Protein AF-0000000067527284 (afdb_homodimer)

Secondary structure (DSSP, 8-state):
------EEEEEEEEEEEEEE-TTGGGSHHHHHSS---EEEEEEEEEEEEEEETT-EEEEE--TTSSHHHHHHHHTT-S--SEEEEEETTEE--HHHHHHHEEEE-SS----TTS-HHHHHHHHHHHHS-TTS-HHHHHHHHHHHHHHTT-GGGTTS-GGGS-HHHHHHHHHHHHHTT--SEEEEESTTTT--HHHHHHHHHHHHHHHHTT-EEEEE-S---HHHHHH-SEEEEEETTEEEEEEEHHHHHHHHHHTT--PPTT--HHHHHHHHHS-SSHHHHHHHHHHHHHHHHHSGGG--------S--------PPPPHHHHHHHHHHHHHHHHHHTGGGGHHHHHHHHHHHHHHHHHTTT--TTSHHHHHHHHHHHHHHHHHHHHHHHHHSTTHHHHTHHHHHHTTTTS-HHHHHHHHHHHHHHHHHHHHHHHHHHHHHHH-SS--HHHHHHHHHHHHHHHHHHHHHHHHHHHH---HHHHHHHHHHHHHHHHHTTSSSS-GGG--HHHHGGGGG-HHHHHHHHHHHHHHTT-------SS--S----SHHHHHHHHT--GGGHHHHHHHHHHHHHHHHHHHHHHHHHHHHHHTT-/------EEEEEEEEEEEEEE-TTGGGSGGGTTSS---EEEEEEEEEEEEEEETT-EEEEE--TTSSHHHHHHHHTT-S--SEEEEEETTEE--HHHHHHHEEEE-SS----TTS-HHHHHHHHHHHHS-TTS-HHHHHHHHHHHHHHTT-GGGTTS-GGGS-HHHHHHHHHHHHHTT--SEEEEESTTTT--HHHHHHHHHHHHHHHHTT-EEEEE-S---HHHHTT-SEEEEEETTEEEEEEEHHHHHHHHHHTT--PPTT--HHHHHHHHHS-SSHHHHHHHHHHHHHHHHHSGGG--------SS-------PPPPHHHHHHHHHHHHHHHHHHTGGGGHHHHHHHHHHHHHHHHHTTT--TTSHHHHHHHHHHHHHHHHHHHHHHHHHSTTHHHHTHHHHHHTTTTS-HHHHHHHHHHHHHHHHHHHHHHHHHHHHHHH-SS--HHHHHHHHHHHHHHHHHHHHHHHHHHHH---HHHHHHHHHHHHHHHHHTTSSSS-GGG--HHHHGGGGG-HHHHHHHHHHHHHHTT-------SS--S----SHHHHHHHHT--GGGHHHHHHHHHHHHHHHHHHHHHHHHHHHHHHTT-

Organism: Camponotus floridanus (NCBI:txid104421)

Foldseek 3Di:
DQDAFFKKWKWFFKDKDFDQPCVVVVDPVVVVPPPRVGDIHIQAGIETDMDGWLAEEEEEADPSLCQVVVLCVQLVLDDTPDIAMDTLRHGDDNLRSVQQEFEAAPDDDDDQLDFLLLVQLLLLLFAAFPPQDSVRSSVLSQVLCVLLPNNVRRHPGNNPDDPLSRLSSSVSSRCSSVHQEYRYEASCPPHDLVSSLSSLVSVSVSSVVTHYYYYYHYDNFQSSVVSGQWYFYGASNYTLDTGGPVVVQVLCVVVVDDDDPPDGPSVSSNVLQDPPPVVVSVVVSVVSSVSHCPDPRVDHPDSPSDPDDSDDDRRDGDDLVSNLVSLLVVLLSSCVSCVVVCVVLVVVLLVVLVVLLVVLAPLAPQAQVSLLSLLVSLLCLLLSLLVSLLLVCLCVCLVCVVVCLSCPVRDDLVSNLVSSLVSSLVVSLVSLLSSLVSSCVRHDVDDDPVLSVLSSVLSSLSNSLSNLNNLLLSLQDNDSVVSCVVVVVVSVVLSCLLQPVHQLVPDDPVCVVVNLLHLNNLSSLLNLLSRFVPWQAHDDDDPDPDDDDGGSCVSCVRSVHDSPCNVVSSVSSVVSSVVSSVSSSVSNNVSNVPPSVD/DQDAFFKKWKWFFKDKDFDQPCVVVVPPVVVVPPPRVGDIHIQAGIETDMDGWLAEEEEEADPSLCQVVVLCVQLVLDDTPDIAMDTLRHGDDNLRSPQQEFEAAPDDDDDQLDFLLLRQLLLLLFQAFPPQDSVRSSVLSQVLCVLLPNNVRRHPGNNPDDPLSRLSSSVSSRCSSVHQEYEYEASCPPHDLVSSLSSLVSVSVSSVVTHYYYYYHYDNFQSSVVSGQWYFYGASNYTLDTGGPVVVQVLCVVVVDDDDPPDGPSVSSNVLQDPPPVVVSVVSSVVSSVSRCPDPRVDHPDSPSDPDDSDDDRRDGDDLVSNLVSLLVVLLSSCVSCVVVCVVLVVVLLVVLVVLLVVLAPQAPQAQVSLLSLLVSLLVLLLSLLVSLLLVCLCVCLVCVVVCLSCPVRDDLVSNLVSSLVSSLVVSLVSLLSSLVSSVVRHDVDDDVVLSVLSSVLSSLSNSLSNLNNLLQSLQDNDSVVSCVVVVVVSVVLSCLLQPVHQLVPDDPVCVVVSLLHLNNLSSLLNLLSRFVPWQAHDDDDPDPDDDDGGSCSSCVRSVHDSPCNVVSSVSSVVSSVVSSVSSSVSNNVSNVPPSVD

pLDDT: mean 84.13, std 12.85, range [29.27, 98.31]

Solvent-accessible surface area (backbone atoms only — not comparable to full-atom values): 62733 Å² total; per-residue (Å²): 128,80,54,72,81,53,38,42,36,34,43,40,37,21,35,64,45,73,41,74,46,64,81,52,64,73,43,74,62,48,73,72,40,82,73,65,61,54,47,73,46,70,48,30,65,44,34,64,55,72,46,43,58,39,36,30,33,39,38,34,38,35,90,81,13,35,64,67,56,48,53,35,42,73,56,44,69,42,84,67,72,40,60,51,48,23,46,49,64,35,78,58,51,56,66,57,40,53,65,40,32,35,78,43,66,65,76,83,67,72,69,44,76,36,24,52,52,57,47,37,49,52,48,39,60,26,57,34,46,78,82,57,49,72,66,55,41,51,51,49,40,51,48,44,34,47,65,51,70,36,65,89,50,32,84,37,45,44,66,77,49,52,74,44,54,48,47,38,48,55,48,40,64,52,47,67,73,62,38,49,30,39,42,32,36,38,79,48,67,96,44,54,70,66,43,31,46,52,48,50,52,39,48,47,55,48,16,73,72,44,17,24,35,41,32,37,41,83,77,64,56,51,75,51,53,65,67,38,54,25,35,34,36,30,40,81,13,27,58,39,42,63,45,40,56,68,55,49,56,51,52,38,44,74,72,72,46,74,79,57,87,35,33,30,59,69,56,48,54,30,56,70,57,33,69,86,48,68,66,64,36,50,53,49,48,51,51,46,28,53,52,35,68,71,36,81,74,52,65,70,79,79,67,66,69,51,88,67,70,73,62,74,77,75,76,53,64,40,53,68,66,60,44,23,50,52,48,32,51,50,47,50,53,38,49,67,73,48,48,73,78,48,46,64,41,53,48,36,47,52,48,35,46,48,51,56,45,60,70,43,58,80,43,38,77,42,37,67,74,15,46,52,33,50,53,24,50,54,45,49,50,52,51,47,36,27,50,53,36,15,60,62,39,37,54,56,51,46,71,42,39,63,45,53,56,72,39,51,88,53,52,60,62,63,36,49,50,56,24,51,54,59,57,48,42,62,63,33,38,49,54,25,45,56,47,45,54,54,52,48,60,49,67,35,88,70,90,50,71,69,61,52,50,52,52,43,52,51,40,35,52,42,20,52,33,14,43,22,54,17,38,29,53,22,32,68,38,67,49,63,69,56,44,51,38,40,43,49,40,50,48,54,57,32,49,44,43,40,33,85,37,30,62,52,74,74,51,53,72,87,53,56,65,56,32,77,72,18,67,46,22,31,49,44,47,34,52,48,36,68,61,27,68,74,38,70,66,24,55,57,71,83,83,55,74,47,51,59,61,47,30,22,63,51,48,36,50,71,52,53,42,63,79,84,40,46,67,58,22,53,51,49,46,51,51,49,30,52,53,31,42,52,53,16,46,52,25,49,48,48,52,55,66,63,52,67,74,110,128,79,55,72,81,52,39,42,35,34,42,40,35,20,32,62,44,72,42,74,48,64,80,50,64,72,44,75,62,49,73,72,42,84,72,66,61,53,48,73,45,70,48,32,65,45,34,63,55,70,47,41,56,39,37,29,32,39,38,34,38,35,91,81,14,34,67,68,57,49,54,34,42,74,54,44,69,42,85,66,69,41,59,50,46,26,46,50,66,35,78,59,50,55,67,56,40,54,66,39,32,34,78,43,65,66,76,82,68,72,70,44,76,35,24,52,51,57,49,37,51,51,48,37,60,26,57,34,46,77,82,56,50,71,66,54,41,53,50,50,40,51,46,42,33,47,66,50,70,37,64,88,50,32,84,36,43,44,65,75,46,51,75,46,54,48,48,37,49,54,50,41,65,51,47,67,72,60,39,50,31,39,40,33,37,37,78,49,67,95,44,52,70,65,44,30,47,51,49,50,51,38,49,47,56,48,16,72,73,45,18,24,35,42,32,37,43,82,76,64,56,52,74,51,52,67,67,37,54,25,36,34,36,29,38,81,12,28,57,40,40,63,44,41,57,67,55,49,57,52,51,38,44,73,72,72,46,72,78,56,87,37,34,30,60,71,58,49,53,30,54,70,58,32,67,85,48,67,68,64,35,49,54,50,49,52,50,46,27,53,52,35,69,68,35,82,74,52,66,68,80,78,68,66,68,51,87,66,70,75,64,75,78,74,76,52,63,39,54,66,66,58,44,22,50,53,48,32,49,49,47,50,53,38,48,66,74,47,47,73,78,47,47,63,42,53,48,36,47,51,49,36,45,50,51,56,44,61,71,45,61,80,46,39,75,42,36,67,73,16,47,52,33,50,52,23,51,52,45,47,52,53,52,47,37,28,48,53,34,16,57,62,39,38,54,56,50,47,72,41,40,64,45,54,55,72,39,51,86,53,50,59,61,64,37,49,52,55,22,51,54,60,58,47,44,61,63,33,38,50,53,24,46,55,46,46,54,53,51,47,60,50,67,36,90,69,88,51,71,68,59,51,50,51,52,44,51,51,40,34,54,42,19,52,32,13,43,22,53,16,38,29,54,22,33,69,38,68,50,64,68,57,43,50,39,40,46,47,41,50,48,53,56,32,47,45,44,42,34,85,36,28,59,53,75,75,50,55,73,87,54,54,66,56,32,76,74,18,68,46,22,32,49,44,49,32,51,48,37,68,62,27,66,75,39,70,67,26,53,57,72,83,84,54,75,47,52,59,62,48,30,21,63,53,49,35,50,72,52,53,43,64,80,84,40,44,66,57,22,54,49,50,44,51,49,50,31,51,52,30,41,50,54,17,46,52,26,49,47,50,53,57,65,63,51,66,74,110

Sequence (1196 aa):
MTSQLSQLFWENLTVSVSVKDDACSGKVWCKFSSKKCVSTFTILKGVSGYAETSNMFAILGPSGAGKTTFLAALARRLKLTSGTVKINGHDISKETMAEISSYMPQFDALPSALTPREYMSFVCALKMESNCSALGRKSLAEQLLRDLALNECIDTLISKLSGGEKKRLSLATELVTQPKIFFLDEPTTGLDTFAATCVVQSLKLIASRGTIIFCTIHQPGMTIYNAFSHVLLMADGRSIYFGTLENATDFFKSQDYHCPINYDESEYYVNILSRRNRSETTDRNIELYRAFWQSSLSKIPTVENTKTIFRIVPRKKSGWFVQFYWLLWRIFLQDIRTVSDNWIAWFSFSLSAIFVGIFYIGANSSTQEGIQSVRGALYLMISEIIFTVAYSVIYEIPGGLVLYLRESTVYAPGPYYVATILGLIPKAIFKALLFTIVIYFLLHLEFRLIDLCFYCFCTMTTAICGIAYGMMTSSWITNVDIVTAIMVPLDLLLLLMAGVFYNLRTLPIYLTYFKYMSMFYYSTEALSIIHWSKIKNIDCPINRDLPCLSNGTEVLTEYGYNEGNFWWDMVGLLLLIILMNVVGYFGTKRRRESRSIIMTSQLSQLFWENLTVSVSVKDDACSGKVWCKFSSKKCVSTFTILKGVSGYAETSNMFAILGPSGAGKTTFLAALARRLKLTSGTVKINGHDISKETMAEISSYMPQFDALPSALTPREYMSFVCALKMESNCSALGRKSLAEQLLRDLALNECIDTLISKLSGGEKKRLSLATELVTQPKIFFLDEPTTGLDTFAATCVVQSLKLIASRGTIIFCTIHQPGMTIYNAFSHVLLMADGRSIYFGTLENATDFFKSQDYHCPINYDESEYYVNILSRRNRSETTDRNIELYRAFWQSSLSKIPTVENTKTIFRIVPRKKSGWFVQFYWLLWRIFLQDIRTVSDNWIAWFSFSLSAIFVGIFYIGANSSTQEGIQSVRGALYLMISEIIFTVAYSVIYEIPGGLVLYLRESTVYAPGPYYVATILGLIPKAIFKALLFTIVIYFLLHLEFRLIDLCFYCFCTMTTAICGIAYGMMTSSWITNVDIVTAIMVPLDLLLLLMAGVFYNLRTLPIYLTYFKYMSMFYYSTEALSIIHWSKIKNIDCPINRDLPCLSNGTEVLTEYGYNEGNFWWDMVGLLLLIILMNVVGYFGTKRRRESRSII

Radius of gyration: 35.3 Å; Cα contacts (8 Å, |Δi|>4): 1990; chains: 2; bounding box: 88×112×76 Å

Nearest PDB structures (foldseek):
  8wto-assembly1_B  TM=8.302E-01  e=1.671E-32  Arabidopsis thaliana
  7oz1-assembly1_B  TM=8.748E-01  e=5.807E-30  Homo sapiens
  7r8c-assembly1_A  TM=8.520E-01  e=5.238E-29  Homo sapiens
  8wtm-assembly1_A  TM=8.073E-01  e=3.089E-29  Arabidopsis thaliana
  7fdv-assembly1_D  TM=8.460E-01  e=1.027E-26  Homo sapiens

Structure (mmCIF, N/CA/C/O backbone):
data_AF-0000000067527284-model_v1
#
loop_
_entity.id
_entity.type
_entity.pdbx_description
1 polymer 'Protein scarlet'
#
loop_
_atom_site.group_PDB
_atom_site.id
_atom_site.type_symbol
_atom_site.label_atom_id
_atom_site.label_alt_id
_atom_site.label_comp_id
_atom_site.label_asym_id
_atom_site.label_entity_id
_atom_site.label_seq_id
_atom_site.pdbx_PDB_ins_code
_atom_site.Cartn_x
_atom_site.Cartn_y
_atom_site.Cartn_z
_atom_site.occupancy
_atom_site.B_iso_or_equiv
_atom_site.auth_seq_id
_atom_site.auth_comp_id
_atom_site.auth_asym_id
_atom_site.auth_atom_id
_atom_site.pdbx_PDB_model_num
ATOM 1 N N . MET A 1 1 ? -46.188 17.766 5.34 1 29.27 1 MET A N 1
ATOM 2 C CA . MET A 1 1 ? -45.531 18.984 5.793 1 29.27 1 MET A CA 1
ATOM 3 C C . MET A 1 1 ? -44.094 18.672 6.234 1 29.27 1 MET A C 1
ATOM 5 O O . MET A 1 1 ? -43.875 17.875 7.148 1 29.27 1 MET A O 1
ATOM 9 N N . THR A 1 2 ? -43.125 18.641 5.418 1 42.44 2 THR A N 1
ATOM 10 C CA . THR A 1 2 ? -41.688 18.391 5.555 1 42.44 2 THR A CA 1
ATOM 11 C C . THR A 1 2 ? -41.094 19.188 6.719 1 42.44 2 THR A C 1
ATOM 13 O O . THR A 1 2 ? -41.125 20.422 6.707 1 42.44 2 THR A O 1
ATOM 16 N N . SER A 1 3 ? -41.375 18.828 7.84 1 50.34 3 SER A N 1
ATOM 17 C CA . SER A 1 3 ? -41.062 19.562 9.062 1 50.34 3 SER A CA 1
ATOM 18 C C . SER A 1 3 ? -39.562 19.969 9.094 1 50.34 3 SER A C 1
ATOM 20 O O . SER A 1 3 ? -38.719 19.172 8.742 1 50.34 3 SER A O 1
ATOM 22 N N . GLN A 1 4 ? -39.375 21.219 8.945 1 61.72 4 GLN A N 1
ATOM 23 C CA . GLN A 1 4 ? -38.125 22 8.883 1 61.72 4 GLN A CA 1
ATOM 24 C C . GLN A 1 4 ? -37.281 21.766 10.125 1 61.72 4 GLN A C 1
ATOM 26 O O . GLN A 1 4 ? -37.781 21.812 11.25 1 61.72 4 GLN A O 1
ATOM 31 N N . LEU A 1 5 ? -36.219 21.031 10.047 1 63.97 5 LEU A N 1
ATOM 32 C CA . LEU A 1 5 ? -35.25 20.938 11.109 1 63.97 5 LEU A CA 1
ATOM 33 C C . LEU A 1 5 ? -34.875 22.328 11.641 1 63.97 5 LEU A C 1
ATOM 35 O O . LEU A 1 5 ? -34.469 23.203 10.883 1 63.97 5 LEU A O 1
ATOM 39 N N . SER A 1 6 ? -35.312 22.516 12.914 1 68.19 6 SER A N 1
ATOM 40 C CA . SER A 1 6 ? -35 23.859 13.438 1 68.19 6 SER A CA 1
ATOM 41 C C . SER A 1 6 ? -33.875 23.812 14.453 1 68.19 6 SER A C 1
ATOM 43 O O . SER A 1 6 ? -33 24.672 14.438 1 68.19 6 SER A O 1
ATOM 45 N N . GLN A 1 7 ? -33.938 22.719 15.305 1 83.94 7 GLN A N 1
ATOM 46 C CA . GLN A 1 7 ? -32.938 22.734 16.375 1 83.94 7 GLN A CA 1
ATOM 47 C C . GLN A 1 7 ? -32.469 21.312 16.688 1 83.94 7 GLN A C 1
ATOM 49 O O . GLN A 1 7 ? -33.25 20.359 16.688 1 83.94 7 GLN A O 1
ATOM 54 N N . LEU A 1 8 ? -31.156 21.156 16.812 1 90.19 8 LEU A N 1
ATOM 55 C CA . LEU A 1 8 ? -30.5 19.922 17.234 1 90.19 8 LEU A CA 1
ATOM 56 C C . LEU A 1 8 ? -29.984 20.031 18.656 1 90.19 8 LEU A C 1
ATOM 58 O O . LEU A 1 8 ? -29.312 21.016 19 1 90.19 8 LEU A O 1
ATOM 62 N N . PHE A 1 9 ? -30.438 19.094 19.547 1 90.5 9 PHE A N 1
ATOM 63 C CA . PHE A 1 9 ? -30 19.094 20.938 1 90.5 9 PHE A CA 1
ATOM 64 C C . PHE A 1 9 ? -29.297 17.781 21.281 1 90.5 9 PHE A C 1
ATOM 66 O O . PHE A 1 9 ? -29.703 16.719 20.828 1 90.5 9 PHE A O 1
ATOM 73 N N . TRP A 1 10 ? -28.219 17.891 21.953 1 91.56 10 TRP A N 1
ATOM 74 C CA . TRP A 1 10 ? -27.562 16.703 22.5 1 91.56 10 TRP A CA 1
ATOM 75 C C . TRP A 1 10 ? -27.312 16.875 24 1 91.56 10 TRP A C 1
ATOM 77 O O . TRP A 1 10 ? -26.828 17.922 24.438 1 91.56 10 TRP A O 1
ATOM 87 N N . GLU A 1 11 ? -27.734 15.875 24.734 1 89.81 11 GLU A N 1
ATOM 88 C CA . GLU A 1 11 ? -27.672 15.953 26.188 1 89.81 11 GLU A CA 1
ATOM 89 C C . GLU A 1 11 ? -26.844 14.812 26.766 1 89.81 11 GLU A C 1
ATOM 91 O O . GLU A 1 11 ? -27.172 13.633 26.578 1 89.81 11 GLU A O 1
ATOM 96 N N . ASN A 1 12 ? -25.844 15.25 27.484 1 90 12 ASN A N 1
ATOM 97 C CA . ASN A 1 12 ? -25.016 14.352 28.281 1 90 12 ASN A CA 1
ATOM 98 C C . ASN A 1 12 ? -24.547 13.148 27.453 1 90 12 ASN A C 1
ATOM 100 O O . ASN A 1 12 ? -24.734 12 27.859 1 90 12 ASN A O 1
ATOM 104 N N . LEU A 1 13 ? -23.969 13.469 26.391 1 92 13 LEU A N 1
ATOM 105 C CA . LEU A 1 13 ? -23.438 12.406 25.547 1 92 13 LEU A CA 1
ATOM 106 C C . LEU A 1 13 ? -22.219 11.758 26.203 1 92 13 LEU A C 1
ATOM 108 O O . LEU A 1 13 ? -21.219 12.43 26.484 1 92 13 LEU A O 1
ATOM 112 N N . THR A 1 14 ? -22.297 10.508 26.531 1 92.5 14 THR A N 1
ATOM 113 C CA . THR A 1 14 ? -21.219 9.75 27.172 1 92.5 14 THR A CA 1
ATOM 114 C C . THR A 1 14 ? -20.906 8.492 26.359 1 92.5 14 THR A C 1
ATOM 116 O O . THR A 1 14 ? -21.812 7.785 25.922 1 92.5 14 THR A O 1
ATOM 119 N N . VAL A 1 15 ? -19.703 8.32 26 1 91.31 15 VAL A N 1
ATOM 120 C CA . VAL A 1 15 ? -19.266 7.145 25.25 1 91.31 15 VAL A CA 1
ATOM 121 C C . VAL A 1 15 ? -18.125 6.457 26.016 1 91.31 15 VAL A C 1
ATOM 123 O O . VAL A 1 15 ? -17.109 7.074 26.312 1 91.31 15 VAL A O 1
ATOM 126 N N . SER A 1 16 ? -18.297 5.215 26.359 1 87.62 16 SER A N 1
ATOM 127 C CA . SER A 1 16 ? -17.281 4.41 27.031 1 87.62 16 SER A CA 1
ATOM 128 C C . SER A 1 16 ? -16.891 3.199 26.203 1 87.62 16 SER A C 1
ATOM 130 O O . SER A 1 16 ? -17.734 2.578 25.562 1 87.62 16 SER A O 1
ATOM 132 N N . VAL A 1 17 ? -15.578 3.037 25.953 1 78.62 17 VAL A N 1
ATOM 133 C CA . VAL A 1 17 ? -15.086 1.901 25.172 1 78.62 17 VAL A CA 1
ATOM 134 C C . VAL A 1 17 ? -14.406 0.903 26.109 1 78.62 17 VAL A C 1
ATOM 136 O O . VAL A 1 17 ? -13.75 1.295 27.078 1 78.62 17 VAL A O 1
ATOM 139 N N . SER A 1 18 ? -14.609 -0.365 25.812 1 73.44 18 SER A N 1
ATOM 140 C CA . SER A 1 18 ? -13.945 -1.418 26.578 1 73.44 18 SER A CA 1
ATOM 141 C C . SER A 1 18 ? -12.547 -1.698 26.031 1 73.44 18 SER A C 1
ATOM 143 O O . SER A 1 18 ? -12.383 -1.969 24.844 1 73.44 18 SER A O 1
ATOM 145 N N . VAL A 1 19 ? -11.594 -1.206 26.594 1 62.25 19 VAL A N 1
ATOM 146 C CA . VAL A 1 19 ? -10.227 -1.492 26.172 1 62.25 19 VAL A CA 1
ATOM 147 C C . VAL A 1 19 ? -9.734 -2.766 26.859 1 62.25 19 VAL A C 1
ATOM 149 O O . VAL A 1 19 ? -9.977 -2.973 28.047 1 62.25 19 VAL A O 1
ATOM 152 N N . LYS A 1 20 ? -9.375 -3.773 26.047 1 55.5 20 LYS A N 1
ATOM 153 C CA . LYS A 1 20 ? -8.758 -4.98 26.578 1 55.5 20 LYS A CA 1
ATOM 154 C C . LYS A 1 20 ? -7.484 -4.648 27.359 1 55.5 20 LYS A C 1
ATOM 156 O O . LYS A 1 20 ? -6.645 -3.883 26.875 1 55.5 20 LYS A O 1
ATOM 161 N N . ASP A 1 21 ? -7.414 -4.723 28.641 1 50.06 21 ASP A N 1
ATOM 162 C CA . ASP A 1 21 ? -6.23 -4.52 29.469 1 50.06 21 ASP A CA 1
ATOM 163 C C . ASP A 1 21 ? -5.074 -5.402 29.016 1 50.06 21 ASP A C 1
ATOM 165 O O . ASP A 1 21 ? -5.199 -6.629 28.969 1 50.06 21 ASP A O 1
ATOM 169 N N . ASP A 1 22 ? -4.188 -4.84 28.266 1 48.5 22 ASP A N 1
ATOM 170 C CA . ASP A 1 22 ? -2.988 -5.52 27.797 1 48.5 22 ASP A CA 1
ATOM 171 C C . ASP A 1 22 ? -2.271 -6.238 28.938 1 48.5 22 ASP A C 1
ATOM 173 O O . ASP A 1 22 ? -1.297 -6.961 28.703 1 48.5 22 ASP A O 1
ATOM 177 N N . ALA A 1 23 ? -2.297 -5.797 30.188 1 44.22 23 ALA A N 1
ATOM 178 C CA . ALA A 1 23 ? -1.551 -6.484 31.234 1 44.22 23 ALA A CA 1
ATOM 179 C C . ALA A 1 23 ? -1.863 -7.98 31.234 1 44.22 23 ALA A C 1
ATOM 181 O O . ALA A 1 23 ? -1.016 -8.797 31.609 1 44.22 23 ALA A O 1
ATOM 182 N N . CYS A 1 24 ? -3.064 -8.211 31.031 1 41.94 24 CYS A N 1
ATOM 183 C CA . CYS A 1 24 ? -3.393 -9.633 31.141 1 41.94 24 CYS A CA 1
ATOM 184 C C . CYS A 1 24 ? -2.994 -10.383 29.875 1 41.94 24 CYS A C 1
ATOM 186 O O . CYS A 1 24 ? -3.141 -11.602 29.797 1 41.94 24 CYS A O 1
ATOM 188 N N . SER A 1 25 ? -2.77 -9.641 28.844 1 43.75 25 SER A N 1
ATOM 189 C CA . SER A 1 25 ? -2.539 -10.273 27.562 1 43.75 25 SER A CA 1
ATOM 190 C C . SER A 1 25 ? -1.257 -11.102 27.562 1 43.75 25 SER A C 1
ATOM 192 O O . SER A 1 25 ? -0.924 -11.758 26.578 1 43.75 25 SER A O 1
ATOM 194 N N . GLY A 1 26 ? -0.332 -10.766 28.359 1 42.72 26 GLY A N 1
ATOM 195 C CA . GLY A 1 26 ? 0.836 -11.633 28.344 1 42.72 26 GLY A CA 1
ATOM 196 C C . GLY A 1 26 ? 0.515 -13.07 28.703 1 42.72 26 GLY A C 1
ATOM 197 O O . GLY A 1 26 ? 1.391 -13.938 28.641 1 42.72 26 GLY A O 1
ATOM 198 N N . LYS A 1 27 ? -0.358 -13.312 29.75 1 39.88 27 LYS A N 1
ATOM 199 C CA . LYS A 1 27 ? -0.442 -14.672 30.266 1 39.88 27 LYS A CA 1
ATOM 200 C C . LYS A 1 27 ? -1.331 -15.547 29.391 1 39.88 27 LYS A C 1
ATOM 202 O O . LYS A 1 27 ? -2.449 -15.164 29.047 1 39.88 27 LYS A O 1
ATOM 207 N N . VAL A 1 28 ? -0.796 -16.453 28.766 1 43.75 28 VAL A N 1
ATOM 208 C CA . VAL A 1 28 ? -1.391 -17.469 27.922 1 43.75 28 VAL A CA 1
ATOM 209 C C . VAL A 1 28 ? -2.773 -17.844 28.438 1 43.75 28 VAL A C 1
ATOM 211 O O . VAL A 1 28 ? -3.721 -18 27.672 1 43.75 28 VAL A O 1
ATOM 214 N N . TRP A 1 29 ? -2.873 -18.062 29.781 1 41.03 29 TRP A N 1
ATOM 215 C CA . TRP A 1 29 ? -4.078 -18.594 30.422 1 41.03 29 TRP A CA 1
ATOM 216 C C . TRP A 1 29 ? -5.176 -17.531 30.453 1 41.03 29 TRP A C 1
ATOM 218 O O . TRP A 1 29 ? -6.352 -17.859 30.656 1 41.03 29 TRP A O 1
ATOM 228 N N . CYS A 1 30 ? -4.777 -16.422 30.609 1 42.69 30 CYS A N 1
ATOM 229 C CA . CYS A 1 30 ? -5.824 -15.414 30.703 1 42.69 30 CYS A CA 1
ATOM 230 C C . CYS A 1 30 ? -6.59 -15.289 29.406 1 42.69 30 CYS A C 1
ATOM 232 O O . CYS A 1 30 ? -7.676 -14.703 29.359 1 42.69 30 CYS A O 1
ATOM 234 N N . LYS A 1 31 ? -5.953 -15.641 28.25 1 43.56 31 LYS A N 1
ATOM 235 C CA . LYS A 1 31 ? -6.684 -15.695 27 1 43.56 31 LYS A CA 1
ATOM 236 C C . LYS A 1 31 ? -7.805 -16.734 27.047 1 43.56 31 LYS A C 1
ATOM 238 O O . LYS A 1 31 ? -8.82 -16.594 26.359 1 43.56 31 LYS A O 1
ATOM 243 N N . PHE A 1 32 ? -7.574 -17.797 27.719 1 41.59 32 PHE A N 1
ATOM 244 C CA . PHE A 1 32 ? -8.625 -18.797 27.891 1 41.59 32 PHE A CA 1
ATOM 245 C C . PHE A 1 32 ? -9.594 -18.375 29 1 41.59 32 PHE A C 1
ATOM 247 O O . PHE A 1 32 ? -10.633 -19.016 29.188 1 41.59 32 PHE A O 1
ATOM 254 N N . SER A 1 33 ? -9.188 -17.766 30.016 1 41.75 33 SER A N 1
ATOM 255 C CA . SER A 1 33 ? -10.156 -17.453 31.047 1 41.75 33 SER A CA 1
ATOM 256 C C . SER A 1 33 ? -11.023 -16.266 30.656 1 41.75 33 SER A C 1
ATOM 258 O O . SER A 1 33 ? -10.547 -15.352 29.984 1 41.75 33 SER A O 1
ATOM 260 N N . SER A 1 34 ? -12.312 -16.438 30.641 1 42.56 34 SER A N 1
ATOM 261 C CA . SER A 1 34 ? -13.445 -15.562 30.344 1 42.56 34 SER A CA 1
ATOM 262 C C . SER A 1 34 ? -13.219 -14.164 30.906 1 42.56 34 SER A C 1
ATOM 264 O O . SER A 1 34 ? -14.039 -13.266 30.688 1 42.56 34 SER A O 1
ATOM 266 N N . LYS A 1 35 ? -12.5 -14.094 32.031 1 44.31 35 LYS A N 1
ATOM 267 C CA . LYS A 1 35 ? -12.711 -12.781 32.656 1 44.31 35 LYS A CA 1
ATOM 268 C C . LYS A 1 35 ? -11.867 -11.719 31.953 1 44.31 35 LYS A C 1
ATOM 270 O O . LYS A 1 35 ? -10.656 -11.633 32.188 1 44.31 35 LYS A O 1
ATOM 275 N N . LYS A 1 36 ? -12.023 -11.461 30.75 1 47.66 36 LYS A N 1
ATOM 276 C CA . LYS A 1 36 ? -11.461 -10.312 30.062 1 47.66 36 LYS A CA 1
ATOM 277 C C . LYS A 1 36 ? -11.43 -9.086 30.969 1 47.66 36 LYS A C 1
ATOM 279 O O . LYS A 1 36 ? -12.477 -8.602 31.406 1 47.66 36 LYS A O 1
ATOM 284 N N . CYS A 1 37 ? -10.57 -8.969 31.891 1 48.78 37 CYS A N 1
ATOM 285 C CA . CYS A 1 37 ? -10.516 -7.699 32.594 1 48.78 37 CYS A CA 1
ATOM 286 C C . CYS A 1 37 ? -10.648 -6.527 31.641 1 48.78 37 CYS A C 1
ATOM 288 O O . CYS A 1 37 ? -9.719 -6.234 30.891 1 48.78 37 CYS A O 1
ATOM 290 N N . VAL A 1 38 ? -11.703 -6.395 31.125 1 56.56 38 VAL A N 1
ATOM 291 C CA . VAL A 1 38 ? -12.039 -5.27 30.25 1 56.56 38 VAL A CA 1
ATOM 292 C C . VAL A 1 38 ? -12.117 -3.984 31.078 1 56.56 38 VAL A C 1
ATOM 294 O O . VAL A 1 38 ? -12.82 -3.926 32.094 1 56.56 38 VAL A O 1
ATOM 297 N N . SER A 1 39 ? -11.039 -3.205 31.25 1 65.94 39 SER A N 1
ATOM 298 C CA . SER A 1 39 ? -11.188 -1.87 31.828 1 65.94 39 SER A CA 1
ATOM 299 C C . SER A 1 39 ? -11.922 -0.937 30.875 1 65.94 39 SER A C 1
ATOM 301 O O . SER A 1 39 ? -11.727 -0.996 29.656 1 65.94 39 SER A O 1
ATOM 303 N N . THR A 1 40 ? -13.016 -0.381 31.422 1 73.81 40 THR A N 1
ATOM 304 C CA . THR A 1 40 ? -13.836 0.546 30.641 1 73.81 40 THR A CA 1
ATOM 305 C C . THR A 1 40 ? -13.219 1.941 30.641 1 73.81 40 THR A C 1
ATOM 307 O O . THR A 1 40 ? -12.859 2.467 31.703 1 73.81 40 THR A O 1
ATOM 310 N N . PHE A 1 41 ? -12.797 2.396 29.547 1 80.69 41 PHE A N 1
ATOM 311 C CA . PHE A 1 41 ? -12.266 3.744 29.391 1 80.69 41 PHE A CA 1
ATOM 312 C C . PHE A 1 41 ? -13.32 4.672 28.797 1 80.69 41 PHE A C 1
ATOM 314 O O . PHE A 1 41 ? -13.875 4.391 27.719 1 80.69 41 PHE A O 1
ATOM 321 N N . THR A 1 42 ? -13.68 5.762 29.641 1 85.06 42 THR A N 1
ATOM 322 C CA . THR A 1 42 ? -14.68 6.715 29.172 1 85.06 42 THR A CA 1
ATOM 323 C C . THR A 1 42 ? -14.023 7.824 28.344 1 85.06 42 THR A C 1
ATOM 325 O O . THR A 1 42 ? -13.195 8.578 28.859 1 85.06 42 THR A O 1
ATOM 328 N N . ILE A 1 43 ? -14.367 7.945 27.094 1 87.56 43 ILE A N 1
ATOM 329 C CA . ILE A 1 43 ? -13.781 8.938 26.188 1 87.56 43 ILE A CA 1
ATOM 330 C C . ILE A 1 43 ? -14.562 10.242 26.297 1 87.56 43 ILE A C 1
ATOM 332 O O . ILE A 1 43 ? -13.977 11.312 26.469 1 87.56 43 ILE A O 1
ATOM 336 N N . LEU A 1 44 ? -15.883 10.141 26.188 1 92.12 44 LEU A N 1
ATOM 337 C CA . LEU A 1 44 ? -16.734 11.32 26.344 1 92.12 44 LEU A CA 1
ATOM 338 C C . LEU A 1 44 ? -17.406 11.32 27.703 1 92.12 44 LEU A C 1
ATOM 340 O O . LEU A 1 44 ? -18.016 10.32 28.109 1 92.12 44 LEU A O 1
ATOM 344 N N . LYS A 1 45 ? -17.297 12.398 28.453 1 91.69 45 LYS A N 1
ATOM 345 C CA . LYS A 1 45 ? -17.781 12.492 29.828 1 91.69 45 LYS A CA 1
ATOM 346 C C . LYS A 1 45 ? -18.953 13.469 29.938 1 91.69 45 LYS A C 1
ATOM 348 O O . LYS A 1 45 ? -18.906 14.414 30.719 1 91.69 45 LYS A O 1
ATOM 353 N N . GLY A 1 46 ? -19.969 13.266 29.188 1 89.56 46 GLY A N 1
ATOM 354 C CA . GLY A 1 46 ? -21.203 14.031 29.312 1 89.56 46 GLY A CA 1
ATOM 355 C C . GLY A 1 46 ? -21.156 15.359 28.594 1 89.56 46 GLY A C 1
ATOM 356 O O . GLY A 1 46 ? -21.234 16.422 29.219 1 89.56 46 GLY A O 1
ATOM 357 N N . VAL A 1 47 ? -21.172 15.383 27.312 1 91.06 47 VAL A N 1
ATOM 358 C CA . VAL A 1 47 ? -21.109 16.578 26.5 1 91.06 47 VAL A CA 1
ATOM 359 C C . VAL A 1 47 ? -22.531 17 26.094 1 91.06 47 VAL A C 1
ATOM 361 O O . VAL A 1 47 ? -23.312 16.172 25.641 1 91.06 47 VAL A O 1
ATOM 364 N N . SER A 1 48 ? -22.891 18.234 26.406 1 90.75 48 SER A N 1
ATOM 365 C CA . SER A 1 48 ? -24.203 18.75 26.078 1 90.75 48 SER A CA 1
ATOM 366 C C . SER A 1 48 ? -24.109 20.016 25.25 1 90.75 48 SER A C 1
ATOM 368 O O . SER A 1 48 ? -23.078 20.703 25.266 1 90.75 48 SER A O 1
ATOM 370 N N . GLY A 1 49 ? -25.141 20.297 24.469 1 90.44 49 GLY A N 1
ATOM 371 C CA . GLY A 1 49 ? -25.188 21.5 23.641 1 90.44 49 GLY A CA 1
ATOM 372 C C . GLY A 1 49 ? -26.375 21.531 22.688 1 90.44 49 GLY A C 1
ATOM 373 O O . GLY A 1 49 ? -27.328 20.766 22.859 1 90.44 49 GLY A O 1
ATOM 374 N N . TYR A 1 50 ? -26.422 22.516 21.906 1 91.19 50 TYR A N 1
ATOM 375 C CA . TYR A 1 50 ? -27.5 22.641 20.938 1 91.19 50 TYR A CA 1
ATOM 376 C C . TYR A 1 50 ? -27.016 23.359 19.672 1 91.19 50 TYR A C 1
ATOM 378 O O . TYR A 1 50 ? -25.953 24 19.688 1 91.19 50 TYR A O 1
ATOM 386 N N . ALA A 1 51 ? -27.641 23.125 18.609 1 92.88 51 ALA A N 1
ATOM 387 C CA . ALA A 1 51 ? -27.344 23.75 17.328 1 92.88 51 ALA A CA 1
ATOM 388 C C . ALA A 1 51 ? -28.641 24.156 16.609 1 92.88 51 ALA A C 1
ATOM 390 O O . ALA A 1 51 ? -29.656 23.484 16.734 1 92.88 51 ALA A O 1
ATOM 391 N N . GLU A 1 52 ? -28.578 25.25 15.977 1 90.81 52 GLU A N 1
ATOM 392 C CA . GLU A 1 52 ? -29.688 25.734 15.148 1 90.81 52 GLU A CA 1
ATOM 393 C C . GLU A 1 52 ? -29.312 25.719 13.672 1 90.81 52 GLU A C 1
ATOM 395 O O . GLU A 1 52 ? -28.156 25.547 13.312 1 90.81 52 GLU A O 1
ATOM 400 N N . THR A 1 53 ? -30.312 25.891 12.898 1 90.75 53 THR A N 1
ATOM 401 C CA . THR A 1 53 ? -30.109 25.891 11.461 1 90.75 53 THR A CA 1
ATOM 402 C C . THR A 1 53 ? -29.109 26.984 11.062 1 90.75 53 THR A C 1
ATOM 404 O O . THR A 1 53 ? -29.141 28.094 11.617 1 90.75 53 THR A O 1
ATOM 407 N N . SER A 1 54 ? -28.156 26.688 10.141 1 91.38 54 SER A N 1
ATOM 408 C CA . SER A 1 54 ? -27.188 27.594 9.539 1 91.38 54 SER A CA 1
ATOM 409 C C . SER A 1 54 ? -25.984 27.812 10.453 1 91.38 54 SER A C 1
ATOM 411 O O . SER A 1 54 ? -25.094 28.609 10.141 1 91.38 54 SER A O 1
ATOM 413 N N . ASN A 1 55 ? -26.016 27.078 11.617 1 94.12 55 ASN A N 1
ATOM 414 C CA . ASN A 1 55 ? -24.844 27.172 12.492 1 94.12 55 ASN A CA 1
ATOM 415 C C . ASN A 1 55 ? -23.672 26.359 11.953 1 94.12 55 ASN A C 1
ATOM 417 O O . ASN A 1 55 ? -23.875 25.25 11.43 1 94.12 55 ASN A O 1
ATOM 421 N N . MET A 1 56 ? -22.578 26.922 12.008 1 95.5 56 MET A N 1
ATOM 422 C CA . MET A 1 56 ? -21.328 26.25 11.664 1 95.5 56 MET A CA 1
ATOM 423 C C . MET A 1 56 ? -20.406 26.156 12.875 1 95.5 56 MET A C 1
ATOM 425 O O . MET A 1 56 ? -19.906 27.156 13.359 1 95.5 56 MET A O 1
ATOM 429 N N . PHE A 1 57 ? -20.234 24.922 13.312 1 95.19 57 PHE A N 1
ATOM 430 C CA . PHE A 1 57 ? -19.469 24.688 14.539 1 95.19 57 PHE A CA 1
ATOM 431 C C . PHE A 1 57 ? -18.047 24.25 14.219 1 95.19 57 PHE A C 1
ATOM 433 O O . PHE A 1 57 ? -17.844 23.328 13.43 1 95.19 57 PHE A O 1
ATOM 440 N N . ALA A 1 58 ? -17.094 24.891 14.781 1 95 58 ALA A N 1
ATOM 441 C CA . ALA A 1 58 ? -15.719 24.422 14.812 1 95 58 ALA A CA 1
ATOM 442 C C . ALA A 1 58 ? -15.414 23.703 16.125 1 95 58 ALA A C 1
ATOM 444 O O . ALA A 1 58 ? -15.5 24.281 17.203 1 95 58 ALA A O 1
ATOM 445 N N . ILE A 1 59 ? -15.172 22.469 16.031 1 95.06 59 ILE A N 1
ATOM 446 C CA . ILE A 1 59 ? -14.797 21.688 17.203 1 95.06 59 ILE A CA 1
ATOM 447 C C . ILE A 1 59 ? -13.281 21.688 17.375 1 95.06 59 ILE A C 1
ATOM 449 O O . ILE A 1 59 ? -12.562 21.125 16.531 1 95.06 59 ILE A O 1
ATOM 453 N N . LEU A 1 60 ? -12.844 22.297 18.453 1 91.69 60 LEU A N 1
ATOM 454 C CA . LEU A 1 60 ? -11.414 22.453 18.688 1 91.69 60 LEU A CA 1
ATOM 455 C C . LEU A 1 60 ? -11 21.797 20 1 91.69 60 LEU A C 1
ATOM 457 O O . LEU A 1 60 ? -11.828 21.641 20.906 1 91.69 60 LEU A O 1
ATOM 461 N N . GLY A 1 61 ? -9.781 21.375 20.094 1 87.81 61 GLY A N 1
ATOM 462 C CA . GLY A 1 61 ? -9.211 20.75 21.266 1 87.81 61 GLY A CA 1
ATOM 463 C C . GLY A 1 61 ? -7.91 20.031 20.984 1 87.81 61 GLY A C 1
ATOM 464 O O . GLY A 1 61 ? -7.555 19.797 19.828 1 87.81 61 GLY A O 1
ATOM 465 N N . PRO A 1 62 ? -7.277 19.734 22.047 1 82.31 62 PRO A N 1
ATOM 466 C CA . PRO A 1 62 ? -6.027 19 21.859 1 82.31 62 PRO A CA 1
ATOM 467 C C . PRO A 1 62 ? -6.25 17.562 21.391 1 82.31 62 PRO A C 1
ATOM 469 O O . PRO A 1 62 ? -7.391 17.109 21.312 1 82.31 62 PRO A O 1
ATOM 472 N N . SER A 1 63 ? -5.172 16.938 20.984 1 76.81 63 SER A N 1
ATOM 473 C CA . SER A 1 63 ? -5.266 15.547 20.547 1 76.81 63 SER A CA 1
ATOM 474 C C . SER A 1 63 ? -5.762 14.648 21.672 1 76.81 63 SER A C 1
ATOM 476 O O . SER A 1 63 ? -5.316 14.773 22.812 1 76.81 63 SER A O 1
ATOM 478 N N . GLY A 1 64 ? -6.68 13.836 21.453 1 77.94 64 GLY A N 1
ATOM 479 C CA . GLY A 1 64 ? -7.23 12.922 22.453 1 77.94 64 GLY A CA 1
ATOM 480 C C . GLY A 1 64 ? -8.367 13.523 23.25 1 77.94 64 GLY A C 1
ATOM 481 O O . GLY A 1 64 ? -8.836 12.93 24.219 1 77.94 64 GLY A O 1
ATOM 482 N N . ALA A 1 65 ? -8.727 14.688 22.844 1 85.06 65 ALA A N 1
ATOM 483 C CA . ALA A 1 65 ? -9.789 15.367 23.578 1 85.06 65 ALA A CA 1
ATOM 484 C C . ALA A 1 65 ? -11.133 14.68 23.359 1 85.06 65 ALA A C 1
ATOM 486 O O . ALA A 1 65 ? -12.094 14.922 24.094 1 85.06 65 ALA A O 1
ATOM 487 N N . GLY A 1 66 ? -11.242 13.852 22.312 1 88.12 66 GLY A N 1
ATOM 488 C CA . GLY A 1 66 ? -12.492 13.164 22.016 1 88.12 66 GLY A CA 1
ATOM 489 C C . GLY A 1 66 ? -13.273 13.812 20.891 1 88.12 66 GLY A C 1
ATOM 490 O O . GLY A 1 66 ? -14.484 13.594 20.766 1 88.12 66 GLY A O 1
ATOM 491 N N . LYS A 1 67 ? -12.664 14.656 20.078 1 90.75 67 LYS A N 1
ATOM 492 C CA . LYS A 1 67 ? -13.336 15.398 19.031 1 90.75 67 LYS A CA 1
ATOM 493 C C . LYS A 1 67 ? -14.008 14.461 18.031 1 90.75 67 LYS A C 1
ATOM 495 O O . LYS A 1 67 ? -15.188 14.609 17.719 1 90.75 67 LYS A O 1
ATOM 500 N N . THR A 1 68 ? -13.266 13.469 17.547 1 87.88 68 THR A N 1
ATOM 501 C CA . THR A 1 68 ? -13.766 12.531 16.562 1 87.88 68 THR A CA 1
ATOM 502 C C . THR A 1 68 ? -14.852 11.641 17.141 1 87.88 68 THR A C 1
ATOM 504 O O . THR A 1 68 ? -15.836 11.312 16.469 1 87.88 68 THR A O 1
ATOM 507 N N . THR A 1 69 ? -14.688 11.258 18.406 1 88.88 69 THR A N 1
ATOM 508 C CA . THR A 1 69 ? -15.68 10.438 19.094 1 88.88 69 THR A CA 1
ATOM 509 C C . THR A 1 69 ? -16.984 11.211 19.281 1 88.88 69 THR A C 1
ATOM 511 O O . THR A 1 69 ? -18.078 10.648 19.141 1 88.88 69 THR A O 1
ATOM 514 N N . PHE A 1 70 ? -16.828 12.477 19.641 1 93.5 70 PHE A N 1
ATOM 515 C CA . PHE A 1 70 ? -18.016 13.312 19.797 1 93.5 70 PHE A CA 1
ATOM 516 C C . PHE A 1 70 ? -18.766 13.438 18.484 1 93.5 70 PHE A C 1
ATOM 518 O O . PHE A 1 70 ? -19.984 13.273 18.438 1 93.5 70 PHE A O 1
ATOM 525 N N . LEU A 1 71 ? -17.984 13.734 17.406 1 93 71 LEU A N 1
ATOM 526 C CA . LEU A 1 71 ? -18.578 13.883 16.078 1 93 71 LEU A CA 1
ATOM 527 C C . LEU A 1 71 ? -19.297 12.602 15.664 1 93 71 LEU A C 1
ATOM 529 O O . LEU A 1 71 ? -20.422 12.648 15.164 1 93 71 LEU A O 1
ATOM 533 N N . ALA A 1 72 ? -18.688 11.484 15.875 1 89.69 72 ALA A N 1
ATOM 534 C CA . ALA A 1 72 ? -19.281 10.195 15.531 1 89.69 72 ALA A CA 1
ATOM 535 C C . ALA A 1 72 ? -20.484 9.891 16.406 1 89.69 72 ALA A C 1
ATOM 537 O O . ALA A 1 72 ? -21.469 9.289 15.938 1 89.69 72 ALA A O 1
ATOM 538 N N . ALA A 1 73 ? -20.406 10.234 17.656 1 90.88 73 ALA A N 1
ATOM 539 C CA . ALA A 1 73 ? -21.516 10.023 18.578 1 90.88 73 ALA A CA 1
ATOM 540 C C . ALA A 1 73 ? -22.719 10.875 18.188 1 90.88 73 ALA A C 1
ATOM 542 O O . ALA A 1 73 ? -23.859 10.398 18.219 1 90.88 73 ALA A O 1
ATOM 543 N N . LEU A 1 74 ? -22.406 12.062 17.875 1 92.19 74 LEU A N 1
ATOM 544 C CA . LEU A 1 74 ? -23.469 12.977 17.469 1 92.19 74 LEU A CA 1
ATOM 545 C C . LEU A 1 74 ? -24.125 12.492 16.188 1 92.19 74 LEU A C 1
ATOM 547 O O . LEU A 1 74 ? -25.344 12.633 16.016 1 92.19 74 LEU A O 1
ATOM 551 N N . ALA A 1 75 ? -23.359 11.961 15.297 1 90.25 75 ALA A N 1
ATOM 552 C CA . ALA A 1 75 ? -23.859 11.422 14.039 1 90.25 75 ALA A CA 1
ATOM 553 C C . ALA A 1 75 ? -24.5 10.047 14.242 1 90.25 75 ALA A C 1
ATOM 555 O O . ALA A 1 75 ? -25 9.445 13.297 1 90.25 75 ALA A O 1
ATOM 556 N N . ARG A 1 76 ? -24.453 9.555 15.453 1 86.75 76 ARG A N 1
ATOM 557 C CA . ARG A 1 76 ? -25.031 8.273 15.828 1 86.75 76 ARG A CA 1
ATOM 558 C C . ARG A 1 76 ? -24.391 7.121 15.062 1 86.75 76 ARG A C 1
ATOM 560 O O . ARG A 1 76 ? -25.062 6.176 14.664 1 86.75 76 ARG A O 1
ATOM 567 N N . ARG A 1 77 ? -23.219 7.301 14.773 1 82 77 ARG A N 1
ATOM 568 C CA . ARG A 1 77 ? -22.453 6.23 14.148 1 82 77 ARG A CA 1
ATOM 569 C C . ARG A 1 77 ? -21.828 5.316 15.188 1 82 77 ARG A C 1
ATOM 571 O O . ARG A 1 77 ? -21.391 4.207 14.875 1 82 77 ARG A O 1
ATOM 578 N N . LEU A 1 78 ? -21.734 5.805 16.406 1 81.75 78 LEU A N 1
ATOM 579 C CA . LEU A 1 78 ? -21.25 5.043 17.547 1 81.75 78 LEU A CA 1
ATOM 580 C C . LEU A 1 78 ? -22.359 4.809 18.562 1 81.75 78 LEU A C 1
ATOM 582 O O . LEU A 1 78 ? -23.25 5.645 18.719 1 81.75 78 LEU A O 1
ATOM 586 N N . LYS A 1 79 ? -22.266 3.602 19.156 1 82.25 79 LYS A N 1
ATOM 587 C CA . LYS A 1 79 ? -23.25 3.332 20.219 1 82.25 79 LYS A CA 1
ATOM 588 C C . LYS A 1 79 ? -22.969 4.188 21.453 1 82.25 79 LYS A C 1
ATOM 590 O O . LYS A 1 79 ? -21.859 4.195 21.969 1 82.25 79 LYS A O 1
ATOM 595 N N . LEU A 1 80 ? -23.953 4.922 21.859 1 85.5 80 LEU A N 1
ATOM 596 C CA . LEU A 1 80 ? -23.859 5.785 23.031 1 85.5 80 LEU A CA 1
ATOM 597 C C . LEU A 1 80 ? -24.047 4.988 24.312 1 85.5 80 LEU A C 1
ATOM 599 O O . LEU A 1 80 ? -24.891 4.082 24.359 1 85.5 80 LEU A O 1
ATOM 603 N N . THR A 1 81 ? -23.234 5.191 25.266 1 86.44 81 THR A N 1
ATOM 604 C CA . THR A 1 81 ? -23.422 4.605 26.594 1 86.44 81 THR A CA 1
ATOM 605 C C . THR A 1 81 ? -24.547 5.309 27.344 1 86.44 81 THR A C 1
ATOM 607 O O . THR A 1 81 ? -25.391 4.66 27.969 1 86.44 81 THR A O 1
ATOM 610 N N . SER A 1 82 ? -24.5 6.566 27.359 1 89.06 82 SER A N 1
ATOM 611 C CA . SER A 1 82 ? -25.547 7.387 27.938 1 89.06 82 SER A CA 1
ATOM 612 C C . SER A 1 82 ? -25.719 8.703 27.188 1 89.06 82 SER A C 1
ATOM 614 O O . SER A 1 82 ? -24.812 9.117 26.453 1 89.06 82 SER A O 1
ATOM 616 N N . GLY A 1 83 ? -26.906 9.227 27.219 1 89.06 83 GLY A N 1
ATOM 617 C CA . GLY A 1 83 ? -27.188 10.484 26.547 1 89.06 83 GLY A CA 1
ATOM 618 C C . GLY A 1 83 ? -28.172 10.352 25.406 1 89.06 83 GLY A C 1
ATOM 619 O O . GLY A 1 83 ? -28.562 9.234 25.047 1 89.06 83 GLY A O 1
ATOM 620 N N . THR A 1 84 ? -28.656 11.477 24.984 1 88.69 84 THR A N 1
ATOM 621 C CA . THR A 1 84 ? -29.656 11.453 23.922 1 88.69 84 THR A CA 1
ATOM 622 C C . THR A 1 84 ? -29.438 12.609 22.953 1 88.69 84 THR A C 1
ATOM 624 O O . THR A 1 84 ? -28.859 13.633 23.312 1 88.69 84 THR A O 1
ATOM 627 N N . VAL A 1 85 ? -29.734 12.367 21.766 1 90.25 85 VAL A N 1
ATOM 628 C CA . VAL A 1 85 ? -29.75 13.375 20.719 1 90.25 85 VAL A CA 1
ATOM 629 C C . VAL A 1 85 ? -31.188 13.648 20.281 1 90.25 85 VAL A C 1
ATOM 631 O O . VAL A 1 85 ? -31.938 12.719 19.984 1 90.25 85 VAL A O 1
ATOM 634 N N . LYS A 1 86 ? -31.547 14.875 20.359 1 87.69 86 LYS A N 1
ATOM 635 C CA . LYS A 1 86 ? -32.906 15.25 20.062 1 87.69 86 LYS A CA 1
ATOM 636 C C . LYS A 1 86 ? -32.969 16.266 18.938 1 87.69 86 LYS A C 1
ATOM 638 O O . LYS A 1 86 ? -32.125 17.141 18.828 1 87.69 86 LYS A O 1
ATOM 643 N N . ILE A 1 87 ? -33.906 16.047 18.078 1 86.62 87 ILE A N 1
ATOM 644 C CA . ILE A 1 87 ? -34.25 17.047 17.062 1 86.62 87 ILE A CA 1
ATOM 645 C C . ILE A 1 87 ? -35.656 17.594 17.312 1 86.62 87 ILE A C 1
ATOM 647 O O . ILE A 1 87 ? -36.625 16.828 17.422 1 86.62 87 ILE A O 1
ATOM 651 N N . ASN A 1 88 ? -35.75 18.844 17.359 1 80.69 88 ASN A N 1
ATOM 652 C CA . ASN A 1 88 ? -37.031 19.5 17.672 1 80.69 88 ASN A CA 1
ATOM 653 C C . ASN A 1 88 ? -37.719 18.859 18.875 1 80.69 88 ASN A C 1
ATOM 655 O O . ASN A 1 88 ? -38.906 18.609 18.859 1 80.69 88 ASN A O 1
ATOM 659 N N . GLY A 1 89 ? -36.906 18.406 19.828 1 76.75 89 GLY A N 1
ATOM 660 C CA . GLY A 1 89 ? -37.438 17.906 21.094 1 76.75 89 GLY A CA 1
ATOM 661 C C . GLY A 1 89 ? -37.656 16.406 21.094 1 76.75 89 GLY A C 1
ATOM 662 O O . GLY A 1 89 ? -38 15.836 22.125 1 76.75 89 GLY A O 1
ATOM 663 N N . HIS A 1 90 ? -37.469 15.789 19.984 1 81.62 90 HIS A N 1
ATOM 664 C CA . HIS A 1 90 ? -37.75 14.352 19.891 1 81.62 90 HIS A CA 1
ATOM 665 C C . HIS A 1 90 ? -36.438 13.57 19.734 1 81.62 90 HIS A C 1
ATOM 667 O O . HIS A 1 90 ? -35.531 14.008 19.047 1 81.62 90 HIS A O 1
ATOM 673 N N . ASP A 1 91 ? -36.5 12.438 20.344 1 83.94 91 ASP A N 1
ATOM 674 C CA . ASP A 1 91 ? -35.344 11.555 20.219 1 83.94 91 ASP A CA 1
ATOM 675 C C . ASP A 1 91 ? -35.188 11.031 18.797 1 83.94 91 ASP A C 1
ATOM 677 O O . ASP A 1 91 ? -36.188 10.68 18.156 1 83.94 91 ASP A O 1
ATOM 681 N N . ILE A 1 92 ? -34.062 11.023 18.344 1 84.38 92 ILE A N 1
ATOM 682 C CA . ILE A 1 92 ? -33.844 10.602 16.969 1 84.38 92 ILE A CA 1
ATOM 683 C C . ILE A 1 92 ? -33.188 9.219 16.953 1 84.38 92 ILE A C 1
ATOM 685 O O . ILE A 1 92 ? -32.281 8.938 17.719 1 84.38 92 ILE A O 1
ATOM 689 N N . SER A 1 93 ? -33.719 8.438 16.109 1 82.31 93 SER A N 1
ATOM 690 C CA . SER A 1 93 ? -33.156 7.109 15.914 1 82.31 93 SER A CA 1
ATOM 691 C C . SER A 1 93 ? -31.922 7.164 15.031 1 82.31 93 SER A C 1
ATOM 693 O O . SER A 1 93 ? -31.688 8.164 14.344 1 82.31 93 SER A O 1
ATOM 695 N N . LYS A 1 94 ? -31.141 6.203 15.125 1 83.75 94 LYS A N 1
ATOM 696 C CA . LYS A 1 94 ? -29.938 6.082 14.305 1 83.75 94 LYS A CA 1
ATOM 697 C C . LYS A 1 94 ? -30.281 6.137 12.82 1 83.75 94 LYS A C 1
ATOM 699 O O . LYS A 1 94 ? -29.562 6.746 12.031 1 83.75 94 LYS A O 1
ATOM 704 N N . GLU A 1 95 ? -31.344 5.539 12.438 1 78.56 95 GLU A N 1
ATOM 705 C CA . GLU A 1 95 ? -31.75 5.48 11.039 1 78.56 95 GLU A CA 1
ATOM 706 C C . GLU A 1 95 ? -32.156 6.855 10.523 1 78.56 95 GLU A C 1
ATOM 708 O O . GLU A 1 95 ? -31.812 7.242 9.406 1 78.56 95 GLU A O 1
ATOM 713 N N . THR A 1 96 ? -32.844 7.516 11.352 1 81.25 96 THR A N 1
ATOM 714 C CA . THR A 1 96 ? -33.281 8.852 10.969 1 81.25 96 THR A CA 1
ATOM 715 C C . THR A 1 96 ? -32.094 9.805 10.828 1 81.25 96 THR A C 1
ATOM 717 O O . THR A 1 96 ? -32.062 10.617 9.906 1 81.25 96 THR A O 1
ATOM 720 N N . MET A 1 97 ? -31.188 9.664 11.695 1 86.19 97 MET A N 1
ATOM 721 C CA . MET A 1 97 ? -30 10.516 11.633 1 86.19 97 MET A CA 1
ATOM 722 C C . MET A 1 97 ? -29.203 10.227 10.375 1 86.19 97 MET A C 1
ATOM 724 O O . MET A 1 97 ? -28.688 11.156 9.734 1 86.19 97 MET A O 1
ATOM 728 N N . ALA A 1 98 ? -29.141 9.047 10.086 1 79.19 98 ALA A N 1
ATOM 729 C CA . ALA A 1 98 ? -28.391 8.656 8.898 1 79.19 98 ALA A CA 1
ATOM 730 C C . ALA A 1 98 ? -29.031 9.211 7.633 1 79.19 98 ALA A C 1
ATOM 732 O O . ALA A 1 98 ? -28.344 9.523 6.664 1 79.19 98 ALA A O 1
ATOM 733 N N . GLU A 1 99 ? -30.281 9.375 7.695 1 79.06 99 GLU A N 1
ATOM 734 C CA . GLU A 1 99 ? -31.016 9.852 6.527 1 79.06 99 GLU A CA 1
ATOM 735 C C . GLU A 1 99 ? -30.891 11.367 6.383 1 79.06 99 GLU A C 1
ATOM 737 O O . GLU A 1 99 ? -30.891 11.891 5.266 1 79.06 99 GLU A O 1
ATOM 742 N N . ILE A 1 100 ? -30.766 11.977 7.445 1 85.56 100 ILE A N 1
ATOM 743 C CA . ILE A 1 100 ? -30.828 13.438 7.375 1 85.56 100 ILE A CA 1
ATOM 744 C C . ILE A 1 100 ? -29.422 14.016 7.414 1 85.56 100 ILE A C 1
ATOM 746 O O . ILE A 1 100 ? -29.234 15.203 7.121 1 85.56 100 ILE A O 1
ATOM 750 N N . SER A 1 101 ? -28.516 13.211 7.738 1 89.31 101 SER A N 1
ATOM 751 C CA . SER A 1 101 ? -27.156 13.742 7.906 1 89.31 101 SER A CA 1
ATOM 752 C C . SER A 1 101 ? -26.172 13.047 6.973 1 89.31 101 SER A C 1
ATOM 754 O O . SER A 1 101 ? -26.5 12.023 6.367 1 89.31 101 SER A O 1
ATOM 756 N N . SER A 1 102 ? -25.125 13.711 6.711 1 88.81 102 SER A N 1
ATOM 757 C CA . SER A 1 102 ? -23.984 13.164 5.977 1 88.81 102 SER A CA 1
ATOM 758 C C . SER A 1 102 ? -22.703 13.258 6.789 1 88.81 102 SER A C 1
ATOM 760 O O . SER A 1 102 ? -22.531 14.18 7.59 1 88.81 102 SER A O 1
ATOM 762 N N . TYR A 1 103 ? -21.922 12.227 6.699 1 88.69 103 TYR A N 1
ATOM 763 C CA . TYR A 1 103 ? -20.672 12.141 7.449 1 88.69 103 TYR A CA 1
ATOM 764 C C . TYR A 1 103 ? -19.484 12.016 6.508 1 88.69 103 TYR A C 1
ATOM 766 O O . TYR A 1 103 ? -19.438 11.109 5.676 1 88.69 103 TYR A O 1
ATOM 774 N N . MET A 1 104 ? -18.594 12.945 6.602 1 87.38 104 MET A N 1
ATOM 775 C CA . MET A 1 104 ? -17.344 12.883 5.852 1 87.38 104 MET A CA 1
ATOM 776 C C . MET A 1 104 ? -16.172 12.523 6.762 1 87.38 104 MET A C 1
ATOM 778 O O . MET A 1 104 ? -15.766 13.328 7.602 1 87.38 104 MET A O 1
ATOM 782 N N . PRO A 1 105 ? -15.594 11.367 6.609 1 83.62 105 PRO A N 1
ATOM 783 C CA . PRO A 1 105 ? -14.469 10.961 7.449 1 83.62 105 PRO A CA 1
ATOM 784 C C . PRO A 1 105 ? -13.164 11.656 7.066 1 83.62 105 PRO A C 1
ATOM 786 O O . PRO A 1 105 ? -13.117 12.391 6.07 1 83.62 105 PRO A O 1
ATOM 789 N N . GLN A 1 106 ? -12.203 11.438 7.891 1 76.56 106 GLN A N 1
ATOM 790 C CA . GLN A 1 106 ? -10.906 12.086 7.73 1 76.56 106 GLN A CA 1
ATOM 791 C C . GLN A 1 106 ? -10.18 11.562 6.488 1 76.56 106 GLN A C 1
ATOM 793 O O . GLN A 1 106 ? -9.562 12.336 5.754 1 76.56 106 GLN A O 1
ATOM 798 N N . PHE A 1 107 ? -10.258 10.234 6.281 1 70 107 PHE A N 1
ATOM 799 C CA . PHE A 1 107 ? -9.555 9.664 5.145 1 70 107 PHE A CA 1
ATOM 800 C C . PHE A 1 107 ? -10.398 9.758 3.879 1 70 107 PHE A C 1
ATOM 802 O O . PHE A 1 107 ? -11.625 9.602 3.93 1 70 107 PHE A O 1
ATOM 809 N N . ASP A 1 108 ? -9.75 10.305 2.811 1 72.94 108 ASP A N 1
ATOM 810 C CA . ASP A 1 108 ? -10.469 10.453 1.548 1 72.94 108 ASP A CA 1
ATOM 811 C C . ASP A 1 108 ? -10.023 9.398 0.538 1 72.94 108 ASP A C 1
ATOM 813 O O . ASP A 1 108 ? -8.852 9 0.516 1 72.94 108 ASP A O 1
ATOM 817 N N . ALA A 1 109 ? -11.016 8.711 0.063 1 84.88 109 ALA A N 1
ATOM 818 C CA . ALA A 1 109 ? -10.75 7.789 -1.038 1 84.88 109 ALA A CA 1
ATOM 819 C C . ALA A 1 109 ? -11.641 8.102 -2.24 1 84.88 109 ALA A C 1
ATOM 821 O O . ALA A 1 109 ? -12.867 8.133 -2.123 1 84.88 109 ALA A O 1
ATOM 822 N N . LEU A 1 110 ? -11.078 8.523 -3.326 1 91.69 110 LEU A N 1
ATOM 823 C CA . LEU A 1 110 ? -11.781 8.828 -4.566 1 91.69 110 LEU A CA 1
ATOM 824 C C . LEU A 1 110 ? -11.289 7.938 -5.703 1 91.69 110 LEU A C 1
ATOM 826 O O . LEU A 1 110 ? -10.141 7.496 -5.695 1 91.69 110 LEU A O 1
ATOM 830 N N . PRO A 1 111 ? -12.242 7.609 -6.543 1 92.5 111 PRO A N 1
ATOM 831 C CA . PRO A 1 111 ? -11.797 6.84 -7.707 1 92.5 111 PRO A CA 1
ATOM 832 C C . PRO A 1 111 ? -10.875 7.641 -8.625 1 92.5 111 PRO A C 1
ATOM 834 O O . PRO A 1 111 ? -11.328 8.555 -9.312 1 92.5 111 PRO A O 1
ATOM 837 N N . SER A 1 112 ? -9.711 7.297 -8.758 1 90.5 112 SER A N 1
ATOM 838 C CA . SER A 1 112 ? -8.656 8.047 -9.422 1 90.5 112 SER A CA 1
ATOM 839 C C . SER A 1 112 ? -8.844 8.055 -10.938 1 90.5 112 SER A C 1
ATOM 841 O O . SER A 1 112 ? -8.414 8.984 -11.617 1 90.5 112 SER A O 1
ATOM 843 N N . ALA A 1 113 ? -9.562 7.082 -11.5 1 92.31 113 ALA A N 1
ATOM 844 C CA . ALA A 1 113 ? -9.633 6.918 -12.945 1 92.31 113 ALA A CA 1
ATOM 845 C C . ALA A 1 113 ? -10.82 7.684 -13.523 1 92.31 113 ALA A C 1
ATOM 847 O O . ALA A 1 113 ? -10.977 7.777 -14.742 1 92.31 113 ALA A O 1
ATOM 848 N N . LEU A 1 114 ? -11.625 8.234 -12.672 1 95.38 114 LEU A N 1
ATOM 849 C CA . LEU A 1 114 ? -12.797 8.969 -13.141 1 95.38 114 LEU A CA 1
ATOM 850 C C . LEU A 1 114 ? -12.531 10.469 -13.117 1 95.38 114 LEU A C 1
ATOM 852 O O . LEU A 1 114 ? -11.547 10.922 -12.539 1 95.38 114 LEU A O 1
ATOM 856 N N . THR A 1 115 ? -13.398 11.172 -13.82 1 95.88 115 THR A N 1
ATOM 857 C CA . THR A 1 115 ? -13.438 12.625 -13.734 1 95.88 115 THR A CA 1
ATOM 858 C C . THR A 1 115 ? -14.492 13.078 -12.727 1 95.88 115 THR A C 1
ATOM 860 O O . THR A 1 115 ? -15.398 12.312 -12.383 1 95.88 115 THR A O 1
ATOM 863 N N . PRO A 1 116 ? -14.312 14.289 -12.227 1 95.88 116 PRO A N 1
ATOM 864 C CA . PRO A 1 116 ? -15.328 14.789 -11.289 1 95.88 116 PRO A CA 1
ATOM 865 C C . PRO A 1 116 ? -16.734 14.727 -11.867 1 95.88 116 PRO A C 1
ATOM 867 O O . PRO A 1 116 ? -17.688 14.375 -11.156 1 95.88 116 PRO A O 1
ATOM 870 N N . ARG A 1 117 ? -16.891 14.984 -13.109 1 94.56 117 ARG A N 1
ATOM 871 C CA . ARG A 1 117 ? -18.188 14.938 -13.766 1 94.56 117 ARG A CA 1
ATOM 872 C C . ARG A 1 117 ? -18.75 13.516 -13.75 1 94.56 117 ARG A C 1
ATOM 874 O O . ARG A 1 117 ? -19.922 13.312 -13.398 1 94.56 117 ARG A O 1
ATOM 881 N N . GLU A 1 118 ? -17.953 12.602 -14.164 1 94.56 118 GLU A N 1
ATOM 882 C CA . GLU A 1 118 ? -18.359 11.203 -14.195 1 94.56 118 GLU A CA 1
ATOM 883 C C . GLU A 1 118 ? -18.688 10.688 -12.797 1 94.56 118 GLU A C 1
ATOM 885 O O . GLU A 1 118 ? -19.688 10 -12.594 1 94.56 118 GLU A O 1
ATOM 890 N N . TYR A 1 119 ? -17.828 11.047 -11.914 1 94.81 119 TYR A N 1
ATOM 891 C CA . TYR A 1 119 ? -18 10.57 -10.547 1 94.81 119 TYR A CA 1
ATOM 892 C C . TYR A 1 119 ? -19.281 11.125 -9.93 1 94.81 119 TYR A C 1
ATOM 894 O O . TYR A 1 119 ? -20.016 10.398 -9.258 1 94.81 119 TYR A O 1
ATOM 902 N N . MET A 1 120 ? -19.531 12.391 -10.148 1 93.94 120 MET A N 1
ATOM 903 C CA . MET A 1 120 ? -20.734 13.008 -9.617 1 93.94 120 MET A CA 1
ATOM 904 C C . MET A 1 120 ? -21.984 12.406 -10.258 1 93.94 120 MET A C 1
ATOM 906 O O . MET A 1 120 ? -23.016 12.242 -9.602 1 93.94 120 MET A O 1
ATOM 910 N N . SER A 1 121 ? -21.859 12.102 -11.523 1 91.81 121 SER A N 1
ATOM 911 C CA . SER A 1 121 ? -22.984 11.445 -12.188 1 91.81 121 SER A CA 1
ATOM 912 C C . SER A 1 121 ? -23.25 10.07 -11.594 1 91.81 121 SER A C 1
ATOM 914 O O . SER A 1 121 ? -24.406 9.68 -11.414 1 91.81 121 SER A O 1
ATOM 916 N N . PHE A 1 122 ? -22.266 9.383 -11.281 1 93.19 122 PHE A N 1
ATOM 917 C CA . PHE A 1 122 ? -22.344 8.07 -10.648 1 93.19 122 PHE A CA 1
ATOM 918 C C . PHE A 1 122 ? -23 8.18 -9.273 1 93.19 122 PHE A C 1
ATOM 920 O O . PHE A 1 122 ? -23.938 7.441 -8.961 1 93.19 122 PHE A O 1
ATOM 927 N N . VAL A 1 123 ? -22.516 9.156 -8.516 1 92.06 123 VAL A N 1
ATOM 928 C CA . VAL A 1 123 ? -23 9.305 -7.148 1 92.06 123 VAL A CA 1
ATOM 929 C C . VAL A 1 123 ? -24.453 9.789 -7.16 1 92.06 123 VAL A C 1
ATOM 931 O O . VAL A 1 123 ? -25.281 9.297 -6.391 1 92.06 123 VAL A O 1
ATOM 934 N N . CYS A 1 124 ? -24.75 10.734 -8.039 1 90.44 124 CYS A N 1
ATOM 935 C CA . CYS A 1 124 ? -26.109 11.25 -8.141 1 90.44 124 CYS A CA 1
ATOM 936 C C . CYS A 1 124 ? -27.078 10.148 -8.555 1 90.44 124 CYS A C 1
ATOM 938 O O . CYS A 1 124 ? -28.219 10.094 -8.078 1 90.44 124 CYS A O 1
ATOM 940 N N . ALA A 1 125 ? -26.609 9.266 -9.391 1 89.12 125 ALA A N 1
ATOM 941 C CA . ALA A 1 125 ? -27.453 8.18 -9.875 1 89.12 125 ALA A CA 1
ATOM 942 C C . ALA A 1 125 ? -27.75 7.18 -8.758 1 89.12 125 ALA A C 1
ATOM 944 O O . ALA A 1 125 ? -28.828 6.574 -8.727 1 89.12 125 ALA A O 1
ATOM 945 N N . LEU A 1 126 ? -26.859 7.078 -7.852 1 90.19 126 LEU A N 1
ATOM 946 C CA . LEU A 1 126 ? -27 6.039 -6.832 1 90.19 126 LEU A CA 1
ATOM 947 C C . LEU A 1 126 ? -27.641 6.605 -5.566 1 90.19 126 LEU A C 1
ATOM 949 O O . LEU A 1 126 ? -28.328 5.891 -4.848 1 90.19 126 LEU A O 1
ATOM 953 N N . LYS A 1 127 ? -27.344 7.828 -5.266 1 84.81 127 LYS A N 1
ATOM 954 C CA . LYS A 1 127 ? -27.812 8.398 -4.008 1 84.81 127 LYS A CA 1
ATOM 955 C C . LYS A 1 127 ? -29.188 9.047 -4.184 1 84.81 127 LYS A C 1
ATOM 957 O O . LYS A 1 127 ? -29.938 9.195 -3.219 1 84.81 127 LYS A O 1
ATOM 962 N N . MET A 1 128 ? -29.406 9.508 -5.383 1 79.56 128 MET A N 1
ATOM 963 C CA . MET A 1 128 ? -30.672 10.219 -5.582 1 79.56 128 MET A CA 1
ATOM 964 C C . MET A 1 128 ? -31.797 9.25 -5.879 1 79.56 128 MET A C 1
ATOM 966 O O . MET A 1 128 ? -31.562 8.156 -6.395 1 79.56 128 MET A O 1
ATOM 970 N N . GLU A 1 129 ? -32.906 9.711 -5.445 1 68.38 129 GLU A N 1
ATOM 971 C CA . GLU A 1 129 ? -34.094 8.906 -5.602 1 68.38 129 GLU A CA 1
ATOM 972 C C . GLU A 1 129 ? -34.344 8.578 -7.07 1 68.38 129 GLU A C 1
ATOM 974 O O . GLU A 1 129 ? -33.938 9.32 -7.961 1 68.38 129 GLU A O 1
ATOM 979 N N . SER A 1 130 ? -34.812 7.395 -7.246 1 63.59 130 SER A N 1
ATOM 980 C CA . SER A 1 130 ? -35.125 6.848 -8.57 1 63.59 130 SER A CA 1
ATOM 981 C C . SER A 1 130 ? -36.031 7.781 -9.352 1 63.59 130 SER A C 1
ATOM 983 O O . SER A 1 130 ? -36.031 7.777 -10.586 1 63.59 130 SER A O 1
ATOM 985 N N . ASN A 1 131 ? -36.656 8.695 -8.617 1 64.38 131 ASN A N 1
ATOM 986 C CA . ASN A 1 131 ? -37.656 9.5 -9.305 1 64.38 131 ASN A CA 1
ATOM 987 C C . ASN A 1 131 ? -37.062 10.75 -9.93 1 64.38 131 ASN A C 1
ATOM 989 O O . ASN A 1 131 ? -37.75 11.5 -10.617 1 64.38 131 ASN A O 1
ATOM 993 N N . CYS A 1 132 ? -35.844 10.906 -9.594 1 67.81 132 CYS A N 1
ATOM 994 C CA . CYS A 1 132 ? -35.219 12.086 -10.18 1 67.81 132 CYS A CA 1
ATOM 995 C C . CYS A 1 132 ? -34.812 11.828 -11.625 1 67.81 132 CYS A C 1
ATOM 997 O O . CYS A 1 132 ? -34.281 10.758 -11.945 1 67.81 132 CYS A O 1
ATOM 999 N N . SER A 1 133 ? -35.312 12.727 -12.547 1 78.88 133 SER A N 1
ATOM 1000 C CA . SER A 1 133 ? -34.969 12.633 -13.961 1 78.88 133 SER A CA 1
ATOM 1001 C C . SER A 1 133 ? -33.469 12.711 -14.18 1 78.88 133 SER A C 1
ATOM 1003 O O . SER A 1 133 ? -32.75 13.234 -13.336 1 78.88 133 SER A O 1
ATOM 1005 N N . ALA A 1 134 ? -33.062 12.086 -15.195 1 81.19 134 ALA A N 1
ATOM 1006 C CA . ALA A 1 134 ? -31.656 12.117 -15.586 1 81.19 134 ALA A CA 1
ATOM 1007 C C . ALA A 1 134 ? -31.156 13.555 -15.727 1 81.19 134 ALA A C 1
ATOM 1009 O O . ALA A 1 134 ? -30.031 13.859 -15.344 1 81.19 134 ALA A O 1
ATOM 1010 N N . LEU A 1 135 ? -32 14.406 -16.219 1 83.62 135 LEU A N 1
ATOM 1011 C CA . LEU A 1 135 ? -31.641 15.805 -16.391 1 83.62 135 LEU A CA 1
ATOM 1012 C C . LEU A 1 135 ? -31.5 16.516 -15.055 1 83.62 135 LEU A C 1
ATOM 1014 O O . LEU A 1 135 ? -30.609 17.359 -14.883 1 83.62 135 LEU A O 1
ATOM 1018 N N . GLY A 1 136 ? -32.312 16.109 -14.164 1 83.31 136 GLY A N 1
ATOM 1019 C CA . GLY A 1 136 ? -32.188 16.672 -12.828 1 83.31 136 GLY A CA 1
ATOM 1020 C C . GLY A 1 136 ? -30.922 16.281 -12.117 1 83.31 136 GLY A C 1
ATOM 1021 O O . GLY A 1 136 ? -30.281 17.125 -11.469 1 83.31 136 GLY A O 1
ATOM 1022 N N . ARG A 1 137 ? -30.594 15.125 -12.344 1 85.06 137 ARG A N 1
ATOM 1023 C CA . ARG A 1 137 ? -29.359 14.625 -11.734 1 85.06 137 ARG A CA 1
ATOM 1024 C C . ARG A 1 137 ? -28.141 15.336 -12.305 1 85.06 137 ARG A C 1
ATOM 1026 O O . ARG A 1 137 ? -27.234 15.711 -11.562 1 85.06 137 ARG A O 1
ATOM 1033 N N . LYS A 1 138 ? -28.219 15.477 -13.594 1 87.44 138 LYS A N 1
ATOM 1034 C CA . LYS A 1 138 ? -27.094 16.141 -14.258 1 87.44 138 LYS A CA 1
ATOM 1035 C C . LYS A 1 138 ? -27 17.594 -13.828 1 87.44 138 LYS A C 1
ATOM 1037 O O . LYS A 1 138 ? -25.891 18.109 -13.609 1 87.44 138 LYS A O 1
ATOM 1042 N N . SER A 1 139 ? -28.078 18.203 -13.703 1 88.56 139 SER A N 1
ATOM 1043 C CA . SER A 1 139 ? -28.094 19.609 -13.305 1 88.56 139 SER A CA 1
ATOM 1044 C C . SER A 1 139 ? -27.594 19.781 -11.875 1 88.56 139 SER A C 1
ATOM 1046 O O . SER A 1 139 ? -26.828 20.719 -11.586 1 88.56 139 SER A O 1
ATOM 1048 N N . LEU A 1 140 ? -27.984 18.922 -11.062 1 87.56 140 LEU A N 1
ATOM 1049 C CA . LEU A 1 140 ? -27.531 18.984 -9.672 1 87.56 140 LEU A CA 1
ATOM 1050 C C . LEU A 1 140 ? -26.031 18.766 -9.57 1 87.56 140 LEU A C 1
ATOM 1052 O O . LEU A 1 140 ? -25.344 19.453 -8.82 1 87.56 140 LEU A O 1
ATOM 1056 N N . ALA A 1 141 ? -25.625 17.797 -10.273 1 89.94 141 ALA A N 1
ATOM 1057 C CA . ALA A 1 141 ? -24.188 17.484 -10.266 1 89.94 141 ALA A CA 1
ATOM 1058 C C . ALA A 1 141 ? -23.375 18.688 -10.719 1 89.94 141 ALA A C 1
ATOM 1060 O O . ALA A 1 141 ? -22.375 19.047 -10.086 1 89.94 141 ALA A O 1
ATOM 1061 N N . GLU A 1 142 ? -23.812 19.312 -11.734 1 90 142 GLU A N 1
ATOM 1062 C CA . GLU A 1 142 ? -23.094 20.453 -12.273 1 90 142 GLU A CA 1
ATOM 1063 C C . GLU A 1 142 ? -23.172 21.656 -11.328 1 90 142 GLU A C 1
ATOM 1065 O O . GLU A 1 142 ? -22.203 22.406 -11.188 1 90 142 GLU A O 1
ATOM 1070 N N . GLN A 1 143 ? -24.234 21.781 -10.773 1 88.19 143 GLN A N 1
ATOM 1071 C CA . GLN A 1 143 ? -24.406 22.875 -9.82 1 88.19 143 GLN A CA 1
ATOM 1072 C C . GLN A 1 143 ? -23.469 22.719 -8.617 1 88.19 143 GLN A C 1
ATOM 1074 O O . GLN A 1 143 ? -22.844 23.672 -8.188 1 88.19 143 GLN A O 1
ATOM 1079 N N . LEU A 1 144 ? -23.453 21.547 -8.094 1 88.81 144 LEU A N 1
ATOM 1080 C CA . LEU A 1 144 ? -22.609 21.281 -6.934 1 88.81 144 LEU A CA 1
ATOM 1081 C C . LEU A 1 144 ? -21.125 21.5 -7.281 1 88.81 144 LEU A C 1
ATOM 1083 O O . LEU A 1 144 ? -20.375 22.047 -6.477 1 88.81 144 LEU A O 1
ATOM 1087 N N . LEU A 1 145 ? -20.781 21.094 -8.469 1 92.62 145 LEU A N 1
ATOM 1088 C CA . LEU A 1 145 ? -19.406 21.281 -8.906 1 92.62 145 LEU A CA 1
ATOM 1089 C C . LEU A 1 145 ? -19.078 22.766 -9.07 1 92.62 145 LEU A C 1
ATOM 1091 O O . LEU A 1 145 ? -17.969 23.203 -8.742 1 92.62 145 LEU A O 1
ATOM 1095 N N . ARG A 1 146 ? -19.984 23.469 -9.469 1 86.44 146 ARG A N 1
ATOM 1096 C CA . ARG A 1 146 ? -19.812 24.906 -9.609 1 86.44 146 ARG A CA 1
ATOM 1097 C C . ARG A 1 146 ? -19.734 25.578 -8.242 1 86.44 146 ARG A C 1
ATOM 1099 O O . ARG A 1 146 ? -18.875 26.422 -8.008 1 86.44 146 ARG A O 1
ATOM 1106 N N . ASP A 1 147 ? -20.578 25.156 -7.395 1 83 147 ASP A N 1
ATOM 1107 C CA . ASP A 1 147 ? -20.641 25.75 -6.062 1 83 147 ASP A CA 1
ATOM 1108 C C . ASP A 1 147 ? -19.344 25.5 -5.301 1 83 147 ASP A C 1
ATOM 1110 O O . ASP A 1 147 ? -18.938 26.328 -4.465 1 83 147 ASP A O 1
ATOM 1114 N N . LEU A 1 148 ? -18.734 24.422 -5.645 1 87.12 148 LEU A N 1
ATOM 1115 C CA . LEU A 1 148 ? -17.516 24.094 -4.93 1 87.12 148 LEU A CA 1
ATOM 1116 C C . LEU A 1 148 ? -16.281 24.453 -5.758 1 87.12 148 LEU A C 1
ATOM 1118 O O . LEU A 1 148 ? -15.188 23.938 -5.508 1 87.12 148 LEU A O 1
ATOM 1122 N N . ALA A 1 149 ? -16.406 25.219 -6.781 1 83 149 ALA A N 1
ATOM 1123 C CA . ALA A 1 149 ? -15.344 25.781 -7.602 1 83 149 ALA A CA 1
ATOM 1124 C C . ALA A 1 149 ? -14.523 24.688 -8.281 1 83 149 ALA A C 1
ATOM 1126 O O . ALA A 1 149 ? -13.297 24.719 -8.25 1 83 149 ALA A O 1
ATOM 1127 N N . LEU A 1 150 ? -15.211 23.703 -8.766 1 90.12 150 LEU A N 1
ATOM 1128 C CA . LEU A 1 150 ? -14.547 22.609 -9.469 1 90.12 150 LEU A CA 1
ATOM 1129 C C . LEU A 1 150 ? -14.852 22.656 -10.961 1 90.12 150 LEU A C 1
ATOM 1131 O O . LEU A 1 150 ? -14.594 21.688 -11.68 1 90.12 150 LEU A O 1
ATOM 1135 N N . ASN A 1 151 ? -15.289 23.75 -11.422 1 87.5 151 ASN A N 1
ATOM 1136 C CA . ASN A 1 151 ? -15.719 23.891 -12.805 1 87.5 151 ASN A CA 1
ATOM 1137 C C . ASN A 1 151 ? -14.531 23.797 -13.766 1 87.5 151 ASN A C 1
ATOM 1139 O O . ASN A 1 151 ? -14.672 23.297 -14.883 1 87.5 151 ASN A O 1
ATOM 1143 N N . GLU A 1 152 ? -13.383 24.172 -13.32 1 85.94 152 GLU A N 1
ATOM 1144 C CA . GLU A 1 152 ? -12.219 24.219 -14.195 1 85.94 152 GLU A CA 1
ATOM 1145 C C . GLU A 1 152 ? -11.609 22.828 -14.352 1 85.94 152 GLU A C 1
ATOM 1147 O O . GLU A 1 152 ? -10.914 22.547 -15.336 1 85.94 152 GLU A O 1
ATOM 1152 N N . CYS A 1 153 ? -11.891 21.938 -13.406 1 90.31 153 CYS A N 1
ATOM 1153 C CA . CYS A 1 153 ? -11.25 20.625 -13.445 1 90.31 153 CYS A CA 1
ATOM 1154 C C . CYS A 1 153 ? -12.281 19.516 -13.609 1 90.31 153 CYS A C 1
ATOM 1156 O O . CYS A 1 153 ? -12.055 18.375 -13.18 1 90.31 153 CYS A O 1
ATOM 1158 N N . ILE A 1 154 ? -13.391 19.828 -14.266 1 92.25 154 ILE A N 1
ATOM 1159 C CA . ILE A 1 154 ? -14.523 18.906 -14.352 1 92.25 154 ILE A CA 1
ATOM 1160 C C . ILE A 1 154 ? -14.156 17.703 -15.227 1 92.25 154 ILE A C 1
ATOM 1162 O O . ILE A 1 154 ? -14.648 16.594 -15.008 1 92.25 154 ILE A O 1
ATOM 1166 N N . ASP A 1 155 ? -13.273 17.875 -16.203 1 92.56 155 ASP A N 1
ATOM 1167 C CA . ASP A 1 155 ? -12.945 16.812 -17.141 1 92.56 155 ASP A CA 1
ATOM 1168 C C . ASP A 1 155 ? -11.523 16.297 -16.906 1 92.56 155 ASP A C 1
ATOM 1170 O O . ASP A 1 155 ? -10.992 15.523 -17.719 1 92.56 155 ASP A O 1
ATOM 1174 N N . THR A 1 156 ? -11 16.75 -15.859 1 93 156 THR A N 1
ATOM 1175 C CA . THR A 1 156 ? -9.672 16.266 -15.477 1 93 156 THR A CA 1
ATOM 1176 C C . THR A 1 156 ? -9.781 15 -14.641 1 93 156 THR A C 1
ATOM 1178 O O . THR A 1 156 ? -10.734 14.836 -13.875 1 93 156 THR A O 1
ATOM 1181 N N . LEU A 1 157 ? -8.891 14.125 -14.891 1 94 157 LEU A N 1
ATOM 1182 C CA . LEU A 1 157 ? -8.875 12.906 -14.086 1 94 157 LEU A CA 1
ATOM 1183 C C . LEU A 1 157 ? -8.664 13.227 -12.609 1 94 157 LEU A C 1
ATOM 1185 O O . LEU A 1 157 ? -7.855 14.094 -12.273 1 94 157 LEU A O 1
ATOM 1189 N N . ILE A 1 158 ? -9.312 12.547 -11.719 1 94.25 158 ILE A N 1
ATOM 1190 C CA . ILE A 1 158 ? -9.25 12.781 -10.281 1 94.25 158 ILE A CA 1
ATOM 1191 C C . ILE A 1 158 ? -7.832 12.539 -9.781 1 94.25 158 ILE A C 1
ATOM 1193 O O . ILE A 1 158 ? -7.375 13.203 -8.844 1 94.25 158 ILE A O 1
ATOM 1197 N N . SER A 1 159 ? -7.145 11.68 -10.453 1 90.25 159 SER A N 1
ATOM 1198 C CA . SER A 1 159 ? -5.762 11.398 -10.078 1 90.25 159 SER A CA 1
ATOM 1199 C C . SER A 1 159 ? -4.883 12.641 -10.242 1 90.25 159 SER A C 1
ATOM 1201 O O . SER A 1 159 ? -3.863 12.773 -9.562 1 90.25 159 SER A O 1
ATOM 1203 N N . LYS A 1 160 ? -5.242 13.578 -11.047 1 89 160 LYS A N 1
ATOM 1204 C CA . LYS A 1 160 ? -4.438 14.758 -11.359 1 89 160 LYS A CA 1
ATOM 1205 C C . LYS A 1 160 ? -4.914 15.977 -10.578 1 89 160 LYS A C 1
ATOM 1207 O O . LYS A 1 160 ? -4.344 17.062 -10.695 1 89 160 LYS A O 1
ATOM 1212 N N . LEU A 1 161 ? -5.891 15.727 -9.734 1 89.25 161 LEU A N 1
ATOM 1213 C CA . LEU A 1 161 ? -6.426 16.828 -8.953 1 89.25 161 LEU A CA 1
ATOM 1214 C C . LEU A 1 161 ? -5.52 17.156 -7.77 1 89.25 161 LEU A C 1
ATOM 1216 O O . LEU A 1 161 ? -4.797 16.281 -7.277 1 89.25 161 LEU A O 1
ATOM 1220 N N . SER A 1 162 ? -5.551 18.406 -7.449 1 78.81 162 SER A N 1
ATOM 1221 C CA . SER A 1 162 ? -4.832 18.828 -6.25 1 78.81 162 SER A CA 1
ATOM 1222 C C . SER A 1 162 ? -5.527 18.328 -4.988 1 78.81 162 SER A C 1
ATOM 1224 O O . SER A 1 162 ? -6.668 17.859 -5.043 1 78.81 162 SER A O 1
ATOM 1226 N N . GLY A 1 163 ? -4.879 18.344 -3.854 1 78.56 163 GLY A N 1
ATOM 1227 C CA . GLY A 1 163 ? -5.465 17.922 -2.588 1 78.56 163 GLY A CA 1
ATOM 1228 C C . GLY A 1 163 ? -6.719 18.688 -2.232 1 78.56 163 GLY A C 1
ATOM 1229 O O . GLY A 1 163 ? -7.703 18.109 -1.775 1 78.56 163 GLY A O 1
ATOM 1230 N N . GLY A 1 164 ? -6.648 19.938 -2.473 1 81.19 164 GLY A N 1
ATOM 1231 C CA . GLY A 1 164 ? -7.809 20.766 -2.193 1 81.19 164 GLY A CA 1
ATOM 1232 C C . GLY A 1 164 ? -8.992 20.469 -3.094 1 81.19 164 GLY A C 1
ATOM 1233 O O . GLY A 1 164 ? -10.141 20.469 -2.643 1 81.19 164 GLY A O 1
ATOM 1234 N N . GLU A 1 165 ? -8.672 20.234 -4.336 1 85.88 165 GLU A N 1
ATOM 1235 C CA . GLU A 1 165 ? -9.727 19.891 -5.277 1 85.88 165 GLU A CA 1
ATOM 1236 C C . GLU A 1 165 ? -10.367 18.547 -4.926 1 85.88 165 GLU A C 1
ATOM 1238 O O . GLU A 1 165 ? -11.586 18.375 -5.039 1 85.88 165 GLU A O 1
ATOM 1243 N N . LYS A 1 166 ? -9.57 17.656 -4.496 1 90.06 166 LYS A N 1
ATOM 1244 C CA . LYS A 1 166 ? -10.086 16.359 -4.102 1 90.06 166 LYS A CA 1
ATOM 1245 C C . LYS A 1 166 ? -11.008 16.469 -2.889 1 90.06 166 LYS A C 1
ATOM 1247 O O . LYS A 1 166 ? -12.047 15.812 -2.832 1 90.06 166 LYS A O 1
ATOM 1252 N N . LYS A 1 167 ? -10.602 17.281 -2 1 86.81 167 LYS A N 1
ATOM 1253 C CA . LYS A 1 167 ? -11.422 17.469 -0.81 1 86.81 167 LYS A CA 1
ATOM 1254 C C . LYS A 1 167 ? -12.758 18.109 -1.161 1 86.81 167 LYS A C 1
ATOM 1256 O O . LYS A 1 167 ? -13.805 17.719 -0.632 1 86.81 167 LYS A O 1
ATOM 1261 N N . ARG A 1 168 ? -12.703 19.094 -1.984 1 88.44 168 ARG A N 1
ATOM 1262 C CA . ARG A 1 168 ? -13.93 19.766 -2.404 1 88.44 168 ARG A CA 1
ATOM 1263 C C . ARG A 1 168 ? -14.828 18.812 -3.182 1 88.44 168 ARG A C 1
ATOM 1265 O O . ARG A 1 168 ? -16.062 18.875 -3.08 1 88.44 168 ARG A O 1
ATOM 1272 N N . LEU A 1 169 ? -14.188 17.953 -3.912 1 92.31 169 LEU A N 1
ATOM 1273 C CA . LEU A 1 169 ? -14.969 16.938 -4.617 1 92.31 169 LEU A CA 1
ATOM 1274 C C . LEU A 1 169 ? -15.625 15.977 -3.629 1 92.31 169 LEU A C 1
ATOM 1276 O O . LEU A 1 169 ? -16.781 15.594 -3.807 1 92.31 169 LEU A O 1
ATOM 1280 N N . SER A 1 170 ? -14.883 15.586 -2.658 1 90.19 170 SER A N 1
ATOM 1281 C CA . SER A 1 170 ? -15.445 14.719 -1.62 1 90.19 170 SER A CA 1
ATOM 1282 C C . SER A 1 170 ? -16.625 15.383 -0.93 1 90.19 170 SER A C 1
ATOM 1284 O O . SER A 1 170 ? -17.625 14.719 -0.604 1 90.19 170 SER A O 1
ATOM 1286 N N . LEU A 1 171 ? -16.547 16.641 -0.758 1 87.81 171 LEU A N 1
ATOM 1287 C CA . LEU A 1 171 ? -17.641 17.406 -0.17 1 87.81 171 LEU A CA 1
ATOM 1288 C C . LEU A 1 171 ? -18.859 17.406 -1.088 1 87.81 171 LEU A C 1
ATOM 1290 O O . LEU A 1 171 ? -19.984 17.266 -0.622 1 87.81 171 LEU A O 1
ATOM 1294 N N . ALA A 1 172 ? -18.547 17.562 -2.307 1 89.5 172 ALA A N 1
ATOM 1295 C CA . ALA A 1 172 ? -19.641 17.594 -3.285 1 89.5 172 ALA A CA 1
ATOM 1296 C C . ALA A 1 172 ? -20.438 16.297 -3.264 1 89.5 172 ALA A C 1
ATOM 1298 O O . ALA A 1 172 ? -21.656 16.312 -3.363 1 89.5 172 ALA A O 1
ATOM 1299 N N . THR A 1 173 ? -19.734 15.227 -3.119 1 89.94 173 THR A N 1
ATOM 1300 C CA . THR A 1 173 ? -20.391 13.93 -3.123 1 89.94 173 THR A CA 1
ATOM 1301 C C . THR A 1 173 ? -21.297 13.781 -1.904 1 89.94 173 THR A C 1
ATOM 1303 O O . THR A 1 173 ? -22.359 13.156 -1.986 1 89.94 173 THR A O 1
ATOM 1306 N N . GLU A 1 174 ? -20.906 14.375 -0.842 1 85.06 174 GLU A N 1
ATOM 1307 C CA . GLU A 1 174 ? -21.688 14.273 0.385 1 85.06 174 GLU A CA 1
ATOM 1308 C C . GLU A 1 174 ? -22.906 15.195 0.342 1 85.06 174 GLU A C 1
ATOM 1310 O O . GLU A 1 174 ? -23.891 14.953 1.033 1 85.06 174 GLU A O 1
ATOM 1315 N N . LEU A 1 175 ? -22.828 16.141 -0.505 1 87.06 175 LEU A N 1
ATOM 1316 C CA . LEU A 1 175 ? -23.891 17.141 -0.559 1 87.06 175 LEU A CA 1
ATOM 1317 C C . LEU A 1 175 ? -24.984 16.719 -1.525 1 87.06 175 LEU A C 1
ATOM 1319 O O . LEU A 1 175 ? -26.031 17.359 -1.597 1 87.06 175 LEU A O 1
ATOM 1323 N N . VAL A 1 176 ? -24.719 15.68 -2.186 1 86.69 176 VAL A N 1
ATOM 1324 C CA . VAL A 1 176 ? -25.688 15.203 -3.18 1 86.69 176 VAL A CA 1
ATOM 1325 C C . VAL A 1 176 ? -27.016 14.898 -2.506 1 86.69 176 VAL A C 1
ATOM 1327 O O . VAL A 1 176 ? -28.078 15.133 -3.086 1 86.69 176 VAL A O 1
ATOM 1330 N N . THR A 1 177 ? -26.969 14.414 -1.279 1 81.5 177 THR A N 1
ATOM 1331 C CA . THR A 1 177 ? -28.188 14.055 -0.567 1 81.5 177 THR A CA 1
ATOM 1332 C C . THR A 1 177 ? -28.828 15.281 0.078 1 81.5 177 THR A C 1
ATOM 1334 O O . THR A 1 177 ? -29.906 15.188 0.671 1 81.5 177 THR A O 1
ATOM 1337 N N . GLN A 1 178 ? -28.188 16.391 -0.026 1 82 178 GLN A N 1
ATOM 1338 C CA . GLN A 1 178 ? -28.672 17.625 0.579 1 82 178 GLN A CA 1
ATOM 1339 C C . GLN A 1 178 ? -29 17.422 2.057 1 82 178 GLN A C 1
ATOM 1341 O O . GLN A 1 178 ? -30.141 17.625 2.479 1 82 178 GLN A O 1
ATOM 1346 N N . PRO A 1 179 ? -28 17.094 2.764 1 87.56 179 PRO A N 1
ATOM 1347 C CA . PRO A 1 179 ? -28.203 16.812 4.188 1 87.56 179 PRO A CA 1
ATOM 1348 C C . PRO A 1 179 ? -28.547 18.078 4.98 1 87.56 179 PRO A C 1
ATOM 1350 O O . PRO A 1 179 ? -28.156 19.188 4.602 1 87.56 179 PRO A O 1
ATOM 1353 N N . LYS A 1 180 ? -29.297 17.859 6.055 1 90.44 180 LYS A N 1
ATOM 1354 C CA . LYS A 1 180 ? -29.625 18.969 6.953 1 90.44 180 LYS A CA 1
ATOM 1355 C C . LYS A 1 180 ? -28.531 19.172 7.992 1 90.44 180 LYS A C 1
ATOM 1357 O O . LYS A 1 180 ? -28.375 20.281 8.523 1 90.44 180 LYS A O 1
ATOM 1362 N N . ILE A 1 181 ? -27.875 18.125 8.219 1 93.31 181 ILE A N 1
ATOM 1363 C CA . ILE A 1 181 ? -26.734 18.172 9.133 1 93.31 181 ILE A CA 1
ATOM 1364 C C . ILE A 1 181 ? -25.5 17.578 8.461 1 93.31 181 ILE A C 1
ATOM 1366 O O . ILE A 1 181 ? -25.578 16.5 7.859 1 93.31 181 ILE A O 1
ATOM 1370 N N . PHE A 1 182 ? -24.484 18.281 8.516 1 93.69 182 PHE A N 1
ATOM 1371 C CA . PHE A 1 182 ? -23.25 17.844 7.871 1 93.69 182 PHE A CA 1
ATOM 1372 C C . PHE A 1 182 ? -22.125 17.703 8.891 1 93.69 182 PHE A C 1
ATOM 1374 O O . PHE A 1 182 ? -21.781 18.656 9.578 1 93.69 182 PHE A O 1
ATOM 1381 N N . PHE A 1 183 ? -21.641 16.453 9.102 1 94.38 183 PHE A N 1
ATOM 1382 C CA . PHE A 1 183 ? -20.531 16.172 10.008 1 94.38 183 PHE A CA 1
ATOM 1383 C C . PHE A 1 183 ? -19.234 15.992 9.227 1 94.38 183 PHE A C 1
ATOM 1385 O O . PHE A 1 183 ? -19.125 15.102 8.375 1 94.38 183 PHE A O 1
ATOM 1392 N N . LEU A 1 184 ? -18.234 16.797 9.477 1 93.75 184 LEU A N 1
ATOM 1393 C CA . LEU A 1 184 ? -16.953 16.734 8.766 1 93.75 184 LEU A CA 1
ATOM 1394 C C . LEU A 1 184 ? -15.805 16.5 9.742 1 93.75 184 LEU A C 1
ATOM 1396 O O . LEU A 1 184 ? -15.586 17.297 10.648 1 93.75 184 LEU A O 1
ATOM 1400 N N . ASP A 1 185 ? -15.102 15.445 9.516 1 90.25 185 ASP A N 1
ATOM 1401 C CA . ASP A 1 185 ? -13.945 15.141 10.352 1 90.25 185 ASP A CA 1
ATOM 1402 C C . ASP A 1 185 ? -12.656 15.625 9.695 1 90.25 185 ASP A C 1
ATOM 1404 O O . ASP A 1 185 ? -12.125 14.977 8.789 1 90.25 185 ASP A O 1
ATOM 1408 N N . GLU A 1 186 ? -12.133 16.688 10.094 1 87.38 186 GLU A N 1
ATOM 1409 C CA . GLU A 1 186 ? -10.875 17.312 9.68 1 87.38 186 GLU A CA 1
ATOM 1410 C C . GLU A 1 186 ? -10.836 17.516 8.172 1 87.38 186 GLU A C 1
ATOM 1412 O O . GLU A 1 186 ? -9.906 17.078 7.496 1 87.38 186 GLU A O 1
ATOM 1417 N N . PRO A 1 187 ? -11.695 18.312 7.664 1 87.31 187 PRO A N 1
ATOM 1418 C CA . PRO A 1 187 ? -11.781 18.516 6.215 1 87.31 187 PRO A CA 1
ATOM 1419 C C . PRO A 1 187 ? -10.625 19.359 5.672 1 87.31 187 PRO A C 1
ATOM 1421 O O . PRO A 1 187 ? -10.383 19.359 4.461 1 87.31 187 PRO A O 1
ATOM 1424 N N . THR A 1 188 ? -9.914 20.078 6.562 1 82.5 188 THR A N 1
ATOM 1425 C CA . THR A 1 188 ? -8.883 20.984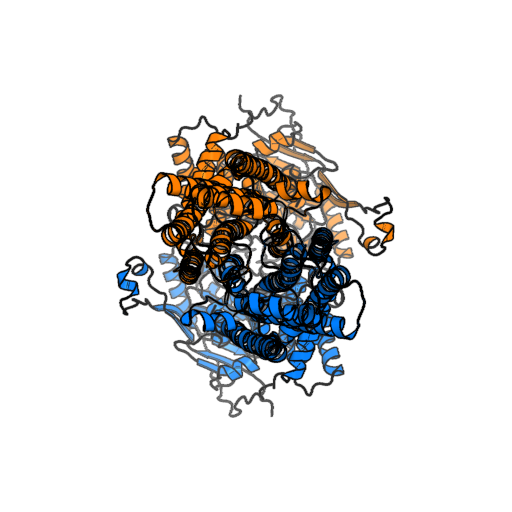 6.078 1 82.5 188 THR A CA 1
ATOM 1426 C C . THR A 1 188 ? -7.492 20.422 6.363 1 82.5 188 THR A C 1
ATOM 1428 O O . THR A 1 188 ? -6.484 21.078 6.07 1 82.5 188 THR A O 1
ATOM 1431 N N . THR A 1 189 ? -7.449 19.312 6.902 1 76.5 189 THR A N 1
ATOM 1432 C CA . THR A 1 189 ? -6.152 18.734 7.25 1 76.5 189 THR A CA 1
ATOM 1433 C C . THR A 1 189 ? -5.344 18.422 5.992 1 76.5 189 THR A C 1
ATOM 1435 O O . THR A 1 189 ? -5.887 17.938 5 1 76.5 189 THR A O 1
ATOM 1438 N N . GLY A 1 190 ? -4.102 18.812 5.992 1 69.56 190 GLY A N 1
ATOM 1439 C CA . GLY A 1 190 ? -3.217 18.516 4.875 1 69.56 190 GLY A CA 1
ATOM 1440 C C . GLY A 1 190 ? -3.338 19.516 3.74 1 69.56 190 GLY A C 1
ATOM 1441 O O . GLY A 1 190 ? -2.707 19.359 2.693 1 69.56 190 GLY A O 1
ATOM 1442 N N . LEU A 1 191 ? -4.203 20.5 3.938 1 74.12 191 LEU A N 1
ATOM 1443 C CA . LEU A 1 191 ? -4.398 21.516 2.916 1 74.12 191 LEU A CA 1
ATOM 1444 C C . LEU A 1 191 ? -3.639 22.797 3.268 1 74.12 191 LEU A C 1
ATOM 1446 O O . LEU A 1 191 ? -3.422 23.094 4.445 1 74.12 191 LEU A O 1
ATOM 1450 N N . ASP A 1 192 ? -3.256 23.484 2.209 1 71.69 192 ASP A N 1
ATOM 1451 C CA . ASP A 1 192 ? -2.693 24.812 2.461 1 71.69 192 ASP A CA 1
ATOM 1452 C C . ASP A 1 192 ? -3.789 25.812 2.82 1 71.69 192 ASP A C 1
ATOM 1454 O O . ASP A 1 192 ? -4.977 25.5 2.715 1 71.69 192 ASP A O 1
ATOM 1458 N N . THR A 1 193 ? -3.428 26.891 3.23 1 70.94 193 THR A N 1
ATOM 1459 C CA . THR A 1 193 ? -4.344 27.906 3.74 1 70.94 193 THR A CA 1
ATOM 1460 C C . THR A 1 193 ? -5.363 28.297 2.674 1 70.94 193 THR A C 1
ATOM 1462 O O . THR A 1 193 ? -6.543 28.484 2.973 1 70.94 193 THR A O 1
ATOM 1465 N N . PHE A 1 194 ? -4.848 28.391 1.494 1 71.38 194 PHE A N 1
ATOM 1466 C CA . PHE A 1 194 ? -5.754 28.812 0.432 1 71.38 194 PHE A CA 1
ATOM 1467 C C . PHE A 1 194 ? -6.801 27.734 0.161 1 71.38 194 PHE A C 1
ATOM 1469 O O . PHE A 1 194 ? -7.996 28.031 0.079 1 71.38 194 PHE A O 1
ATOM 1476 N N . ALA A 1 195 ? -6.297 26.562 -0.036 1 77.25 195 ALA A N 1
ATOM 1477 C CA . ALA A 1 195 ? -7.211 25.453 -0.281 1 77.25 195 ALA A CA 1
ATOM 1478 C C . ALA A 1 195 ? -8.172 25.266 0.889 1 77.25 195 ALA A C 1
ATOM 1480 O O . ALA A 1 195 ? -9.359 25 0.688 1 77.25 195 ALA A O 1
ATOM 1481 N N . ALA A 1 196 ? -7.684 25.438 2.049 1 82.25 196 ALA A N 1
ATOM 1482 C CA . ALA A 1 196 ? -8.516 25.312 3.242 1 82.25 196 ALA A CA 1
ATOM 1483 C C . ALA A 1 196 ? -9.594 26.391 3.279 1 82.25 196 ALA A C 1
ATOM 1485 O O . ALA A 1 196 ? -10.742 26.125 3.625 1 82.25 196 ALA A O 1
ATOM 1486 N N . THR A 1 197 ? -9.188 27.578 2.949 1 81.75 197 THR A N 1
ATOM 1487 C CA . THR A 1 197 ? -10.133 28.688 2.941 1 81.75 197 THR A CA 1
ATOM 1488 C C . THR A 1 197 ? -11.227 28.453 1.901 1 81.75 197 THR A C 1
ATOM 1490 O O . THR A 1 197 ? -12.391 28.781 2.139 1 81.75 197 THR A O 1
ATOM 1493 N N . CYS A 1 198 ? -10.805 27.875 0.806 1 81.25 198 CYS A N 1
ATOM 1494 C CA . CYS A 1 198 ? -11.781 27.578 -0.233 1 81.25 198 CYS A CA 1
ATOM 1495 C C . CYS A 1 198 ? -12.789 26.547 0.247 1 81.25 198 CYS A C 1
ATOM 1497 O O . CYS A 1 198 ? -13.984 26.656 -0.027 1 81.25 198 CYS A O 1
ATOM 1499 N N . VAL A 1 199 ? -12.344 25.625 0.895 1 86.69 199 VAL A N 1
ATOM 1500 C CA . VAL A 1 199 ? -13.211 24.578 1.431 1 86.69 199 VAL A CA 1
ATOM 1501 C C . VAL A 1 199 ? -14.172 25.172 2.449 1 86.69 199 VAL A C 1
ATOM 1503 O O . VAL A 1 199 ? -15.383 24.922 2.396 1 86.69 199 VAL A O 1
ATOM 1506 N N . VAL A 1 200 ? -13.711 26.016 3.289 1 89.69 200 VAL A N 1
ATOM 1507 C CA . VAL A 1 200 ? -14.516 26.594 4.363 1 89.69 200 VAL A CA 1
ATOM 1508 C C . VAL A 1 200 ? -15.523 27.578 3.779 1 89.69 200 VAL A C 1
ATOM 1510 O O . VAL A 1 200 ? -16.656 27.688 4.273 1 89.69 200 VAL A O 1
ATOM 1513 N N . GLN A 1 201 ? -15.094 28.25 2.797 1 87.38 201 GLN A N 1
ATOM 1514 C CA . GLN A 1 201 ? -16.016 29.172 2.137 1 87.38 201 GLN A CA 1
ATOM 1515 C C . GLN A 1 201 ? -17.172 28.406 1.493 1 87.38 201 GLN A C 1
ATOM 1517 O O . GLN A 1 201 ? -18.312 28.875 1.504 1 87.38 201 GLN A O 1
ATOM 1522 N N . SER A 1 202 ? -16.812 27.312 0.941 1 87.38 202 SER A N 1
ATOM 1523 C CA . SER A 1 202 ? -17.859 26.453 0.378 1 87.38 202 SER A CA 1
ATOM 1524 C C . SER A 1 202 ? -18.812 25.969 1.46 1 87.38 202 SER A C 1
ATOM 1526 O O . SER A 1 202 ? -20.016 25.906 1.247 1 87.38 202 SER A O 1
ATOM 1528 N N . LEU A 1 203 ? -18.297 25.641 2.568 1 90.25 203 LEU A N 1
ATOM 1529 C CA . LEU A 1 203 ? -19.109 25.188 3.689 1 90.25 203 LEU A CA 1
ATOM 1530 C C . LEU A 1 203 ? -20.016 26.297 4.195 1 90.25 203 LEU A C 1
ATOM 1532 O O . LEU A 1 203 ? -21.156 26.047 4.578 1 90.25 203 LEU A O 1
ATOM 1536 N N . LYS A 1 204 ? -19.469 27.484 4.195 1 91.56 204 LYS A N 1
ATOM 1537 C CA . LYS A 1 204 ? -20.25 28.641 4.625 1 91.56 204 LYS A CA 1
ATOM 1538 C C . LYS A 1 204 ? -21.469 28.859 3.719 1 91.56 204 LYS A C 1
ATOM 1540 O O . LYS A 1 204 ? -22.547 29.188 4.195 1 91.56 204 LYS A O 1
ATOM 1545 N N . LEU A 1 205 ? -21.203 28.641 2.49 1 86.62 205 LEU A N 1
ATOM 1546 C CA . LEU A 1 205 ? -22.297 28.75 1.53 1 86.62 205 LEU A CA 1
ATOM 1547 C C . LEU A 1 205 ? -23.375 27.688 1.803 1 86.62 205 LEU A C 1
ATOM 1549 O O . LEU A 1 205 ? -24.562 27.984 1.743 1 86.62 205 LEU A O 1
ATOM 1553 N N . ILE A 1 206 ? -23.016 26.547 2.1 1 86.81 206 ILE A N 1
ATOM 1554 C CA . ILE A 1 206 ? -23.922 25.453 2.389 1 86.81 206 ILE A CA 1
ATOM 1555 C C . ILE A 1 206 ? -24.688 25.734 3.68 1 86.81 206 ILE A C 1
ATOM 1557 O O . ILE A 1 206 ? -25.891 25.5 3.764 1 86.81 206 ILE A O 1
ATOM 1561 N N . ALA A 1 207 ? -24 26.203 4.645 1 91.44 207 ALA A N 1
ATOM 1562 C CA . ALA A 1 207 ? -24.625 26.547 5.918 1 91.44 207 ALA A CA 1
ATOM 1563 C C . ALA A 1 207 ? -25.672 27.641 5.738 1 91.44 207 ALA A C 1
ATOM 1565 O O . ALA A 1 207 ? -26.703 27.625 6.395 1 91.44 207 ALA A O 1
ATOM 1566 N N . SER A 1 208 ? -25.391 28.547 4.875 1 89.69 208 SER A N 1
ATOM 1567 C CA . SER A 1 208 ? -26.297 29.656 4.645 1 89.69 208 SER A CA 1
ATOM 1568 C C . SER A 1 208 ? -27.625 29.172 4.07 1 89.69 208 SER A C 1
ATOM 1570 O O . SER A 1 208 ? -28.641 29.859 4.184 1 89.69 208 SER A O 1
ATOM 1572 N N . ARG A 1 209 ? -27.547 27.984 3.541 1 85.25 209 ARG A N 1
ATOM 1573 C CA . ARG A 1 209 ? -28.766 27.406 2.963 1 85.25 209 ARG A CA 1
ATOM 1574 C C . ARG A 1 209 ? -29.547 26.625 4.008 1 85.25 209 ARG A C 1
ATOM 1576 O O . ARG A 1 209 ? -30.531 25.953 3.678 1 85.25 209 ARG A O 1
ATOM 1583 N N . GLY A 1 210 ? -29.109 26.641 5.188 1 88.38 210 GLY A N 1
ATOM 1584 C CA . GLY A 1 210 ? -29.891 26.062 6.27 1 88.38 210 GLY A CA 1
ATOM 1585 C C . GLY A 1 210 ? -29.297 24.781 6.82 1 88.38 210 GLY A C 1
ATOM 1586 O O . GLY A 1 210 ? -29.922 24.109 7.648 1 88.38 210 GLY A O 1
ATOM 1587 N N . THR A 1 211 ? -28.219 24.406 6.398 1 91.62 211 THR A N 1
ATOM 1588 C CA . THR A 1 211 ? -27.578 23.172 6.863 1 91.62 211 THR A CA 1
ATOM 1589 C C . THR A 1 211 ? -26.75 23.438 8.117 1 91.62 211 THR A C 1
ATOM 1591 O O . THR A 1 211 ? -26.062 24.453 8.211 1 91.62 211 THR A O 1
ATOM 1594 N N . ILE A 1 212 ? -26.844 22.547 9.148 1 94.75 212 ILE A N 1
ATOM 1595 C CA . ILE A 1 212 ? -25.984 22.609 10.32 1 94.75 212 ILE A CA 1
ATOM 1596 C C . ILE A 1 212 ? -24.656 21.891 10.031 1 94.75 212 ILE A C 1
ATOM 1598 O O . ILE A 1 212 ? -24.656 20.766 9.523 1 94.75 212 ILE A O 1
ATOM 1602 N N . ILE A 1 213 ? -23.594 22.547 10.289 1 95.44 213 ILE A N 1
ATOM 1603 C CA . ILE A 1 213 ? -22.297 21.953 9.945 1 95.44 213 ILE A CA 1
ATOM 1604 C C . ILE A 1 213 ? -21.453 21.812 11.211 1 95.44 213 ILE A C 1
ATOM 1606 O O . ILE A 1 213 ? -21.344 22.75 12.008 1 95.44 213 ILE A O 1
ATOM 1610 N N . PHE A 1 214 ? -20.953 20.656 11.469 1 95.69 214 PHE A N 1
ATOM 1611 C CA . PHE A 1 214 ? -19.969 20.375 12.516 1 95.69 214 PHE A CA 1
ATOM 1612 C C . PHE A 1 214 ? -18.625 19.984 11.898 1 95.69 214 PHE A C 1
ATOM 1614 O O . PHE A 1 214 ? -18.547 19.031 11.125 1 95.69 214 PHE A O 1
ATOM 1621 N N . CYS A 1 215 ? -17.609 20.703 12.227 1 94.25 215 CYS A N 1
ATOM 1622 C CA . CYS A 1 215 ? -16.281 20.438 11.664 1 94.25 215 CYS A CA 1
ATOM 1623 C C . CYS A 1 215 ? -15.234 20.328 12.758 1 94.25 215 CYS A C 1
ATOM 1625 O O . CYS A 1 215 ? -15.148 21.188 13.633 1 94.25 215 CYS A O 1
ATOM 1627 N N . THR A 1 216 ? -14.547 19.203 12.75 1 92.44 216 THR A N 1
ATOM 1628 C CA . THR A 1 216 ? -13.375 19.141 13.617 1 92.44 216 THR A CA 1
ATOM 1629 C C . THR A 1 216 ? -12.156 19.734 12.93 1 92.44 216 THR A C 1
ATOM 1631 O O . THR A 1 216 ? -11.891 19.453 11.758 1 92.44 216 THR A O 1
ATOM 1634 N N . ILE A 1 217 ? -11.508 20.641 13.586 1 85.62 217 ILE A N 1
ATOM 1635 C CA . ILE A 1 217 ? -10.344 21.297 13.016 1 85.62 217 ILE A CA 1
ATOM 1636 C C . ILE A 1 217 ? -9.188 21.266 14.016 1 85.62 217 ILE A C 1
ATOM 1638 O O . ILE A 1 217 ? -9.367 21.531 15.203 1 85.62 217 ILE A O 1
ATOM 1642 N N . HIS A 1 218 ? -8.102 20.922 13.617 1 73.56 218 HIS A N 1
ATOM 1643 C CA . HIS A 1 218 ? -6.941 20.891 14.508 1 73.56 218 HIS A CA 1
ATOM 1644 C C . HIS A 1 218 ? -6.312 22.266 14.648 1 73.56 218 HIS A C 1
ATOM 1646 O O . HIS A 1 218 ? -6.062 22.734 15.766 1 73.56 218 HIS A O 1
ATOM 1652 N N . GLN A 1 219 ? -5.883 22.828 13.57 1 71.25 219 GLN A N 1
ATOM 1653 C CA . GLN A 1 219 ? -5.266 24.141 13.602 1 71.25 219 GLN A CA 1
ATOM 1654 C C . GLN A 1 219 ? -5.824 25.031 12.5 1 71.25 219 GLN A C 1
ATOM 1656 O O . GLN A 1 219 ? -5.219 25.156 11.43 1 71.25 219 GLN A O 1
ATOM 1661 N N . PRO A 1 220 ? -6.867 25.703 12.75 1 66.81 220 PRO A N 1
ATOM 1662 C CA . PRO A 1 220 ? -7.531 26.422 11.656 1 66.81 220 PRO A CA 1
ATOM 1663 C C . PRO A 1 220 ? -6.82 27.703 11.273 1 66.81 220 PRO A C 1
ATOM 1665 O O . PRO A 1 220 ? -6.703 28.031 10.086 1 66.81 220 PRO A O 1
ATOM 1668 N N . GLY A 1 221 ? -6.152 28.359 12.062 1 74.38 221 GLY A N 1
ATOM 1669 C CA . GLY A 1 221 ? -5.777 29.734 11.805 1 74.38 221 GLY A CA 1
ATOM 1670 C C . GLY A 1 221 ? -6.922 30.719 11.992 1 74.38 221 GLY A C 1
ATOM 1671 O O . GLY A 1 221 ? -8.078 30.312 12.094 1 74.38 221 GLY A O 1
ATOM 1672 N N . MET A 1 222 ? -6.727 31.953 11.977 1 78.69 222 MET A N 1
ATOM 1673 C CA . MET A 1 222 ? -7.742 32.938 12.305 1 78.69 222 MET A CA 1
ATOM 1674 C C . MET A 1 222 ? -8.727 33.125 11.156 1 78.69 222 MET A C 1
ATOM 1676 O O . MET A 1 222 ? -9.914 33.344 11.375 1 78.69 222 MET A O 1
ATOM 1680 N N . THR A 1 223 ? -8.219 33.031 9.969 1 78.75 223 THR A N 1
ATOM 1681 C CA . THR A 1 223 ? -9.086 33.188 8.812 1 78.75 223 THR A CA 1
ATOM 1682 C C . THR A 1 223 ? -10.156 32.094 8.773 1 78.75 223 THR A C 1
ATOM 1684 O O . THR A 1 223 ? -11.328 32.375 8.531 1 78.75 223 THR A O 1
ATOM 1687 N N . ILE A 1 224 ? -9.758 30.969 9.023 1 85.31 224 ILE A N 1
ATOM 1688 C CA . ILE A 1 224 ? -10.672 29.828 9.023 1 85.31 224 ILE A CA 1
ATOM 1689 C C . ILE A 1 224 ? -11.562 29.875 10.258 1 85.31 224 ILE A C 1
ATOM 1691 O O . ILE A 1 224 ? -12.773 29.656 10.172 1 85.31 224 ILE A O 1
ATOM 1695 N N . TYR A 1 225 ? -10.984 30.25 11.367 1 88.5 225 TYR A N 1
ATOM 1696 C CA . TYR A 1 225 ? -11.719 30.328 12.633 1 88.5 225 TYR A CA 1
ATOM 1697 C C . TYR A 1 225 ? -12.859 31.344 12.531 1 88.5 225 TYR A C 1
ATOM 1699 O O . TYR A 1 225 ? -13.969 31.078 12.992 1 88.5 225 TYR A O 1
ATOM 1707 N N . ASN A 1 226 ? -12.594 32.375 11.867 1 87.69 226 ASN A N 1
ATOM 1708 C CA . ASN A 1 226 ? -13.57 33.469 11.781 1 87.69 226 ASN A CA 1
ATOM 1709 C C . ASN A 1 226 ? -14.719 33.125 10.844 1 87.69 226 ASN A C 1
ATOM 1711 O O . ASN A 1 226 ? -15.766 33.75 10.867 1 87.69 226 ASN A O 1
ATOM 1715 N N . ALA A 1 227 ? -14.508 32.156 10.086 1 89.88 227 ALA A N 1
ATOM 1716 C CA . ALA A 1 227 ? -15.562 31.734 9.156 1 89.88 227 ALA A CA 1
ATOM 1717 C C . ALA A 1 227 ? -16.656 30.969 9.883 1 89.88 227 ALA A C 1
ATOM 1719 O O . ALA A 1 227 ? -17.781 30.859 9.383 1 89.88 227 ALA A O 1
ATOM 1720 N N . PHE A 1 228 ? -16.391 30.516 11.031 1 94.31 228 PHE A N 1
ATOM 1721 C CA . PHE A 1 228 ? -17.359 29.75 11.797 1 94.31 228 PHE A CA 1
ATOM 1722 C C . PHE A 1 228 ? -18.234 30.672 12.656 1 94.31 228 PHE A C 1
ATOM 1724 O O . PHE A 1 228 ? -17.797 31.766 13.023 1 94.31 228 PHE A O 1
ATOM 1731 N N . SER A 1 229 ? -19.375 30.219 12.922 1 94.44 229 SER A N 1
ATOM 1732 C CA . SER A 1 229 ? -20.297 30.984 13.773 1 94.44 229 SER A CA 1
ATOM 1733 C C . SER A 1 229 ? -20.172 30.562 15.234 1 94.44 229 SER A C 1
ATOM 1735 O O . SER A 1 229 ? -20.344 31.391 16.141 1 94.44 229 SER A O 1
ATOM 1737 N N . HIS A 1 230 ? -19.922 29.312 15.422 1 94.94 230 HIS A N 1
ATOM 1738 C CA . HIS A 1 230 ? -19.859 28.734 16.766 1 94.94 230 HIS A CA 1
ATOM 1739 C C . HIS A 1 230 ? -18.594 27.922 16.953 1 94.94 230 HIS A C 1
ATOM 1741 O O . HIS A 1 230 ? -17.969 27.516 15.977 1 94.94 230 HIS A O 1
ATOM 1747 N N . VAL A 1 231 ? -18.234 27.781 18.203 1 95 231 VAL A N 1
ATOM 1748 C CA . VAL A 1 231 ? -17.047 26.984 18.516 1 95 231 VAL A CA 1
ATOM 1749 C C . VAL A 1 231 ? -17.344 26.094 19.719 1 95 231 VAL A C 1
ATOM 1751 O O . VAL A 1 231 ? -18.062 26.484 20.625 1 95 231 VAL A O 1
ATOM 1754 N N . LEU A 1 232 ? -16.953 24.891 19.578 1 95.06 232 LEU A N 1
ATOM 1755 C CA . LEU A 1 232 ? -16.984 23.922 20.672 1 95.06 232 LEU A CA 1
ATOM 1756 C C . LEU A 1 232 ? -15.57 23.547 21.094 1 95.06 232 LEU A C 1
ATOM 1758 O O . LEU A 1 232 ? -14.805 22.969 20.297 1 95.06 232 LEU A O 1
ATOM 1762 N N . LEU A 1 233 ? -15.211 23.922 22.281 1 94.75 233 LEU A N 1
ATOM 1763 C CA . LEU A 1 233 ? -13.891 23.594 22.812 1 94.75 233 LEU A CA 1
ATOM 1764 C C . LEU A 1 233 ? -13.953 22.375 23.719 1 94.75 233 LEU A C 1
ATOM 1766 O O . LEU A 1 233 ? -14.664 22.375 24.734 1 94.75 233 LEU A O 1
ATOM 1770 N N . MET A 1 234 ? -13.211 21.375 23.281 1 93.12 234 MET A N 1
ATOM 1771 C CA . MET A 1 234 ? -13.25 20.109 24.016 1 93.12 234 MET A CA 1
ATOM 1772 C C . MET A 1 234 ? -11.891 19.812 24.625 1 93.12 234 MET A C 1
ATOM 1774 O O . MET A 1 234 ? -10.852 20.078 24.031 1 93.12 234 MET A O 1
ATOM 1778 N N . ALA A 1 235 ? -11.938 19.281 25.828 1 90.81 235 ALA A N 1
ATOM 1779 C CA . ALA A 1 235 ? -10.742 18.797 26.516 1 90.81 235 ALA A CA 1
ATOM 1780 C C . ALA A 1 235 ? -11.078 17.625 27.438 1 90.81 235 ALA A C 1
ATOM 1782 O O . ALA A 1 235 ? -12.094 17.656 28.141 1 90.81 235 ALA A O 1
ATOM 1783 N N . ASP A 1 236 ? -10.352 16.625 27.438 1 88.44 236 ASP A N 1
ATOM 1784 C CA . ASP A 1 236 ? -10.477 15.453 28.312 1 88.44 236 ASP A CA 1
ATOM 1785 C C . ASP A 1 236 ? -11.883 14.859 28.219 1 88.44 236 ASP A C 1
ATOM 1787 O O . ASP A 1 236 ? -12.477 14.5 29.234 1 88.44 236 ASP A O 1
ATOM 1791 N N . GLY A 1 237 ? -12.43 14.938 27.062 1 91.06 237 GLY A N 1
ATOM 1792 C CA . GLY A 1 237 ? -13.734 14.328 26.844 1 91.06 237 GLY A CA 1
ATOM 1793 C C . GLY A 1 237 ? -14.891 15.203 27.297 1 91.06 237 GLY A C 1
ATOM 1794 O O . GLY A 1 237 ? -16.031 14.758 27.328 1 91.06 237 GLY A O 1
ATOM 1795 N N . ARG A 1 238 ? -14.609 16.422 27.672 1 92.06 238 ARG A N 1
ATOM 1796 C CA . ARG A 1 238 ? -15.625 17.344 28.156 1 92.06 238 ARG A CA 1
ATOM 1797 C C . ARG A 1 238 ? -15.695 18.594 27.281 1 92.06 238 ARG A C 1
ATOM 1799 O O . ARG A 1 238 ? -14.719 18.953 26.609 1 92.06 238 ARG A O 1
ATOM 1806 N N . SER A 1 239 ? -16.859 19.172 27.281 1 92.88 239 SER A N 1
ATOM 1807 C CA . SER A 1 239 ? -17.016 20.453 26.594 1 92.88 239 SER A CA 1
ATOM 1808 C C . SER A 1 239 ? -16.688 21.625 27.516 1 92.88 239 SER A C 1
ATOM 1810 O O . SER A 1 239 ? -17.5 21.984 28.375 1 92.88 239 SER A O 1
ATOM 1812 N N . ILE A 1 240 ? -15.656 22.219 27.297 1 93.38 240 ILE A N 1
ATOM 1813 C CA . ILE A 1 240 ? -15.188 23.312 28.141 1 93.38 240 ILE A CA 1
ATOM 1814 C C . ILE A 1 240 ? -15.961 24.578 27.812 1 93.38 240 ILE A C 1
ATOM 1816 O O . ILE A 1 240 ? -16.188 25.422 28.688 1 93.38 240 ILE A O 1
ATOM 1820 N N . TYR A 1 241 ? -16.234 24.688 26.547 1 93.5 241 TYR A N 1
ATOM 1821 C CA . TYR A 1 241 ? -17.031 25.828 26.094 1 93.5 241 TYR A CA 1
ATOM 1822 C C . TYR A 1 241 ? -17.859 25.453 24.875 1 93.5 241 TYR A C 1
ATOM 1824 O O . TYR A 1 241 ? -17.438 24.625 24.062 1 93.5 241 TYR A O 1
ATOM 1832 N N . PHE A 1 242 ? -18.984 26.016 24.875 1 92.56 242 PHE A N 1
ATOM 1833 C CA . PHE A 1 242 ? -19.875 25.859 23.734 1 92.56 242 PHE A CA 1
ATOM 1834 C C . PHE A 1 242 ? -20.656 27.156 23.469 1 92.56 242 PHE A C 1
ATOM 1836 O O . PHE A 1 242 ? -21.266 27.703 24.375 1 92.56 242 PHE A O 1
ATOM 1843 N N . GLY A 1 243 ? -20.516 27.672 22.25 1 92.75 243 GLY A N 1
ATOM 1844 C CA . GLY A 1 243 ? -21.266 28.891 21.922 1 92.75 243 GLY A CA 1
ATOM 1845 C C . GLY A 1 243 ? -20.672 29.672 20.781 1 92.75 243 GLY A C 1
ATOM 1846 O O . GLY A 1 243 ? -19.969 29.109 19.938 1 92.75 243 GLY A O 1
ATOM 1847 N N . THR A 1 244 ? -21.016 30.922 20.672 1 94.06 244 THR A N 1
ATOM 1848 C CA . THR A 1 244 ? -20.531 31.766 19.578 1 94.06 244 THR A CA 1
ATOM 1849 C C . THR A 1 244 ? -19.078 32.156 19.812 1 94.06 244 THR A C 1
ATOM 1851 O O . THR A 1 244 ? -18.562 32.031 20.922 1 94.06 244 THR A O 1
ATOM 1854 N N . LEU A 1 245 ? -18.422 32.562 18.766 1 93.12 245 LEU A N 1
ATOM 1855 C CA . LEU A 1 245 ? -17.016 32.938 18.844 1 93.12 245 LEU A CA 1
ATOM 1856 C C . LEU A 1 245 ? -16.844 34.156 19.766 1 93.12 245 LEU A C 1
ATOM 1858 O O . LEU A 1 245 ? -15.891 34.188 20.562 1 93.12 245 LEU A O 1
ATOM 1862 N N . GLU A 1 246 ? -17.766 35.062 19.672 1 91.75 246 GLU A N 1
ATOM 1863 C CA . GLU A 1 246 ? -17.703 36.281 20.484 1 91.75 246 GLU A CA 1
ATOM 1864 C C . GLU A 1 246 ? -17.844 35.969 21.969 1 91.75 246 GLU A C 1
ATOM 1866 O O . GLU A 1 246 ? -17.109 36.5 22.797 1 91.75 246 GLU A O 1
ATOM 1871 N N . ASN A 1 247 ? -18.766 35.094 22.25 1 93.19 247 ASN A N 1
ATOM 1872 C CA . ASN A 1 247 ? -19 34.719 23.641 1 93.19 247 ASN A CA 1
ATOM 1873 C C . ASN A 1 247 ? -17.812 33.938 24.203 1 93.19 247 ASN A C 1
ATOM 1875 O O . ASN A 1 247 ? -17.578 33.938 25.422 1 93.19 247 ASN A O 1
ATOM 1879 N N . ALA A 1 248 ? -17.156 33.25 23.344 1 93 248 ALA A N 1
ATOM 1880 C CA . ALA A 1 248 ? -15.969 32.531 23.797 1 93 248 ALA A CA 1
ATOM 1881 C C . ALA A 1 248 ? -14.898 33.5 24.297 1 93 248 ALA A C 1
ATOM 1883 O O . ALA A 1 248 ? -14.281 33.281 25.328 1 93 248 ALA A O 1
ATOM 1884 N N . THR A 1 249 ? -14.688 34.594 23.531 1 90.75 249 THR A N 1
ATOM 1885 C CA . THR A 1 249 ? -13.719 35.594 23.922 1 90.75 249 THR A CA 1
ATOM 1886 C C . THR A 1 249 ? -14.078 36.188 25.281 1 90.75 249 THR A C 1
ATOM 1888 O O . THR A 1 249 ? -13.219 36.344 26.156 1 90.75 249 THR A O 1
ATOM 1891 N N . ASP A 1 250 ? -15.359 36.406 25.469 1 91.44 250 ASP A N 1
ATOM 1892 C CA . ASP A 1 250 ? -15.844 37 26.703 1 91.44 250 ASP A CA 1
ATOM 1893 C C . ASP A 1 250 ? -15.695 36.031 27.875 1 91.44 250 ASP A C 1
ATOM 1895 O O . ASP A 1 250 ? -15.328 36.438 28.984 1 91.44 250 ASP A O 1
ATOM 1899 N N . PHE A 1 251 ? -16.031 34.844 27.656 1 93.06 251 PHE A N 1
ATOM 1900 C CA . PHE A 1 251 ? -15.945 33.844 28.688 1 93.06 251 PHE A CA 1
ATOM 1901 C C . PHE A 1 251 ? -14.508 33.688 29.188 1 93.06 251 PHE A C 1
ATOM 1903 O O . PHE A 1 251 ? -14.25 33.719 30.391 1 93.06 251 PHE A O 1
ATOM 1910 N N . PHE A 1 252 ? -13.57 33.562 28.328 1 92.38 252 PHE A N 1
ATOM 1911 C CA . PHE A 1 252 ? -12.188 33.344 28.719 1 92.38 252 PHE A CA 1
ATOM 1912 C C . PHE A 1 252 ? -11.602 34.594 29.344 1 92.38 252 PHE A C 1
ATOM 1914 O O . PHE A 1 252 ? -10.781 34.531 30.266 1 92.38 252 PHE A O 1
ATOM 1921 N N . LYS A 1 253 ? -12.023 35.719 28.844 1 90.88 253 LYS A N 1
ATOM 1922 C CA . LYS A 1 253 ? -11.617 36.969 29.484 1 90.88 253 LYS A CA 1
ATOM 1923 C C . LYS A 1 253 ? -12.109 37.031 30.922 1 90.88 253 LYS A C 1
ATOM 1925 O O . LYS A 1 253 ? -11.391 37.5 31.812 1 90.88 253 LYS A O 1
ATOM 1930 N N . SER A 1 254 ? -13.305 36.562 31.156 1 91.62 254 SER A N 1
ATOM 1931 C CA . SER A 1 254 ? -13.891 36.531 32.5 1 91.62 254 SER A CA 1
ATOM 1932 C C . SER A 1 254 ? -13.125 35.594 33.438 1 91.62 254 SER A C 1
ATOM 1934 O O . SER A 1 254 ? -13.141 35.781 34.656 1 91.62 254 SER A O 1
ATOM 1936 N N . GLN A 1 255 ? -12.539 34.625 32.875 1 91.69 255 GLN A N 1
ATOM 1937 C CA . GLN A 1 255 ? -11.766 33.688 33.656 1 91.69 255 GLN A CA 1
ATOM 1938 C C . GLN A 1 255 ? -10.297 34.094 33.75 1 91.69 255 GLN A C 1
ATOM 1940 O O . GLN A 1 255 ? -9.438 33.312 34.094 1 91.69 255 GLN A O 1
ATOM 1945 N N . ASP A 1 256 ? -9.914 35.281 33.25 1 90.5 256 ASP A N 1
ATOM 1946 C CA . ASP A 1 256 ? -8.602 35.906 33.375 1 90.5 256 ASP A CA 1
ATOM 1947 C C . ASP A 1 256 ? -7.625 35.344 32.344 1 90.5 256 ASP A C 1
ATOM 1949 O O . ASP A 1 256 ? -6.43 35.219 32.625 1 90.5 256 ASP A O 1
ATOM 1953 N N . TYR A 1 257 ? -8.203 34.812 31.328 1 90.19 257 TYR A N 1
ATOM 1954 C CA . TYR A 1 257 ? -7.359 34.406 30.203 1 90.19 257 TYR A CA 1
ATOM 1955 C C . TYR A 1 257 ? -7.441 35.438 29.078 1 90.19 257 TYR A C 1
ATOM 1957 O O . TYR A 1 257 ? -8.477 35.562 28.422 1 90.19 257 TYR A O 1
ATOM 1965 N N . HIS A 1 258 ? -6.34 36.125 28.875 1 87.81 258 HIS A N 1
ATOM 1966 C CA . HIS A 1 258 ? -6.289 37.156 27.828 1 87.81 258 HIS A CA 1
ATOM 1967 C C . HIS A 1 258 ? -5.359 36.75 26.703 1 87.81 258 HIS A C 1
ATOM 1969 O O . HIS A 1 258 ? -4.164 36.531 26.922 1 87.81 258 HIS A O 1
ATOM 1975 N N . CYS A 1 259 ? -5.961 36.594 25.578 1 83.75 259 CYS A N 1
ATOM 1976 C CA . CYS A 1 259 ? -5.168 36.25 24.406 1 83.75 259 CYS A CA 1
ATOM 1977 C C . CYS A 1 259 ? -4.184 37.375 24.062 1 83.75 259 CYS A C 1
ATOM 1979 O O . CYS A 1 259 ? -4.57 38.531 23.969 1 83.75 259 CYS A O 1
ATOM 1981 N N . PRO A 1 260 ? -2.918 37.031 23.984 1 78.06 260 PRO A N 1
ATOM 1982 C CA . PRO A 1 260 ? -1.937 38.062 23.625 1 78.06 260 PRO A CA 1
ATOM 1983 C C . PRO A 1 260 ? -2.209 38.688 22.266 1 78.06 260 PRO A C 1
ATOM 1985 O O . PRO A 1 260 ? -2.895 38.094 21.438 1 78.06 260 PRO A O 1
ATOM 1988 N N . ILE A 1 261 ? -1.626 39.844 22.078 1 73.44 261 ILE A N 1
ATOM 1989 C CA . ILE A 1 261 ? -1.793 40.562 20.828 1 73.44 261 ILE A CA 1
ATOM 1990 C C . ILE A 1 261 ? -1.079 39.812 19.703 1 73.44 261 ILE A C 1
ATOM 1992 O O . ILE A 1 261 ? 0.032 39.312 19.891 1 73.44 261 ILE A O 1
ATOM 1996 N N . ASN A 1 262 ? -1.726 39.562 18.531 1 70.25 262 ASN A N 1
ATOM 1997 C CA . ASN A 1 262 ? -1.162 38.938 17.344 1 70.25 262 ASN A CA 1
ATOM 1998 C C . ASN A 1 262 ? -1.185 37.406 17.422 1 70.25 262 ASN A C 1
ATOM 2000 O O . ASN A 1 262 ? -0.421 36.75 16.734 1 70.25 262 ASN A O 1
ATOM 2004 N N . TYR A 1 263 ? -1.934 37.031 18.5 1 74.62 263 TYR A N 1
ATOM 2005 C CA . TYR A 1 263 ? -2.064 35.594 18.641 1 74.62 263 TYR A CA 1
ATOM 2006 C C . TYR A 1 263 ? -3.406 35.125 18.094 1 74.62 263 TYR A C 1
ATOM 2008 O O . TYR A 1 263 ? -4.414 35.812 18.219 1 74.62 263 TYR A O 1
ATOM 2016 N N . ASP A 1 264 ? -3.354 34.062 17.484 1 79.62 264 ASP A N 1
ATOM 2017 C CA . ASP A 1 264 ? -4.574 33.375 17.031 1 79.62 264 ASP A CA 1
ATOM 2018 C C . ASP A 1 264 ? -5.395 32.875 18.203 1 79.62 264 ASP A C 1
ATOM 2020 O O . ASP A 1 264 ? -4.914 32.062 19 1 79.62 264 ASP A O 1
ATOM 2024 N N . GLU A 1 265 ? -6.586 33.375 18.344 1 81.94 265 GLU A N 1
ATOM 2025 C CA . GLU A 1 265 ? -7.445 33 19.453 1 81.94 265 GLU A CA 1
ATOM 2026 C C . GLU A 1 265 ? -7.684 31.5 19.5 1 81.94 265 GLU A C 1
ATOM 2028 O O . GLU A 1 265 ? -7.746 30.906 20.578 1 81.94 265 GLU A O 1
ATOM 2033 N N . SER A 1 266 ? -7.906 30.969 18.344 1 83.81 266 SER A N 1
ATOM 2034 C CA . SER A 1 266 ? -8.156 29.531 18.312 1 83.81 266 SER A CA 1
ATOM 2035 C C . SER A 1 266 ? -6.961 28.75 18.844 1 83.81 266 SER A C 1
ATOM 2037 O O . SER A 1 266 ? -7.133 27.766 19.578 1 83.81 266 SER A O 1
ATOM 2039 N N . GLU A 1 267 ? -5.812 29.156 18.469 1 79.56 267 GLU A N 1
ATOM 2040 C CA . GLU A 1 267 ? -4.605 28.516 18.953 1 79.56 267 GLU A CA 1
ATOM 2041 C C . GLU A 1 267 ? -4.43 28.75 20.453 1 79.56 267 GLU A C 1
ATOM 2043 O O . GLU A 1 267 ? -3.967 27.859 21.172 1 79.56 267 GLU A O 1
ATOM 2048 N N . TYR A 1 268 ? -4.738 29.922 20.812 1 82.38 268 TYR A N 1
ATOM 2049 C CA . TYR A 1 268 ? -4.625 30.281 22.219 1 82.38 268 TYR A CA 1
ATOM 2050 C C . TYR A 1 268 ? -5.492 29.359 23.094 1 82.38 268 TYR A C 1
ATOM 2052 O O . TYR A 1 268 ? -5.047 28.875 24.125 1 82.38 268 TYR A O 1
ATOM 2060 N N . TYR A 1 269 ? -6.719 29.125 22.672 1 87.31 269 TYR A N 1
ATOM 2061 C CA . TYR A 1 269 ? -7.641 28.281 23.422 1 87.31 269 TYR A CA 1
ATOM 2062 C C . TYR A 1 269 ? -7.125 26.844 23.5 1 87.31 269 TYR A C 1
ATOM 2064 O O . TYR A 1 269 ? -7.164 26.219 24.562 1 87.31 269 TYR A O 1
ATOM 2072 N N . VAL A 1 270 ? -6.68 26.375 22.406 1 83.62 270 VAL A N 1
ATOM 2073 C CA . VAL A 1 270 ? -6.207 24.984 22.359 1 83.62 270 VAL A CA 1
ATOM 2074 C C . VAL A 1 270 ? -4.973 24.828 23.25 1 83.62 270 VAL A C 1
ATOM 2076 O O . VAL A 1 270 ? -4.797 23.797 23.891 1 83.62 270 VAL A O 1
ATOM 2079 N N . ASN A 1 271 ? -4.141 25.844 23.25 1 80.31 271 ASN A N 1
ATOM 2080 C CA . ASN A 1 271 ? -2.943 25.797 24.078 1 80.31 271 ASN A CA 1
ATOM 2081 C C . ASN A 1 271 ? -3.293 25.781 25.562 1 80.31 271 ASN A C 1
ATOM 2083 O O . ASN A 1 271 ? -2.619 25.109 26.344 1 80.31 271 ASN A O 1
ATOM 2087 N N . ILE A 1 272 ? -4.266 26.5 25.859 1 83.5 272 ILE A N 1
ATOM 2088 C CA . ILE A 1 272 ? -4.715 26.531 27.25 1 83.5 272 ILE A CA 1
ATOM 2089 C C . ILE A 1 272 ? -5.223 25.156 27.672 1 83.5 272 ILE A C 1
ATOM 2091 O O . ILE A 1 272 ? -5.008 24.719 28.797 1 83.5 272 ILE A O 1
ATOM 2095 N N . LEU A 1 273 ? -5.824 24.484 26.719 1 85.88 273 LEU A N 1
ATOM 2096 C CA . LEU A 1 273 ? -6.477 23.219 27.016 1 85.88 273 LEU A CA 1
ATOM 2097 C C . LEU A 1 273 ? -5.488 22.062 26.922 1 85.88 273 LEU A C 1
ATOM 2099 O O . LEU A 1 273 ? -5.77 20.953 27.391 1 85.88 273 LEU A O 1
ATOM 2103 N N . SER A 1 274 ? -4.434 22.297 26.156 1 78.94 274 SER A N 1
ATOM 2104 C CA . SER A 1 274 ? -3.477 21.219 25.891 1 78.94 274 SER A CA 1
ATOM 2105 C C . SER A 1 274 ? -2.566 20.969 27.078 1 78.94 274 SER A C 1
ATOM 2107 O O . SER A 1 274 ? -2.305 21.891 27.875 1 78.94 274 SER A O 1
ATOM 2109 N N . ARG A 1 275 ? -2.219 19.578 27.281 1 62.28 275 ARG A N 1
ATOM 2110 C CA . ARG A 1 275 ? -1.568 18.938 28.422 1 62.28 275 ARG A CA 1
ATOM 2111 C C . ARG A 1 275 ? -0.085 19.297 28.484 1 62.28 275 ARG A C 1
ATOM 2113 O O . ARG A 1 275 ? 0.699 18.812 27.656 1 62.28 275 ARG A O 1
ATOM 2120 N N . ARG A 1 276 ? 0.438 20.422 29 1 57.16 276 ARG A N 1
ATOM 2121 C CA . ARG A 1 276 ? 1.87 20.5 29.266 1 57.16 276 ARG A CA 1
ATOM 2122 C C . ARG A 1 276 ? 2.279 19.516 30.344 1 57.16 276 ARG A C 1
ATOM 2124 O O . ARG A 1 276 ? 3.209 18.719 30.172 1 57.16 276 ARG A O 1
ATOM 2131 N N . ASN A 1 277 ? 1.635 19.734 31.484 1 56.41 277 ASN A N 1
ATOM 2132 C CA . ASN A 1 277 ? 1.72 18.891 32.688 1 56.41 277 ASN A CA 1
ATOM 2133 C C . ASN A 1 277 ? 0.375 18.25 33.031 1 56.41 277 ASN A C 1
ATOM 2135 O O . ASN A 1 277 ? -0.602 18.953 33.281 1 56.41 277 ASN A O 1
ATOM 2139 N N . ARG A 1 278 ? 0.2 16.797 32.781 1 62.22 278 ARG A N 1
ATOM 2140 C CA . ARG A 1 278 ? -1.041 16.016 32.844 1 62.22 278 ARG A CA 1
ATOM 2141 C C . ARG A 1 278 ? -1.894 16.422 34.031 1 62.22 278 ARG A C 1
ATOM 2143 O O . ARG A 1 278 ? -3.086 16.703 33.875 1 62.22 278 ARG A O 1
ATOM 2150 N N . SER A 1 279 ? -1.272 16.531 35.156 1 65.56 279 SER A N 1
ATOM 2151 C CA . SER A 1 279 ? -2.078 16.719 36.344 1 65.56 279 SER A CA 1
ATOM 2152 C C . SER A 1 279 ? -2.584 18.156 36.469 1 65.56 279 SER A C 1
ATOM 2154 O O . SER A 1 279 ? -3.77 18.391 36.719 1 65.56 279 SER A O 1
ATOM 2156 N N . GLU A 1 280 ? -1.733 19.094 36.219 1 69.31 280 GLU A N 1
ATOM 2157 C CA . GLU A 1 280 ? -2.104 20.5 36.344 1 69.31 280 GLU A CA 1
ATOM 2158 C C . GLU A 1 280 ? -3.088 20.922 35.25 1 69.31 280 GLU A C 1
ATOM 2160 O O . GLU A 1 280 ? -4.023 21.688 35.5 1 69.31 280 GLU A O 1
ATOM 2165 N N . THR A 1 281 ? -2.938 20.359 34.219 1 74.5 281 THR A N 1
ATOM 2166 C CA . THR A 1 281 ? -3.797 20.719 33.094 1 74.5 281 THR A CA 1
ATOM 2167 C C . THR A 1 281 ? -5.191 20.125 33.281 1 74.5 281 THR A C 1
ATOM 2169 O O . THR A 1 281 ? -6.191 20.766 32.906 1 74.5 281 THR A O 1
ATOM 2172 N N . THR A 1 282 ? -5.203 19.031 33.844 1 76.88 282 THR A N 1
ATOM 2173 C CA . THR A 1 282 ? -6.504 18.406 34.094 1 76.88 282 THR A CA 1
ATOM 2174 C C . THR A 1 282 ? -7.32 19.219 35.094 1 76.88 282 THR A C 1
ATOM 2176 O O . THR A 1 282 ? -8.523 19.422 34.906 1 76.88 282 THR A O 1
ATOM 2179 N N . ASP A 1 283 ? -6.609 19.656 36.062 1 79.38 283 ASP A N 1
ATOM 2180 C CA . ASP A 1 283 ? -7.297 20.453 37.062 1 79.38 283 ASP A CA 1
ATOM 2181 C C . ASP A 1 283 ? -7.801 21.781 36.469 1 79.38 283 ASP A C 1
ATOM 2183 O O . ASP A 1 283 ? -8.914 22.203 36.781 1 79.38 283 ASP A O 1
ATOM 2187 N N . ARG A 1 284 ? -7.062 22.344 35.656 1 86.44 284 ARG A N 1
ATOM 2188 C CA . ARG A 1 284 ? -7.445 23.594 35 1 86.44 284 ARG A CA 1
ATOM 2189 C C . ARG A 1 284 ? -8.641 23.391 34.094 1 86.44 284 ARG A C 1
ATOM 2191 O O . ARG A 1 284 ? -9.555 24.219 34.062 1 86.44 284 ARG A O 1
ATOM 2198 N N . ASN A 1 285 ? -8.633 22.406 33.406 1 89.38 285 ASN A N 1
ATOM 2199 C CA . ASN A 1 285 ? -9.727 22.125 32.5 1 89.38 285 ASN A CA 1
ATOM 2200 C C . ASN A 1 285 ? -11.039 21.875 33.25 1 89.38 285 ASN A C 1
ATOM 2202 O O . ASN A 1 285 ? -12.109 22.281 32.781 1 89.38 285 ASN A O 1
ATOM 2206 N N . ILE A 1 286 ? -10.898 21.203 34.375 1 88.94 286 ILE A N 1
ATOM 2207 C CA . ILE A 1 286 ? -12.086 20.938 35.188 1 88.94 286 ILE A CA 1
ATOM 2208 C C . ILE A 1 286 ? -12.633 22.25 35.75 1 88.94 286 ILE A C 1
ATOM 2210 O O . ILE A 1 286 ? -13.844 22.438 35.812 1 88.94 286 ILE A O 1
ATOM 2214 N N . GLU A 1 287 ? -11.742 23.078 36.094 1 90.56 287 GLU A N 1
ATOM 2215 C CA . GLU A 1 287 ? -12.148 24.391 36.625 1 90.56 287 GLU A CA 1
ATOM 2216 C C . GLU A 1 287 ? -12.852 25.203 35.531 1 90.56 287 GLU A C 1
ATOM 2218 O O . GLU A 1 287 ? -13.859 25.859 35.812 1 90.56 287 GLU A O 1
ATOM 2223 N N . LEU A 1 288 ? -12.32 25.234 34.406 1 91.69 288 LEU A N 1
ATOM 2224 C CA . LEU A 1 288 ? -12.922 25.969 33.281 1 91.69 288 LEU A CA 1
ATOM 2225 C C . LEU A 1 288 ? -14.273 25.359 32.906 1 91.69 288 LEU A C 1
ATOM 2227 O O . LEU A 1 288 ? -15.203 26.094 32.562 1 91.69 288 LEU A O 1
ATOM 2231 N N . TYR A 1 289 ? -14.297 24.094 33 1 91.25 289 TYR A N 1
ATOM 2232 C CA . TYR A 1 289 ? -15.539 23.391 32.719 1 91.25 289 TYR A CA 1
ATOM 2233 C C . TYR A 1 289 ? -16.641 23.797 33.719 1 91.25 289 TYR A C 1
ATOM 2235 O O . TYR A 1 289 ? -17.75 24.109 33.312 1 91.25 289 TYR A O 1
ATOM 2243 N N . ARG A 1 290 ? -16.328 23.812 34.938 1 91.06 290 ARG A N 1
ATOM 2244 C CA . ARG A 1 290 ? -17.297 24.188 35.969 1 91.06 290 ARG A CA 1
ATOM 2245 C C . ARG A 1 290 ? -17.703 25.656 35.844 1 91.06 290 ARG A C 1
ATOM 2247 O O . ARG A 1 290 ? -18.875 26 36 1 91.06 290 ARG A O 1
ATOM 2254 N N . ALA A 1 291 ? -16.734 26.406 35.531 1 91.81 291 ALA A N 1
ATOM 2255 C CA . ALA A 1 291 ? -17 27.844 35.375 1 91.81 291 ALA A CA 1
ATOM 2256 C C . ALA A 1 291 ? -17.984 28.094 34.219 1 91.81 291 ALA A C 1
ATOM 2258 O O . ALA A 1 291 ? -18.859 28.953 34.344 1 91.81 291 ALA A O 1
ATOM 2259 N N . PHE A 1 292 ? -17.859 27.422 33.219 1 91.44 292 PHE A N 1
ATOM 2260 C CA . PHE A 1 292 ? -18.719 27.609 32.062 1 91.44 292 PHE A CA 1
ATOM 2261 C C . PHE A 1 292 ? -20.141 27.156 32.344 1 91.44 292 PHE A C 1
ATOM 2263 O O . PHE A 1 292 ? -21.094 27.859 32.031 1 91.44 292 PHE A O 1
ATOM 2270 N N . TRP A 1 293 ? -20.234 26 32.906 1 88 293 TRP A N 1
ATOM 2271 C CA . TRP A 1 293 ? -21.562 25.422 33.094 1 88 293 TRP A CA 1
ATOM 2272 C C . TRP A 1 293 ? -22.297 26.125 34.25 1 88 293 TRP A C 1
ATOM 2274 O O . TRP A 1 293 ? -23.516 26.016 34.375 1 88 293 TRP A O 1
ATOM 2284 N N . GLN A 1 294 ? -21.594 26.969 34.969 1 87.88 294 GLN A N 1
ATOM 2285 C CA . GLN A 1 294 ? -22.219 27.797 36 1 87.88 294 GLN A CA 1
ATOM 2286 C C . GLN A 1 294 ? -22.531 29.188 35.438 1 87.88 294 GLN A C 1
ATOM 2288 O O . GLN A 1 294 ? -23.328 29.922 36.031 1 87.88 294 GLN A O 1
ATOM 2293 N N . SER A 1 295 ? -22.031 29.438 34.312 1 88.19 295 SER A N 1
ATOM 2294 C CA . SER A 1 295 ? -22.234 30.75 33.719 1 88.19 295 SER A CA 1
ATOM 2295 C C . SER A 1 295 ? -23.547 30.828 32.938 1 88.19 295 SER A C 1
ATOM 2297 O O . SER A 1 295 ? -24.156 29.797 32.656 1 88.19 295 SER A O 1
ATOM 2299 N N . SER A 1 296 ? -24.047 32 32.625 1 83.06 296 SER A N 1
ATOM 2300 C CA . SER A 1 296 ? -25.281 32.219 31.875 1 83.06 296 SER A CA 1
ATOM 2301 C C . SER A 1 296 ? -25.141 31.859 30.406 1 83.06 296 SER A C 1
ATOM 2303 O O . SER A 1 296 ? -26.125 31.641 29.719 1 83.06 296 SER A O 1
ATOM 2305 N N . LEU A 1 297 ? -23.938 31.688 29.984 1 82.88 297 LEU A N 1
ATOM 2306 C CA . LEU A 1 297 ? -23.672 31.406 28.578 1 82.88 297 LEU A CA 1
ATOM 2307 C C . LEU A 1 297 ? -24 29.953 28.25 1 82.88 297 LEU A C 1
ATOM 2309 O O . LEU A 1 297 ? -24.172 29.609 27.078 1 82.88 297 LEU A O 1
ATOM 2313 N N . SER A 1 298 ? -24.109 29.156 29.312 1 79.5 298 SER A N 1
ATOM 2314 C CA . SER A 1 298 ? -24.328 27.719 29.109 1 79.5 298 SER A CA 1
ATOM 2315 C C . SER A 1 298 ? -25.812 27.391 29.016 1 79.5 298 SER A C 1
ATOM 2317 O O . SER A 1 298 ? -26.188 26.25 28.734 1 79.5 298 SER A O 1
ATOM 2319 N N . LYS A 1 299 ? -26.656 28.297 29.141 1 77.44 299 LYS A N 1
ATOM 2320 C CA . LYS A 1 299 ? -28.094 28.016 29.172 1 77.44 299 LYS A CA 1
ATOM 2321 C C . LYS A 1 299 ? -28.594 27.547 27.797 1 77.44 299 LYS A C 1
ATOM 2323 O O . LYS A 1 299 ? -28.453 28.266 26.812 1 77.44 299 LYS A O 1
ATOM 2328 N N . ILE A 1 300 ? -28.953 26.375 27.703 1 75 300 ILE A N 1
ATOM 2329 C CA . ILE A 1 300 ? -29.547 25.766 26.516 1 75 300 ILE A CA 1
ATOM 2330 C C . ILE A 1 300 ? -31.031 26.156 26.438 1 75 300 ILE A C 1
ATOM 2332 O O . ILE A 1 300 ? -31.766 26.031 27.406 1 75 300 ILE A O 1
ATOM 2336 N N . PRO A 1 301 ? -31.312 26.828 25.328 1 73.62 301 PRO A N 1
ATOM 2337 C CA . PRO A 1 301 ? -32.719 27.219 25.188 1 73.62 301 PRO A CA 1
ATOM 2338 C C . PRO A 1 301 ? -33.688 26.031 25.359 1 73.62 301 PRO A C 1
ATOM 2340 O O . PRO A 1 301 ? -33.344 24.906 24.969 1 73.62 301 PRO A O 1
ATOM 2343 N N . THR A 1 302 ? -34.656 26.188 26.266 1 63.53 302 THR A N 1
ATOM 2344 C CA . THR A 1 302 ? -35.656 25.156 26.5 1 63.53 302 THR A CA 1
ATOM 2345 C C . THR A 1 302 ? -36.406 24.844 25.219 1 63.53 302 THR A C 1
ATOM 2347 O O . THR A 1 302 ? -36.781 25.75 24.469 1 63.53 302 THR A O 1
ATOM 2350 N N . VAL A 1 303 ? -36.281 23.641 24.703 1 61 303 VAL A N 1
ATOM 2351 C CA . VAL A 1 303 ? -36.938 23.125 23.5 1 61 303 VAL A CA 1
ATOM 2352 C C . VAL A 1 303 ? -38.438 23.266 23.641 1 61 303 VAL A C 1
ATOM 2354 O O . VAL A 1 303 ? -39.031 22.781 24.609 1 61 303 VAL A O 1
ATOM 2357 N N . GLU A 1 304 ? -39.031 24.234 23.062 1 54.72 304 GLU A N 1
ATOM 2358 C CA . GLU A 1 304 ? -40.5 24.109 23 1 54.72 304 GLU A CA 1
ATOM 2359 C C . GLU A 1 304 ? -40.906 22.859 22.219 1 54.72 304 GLU A C 1
ATOM 2361 O O . GLU A 1 304 ? -40.438 22.625 21.109 1 54.72 304 GLU A O 1
ATOM 2366 N N . ASN A 1 305 ? -41.156 21.766 22.938 1 55.34 305 ASN A N 1
ATOM 2367 C CA . ASN A 1 305 ? -41.719 20.594 22.281 1 55.34 305 ASN A CA 1
ATOM 2368 C C . ASN A 1 305 ? -42.594 20.969 21.094 1 55.34 305 ASN A C 1
ATOM 2370 O O . ASN A 1 305 ? -43.688 21.516 21.266 1 55.34 305 ASN A O 1
ATOM 2374 N N . THR A 1 306 ? -42.031 21.344 20.047 1 56.56 306 THR A N 1
ATOM 2375 C CA . THR A 1 306 ? -42.906 21.562 18.906 1 56.56 306 THR A CA 1
ATOM 2376 C C . THR A 1 306 ? -43.625 20.281 18.516 1 56.56 306 THR A C 1
ATOM 2378 O O . THR A 1 306 ? -43.031 19.188 18.578 1 56.56 306 THR A O 1
ATOM 2381 N N . LYS A 1 307 ? -44.969 20.156 18.469 1 53.59 307 LYS A N 1
ATOM 2382 C CA . LYS A 1 307 ? -45.906 19.078 18.125 1 53.59 307 LYS A CA 1
ATOM 2383 C C . LYS A 1 307 ? -45.469 18.391 16.828 1 53.59 307 LYS A C 1
ATOM 2385 O O . LYS A 1 307 ? -46.031 17.344 16.469 1 53.59 307 LYS A O 1
ATOM 2390 N N . THR A 1 308 ? -44.625 18.922 15.984 1 54.47 308 THR A N 1
ATOM 2391 C CA . THR A 1 308 ? -44.469 18.25 14.703 1 54.47 308 THR A CA 1
ATOM 2392 C C . THR A 1 308 ? -43.281 17.312 14.734 1 54.47 308 THR A C 1
ATOM 2394 O O . THR A 1 308 ? -42.156 17.734 15.016 1 54.47 308 THR A O 1
ATOM 2397 N N . ILE A 1 309 ? -43.531 16.078 14.914 1 54.5 309 ILE A N 1
ATOM 2398 C CA . ILE A 1 309 ? -42.562 14.984 14.82 1 54.5 309 ILE A CA 1
ATOM 2399 C C . ILE A 1 309 ? -41.812 15.078 13.492 1 54.5 309 ILE A C 1
ATOM 2401 O O . ILE A 1 309 ? -42.438 15.203 12.43 1 54.5 309 ILE A O 1
ATOM 2405 N N . PHE A 1 310 ? -40.594 15.383 13.602 1 59.16 310 PHE A N 1
ATOM 2406 C CA . PHE A 1 310 ? -39.719 15.391 12.414 1 59.16 310 PHE A CA 1
ATOM 2407 C C . PHE A 1 310 ? -39.844 14.07 11.664 1 59.16 310 PHE A C 1
ATOM 2409 O O . PHE A 1 310 ? -39.531 13.008 12.211 1 59.16 310 PHE A O 1
ATOM 2416 N N . ARG A 1 311 ? -40.906 13.938 10.727 1 56.09 311 ARG A N 1
ATOM 2417 C CA . ARG A 1 311 ? -41.031 12.734 9.922 1 56.09 311 ARG A CA 1
ATOM 2418 C C . ARG A 1 311 ? -40.219 12.867 8.633 1 56.09 311 ARG A C 1
ATOM 2420 O O . ARG A 1 311 ? -40.406 13.805 7.863 1 56.09 311 ARG A O 1
ATOM 2427 N N . ILE A 1 312 ? -39 12.312 8.57 1 58.12 312 ILE A N 1
ATOM 2428 C CA . ILE A 1 312 ? -38.25 12.312 7.32 1 58.12 312 ILE A CA 1
ATOM 2429 C C . ILE A 1 312 ? -38.625 11.094 6.488 1 58.12 312 ILE A C 1
ATOM 2431 O O . ILE A 1 312 ? -38.75 9.984 7.016 1 58.12 312 ILE A O 1
ATOM 2435 N N . VAL A 1 313 ? -39.25 11.391 5.316 1 55.28 313 VAL A N 1
ATOM 2436 C CA . VAL A 1 313 ? -39.406 10.297 4.363 1 55.28 313 VAL A CA 1
ATOM 2437 C C . VAL A 1 313 ? -38.062 9.68 4.023 1 55.28 313 VAL A C 1
ATOM 2439 O O . VAL A 1 313 ? -37.156 10.375 3.576 1 55.28 313 VAL A O 1
ATOM 2442 N N . PRO A 1 314 ? -37.906 8.531 4.461 1 58.56 314 PRO A N 1
ATOM 2443 C CA . PRO A 1 314 ? -36.625 7.891 4.117 1 58.56 314 PRO A CA 1
ATOM 2444 C C . PRO A 1 314 ? -36.312 7.945 2.621 1 58.56 314 PRO A C 1
ATOM 2446 O O . PRO A 1 314 ? -37.219 7.707 1.798 1 58.56 314 PRO A O 1
ATOM 2449 N N . ARG A 1 315 ? -35.312 8.594 2.268 1 59.41 315 ARG A N 1
ATOM 2450 C CA . ARG A 1 315 ? -34.906 8.586 0.871 1 59.41 315 ARG A CA 1
ATOM 2451 C C . ARG A 1 315 ? -34.531 7.18 0.412 1 59.41 315 ARG A C 1
ATOM 2453 O O . ARG A 1 315 ? -33.719 6.504 1.045 1 59.41 315 ARG A O 1
ATOM 2460 N N . LYS A 1 316 ? -35.344 6.762 -0.481 1 62.12 316 LYS A N 1
ATOM 2461 C CA . LYS A 1 316 ? -35.125 5.414 -0.995 1 62.12 316 LYS A CA 1
ATOM 2462 C C . LYS A 1 316 ? -33.844 5.359 -1.832 1 62.12 316 LYS A C 1
ATOM 2464 O O . LYS A 1 316 ? -33.656 6.184 -2.727 1 62.12 316 LYS A O 1
ATOM 2469 N N . LYS A 1 317 ? -32.875 4.531 -1.429 1 71.75 317 LYS A N 1
ATOM 2470 C CA . LYS A 1 317 ? -31.688 4.285 -2.229 1 71.75 317 LYS A CA 1
ATOM 2471 C C . LYS A 1 317 ? -32.062 3.688 -3.586 1 71.75 317 LYS A C 1
ATOM 2473 O O . LYS A 1 317 ? -33.156 3.205 -3.781 1 71.75 317 LYS A O 1
ATOM 2478 N N . SER A 1 318 ? -31.266 3.867 -4.594 1 81.62 318 SER A N 1
ATOM 2479 C CA . SER A 1 318 ? -31.469 3.332 -5.934 1 81.62 318 SER A CA 1
ATOM 2480 C C . SER A 1 318 ? -31.641 1.818 -5.906 1 81.62 318 SER A C 1
ATOM 2482 O O . SER A 1 318 ? -31.188 1.154 -4.969 1 81.62 318 SER A O 1
ATOM 2484 N N . GLY A 1 319 ? -32.344 1.257 -6.84 1 85.62 319 GLY A N 1
ATOM 2485 C CA . GLY A 1 319 ? -32.594 -0.17 -6.957 1 85.62 319 GLY A CA 1
ATOM 2486 C C . GLY A 1 319 ? -31.359 -0.98 -7.227 1 85.62 319 GLY A C 1
ATOM 2487 O O . GLY A 1 319 ? -30.312 -0.423 -7.574 1 85.62 319 GLY A O 1
ATOM 2488 N N . TRP A 1 320 ? -31.469 -2.227 -7.055 1 91.38 320 TRP A N 1
ATOM 2489 C CA . TRP A 1 320 ? -30.359 -3.158 -7.199 1 91.38 320 TRP A CA 1
ATOM 2490 C C . TRP A 1 320 ? -29.766 -3.092 -8.609 1 91.38 320 TRP A C 1
ATOM 2492 O O . TRP A 1 320 ? -28.547 -3.021 -8.773 1 91.38 320 TRP A O 1
ATOM 2502 N N . PHE A 1 321 ? -30.562 -3.037 -9.648 1 92.94 321 PHE A N 1
ATOM 2503 C CA . PHE A 1 321 ? -30.109 -3.096 -11.031 1 92.94 321 PHE A CA 1
ATOM 2504 C C . PHE A 1 321 ? -29.453 -1.785 -11.445 1 92.94 321 PHE A C 1
ATOM 2506 O O . PHE A 1 321 ? -28.531 -1.779 -12.25 1 92.94 321 PHE A O 1
ATOM 2513 N N . VAL A 1 322 ? -29.922 -0.675 -10.898 1 91.62 322 VAL A N 1
ATOM 2514 C CA . VAL A 1 322 ? -29.312 0.617 -11.195 1 91.62 322 VAL A CA 1
ATOM 2515 C C . VAL A 1 322 ? -27.906 0.682 -10.586 1 91.62 322 VAL A C 1
ATOM 2517 O O . VAL A 1 322 ? -26.969 1.126 -11.242 1 91.62 322 VAL A O 1
ATOM 2520 N N . GLN A 1 323 ? -27.891 0.174 -9.375 1 94.12 323 GLN A N 1
ATOM 2521 C CA . GLN A 1 323 ? -26.578 0.126 -8.727 1 94.12 323 GLN A CA 1
ATOM 2522 C C . GLN A 1 323 ? -25.609 -0.754 -9.516 1 94.12 323 GLN A C 1
ATOM 2524 O O . GLN A 1 323 ? -24.469 -0.369 -9.75 1 94.12 323 GLN A O 1
ATOM 2529 N N . PHE A 1 324 ? -26.172 -1.924 -9.914 1 95.19 324 PHE A N 1
ATOM 2530 C CA . PHE A 1 324 ? -25.375 -2.877 -10.672 1 95.19 324 PHE A CA 1
ATOM 2531 C C . PHE A 1 324 ? -24.891 -2.254 -11.977 1 95.19 324 PHE A C 1
ATOM 2533 O O . PHE A 1 324 ? -23.703 -2.373 -12.32 1 95.19 324 PHE A O 1
ATOM 2540 N N . TYR A 1 325 ? -25.688 -1.586 -12.625 1 94.88 325 TYR A N 1
ATOM 2541 C CA . TYR A 1 325 ? -25.359 -1.005 -13.922 1 94.88 325 TYR A CA 1
ATOM 2542 C C . TYR A 1 325 ? -24.281 0.059 -13.781 1 94.88 325 TYR A C 1
ATOM 2544 O O . TYR A 1 325 ? -23.297 0.062 -14.531 1 94.88 325 TYR A O 1
ATOM 2552 N N . TRP A 1 326 ? -24.359 0.977 -12.844 1 93.94 326 TRP A N 1
ATOM 2553 C CA . TRP A 1 326 ? -23.422 2.082 -12.695 1 93.94 326 TRP A CA 1
ATOM 2554 C C . TRP A 1 326 ? -22.078 1.589 -12.156 1 93.94 326 TRP A C 1
ATOM 2556 O O . TRP A 1 326 ? -21.031 2.131 -12.5 1 93.94 326 TRP A O 1
ATOM 2566 N N . LEU A 1 327 ? -22.219 0.614 -11.359 1 96.25 327 LEU A N 1
ATOM 2567 C CA . LEU A 1 327 ? -20.969 0.021 -10.875 1 96.25 327 LEU A CA 1
ATOM 2568 C C . LEU A 1 327 ? -20.234 -0.669 -12.008 1 96.25 327 LEU A C 1
ATOM 2570 O O . LEU A 1 327 ? -19 -0.551 -12.117 1 96.25 327 LEU A O 1
ATOM 2574 N N . LEU A 1 328 ? -20.953 -1.42 -12.828 1 96.69 328 LEU A N 1
ATOM 2575 C CA . LEU A 1 328 ? -20.359 -2.074 -13.984 1 96.69 328 LEU A CA 1
ATOM 2576 C C . LEU A 1 328 ? -19.766 -1.047 -14.945 1 96.69 328 LEU A C 1
ATOM 2578 O O . LEU A 1 328 ? -18.672 -1.239 -15.477 1 96.69 328 LEU A O 1
ATOM 2582 N N . TRP A 1 329 ? -20.531 -0.012 -15.086 1 95.75 329 TRP A N 1
ATOM 2583 C CA . TRP A 1 329 ? -20.078 1.075 -15.938 1 95.75 329 TRP A CA 1
ATOM 2584 C C . TRP A 1 329 ? -18.75 1.636 -15.43 1 95.75 329 TRP A C 1
ATOM 2586 O O . TRP A 1 329 ? -17.812 1.854 -16.219 1 95.75 329 TRP A O 1
ATOM 2596 N N . ARG A 1 330 ? -18.609 1.821 -14.18 1 94.94 330 ARG A N 1
ATOM 2597 C CA . ARG A 1 330 ? -17.406 2.367 -13.578 1 94.94 330 ARG A CA 1
ATOM 2598 C C . ARG A 1 330 ? -16.219 1.416 -13.758 1 94.94 330 ARG A C 1
ATOM 2600 O O . ARG A 1 330 ? -15.117 1.847 -14.086 1 94.94 330 ARG A O 1
ATOM 2607 N N . ILE A 1 331 ? -16.531 0.183 -13.57 1 94.31 331 ILE A N 1
ATOM 2608 C CA . ILE A 1 331 ? -15.469 -0.819 -13.664 1 94.31 331 ILE A CA 1
ATOM 2609 C C . ILE A 1 331 ? -14.953 -0.892 -15.094 1 94.31 331 ILE A C 1
ATOM 2611 O O . ILE A 1 331 ? -13.734 -0.914 -15.32 1 94.31 331 ILE A O 1
ATOM 2615 N N . PHE A 1 332 ? -15.844 -0.859 -16.031 1 94.44 332 PHE A N 1
ATOM 2616 C CA . PHE A 1 332 ? -15.438 -0.929 -17.438 1 94.44 332 PHE A CA 1
ATOM 2617 C C . PHE A 1 332 ? -14.68 0.326 -17.844 1 94.44 332 PHE A C 1
ATOM 2619 O O . PHE A 1 332 ? -13.688 0.247 -18.578 1 94.44 332 PHE A O 1
ATOM 2626 N N . LEU A 1 333 ? -15.086 1.481 -17.344 1 93.81 333 LEU A N 1
ATOM 2627 C CA . LEU A 1 333 ? -14.406 2.736 -17.656 1 93.81 333 LEU A CA 1
ATOM 2628 C C . LEU A 1 333 ? -13 2.76 -17.062 1 93.81 333 LEU A C 1
ATOM 2630 O O . LEU A 1 333 ? -12.055 3.176 -17.734 1 93.81 333 LEU A O 1
ATOM 2634 N N . GLN A 1 334 ? -12.906 2.352 -15.898 1 91.25 334 GLN A N 1
ATOM 2635 C CA . GLN A 1 334 ? -11.602 2.287 -15.234 1 91.25 334 GLN A CA 1
ATOM 2636 C C . GLN A 1 334 ? -10.672 1.319 -15.953 1 91.25 334 GLN A C 1
ATOM 2638 O O . GLN A 1 334 ? -9.484 1.607 -16.125 1 91.25 334 GLN A O 1
ATOM 2643 N N . ASP A 1 335 ? -11.219 0.199 -16.375 1 88.44 335 ASP A N 1
ATOM 2644 C CA . ASP A 1 335 ? -10.414 -0.819 -17.047 1 88.44 335 ASP A CA 1
ATOM 2645 C C . ASP A 1 335 ? -9.875 -0.302 -18.375 1 88.44 335 ASP A C 1
ATOM 2647 O O . ASP A 1 335 ? -8.727 -0.571 -18.734 1 88.44 335 ASP A O 1
ATOM 2651 N N . ILE A 1 336 ? -10.648 0.38 -19.078 1 89.38 336 ILE A N 1
ATOM 2652 C CA . ILE A 1 336 ? -10.266 0.886 -20.391 1 89.38 336 ILE A CA 1
ATOM 2653 C C . ILE A 1 336 ? -9.172 1.945 -20.234 1 89.38 336 ILE A C 1
ATOM 2655 O O . ILE A 1 336 ? -8.234 1.998 -21.031 1 89.38 336 ILE A O 1
ATOM 2659 N N . ARG A 1 337 ? -9.211 2.762 -19.156 1 87.81 337 ARG A N 1
ATOM 2660 C CA . ARG A 1 337 ? -8.273 3.857 -18.969 1 87.81 337 ARG A CA 1
ATOM 2661 C C . ARG A 1 337 ? -6.957 3.35 -18.375 1 87.81 337 ARG A C 1
ATOM 2663 O O . ARG A 1 337 ? -5.902 3.957 -18.594 1 87.81 337 ARG A O 1
ATOM 2670 N N . THR A 1 338 ? -7 2.209 -17.703 1 81.19 338 THR A N 1
ATOM 2671 C CA . THR A 1 338 ? -5.785 1.699 -17.062 1 81.19 338 THR A CA 1
ATOM 2672 C C . THR A 1 338 ? -5.234 0.509 -17.844 1 81.19 338 THR A C 1
ATOM 2674 O O . THR A 1 338 ? -4.395 -0.237 -17.344 1 81.19 338 THR A O 1
ATOM 2677 N N . VAL A 1 339 ? -5.656 0.341 -19.047 1 78 339 VAL A N 1
ATOM 2678 C CA . VAL A 1 339 ? -5.258 -0.806 -19.859 1 78 339 VAL A CA 1
ATOM 2679 C C . VAL A 1 339 ? -3.76 -0.746 -20.141 1 78 339 VAL A C 1
ATOM 2681 O O . VAL A 1 339 ? -3.086 -1.778 -20.172 1 78 339 VAL A O 1
ATOM 2684 N N . SER A 1 340 ? -3.229 0.398 -20.219 1 73.81 340 SER A N 1
ATOM 2685 C CA . SER A 1 340 ? -1.822 0.565 -20.562 1 73.81 340 SER A CA 1
ATOM 2686 C C . SER A 1 340 ? -0.917 0.231 -19.375 1 73.81 340 SER A C 1
ATOM 2688 O O . SER A 1 340 ? 0.229 -0.184 -19.562 1 73.81 340 SER A O 1
ATOM 2690 N N . ASP A 1 341 ? -1.508 0.289 -18.234 1 69.06 341 ASP A N 1
ATOM 2691 C CA . ASP A 1 341 ? -0.691 0.061 -17.047 1 69.06 341 ASP A CA 1
ATOM 2692 C C . ASP A 1 341 ? -0.377 -1.423 -16.875 1 69.06 341 ASP A C 1
ATOM 2694 O O . ASP A 1 341 ? 0.652 -1.78 -16.297 1 69.06 341 ASP A O 1
ATOM 2698 N N . ASN A 1 342 ? -1.188 -2.297 -17.578 1 73.25 342 ASN A N 1
ATOM 2699 C CA . ASN A 1 342 ? -1.016 -3.732 -17.375 1 73.25 342 ASN A CA 1
ATOM 2700 C C . ASN A 1 342 ? -0.44 -4.406 -18.609 1 73.25 342 ASN A C 1
ATOM 2702 O O . ASN A 1 342 ? -0.626 -5.609 -18.812 1 73.25 342 ASN A O 1
ATOM 2706 N N . TRP A 1 343 ? 0.294 -3.67 -19.359 1 77.25 343 TRP A N 1
ATOM 2707 C CA . TRP A 1 343 ? 0.782 -4.207 -20.625 1 77.25 343 TRP A CA 1
ATOM 2708 C C . TRP A 1 343 ? 1.839 -5.281 -20.391 1 77.25 343 TRP A C 1
ATOM 2710 O O . TRP A 1 343 ? 1.946 -6.238 -21.172 1 77.25 343 TRP A O 1
ATOM 2720 N N . ILE A 1 344 ? 2.492 -5.156 -19.344 1 75.19 344 ILE A N 1
ATOM 2721 C CA . ILE A 1 344 ? 3.545 -6.121 -19.031 1 75.19 344 ILE A CA 1
ATOM 2722 C C . ILE A 1 344 ? 2.928 -7.48 -18.719 1 75.19 344 ILE A C 1
ATOM 2724 O O . ILE A 1 344 ? 3.471 -8.523 -19.094 1 75.19 344 ILE A O 1
ATOM 2728 N N . ALA A 1 345 ? 1.807 -7.402 -18.125 1 76.12 345 ALA A N 1
ATOM 2729 C CA . ALA A 1 345 ? 1.113 -8.648 -17.812 1 76.12 345 ALA A CA 1
ATOM 2730 C C . ALA A 1 345 ? 0.636 -9.344 -19.078 1 76.12 345 ALA A C 1
ATOM 2732 O O . ALA A 1 345 ? 0.774 -10.562 -19.219 1 76.12 345 ALA A O 1
ATOM 2733 N N . TRP A 1 346 ? 0.234 -8.625 -20.047 1 80.44 346 TRP A N 1
ATOM 2734 C CA . TRP A 1 346 ? -0.225 -9.172 -21.328 1 80.44 346 TRP A CA 1
ATOM 2735 C C . TRP A 1 346 ? 0.945 -9.719 -22.141 1 80.44 346 TRP A C 1
ATOM 2737 O O . TRP A 1 346 ? 0.828 -10.766 -22.781 1 80.44 346 TRP A O 1
ATOM 2747 N N . PHE A 1 347 ? 1.947 -9.07 -21.953 1 82.88 347 PHE A N 1
ATOM 2748 C CA . PHE A 1 347 ? 3.141 -9.508 -22.672 1 82.88 347 PHE A CA 1
ATOM 2749 C C . PHE A 1 347 ? 3.654 -10.828 -22.109 1 82.88 347 PHE A C 1
ATOM 2751 O O . PHE A 1 347 ? 3.986 -11.742 -22.859 1 82.88 347 PHE A O 1
ATOM 2758 N N . SER A 1 348 ? 3.662 -10.82 -20.828 1 80.5 348 SER A N 1
ATOM 2759 C CA . SER A 1 348 ? 4.148 -12.031 -20.188 1 80.5 348 SER A CA 1
ATOM 2760 C C . SER A 1 348 ? 3.246 -13.227 -20.5 1 80.5 348 SER A C 1
ATOM 2762 O O . SER A 1 348 ? 3.732 -14.336 -20.734 1 80.5 348 SER A O 1
ATOM 2764 N N . PHE A 1 349 ? 2.033 -13.023 -20.625 1 82.38 349 PHE A N 1
ATOM 2765 C CA . PHE A 1 349 ? 1.077 -14.078 -20.938 1 82.38 349 PHE A CA 1
ATOM 2766 C C . PHE A 1 349 ? 1.244 -14.555 -22.375 1 82.38 349 PHE A C 1
ATOM 2768 O O . PHE A 1 349 ? 1.252 -15.766 -22.641 1 82.38 349 PHE A O 1
ATOM 2775 N N . SER A 1 350 ? 1.418 -13.617 -23.234 1 84.56 350 SER A N 1
ATOM 2776 C CA . SER A 1 350 ? 1.616 -13.945 -24.641 1 84.56 350 SER A CA 1
ATOM 2777 C C . SER A 1 350 ? 2.93 -14.695 -24.859 1 84.56 350 SER A C 1
ATOM 2779 O O . SER A 1 350 ? 2.99 -15.648 -25.625 1 84.56 350 SER A O 1
ATOM 2781 N N . LEU A 1 351 ? 3.793 -14.281 -24.094 1 82.88 351 LEU A N 1
ATOM 2782 C CA . LEU A 1 351 ? 5.094 -14.938 -24.188 1 82.88 351 LEU A CA 1
ATOM 2783 C C . LEU A 1 351 ? 5.016 -16.375 -23.688 1 82.88 351 LEU A C 1
ATOM 2785 O O . LEU A 1 351 ? 5.609 -17.281 -24.281 1 82.88 351 LEU A O 1
ATOM 2789 N N . SER A 1 352 ? 4.301 -16.531 -22.641 1 85.81 352 SER A N 1
ATOM 2790 C CA . SER A 1 352 ? 4.141 -17.891 -22.109 1 85.81 352 SER A CA 1
ATOM 2791 C C . SER A 1 352 ? 3.393 -18.781 -23.094 1 85.81 352 SER A C 1
ATOM 2793 O O . SER A 1 352 ? 3.754 -19.938 -23.281 1 85.81 352 SER A O 1
ATOM 2795 N N . ALA A 1 353 ? 2.441 -18.234 -23.766 1 84.69 353 ALA A N 1
ATOM 2796 C CA . ALA A 1 353 ? 1.672 -19 -24.734 1 84.69 353 ALA A CA 1
ATOM 2797 C C . ALA A 1 353 ? 2.543 -19.406 -25.922 1 84.69 353 ALA A C 1
ATOM 2799 O O . ALA A 1 353 ? 2.471 -20.547 -26.391 1 84.69 353 ALA A O 1
ATOM 2800 N N . ILE A 1 354 ? 3.412 -18.562 -26.25 1 83.62 354 ILE A N 1
ATOM 2801 C CA . ILE A 1 354 ? 4.297 -18.828 -27.391 1 83.62 354 ILE A CA 1
ATOM 2802 C C . ILE A 1 354 ? 5.332 -19.875 -27 1 83.62 354 ILE A C 1
ATOM 2804 O O . ILE A 1 354 ? 5.59 -20.828 -27.75 1 83.62 354 ILE A O 1
ATOM 2808 N N . PHE A 1 355 ? 5.785 -19.781 -25.875 1 82.38 355 PHE A N 1
ATOM 2809 C CA . PHE A 1 355 ? 6.824 -20.703 -25.438 1 82.38 355 PHE A CA 1
ATOM 2810 C C . PHE A 1 355 ? 6.258 -22.109 -25.25 1 82.38 355 PHE A C 1
ATOM 2812 O O . PHE A 1 355 ? 6.871 -23.094 -25.656 1 82.38 355 PHE A O 1
ATOM 2819 N N . VAL A 1 356 ? 5.141 -22.172 -24.625 1 82.12 356 VAL A N 1
ATOM 2820 C CA . VAL A 1 356 ? 4.496 -23.469 -24.484 1 82.12 356 VAL A CA 1
ATOM 2821 C C . VAL A 1 356 ? 4.188 -24.062 -25.844 1 82.12 356 VAL A C 1
ATOM 2823 O O . VAL A 1 356 ? 4.363 -25.266 -26.078 1 82.12 356 VAL A O 1
ATOM 2826 N N . GLY A 1 357 ? 3.85 -23.156 -26.797 1 81.69 357 GLY A N 1
ATOM 2827 C CA . GLY A 1 357 ? 3.596 -23.594 -28.156 1 81.69 357 GLY A CA 1
ATOM 2828 C C . GLY A 1 357 ? 4.824 -24.156 -28.844 1 81.69 357 GLY A C 1
ATOM 2829 O O . GLY A 1 357 ? 4.754 -25.188 -29.5 1 81.69 357 GLY A O 1
ATOM 2830 N N . ILE A 1 358 ? 5.883 -23.594 -28.547 1 82.69 358 ILE A N 1
ATOM 2831 C CA . ILE A 1 358 ? 7.133 -24.016 -29.172 1 82.69 358 ILE A CA 1
ATOM 2832 C C . ILE A 1 358 ? 7.547 -25.375 -28.625 1 82.69 358 ILE A C 1
ATOM 2834 O O . ILE A 1 358 ? 8.055 -26.219 -29.359 1 82.69 358 ILE A O 1
ATOM 2838 N N . PHE A 1 359 ? 7.277 -25.641 -27.453 1 82.06 359 PHE A N 1
ATOM 2839 C CA . PHE A 1 359 ? 7.668 -26.891 -26.797 1 82.06 359 PHE A CA 1
ATOM 2840 C C . PHE A 1 359 ? 6.852 -28.062 -27.344 1 82.06 359 PHE A C 1
ATOM 2842 O O . PHE A 1 359 ? 7.348 -29.188 -27.438 1 82.06 359 PHE A O 1
ATOM 2849 N N . TYR A 1 360 ? 5.719 -27.766 -27.75 1 84.69 360 TYR A N 1
ATOM 2850 C CA . TYR A 1 360 ? 4.852 -28.875 -28.109 1 84.69 360 TYR A CA 1
ATOM 2851 C C . TYR A 1 360 ? 4.668 -28.953 -29.625 1 84.69 360 TYR A C 1
ATOM 2853 O O . TYR A 1 360 ? 3.801 -29.688 -30.109 1 84.69 360 TYR A O 1
ATOM 2861 N N . ILE A 1 361 ? 5.555 -28.172 -30.25 1 82.56 361 ILE A N 1
ATOM 2862 C CA . ILE A 1 361 ? 5.539 -28.297 -31.703 1 82.56 361 ILE A CA 1
ATOM 2863 C C . ILE A 1 361 ? 5.949 -29.703 -32.125 1 82.56 361 ILE A C 1
ATOM 2865 O O . ILE A 1 361 ? 6.965 -30.219 -31.641 1 82.56 361 ILE A O 1
ATOM 2869 N N . GLY A 1 362 ? 5.109 -30.453 -32.844 1 75.62 362 GLY A N 1
ATOM 2870 C CA . GLY A 1 362 ? 5.449 -31.781 -33.344 1 75.62 362 GLY A CA 1
ATOM 2871 C C . GLY A 1 362 ? 4.836 -32.875 -32.5 1 75.62 362 GLY A C 1
ATOM 2872 O O . GLY A 1 362 ? 5.082 -34.062 -32.75 1 75.62 362 GLY A O 1
ATOM 2873 N N . ALA A 1 363 ? 4.184 -32.438 -31.406 1 77.06 363 ALA A N 1
ATOM 2874 C CA . ALA A 1 363 ? 3.475 -33.438 -30.625 1 77.06 363 ALA A CA 1
ATOM 2875 C C . ALA A 1 363 ? 2.422 -34.156 -31.453 1 77.06 363 ALA A C 1
ATOM 2877 O O . ALA A 1 363 ? 1.595 -33.531 -32.094 1 77.06 363 ALA A O 1
ATOM 2878 N N . ASN A 1 364 ? 2.68 -35.438 -31.641 1 77.81 364 ASN A N 1
ATOM 2879 C CA . ASN A 1 364 ? 1.767 -36.219 -32.469 1 77.81 364 ASN A CA 1
ATOM 2880 C C . ASN A 1 364 ? 0.939 -37.188 -31.594 1 77.81 364 ASN A C 1
ATOM 2882 O O . ASN A 1 364 ? 1.49 -38.031 -30.906 1 77.81 364 ASN A O 1
ATOM 2886 N N . SER A 1 365 ? -0.385 -37.094 -31.656 1 77.62 365 SER A N 1
ATOM 2887 C CA . SER A 1 365 ? -1.312 -37.906 -30.859 1 77.62 365 SER A CA 1
ATOM 2888 C C . SER A 1 365 ? -1.358 -39.344 -31.344 1 77.62 365 SER A C 1
ATOM 2890 O O . SER A 1 365 ? -1.883 -40.219 -30.641 1 77.62 365 SER A O 1
ATOM 2892 N N . SER A 1 366 ? -0.669 -39.625 -32.406 1 80.19 366 SER A N 1
ATOM 2893 C CA . SER A 1 366 ? -0.775 -40.969 -33 1 80.19 366 SER A CA 1
ATOM 2894 C C . SER A 1 366 ? 0.394 -41.844 -32.562 1 80.19 366 SER A C 1
ATOM 2896 O O . SER A 1 366 ? 0.444 -43.031 -32.906 1 80.19 366 SER A O 1
ATOM 2898 N N . THR A 1 367 ? 1.304 -41.219 -31.797 1 78.62 367 THR A N 1
ATOM 2899 C CA . THR A 1 367 ? 2.447 -42 -31.328 1 78.62 367 THR A CA 1
ATOM 2900 C C . THR A 1 367 ? 2.387 -42.188 -29.812 1 78.62 367 THR A C 1
ATOM 2902 O O . THR A 1 367 ? 1.695 -41.438 -29.125 1 78.62 367 THR A O 1
ATOM 2905 N N . GLN A 1 368 ? 3.066 -43.156 -29.328 1 77.94 368 GLN A N 1
ATOM 2906 C CA . GLN A 1 368 ? 3.07 -43.469 -27.891 1 77.94 368 GLN A CA 1
ATOM 2907 C C . GLN A 1 368 ? 3.756 -42.344 -27.109 1 77.94 368 GLN A C 1
ATOM 2909 O O . GLN A 1 368 ? 3.289 -41.969 -26.031 1 77.94 368 GLN A O 1
ATOM 2914 N N . GLU A 1 369 ? 4.844 -41.844 -27.641 1 74.5 369 GLU A N 1
ATOM 2915 C CA . GLU A 1 369 ? 5.551 -40.75 -26.969 1 74.5 369 GLU A CA 1
ATOM 2916 C C . GLU A 1 369 ? 4.727 -39.469 -27 1 74.5 369 GLU A C 1
ATOM 2918 O O . GLU A 1 369 ? 4.824 -38.656 -26.078 1 74.5 369 GLU A O 1
ATOM 2923 N N . GLY A 1 370 ? 3.924 -39.438 -27.953 1 80.44 370 GLY A N 1
ATOM 2924 C CA . GLY A 1 370 ? 3.096 -38.25 -28.094 1 80.44 370 GLY A CA 1
ATOM 2925 C C . GLY A 1 370 ? 1.965 -38.188 -27.094 1 80.44 370 GLY A C 1
ATOM 2926 O O . GLY A 1 370 ? 1.447 -37.094 -26.812 1 80.44 370 GLY A O 1
ATOM 2927 N N . ILE A 1 371 ? 1.615 -39.344 -26.5 1 83.81 371 ILE A N 1
ATOM 2928 C CA . ILE A 1 371 ? 0.528 -39.375 -25.531 1 83.81 371 ILE A CA 1
ATOM 2929 C C . ILE A 1 371 ? 0.899 -38.531 -24.312 1 83.81 371 ILE A C 1
ATOM 2931 O O . ILE A 1 371 ? 0.101 -37.719 -23.844 1 83.81 371 ILE A O 1
ATOM 2935 N N . GLN A 1 372 ? 2.092 -38.625 -23.859 1 80 372 GLN A N 1
ATOM 2936 C CA . GLN A 1 372 ? 2.531 -37.875 -22.703 1 80 372 GLN A CA 1
ATOM 2937 C C . GLN A 1 372 ? 2.607 -36.375 -23.031 1 80 372 GLN A C 1
ATOM 2939 O O . GLN A 1 372 ? 2.242 -35.531 -22.219 1 80 372 GLN A O 1
ATOM 2944 N N . SER A 1 373 ? 3.115 -36.062 -24.203 1 84.31 373 SER A N 1
ATOM 2945 C CA . SER A 1 373 ? 3.256 -34.656 -24.609 1 84.31 373 SER A CA 1
ATOM 2946 C C . SER A 1 373 ? 1.897 -34 -24.734 1 84.31 373 SER A C 1
ATOM 2948 O O . SER A 1 373 ? 1.73 -32.844 -24.297 1 84.31 373 SER A O 1
ATOM 2950 N N . VAL A 1 374 ? 0.928 -34.75 -25.281 1 88.94 374 VAL A N 1
ATOM 2951 C CA . VAL A 1 374 ? -0.399 -34.156 -25.453 1 88.94 374 VAL A CA 1
ATOM 2952 C C . VAL A 1 374 ? -1.066 -34 -24.078 1 88.94 374 VAL A C 1
ATOM 2954 O O . VAL A 1 374 ? -1.7 -32.969 -23.812 1 88.94 374 VAL A O 1
ATOM 2957 N N . ARG A 1 375 ? -0.903 -35 -23.219 1 88 375 ARG A N 1
ATOM 2958 C CA . ARG A 1 375 ? -1.429 -34.906 -21.875 1 88 375 ARG A CA 1
ATOM 2959 C C . ARG A 1 375 ? -0.833 -33.688 -21.141 1 88 375 ARG A C 1
ATOM 2961 O O . ARG A 1 375 ? -1.551 -32.938 -20.484 1 88 375 ARG A O 1
ATOM 2968 N N . GLY A 1 376 ? 0.468 -33.531 -21.312 1 86.75 376 GLY A N 1
ATOM 2969 C CA . GLY A 1 376 ? 1.148 -32.406 -20.703 1 86.75 376 GLY A CA 1
ATOM 2970 C C . GLY A 1 376 ? 0.697 -31.062 -21.25 1 86.75 376 GLY A C 1
ATOM 2971 O O . GLY A 1 376 ? 0.534 -30.109 -20.5 1 86.75 376 GLY A O 1
ATOM 2972 N N . ALA A 1 377 ? 0.47 -31 -22.5 1 88.94 377 ALA A N 1
ATOM 2973 C CA . ALA A 1 377 ? 0.042 -29.75 -23.125 1 88.94 377 ALA A CA 1
ATOM 2974 C C . ALA A 1 377 ? -1.342 -29.328 -22.641 1 88.94 377 ALA A C 1
ATOM 2976 O O . ALA A 1 377 ? -1.574 -28.156 -22.344 1 88.94 377 ALA A O 1
ATOM 2977 N N . LEU A 1 378 ? -2.258 -30.312 -22.562 1 91.44 378 LEU A N 1
ATOM 2978 C CA . LEU A 1 378 ? -3.611 -30.016 -22.109 1 91.44 378 LEU A CA 1
ATOM 2979 C C . LEU A 1 378 ? -3.609 -29.594 -20.641 1 91.44 378 LEU A C 1
ATOM 2981 O O . LEU A 1 378 ? -4.285 -28.625 -20.281 1 91.44 378 LEU A O 1
ATOM 2985 N N . TYR A 1 379 ? -2.809 -30.25 -19.938 1 90.62 379 TYR A N 1
ATOM 2986 C CA . TYR A 1 379 ? -2.709 -29.922 -18.516 1 90.62 379 TYR A CA 1
ATOM 2987 C C . TYR A 1 379 ? -2.104 -28.547 -18.312 1 90.62 379 TYR A C 1
ATOM 2989 O O . TYR A 1 379 ? -2.568 -27.766 -17.469 1 90.62 379 TYR A O 1
ATOM 2997 N N . LEU A 1 380 ? -1.095 -28.266 -19 1 90 380 LEU A N 1
ATOM 2998 C CA . LEU A 1 380 ? -0.418 -26.969 -18.875 1 90 380 LEU A CA 1
ATOM 2999 C C . LEU A 1 380 ? -1.33 -25.828 -19.312 1 90 380 LEU A C 1
ATOM 3001 O O . LEU A 1 380 ? -1.3 -24.75 -18.719 1 90 380 LEU A O 1
ATOM 3005 N N . MET A 1 381 ? -2.057 -26.078 -20.328 1 91.56 381 MET A N 1
ATOM 3006 C CA . MET A 1 381 ? -2.998 -25.062 -20.797 1 91.56 381 MET A CA 1
ATOM 3007 C C . MET A 1 381 ? -4.016 -24.734 -19.703 1 91.56 381 MET A C 1
ATOM 3009 O O . MET A 1 381 ? -4.234 -23.562 -19.391 1 91.56 381 MET A O 1
ATOM 3013 N N . ILE A 1 382 ? -4.57 -25.734 -19.078 1 94.44 382 ILE A N 1
ATOM 3014 C CA . ILE A 1 382 ? -5.578 -25.547 -18.047 1 94.44 382 ILE A CA 1
ATOM 3015 C C . ILE A 1 382 ? -4.941 -24.859 -16.828 1 94.44 382 ILE A C 1
ATOM 3017 O O . ILE A 1 382 ? -5.508 -23.922 -16.281 1 94.44 382 ILE A O 1
ATOM 3021 N N . SER A 1 383 ? -3.812 -25.344 -16.469 1 92.19 383 SER A N 1
ATOM 3022 C CA . SER A 1 383 ? -3.119 -24.781 -15.312 1 92.19 383 SER A CA 1
ATOM 3023 C C . SER A 1 383 ? -2.754 -23.328 -15.547 1 92.19 383 SER A C 1
ATOM 3025 O O . SER A 1 383 ? -2.92 -22.484 -14.656 1 92.19 383 SER A O 1
ATOM 3027 N N . GLU A 1 384 ? -2.303 -23.047 -16.734 1 91.62 384 GLU A N 1
ATOM 3028 C CA . GLU A 1 384 ? -1.935 -21.672 -17.062 1 91.62 384 GLU A CA 1
ATOM 3029 C C . GLU A 1 384 ? -3.145 -20.734 -17 1 91.62 384 GLU A C 1
ATOM 3031 O O . GLU A 1 384 ? -3.064 -19.641 -16.453 1 91.62 384 GLU A O 1
ATOM 3036 N N . ILE A 1 385 ? -4.18 -21.188 -17.578 1 93.69 385 ILE A N 1
ATOM 3037 C CA . ILE A 1 385 ? -5.383 -20.359 -17.625 1 93.69 385 ILE A CA 1
ATOM 3038 C C . ILE A 1 385 ? -5.898 -20.125 -16.203 1 93.69 385 ILE A C 1
ATOM 3040 O O . ILE A 1 385 ? -6.18 -18.984 -15.828 1 93.69 385 ILE A O 1
ATOM 3044 N N . ILE A 1 386 ? -5.953 -21.125 -15.391 1 95.31 386 ILE A N 1
ATOM 3045 C CA . ILE A 1 386 ? -6.496 -21 -14.039 1 95.31 386 ILE A CA 1
ATOM 3046 C C . ILE A 1 386 ? -5.578 -20.109 -13.203 1 95.31 386 ILE A C 1
ATOM 3048 O O . ILE A 1 386 ? -6.043 -19.172 -12.555 1 95.31 386 ILE A O 1
ATOM 3052 N N . PHE A 1 387 ? -4.305 -20.328 -13.289 1 93 387 PHE A N 1
ATOM 3053 C CA . PHE A 1 387 ? -3.375 -19.625 -12.414 1 93 387 PHE A CA 1
ATOM 3054 C C . PHE A 1 387 ? -3.24 -18.172 -12.836 1 93 387 PHE A C 1
ATOM 3056 O O . PHE A 1 387 ? -3.26 -17.266 -11.992 1 93 387 PHE A O 1
ATOM 3063 N N . THR A 1 388 ? -3.105 -17.938 -14.07 1 90.56 388 THR A N 1
ATOM 3064 C CA . THR A 1 388 ? -2.941 -16.562 -14.531 1 90.56 388 THR A CA 1
ATOM 3065 C C . THR A 1 388 ? -4.172 -15.727 -14.188 1 90.56 388 THR A C 1
ATOM 3067 O O . THR A 1 388 ? -4.043 -14.578 -13.758 1 90.56 388 THR A O 1
ATOM 3070 N N . VAL A 1 389 ? -5.316 -16.328 -14.344 1 92.62 389 VAL A N 1
ATOM 3071 C CA . VAL A 1 389 ? -6.551 -15.602 -14.07 1 92.62 389 VAL A CA 1
ATOM 3072 C C . VAL A 1 389 ? -6.746 -15.453 -12.562 1 92.62 389 VAL A C 1
ATOM 3074 O O . VAL A 1 389 ? -7.031 -14.359 -12.07 1 92.62 389 VAL A O 1
ATOM 3077 N N . ALA A 1 390 ? -6.547 -16.484 -11.852 1 94.25 390 ALA A N 1
ATOM 3078 C CA . ALA A 1 390 ? -6.766 -16.469 -10.406 1 94.25 390 ALA A CA 1
ATOM 3079 C C . ALA A 1 390 ? -5.844 -15.469 -9.727 1 94.25 390 ALA A C 1
ATOM 3081 O O . ALA A 1 390 ? -6.289 -14.68 -8.883 1 94.25 390 ALA A O 1
ATOM 3082 N N . TYR A 1 391 ? -4.594 -15.398 -10.094 1 91 391 TYR A N 1
ATOM 3083 C CA . TYR A 1 391 ? -3.619 -14.555 -9.414 1 91 391 TYR A CA 1
ATOM 3084 C C . TYR A 1 391 ? -3.707 -13.117 -9.914 1 91 391 TYR A C 1
ATOM 3086 O O . TYR A 1 391 ? -3.191 -12.195 -9.273 1 91 391 TYR A O 1
ATOM 3094 N N . SER A 1 392 ? -4.371 -12.898 -11.023 1 87.75 392 SER A N 1
ATOM 3095 C CA . SER A 1 392 ? -4.574 -11.539 -11.508 1 87.75 392 SER A CA 1
ATOM 3096 C C . SER A 1 392 ? -5.684 -10.836 -10.734 1 87.75 392 SER A C 1
ATOM 3098 O O . SER A 1 392 ? -5.746 -9.602 -10.711 1 87.75 392 SER A O 1
ATOM 3100 N N . VAL A 1 393 ? -6.52 -11.602 -10.078 1 91.75 393 VAL A N 1
ATOM 3101 C CA . VAL A 1 393 ? -7.691 -10.977 -9.484 1 91.75 393 VAL A CA 1
ATOM 3102 C C . VAL A 1 393 ? -7.516 -10.891 -7.965 1 91.75 393 VAL A C 1
ATOM 3104 O O . VAL A 1 393 ? -8.352 -10.305 -7.27 1 91.75 393 VAL A O 1
ATOM 3107 N N . ILE A 1 394 ? -6.398 -11.375 -7.426 1 90.38 394 ILE A N 1
ATOM 3108 C CA . ILE A 1 394 ? -6.219 -11.445 -5.98 1 90.38 394 ILE A CA 1
ATOM 3109 C C . ILE A 1 394 ? -6.137 -10.031 -5.398 1 90.38 394 ILE A C 1
ATOM 3111 O O . ILE A 1 394 ? -6.469 -9.812 -4.234 1 90.38 394 ILE A O 1
ATOM 3115 N N . TYR A 1 395 ? -5.746 -9.039 -6.203 1 87.88 395 TYR A N 1
ATOM 3116 C CA . TYR A 1 395 ? -5.57 -7.68 -5.695 1 87.88 395 TYR A CA 1
ATOM 3117 C C . TYR A 1 395 ? -6.824 -6.848 -5.922 1 87.88 395 TYR A C 1
ATOM 3119 O O . TYR A 1 395 ? -6.898 -5.695 -5.484 1 87.88 395 TYR A O 1
ATOM 3127 N N . GLU A 1 396 ? -7.832 -7.422 -6.484 1 89.56 396 GLU A N 1
ATOM 3128 C CA . GLU A 1 396 ? -9.008 -6.648 -6.879 1 89.56 396 GLU A CA 1
ATOM 3129 C C . GLU A 1 396 ? -9.75 -6.113 -5.66 1 89.56 396 GLU A C 1
ATOM 3131 O O . GLU A 1 396 ? -10.078 -4.926 -5.594 1 89.56 396 GLU A O 1
ATOM 3136 N N . ILE A 1 397 ? -9.992 -6.91 -4.684 1 91.06 397 ILE A N 1
ATOM 3137 C CA . ILE A 1 397 ? -10.773 -6.484 -3.529 1 91.06 397 ILE A CA 1
ATOM 3138 C C . ILE A 1 397 ? -9.883 -5.711 -2.559 1 91.06 397 ILE A C 1
ATOM 3140 O O . ILE A 1 397 ? -10.227 -4.598 -2.15 1 91.06 397 ILE A O 1
ATOM 3144 N N . PRO A 1 398 ? -8.688 -6.172 -2.271 1 87.88 398 PRO A N 1
ATOM 3145 C CA . PRO A 1 398 ? -7.82 -5.414 -1.365 1 87.88 398 PRO A CA 1
ATOM 3146 C C . PRO A 1 398 ? -7.426 -4.051 -1.929 1 87.88 398 PRO A C 1
ATOM 3148 O O . PRO A 1 398 ? -7.289 -3.084 -1.176 1 87.88 398 PRO A O 1
ATOM 3151 N N . GLY A 1 399 ? -7.277 -3.951 -3.135 1 85.94 399 GLY A N 1
ATOM 3152 C CA . GLY A 1 399 ? -6.902 -2.689 -3.754 1 85.94 399 GLY A CA 1
ATOM 3153 C C . GLY A 1 399 ? -8.008 -1.651 -3.715 1 85.94 399 GLY A C 1
ATOM 3154 O O . GLY A 1 399 ? -7.734 -0.45 -3.662 1 85.94 399 GLY A O 1
ATOM 3155 N N . GLY A 1 400 ? -9.219 -2.152 -3.746 1 88.25 400 GLY A N 1
ATOM 3156 C CA . GLY A 1 400 ? -10.359 -1.243 -3.729 1 88.25 400 GLY A CA 1
ATOM 3157 C C . GLY A 1 400 ? -11.078 -1.214 -2.395 1 88.25 400 GLY A C 1
ATOM 3158 O O . GLY A 1 400 ? -12.188 -0.686 -2.295 1 88.25 400 GLY A O 1
ATOM 3159 N N . LEU A 1 401 ? -10.477 -1.751 -1.43 1 87.62 401 LEU A N 1
ATOM 3160 C CA . LEU A 1 401 ? -11.164 -1.914 -0.153 1 87.62 401 LEU A CA 1
ATOM 3161 C C . LEU A 1 401 ? -11.477 -0.559 0.475 1 87.62 401 LEU A C 1
ATOM 3163 O O . LEU A 1 401 ? -12.57 -0.35 1.006 1 87.62 401 LEU A O 1
ATOM 3167 N N . VAL A 1 402 ? -10.578 0.361 0.385 1 86.38 402 VAL A N 1
ATOM 3168 C CA . VAL A 1 402 ? -10.75 1.673 0.999 1 86.38 402 VAL A CA 1
ATOM 3169 C C . VAL A 1 402 ? -11.93 2.395 0.346 1 86.38 402 VAL A C 1
ATOM 3171 O O . VAL A 1 402 ? -12.789 2.949 1.038 1 86.38 402 VAL A O 1
ATOM 3174 N N . LEU A 1 403 ? -11.945 2.352 -0.899 1 89.75 403 LEU A N 1
ATOM 3175 C CA . LEU A 1 403 ? -13.047 2.973 -1.627 1 89.75 403 LEU A CA 1
ATOM 3176 C C . LEU A 1 403 ? -14.359 2.254 -1.339 1 89.75 403 LEU A C 1
ATOM 3178 O O . LEU A 1 403 ? -15.406 2.895 -1.203 1 89.75 403 LEU A O 1
ATOM 3182 N N . TYR A 1 404 ? -14.359 0.924 -1.246 1 91.81 404 TYR A N 1
ATOM 3183 C CA . TYR A 1 404 ? -15.523 0.1 -0.946 1 91.81 404 TYR A CA 1
ATOM 3184 C C . TYR A 1 404 ? -16.109 0.454 0.418 1 91.81 404 TYR A C 1
ATOM 3186 O O . TYR A 1 404 ? -17.328 0.528 0.58 1 91.81 404 TYR A O 1
ATOM 3194 N N . LEU A 1 405 ? -15.266 0.792 1.335 1 85.81 405 LEU A N 1
ATOM 3195 C CA . LEU A 1 405 ? -15.711 1.132 2.682 1 85.81 405 LEU A CA 1
ATOM 3196 C C . LEU A 1 405 ? -16.219 2.57 2.74 1 85.81 405 LEU A C 1
ATOM 3198 O O . LEU A 1 405 ? -17.188 2.861 3.434 1 85.81 405 LEU A O 1
ATOM 3202 N N . ARG A 1 406 ? -15.547 3.381 1.98 1 84.25 406 ARG A N 1
ATOM 3203 C CA . ARG A 1 406 ? -15.953 4.781 1.943 1 84.25 406 ARG A CA 1
ATOM 3204 C C . ARG A 1 406 ? -17.328 4.938 1.305 1 84.25 406 ARG A C 1
ATOM 3206 O O . ARG A 1 406 ? -18.109 5.805 1.705 1 84.25 406 ARG A O 1
ATOM 3213 N N . GLU A 1 407 ? -17.609 4.016 0.393 1 87.44 407 GLU A N 1
ATOM 3214 C CA . GLU A 1 407 ? -18.875 4.105 -0.336 1 87.44 407 GLU A CA 1
ATOM 3215 C C . GLU A 1 407 ? -19.906 3.148 0.239 1 87.44 407 GLU A C 1
ATOM 3217 O O . GLU A 1 407 ? -20.812 2.699 -0.474 1 87.44 407 GLU A O 1
ATOM 3222 N N . SER A 1 408 ? -19.781 2.867 1.42 1 82.31 408 SER A N 1
ATOM 3223 C CA . SER A 1 408 ? -20.672 1.891 2.043 1 82.31 408 SER A CA 1
ATOM 3224 C C . SER A 1 408 ? -22.109 2.373 2.035 1 82.31 408 SER A C 1
ATOM 3226 O O . SER A 1 408 ? -23.047 1.565 1.981 1 82.31 408 SER A O 1
ATOM 3228 N N . THR A 1 409 ? -22.312 3.715 2.018 1 77.69 409 THR A N 1
ATOM 3229 C CA . THR A 1 409 ? -23.672 4.254 2.08 1 77.69 409 THR A CA 1
ATOM 3230 C C . THR A 1 409 ? -24.219 4.5 0.678 1 77.69 409 THR A C 1
ATOM 3232 O O . THR A 1 409 ? -25.391 4.84 0.517 1 77.69 409 THR A O 1
ATOM 3235 N N . VAL A 1 410 ? -23.438 4.258 -0.294 1 84.44 410 VAL A N 1
ATOM 3236 C CA . VAL A 1 410 ? -23.828 4.602 -1.658 1 84.44 410 VAL A CA 1
ATOM 3237 C C . VAL A 1 410 ? -24.469 3.393 -2.328 1 84.44 410 VAL A C 1
ATOM 3239 O O . VAL A 1 410 ? -25.5 3.525 -3.002 1 84.44 410 VAL A O 1
ATOM 3242 N N . TYR A 1 411 ? -23.859 2.225 -2.145 1 90.44 411 TYR A N 1
ATOM 3243 C CA . TYR A 1 411 ? -24.391 1.013 -2.76 1 90.44 411 TYR A CA 1
ATOM 3244 C C . TYR A 1 411 ? -24.281 -0.173 -1.809 1 90.44 411 TYR A C 1
ATOM 3246 O O . TYR A 1 411 ? -23.609 -0.093 -0.781 1 90.44 411 TYR A O 1
ATOM 3254 N N . ALA A 1 412 ? -25.016 -1.195 -2.199 1 91.44 412 ALA A N 1
ATOM 3255 C CA . ALA A 1 412 ? -25.016 -2.428 -1.416 1 91.44 412 ALA A CA 1
ATOM 3256 C C . ALA A 1 412 ? -23.891 -3.361 -1.867 1 91.44 412 ALA A C 1
ATOM 3258 O O . ALA A 1 412 ? -23.375 -3.227 -2.977 1 91.44 412 ALA A O 1
ATOM 3259 N N . PRO A 1 413 ? -23.469 -4.297 -1.024 1 93.94 413 PRO A N 1
ATOM 3260 C CA . PRO A 1 413 ? -22.375 -5.207 -1.379 1 93.94 413 PRO A CA 1
ATOM 3261 C C . PRO A 1 413 ? -22.75 -6.172 -2.5 1 93.94 413 PRO A C 1
ATOM 3263 O O . PRO A 1 413 ? -21.891 -6.621 -3.254 1 93.94 413 PRO A O 1
ATOM 3266 N N . GLY A 1 414 ? -23.984 -6.523 -2.66 1 94.81 414 GLY A N 1
ATOM 3267 C CA . GLY A 1 414 ? -24.438 -7.461 -3.68 1 94.81 414 GLY A CA 1
ATOM 3268 C C . GLY A 1 414 ? -24.141 -6.992 -5.09 1 94.81 414 GLY A C 1
ATOM 3269 O O . GLY A 1 414 ? -23.359 -7.625 -5.812 1 94.81 414 GLY A O 1
ATOM 3270 N N . PRO A 1 415 ? -24.688 -5.848 -5.426 1 95.5 415 PRO A N 1
ATOM 3271 C CA . PRO A 1 415 ? -24.422 -5.328 -6.77 1 95.5 415 PRO A CA 1
ATOM 3272 C C . PRO A 1 415 ? -22.938 -5.055 -7.008 1 95.5 415 PRO A C 1
ATOM 3274 O O . PRO A 1 415 ? -22.453 -5.211 -8.133 1 95.5 415 PRO A O 1
ATOM 3277 N N . TYR A 1 416 ? -22.328 -4.711 -5.984 1 95.75 416 TYR A N 1
ATOM 3278 C CA . TYR A 1 416 ? -20.891 -4.445 -6.125 1 95.75 416 TYR A CA 1
ATOM 3279 C C . TYR A 1 416 ? -20.141 -5.715 -6.496 1 95.75 416 TYR A C 1
ATOM 3281 O O . TYR A 1 416 ? -19.328 -5.711 -7.43 1 95.75 416 TYR A O 1
ATOM 3289 N N . TYR A 1 417 ? -20.391 -6.801 -5.793 1 96.75 417 TYR A N 1
ATOM 3290 C CA . TYR A 1 417 ? -19.672 -8.055 -6.02 1 96.75 417 TYR A CA 1
ATOM 3291 C C . TYR A 1 417 ? -19.969 -8.602 -7.41 1 96.75 417 TYR A C 1
ATOM 3293 O O . TYR A 1 417 ? -19.047 -9 -8.133 1 96.75 417 TYR A O 1
ATOM 3301 N N . VAL A 1 418 ? -21.203 -8.625 -7.805 1 96.88 418 VAL A N 1
ATOM 3302 C CA . VAL A 1 418 ? -21.594 -9.18 -9.094 1 96.88 418 VAL A CA 1
ATOM 3303 C C . VAL A 1 418 ? -21.031 -8.32 -10.219 1 96.88 418 VAL A C 1
ATOM 3305 O O . VAL A 1 418 ? -20.562 -8.852 -11.234 1 96.88 418 VAL A O 1
ATOM 3308 N N . ALA A 1 419 ? -21.031 -7.008 -10.016 1 96.81 419 ALA A N 1
ATOM 3309 C CA . ALA A 1 419 ? -20.469 -6.117 -11.016 1 96.81 419 ALA A CA 1
ATOM 3310 C C . ALA A 1 419 ? -18.969 -6.34 -11.164 1 96.81 419 ALA A C 1
ATOM 3312 O O . ALA A 1 419 ? -18.422 -6.316 -12.273 1 96.81 419 ALA A O 1
ATOM 3313 N N . THR A 1 420 ? -18.359 -6.566 -10.062 1 96.12 420 THR A N 1
ATOM 3314 C CA . THR A 1 420 ? -16.922 -6.793 -10.078 1 96.12 420 THR A CA 1
ATOM 3315 C C . THR A 1 420 ? -16.578 -8.086 -10.812 1 96.12 420 THR A C 1
ATOM 3317 O O . THR A 1 420 ? -15.672 -8.117 -11.641 1 96.12 420 THR A O 1
ATOM 3320 N N . ILE A 1 421 ? -17.312 -9.125 -10.57 1 96.62 421 ILE A N 1
ATOM 3321 C CA . ILE A 1 421 ? -17.078 -10.414 -11.219 1 96.62 421 ILE A CA 1
ATOM 3322 C C . ILE A 1 421 ? -17.312 -10.273 -12.727 1 96.62 421 ILE A C 1
ATOM 3324 O O . ILE A 1 421 ? -16.484 -10.711 -13.531 1 96.62 421 ILE A O 1
ATOM 3328 N N . LEU A 1 422 ? -18.359 -9.656 -13.078 1 96.25 422 LEU A N 1
ATOM 3329 C CA . LEU A 1 422 ? -18.688 -9.516 -14.484 1 96.25 422 LEU A CA 1
ATOM 3330 C C . LEU A 1 422 ? -17.688 -8.625 -15.203 1 96.25 422 LEU A C 1
ATOM 3332 O O . LEU A 1 422 ? -17.422 -8.812 -16.391 1 96.25 422 LEU A O 1
ATOM 3336 N N . GLY A 1 423 ? -17.172 -7.656 -14.461 1 95.06 423 GLY A N 1
ATOM 3337 C CA . GLY A 1 423 ? -16.156 -6.781 -15.039 1 95.06 423 GLY A CA 1
ATOM 3338 C C . GLY A 1 423 ? -14.852 -7.492 -15.336 1 95.06 423 GLY A C 1
ATOM 3339 O O . GLY A 1 423 ? -14.109 -7.094 -16.234 1 95.06 423 GLY A O 1
ATOM 3340 N N . LEU A 1 424 ? -14.633 -8.586 -14.648 1 94.5 424 LEU A N 1
ATOM 3341 C CA . LEU A 1 424 ? -13.375 -9.312 -14.789 1 94.5 424 LEU A CA 1
ATOM 3342 C C . LEU A 1 424 ? -13.477 -10.375 -15.875 1 94.5 424 LEU A C 1
ATOM 3344 O O . LEU A 1 424 ? -12.461 -10.844 -16.391 1 94.5 424 LEU A O 1
ATOM 3348 N N . ILE A 1 425 ? -14.664 -10.773 -16.297 1 96.44 425 ILE A N 1
ATOM 3349 C CA . ILE A 1 425 ? -14.922 -11.922 -17.156 1 96.44 425 ILE A CA 1
ATOM 3350 C C . ILE A 1 425 ? -14.359 -11.664 -18.547 1 96.44 425 ILE A C 1
ATOM 3352 O O . ILE A 1 425 ? -13.688 -12.516 -19.125 1 96.44 425 ILE A O 1
ATOM 3356 N N . PRO A 1 426 ? -14.484 -10.469 -19.094 1 93.75 426 PRO A N 1
ATOM 3357 C CA . PRO A 1 426 ? -13.992 -10.25 -20.469 1 93.75 426 PRO A CA 1
ATOM 3358 C C . PRO A 1 426 ? -12.477 -10.43 -20.578 1 93.75 426 PRO A C 1
ATOM 3360 O O . PRO A 1 426 ? -11.992 -11.055 -21.516 1 93.75 426 PRO A O 1
ATOM 3363 N N . LYS A 1 427 ? -11.742 -9.938 -19.656 1 90.44 427 LYS A N 1
ATOM 3364 C CA . LYS A 1 427 ? -10.297 -10.102 -19.688 1 90.44 427 LYS A CA 1
ATOM 3365 C C . LYS A 1 427 ? -9.898 -11.562 -19.516 1 90.44 427 LYS A C 1
ATOM 3367 O O . LYS A 1 427 ? -8.984 -12.047 -20.188 1 90.44 427 LYS A O 1
ATOM 3372 N N . ALA A 1 428 ? -10.586 -12.242 -18.688 1 93.44 428 ALA A N 1
ATOM 3373 C CA . ALA A 1 428 ? -10.297 -13.656 -18.438 1 93.44 428 ALA A CA 1
ATOM 3374 C C . ALA A 1 428 ? -10.617 -14.508 -19.656 1 93.44 428 ALA A C 1
ATOM 3376 O O . ALA A 1 428 ? -9.844 -15.391 -20.031 1 93.44 428 ALA A O 1
ATOM 3377 N N . ILE A 1 429 ? -11.742 -14.227 -20.281 1 95.5 429 ILE A N 1
ATOM 3378 C CA . ILE A 1 429 ? -12.156 -14.969 -21.469 1 95.5 429 ILE A CA 1
ATOM 3379 C C . ILE A 1 429 ? -11.18 -14.711 -22.609 1 95.5 429 ILE A C 1
ATOM 3381 O O . ILE A 1 429 ? -10.828 -15.625 -23.344 1 95.5 429 ILE A O 1
ATOM 3385 N N . PHE A 1 430 ? -10.75 -13.57 -22.672 1 92.31 430 PHE A N 1
ATOM 3386 C CA . PHE A 1 430 ? -9.797 -13.234 -23.734 1 92.31 430 PHE A CA 1
ATOM 3387 C C . PHE A 1 430 ? -8.492 -13.992 -23.531 1 92.31 430 PHE A C 1
ATOM 3389 O O . PHE A 1 430 ? -7.93 -14.531 -24.5 1 92.31 430 PHE A O 1
ATOM 3396 N N . LYS A 1 431 ? -8 -14.055 -22.359 1 90.06 431 LYS A N 1
ATOM 3397 C CA . LYS A 1 431 ? -6.785 -14.805 -22.062 1 90.06 431 LYS A CA 1
ATOM 3398 C C . LYS A 1 431 ? -6.965 -16.297 -22.359 1 90.06 431 LYS A C 1
ATOM 3400 O O . LYS A 1 431 ? -6.086 -16.922 -22.938 1 90.06 431 LYS A O 1
ATOM 3405 N N . ALA A 1 432 ? -8.102 -16.797 -21.938 1 94.62 432 ALA A N 1
ATOM 3406 C CA . ALA A 1 432 ? -8.406 -18.203 -22.156 1 94.62 432 ALA A CA 1
ATOM 3407 C C . ALA A 1 432 ? -8.477 -18.516 -23.641 1 94.62 432 ALA A C 1
ATOM 3409 O O . ALA A 1 432 ? -7.922 -19.516 -24.109 1 94.62 432 ALA A O 1
ATOM 3410 N N . LEU A 1 433 ? -9.094 -17.641 -24.406 1 94.38 433 LEU A N 1
ATOM 3411 C CA . LEU A 1 433 ? -9.242 -17.859 -25.844 1 94.38 433 LEU A CA 1
ATOM 3412 C C . LEU A 1 433 ? -7.891 -17.812 -26.547 1 94.38 433 LEU A C 1
ATOM 3414 O O . LEU A 1 433 ? -7.609 -18.641 -27.422 1 94.38 433 LEU A O 1
ATOM 3418 N N . LEU A 1 434 ? -7.121 -16.875 -26.188 1 91 434 LEU A N 1
ATOM 3419 C CA . LEU A 1 434 ? -5.805 -16.734 -26.797 1 91 434 LEU A CA 1
ATOM 3420 C C . LEU A 1 434 ? -4.969 -18 -26.594 1 91 434 LEU A C 1
ATOM 3422 O O . LEU A 1 434 ? -4.395 -18.531 -27.547 1 91 434 LEU A O 1
ATOM 3426 N N . PHE A 1 435 ? -4.941 -18.5 -25.422 1 92.31 435 PHE A N 1
ATOM 3427 C CA . PHE A 1 435 ? -4.152 -19.688 -25.125 1 92.31 435 PHE A CA 1
ATOM 3428 C C . PHE A 1 435 ? -4.742 -20.922 -25.797 1 92.31 435 PHE A C 1
ATOM 3430 O O . PHE A 1 435 ? -4.012 -21.766 -26.328 1 92.31 435 PHE A O 1
ATOM 3437 N N . THR A 1 436 ? -6.059 -21.016 -25.812 1 94 436 THR A N 1
ATOM 3438 C CA . THR A 1 436 ? -6.754 -22.172 -26.375 1 94 436 THR A CA 1
ATOM 3439 C C . THR A 1 436 ? -6.516 -22.25 -27.891 1 94 436 THR A C 1
ATOM 3441 O O . THR A 1 436 ? -6.281 -23.328 -28.422 1 94 436 THR A O 1
ATOM 3444 N N . ILE A 1 437 ? -6.52 -21.141 -28.5 1 92.31 437 ILE A N 1
ATOM 3445 C CA . ILE A 1 437 ? -6.34 -21.109 -29.953 1 92.31 437 ILE A CA 1
ATOM 3446 C C . ILE A 1 437 ? -4.926 -21.562 -30.312 1 92.31 437 ILE A C 1
ATOM 3448 O O . ILE A 1 437 ? -4.738 -22.359 -31.219 1 92.31 437 ILE A O 1
ATOM 3452 N N . VAL A 1 438 ? -3.988 -21.172 -29.562 1 90.44 438 VAL A N 1
ATOM 3453 C CA . VAL A 1 438 ? -2.6 -21.531 -29.828 1 90.44 438 VAL A CA 1
ATOM 3454 C C . VAL A 1 438 ? -2.412 -23.031 -29.656 1 90.44 438 VAL A C 1
ATOM 3456 O O . VAL A 1 438 ? -1.87 -23.703 -30.531 1 90.44 438 VAL A O 1
ATOM 3459 N N . ILE A 1 439 ? -2.936 -23.609 -28.578 1 90.31 439 ILE A N 1
ATOM 3460 C CA . ILE A 1 439 ? -2.723 -25.016 -28.266 1 90.31 439 ILE A CA 1
ATOM 3461 C C . ILE A 1 439 ? -3.551 -25.891 -29.203 1 90.31 439 ILE A C 1
ATOM 3463 O O . ILE A 1 439 ? -3.104 -26.953 -29.625 1 90.31 439 ILE A O 1
ATOM 3467 N N . TYR A 1 440 ? -4.754 -25.422 -29.562 1 91.69 440 TYR A N 1
ATOM 3468 C CA . TYR A 1 440 ? -5.613 -26.188 -30.469 1 91.69 440 TYR A CA 1
ATOM 3469 C C . TYR A 1 440 ? -4.941 -26.375 -31.812 1 91.69 440 TYR A C 1
ATOM 3471 O O . TYR A 1 440 ? -4.906 -27.5 -32.344 1 91.69 440 TYR A O 1
ATOM 3479 N N . PHE A 1 441 ? -4.352 -25.359 -32.375 1 90.12 441 PHE A N 1
ATOM 3480 C CA . PHE A 1 441 ? -3.75 -25.438 -33.688 1 90.12 441 PHE A CA 1
ATOM 3481 C C . PHE A 1 441 ? -2.439 -26.219 -33.656 1 90.12 441 PHE A C 1
ATOM 3483 O O . PHE A 1 441 ? -2.002 -26.766 -34.656 1 90.12 441 PHE A O 1
ATOM 3490 N N . LEU A 1 442 ? -1.956 -26.359 -32.531 1 87.62 442 LEU A N 1
ATOM 3491 C CA . LEU A 1 442 ? -0.73 -27.141 -32.375 1 87.62 442 LEU A CA 1
ATOM 3492 C C . LEU A 1 442 ? -1.039 -28.625 -32.281 1 87.62 442 LEU A C 1
ATOM 3494 O O . LEU A 1 442 ? -0.29 -29.453 -32.781 1 87.62 442 LEU A O 1
ATOM 3498 N N . LEU A 1 443 ? -2.08 -28.969 -31.609 1 87.25 443 LEU A N 1
ATOM 3499 C CA . LEU A 1 443 ? -2.396 -30.359 -31.328 1 87.25 443 LEU A CA 1
ATOM 3500 C C . LEU A 1 443 ? -3.205 -30.969 -32.469 1 87.25 443 LEU A C 1
ATOM 3502 O O . LEU A 1 443 ? -3.229 -32.188 -32.656 1 87.25 443 LEU A O 1
ATOM 3506 N N . HIS A 1 444 ? -3.934 -30.062 -33.156 1 85.69 444 HIS A N 1
ATOM 3507 C CA . HIS A 1 444 ? -4.805 -30.578 -34.219 1 85.69 444 HIS A CA 1
ATOM 3508 C C . HIS A 1 444 ? -4.328 -30.109 -35.594 1 85.69 444 HIS A C 1
ATOM 3510 O O . HIS A 1 444 ? -4.25 -28.906 -35.844 1 85.69 444 HIS A O 1
ATOM 3516 N N . LEU A 1 445 ? -4.008 -31.094 -36.406 1 77.19 445 LEU A N 1
ATOM 3517 C CA . LEU A 1 445 ? -3.609 -30.766 -37.781 1 77.19 445 LEU A CA 1
ATOM 3518 C C . LEU A 1 445 ? -4.828 -30.453 -38.656 1 77.19 445 LEU A C 1
ATOM 3520 O O . LEU A 1 445 ? -4.75 -29.641 -39.562 1 77.19 445 LEU A O 1
ATOM 3524 N N . GLU A 1 446 ? -5.902 -31.141 -38.344 1 83.69 446 GLU A N 1
ATOM 3525 C CA . GLU A 1 446 ? -7.141 -30.906 -39.062 1 83.69 446 GLU A CA 1
ATOM 3526 C C . GLU A 1 446 ? -8.078 -30 -38.281 1 83.69 446 GLU A C 1
ATOM 3528 O O . GLU A 1 446 ? -8.383 -30.266 -37.125 1 83.69 446 GLU A O 1
ATOM 3533 N N . PHE A 1 447 ? -8.414 -28.938 -38.938 1 87.06 447 PHE A N 1
ATOM 3534 C CA . PHE A 1 447 ? -9.266 -27.938 -38.312 1 87.06 447 PHE A CA 1
ATOM 3535 C C . PHE A 1 447 ? -10.727 -28.375 -38.312 1 87.06 447 PHE A C 1
ATOM 3537 O O . PHE A 1 447 ? -11.273 -28.688 -39.375 1 87.06 447 PHE A O 1
ATOM 3544 N N . ARG A 1 448 ? -11.32 -28.516 -37.188 1 90.44 448 ARG A N 1
ATOM 3545 C CA . ARG A 1 448 ? -12.75 -28.75 -37.031 1 90.44 448 ARG A CA 1
ATOM 3546 C C . ARG A 1 448 ? -13.367 -27.703 -36.094 1 90.44 448 ARG A C 1
ATOM 3548 O O . ARG A 1 448 ? -13.039 -27.641 -34.906 1 90.44 448 ARG A O 1
ATOM 3555 N N . LEU A 1 449 ? -14.281 -26.984 -36.562 1 91.88 449 LEU A N 1
ATOM 3556 C CA . LEU A 1 449 ? -14.867 -25.859 -35.844 1 91.88 449 LEU A CA 1
ATOM 3557 C C . LEU A 1 449 ? -15.57 -26.312 -34.562 1 91.88 449 LEU A C 1
ATOM 3559 O O . LEU A 1 449 ? -15.5 -25.641 -33.531 1 91.88 449 LEU A O 1
ATOM 3563 N N . ILE A 1 450 ? -16.25 -27.422 -34.594 1 92.44 450 ILE A N 1
ATOM 3564 C CA . ILE A 1 450 ? -17.031 -27.891 -33.438 1 92.44 450 ILE A CA 1
ATOM 3565 C C . ILE A 1 450 ? -16.078 -28.234 -32.312 1 92.44 450 ILE A C 1
ATOM 3567 O O . ILE A 1 450 ? -16.391 -27.953 -31.141 1 92.44 450 ILE A O 1
ATOM 3571 N N . ASP A 1 451 ? -14.984 -28.891 -32.625 1 92.44 451 ASP A N 1
ATOM 3572 C CA . ASP A 1 451 ? -14.008 -29.234 -31.609 1 92.44 451 ASP A CA 1
ATOM 3573 C C . ASP A 1 451 ? -13.414 -27.969 -30.969 1 92.44 451 ASP A C 1
ATOM 3575 O O . ASP A 1 451 ? -13.242 -27.906 -29.75 1 92.44 451 ASP A O 1
ATOM 3579 N N . LEU A 1 452 ? -13.18 -27.031 -31.844 1 95.06 452 LEU A N 1
ATOM 3580 C CA . LEU A 1 452 ? -12.633 -25.781 -31.344 1 95.06 452 LEU A CA 1
ATOM 3581 C C . LEU A 1 452 ? -13.617 -25.094 -30.406 1 95.06 452 LEU A C 1
ATOM 3583 O O . LEU A 1 452 ? -13.219 -24.547 -29.359 1 95.06 452 LEU A O 1
ATOM 3587 N N . CYS A 1 453 ? -14.844 -25.109 -30.688 1 95.75 453 CYS A N 1
ATOM 3588 C CA . CYS A 1 453 ? -15.867 -24.484 -29.844 1 95.75 453 CYS A CA 1
ATOM 3589 C C . CYS A 1 453 ? -15.961 -25.172 -28.5 1 95.75 453 CYS A C 1
ATOM 3591 O O . CYS A 1 453 ? -16.141 -24.516 -27.469 1 95.75 453 CYS A O 1
ATOM 3593 N N . PHE A 1 454 ? -15.797 -26.484 -28.5 1 95.31 454 PHE A N 1
ATOM 3594 C CA . PHE A 1 454 ? -15.852 -27.219 -27.25 1 95.31 454 PHE A CA 1
ATOM 3595 C C . PHE A 1 454 ? -14.617 -26.922 -26.391 1 95.31 454 PHE A C 1
ATOM 3597 O O . PHE A 1 454 ? -14.719 -26.797 -25.172 1 95.31 454 PHE A O 1
ATOM 3604 N N . TYR A 1 455 ? -13.445 -26.844 -27.094 1 96.31 455 TYR A N 1
ATOM 3605 C CA . TYR A 1 455 ? -12.242 -26.438 -26.375 1 96.31 455 TYR A CA 1
ATOM 3606 C C . TYR A 1 455 ? -12.422 -25.078 -25.719 1 96.31 455 TYR A C 1
ATOM 3608 O O . TYR A 1 455 ? -12.133 -24.922 -24.531 1 96.31 455 TYR A O 1
ATOM 3616 N N . CYS A 1 456 ? -12.938 -24.172 -26.469 1 96.88 456 CYS A N 1
ATOM 3617 C CA . CYS A 1 456 ? -13.117 -22.797 -25.984 1 96.88 456 CYS A CA 1
ATOM 3618 C C . CYS A 1 456 ? -14.148 -22.75 -24.859 1 96.88 456 CYS A C 1
ATOM 3620 O O . CYS A 1 456 ? -13.961 -22.047 -23.875 1 96.88 456 CYS A O 1
ATOM 3622 N N . PHE A 1 457 ? -15.195 -23.469 -25.031 1 97.12 457 PHE A N 1
ATOM 3623 C CA . PHE A 1 457 ? -16.234 -23.5 -24.016 1 97.12 457 PHE A CA 1
ATOM 3624 C C . PHE A 1 457 ? -15.688 -24 -22.688 1 97.12 457 PHE A C 1
ATOM 3626 O O . PHE A 1 457 ? -15.945 -23.406 -21.641 1 97.12 457 PHE A O 1
ATOM 3633 N N . CYS A 1 458 ? -14.898 -25.031 -22.75 1 97.12 458 CYS A N 1
ATOM 3634 C CA . CYS A 1 458 ? -14.312 -25.609 -21.547 1 97.12 458 CYS A CA 1
ATOM 3635 C C . CYS A 1 458 ? -13.32 -24.641 -20.906 1 97.12 458 CYS A C 1
ATOM 3637 O O . CYS A 1 458 ? -13.398 -24.375 -19.703 1 97.12 458 CYS A O 1
ATOM 3639 N N . THR A 1 459 ? -12.469 -24.078 -21.719 1 97.5 459 THR A N 1
ATOM 3640 C CA . THR A 1 459 ? -11.422 -23.219 -21.172 1 97.5 459 THR A CA 1
ATOM 3641 C C . THR A 1 459 ? -12.008 -21.906 -20.672 1 97.5 459 THR A C 1
ATOM 3643 O O . THR A 1 459 ? -11.523 -21.344 -19.703 1 97.5 459 THR A O 1
ATOM 3646 N N . MET A 1 460 ? -13.008 -21.406 -21.312 1 97.94 460 MET A N 1
ATOM 3647 C CA . MET A 1 460 ? -13.656 -20.188 -20.859 1 97.94 460 MET A CA 1
ATOM 3648 C C . MET A 1 460 ? -14.328 -20.406 -19.5 1 97.94 460 MET A C 1
ATOM 3650 O O . MET A 1 460 ? -14.227 -19.562 -18.609 1 97.94 460 MET A O 1
ATOM 3654 N N . THR A 1 461 ? -14.992 -21.531 -19.391 1 98 461 THR A N 1
ATOM 3655 C CA . THR A 1 461 ? -15.617 -21.844 -18.109 1 98 461 THR A CA 1
ATOM 3656 C C . THR A 1 461 ? -14.57 -22.016 -17.016 1 98 461 THR A C 1
ATOM 3658 O O . THR A 1 461 ? -14.773 -21.594 -15.875 1 98 461 THR A O 1
ATOM 3661 N N . THR A 1 462 ? -13.492 -22.594 -17.422 1 98 462 THR A N 1
ATOM 3662 C CA . THR A 1 462 ? -12.383 -22.781 -16.484 1 98 462 THR A CA 1
ATOM 3663 C C . THR A 1 462 ? -11.812 -21.422 -16.047 1 98 462 THR A C 1
ATOM 3665 O O . THR A 1 462 ? -11.484 -21.234 -14.875 1 98 462 THR A O 1
ATOM 3668 N N . ALA A 1 463 ? -11.719 -20.562 -16.953 1 97.88 463 ALA A N 1
ATOM 3669 C CA . ALA A 1 463 ? -11.219 -19.219 -16.641 1 97.88 463 ALA A CA 1
ATOM 3670 C C . ALA A 1 463 ? -12.148 -18.516 -15.664 1 97.88 463 ALA A C 1
ATOM 3672 O O . ALA A 1 463 ? -11.68 -17.859 -14.719 1 97.88 463 ALA A O 1
ATOM 3673 N N . ILE A 1 464 ? -13.398 -18.672 -15.875 1 98.25 464 ILE A N 1
ATOM 3674 C CA . ILE A 1 464 ? -14.383 -18.047 -14.992 1 98.25 464 ILE A CA 1
ATOM 3675 C C . ILE A 1 464 ? -14.281 -18.656 -13.602 1 98.25 464 ILE A C 1
ATOM 3677 O O . ILE A 1 464 ? -14.43 -17.969 -12.594 1 98.25 464 ILE A O 1
ATOM 3681 N N . CYS A 1 465 ? -14.023 -19.922 -13.602 1 98 465 CYS A N 1
ATOM 3682 C CA . CYS A 1 465 ? -13.82 -20.578 -12.312 1 98 465 CYS A CA 1
ATOM 3683 C C . CYS A 1 465 ? -12.57 -20.047 -11.617 1 98 465 CYS A C 1
ATOM 3685 O O . CYS A 1 465 ? -12.547 -19.922 -10.391 1 98 465 CYS A O 1
ATOM 3687 N N . GLY A 1 466 ? -11.594 -19.766 -12.414 1 97.06 466 GLY A N 1
ATOM 3688 C CA . GLY A 1 466 ? -10.398 -19.156 -11.859 1 97.06 466 GLY A CA 1
ATOM 3689 C C . GLY A 1 466 ? -10.664 -17.812 -11.211 1 97.06 466 GLY A C 1
ATOM 3690 O O . GLY A 1 466 ? -10.109 -17.5 -10.148 1 97.06 466 GLY A O 1
ATOM 3691 N N . ILE A 1 467 ? -11.508 -17.031 -11.773 1 97.44 467 ILE A N 1
ATOM 3692 C CA . ILE A 1 467 ? -11.898 -15.758 -11.195 1 97.44 467 ILE A CA 1
ATOM 3693 C C . ILE A 1 467 ? -12.547 -15.977 -9.836 1 97.44 467 ILE A C 1
ATOM 3695 O O . ILE A 1 467 ? -12.195 -15.32 -8.852 1 97.44 467 ILE A O 1
ATOM 3699 N N . ALA A 1 468 ? -13.453 -16.938 -9.844 1 98.06 468 ALA A N 1
ATOM 3700 C CA . ALA A 1 468 ? -14.18 -17.219 -8.609 1 98.06 468 ALA A CA 1
ATOM 3701 C C . ALA A 1 468 ? -13.227 -17.688 -7.512 1 98.06 468 ALA A C 1
ATOM 3703 O O . ALA A 1 468 ? -13.367 -17.297 -6.352 1 98.06 468 ALA A O 1
ATOM 3704 N N . TYR A 1 469 ? -12.281 -18.469 -7.91 1 96.88 469 TYR A N 1
ATOM 3705 C CA . TYR A 1 469 ? -11.297 -18.984 -6.969 1 96.88 469 TYR A CA 1
ATOM 3706 C C . TYR A 1 469 ? -10.453 -17.875 -6.375 1 96.88 469 TYR A C 1
ATOM 3708 O O . TYR A 1 469 ? -10.289 -17.797 -5.156 1 96.88 469 TYR A O 1
ATOM 3716 N N . GLY A 1 470 ? -9.984 -16.984 -7.184 1 94.94 470 GLY A N 1
ATOM 3717 C CA . GLY A 1 470 ? -9.203 -15.852 -6.719 1 94.94 470 GLY A CA 1
ATOM 3718 C C . GLY A 1 470 ? -10.008 -14.891 -5.867 1 94.94 470 GLY A C 1
ATOM 3719 O O . GLY A 1 470 ? -9.531 -14.43 -4.828 1 94.94 470 GLY A O 1
ATOM 3720 N N . MET A 1 471 ? -11.203 -14.648 -6.27 1 95.75 471 MET A N 1
ATOM 3721 C CA . MET A 1 471 ? -12.062 -13.703 -5.559 1 95.75 471 MET A CA 1
ATOM 3722 C C . MET A 1 471 ? -12.469 -14.258 -4.195 1 95.75 471 MET A C 1
ATOM 3724 O O . MET A 1 471 ? -12.594 -13.508 -3.227 1 95.75 471 MET A O 1
ATOM 3728 N N . MET A 1 472 ? -12.695 -15.492 -4.164 1 96.12 472 MET A N 1
ATOM 3729 C CA . MET A 1 472 ? -13.078 -16.125 -2.908 1 96.12 472 MET A CA 1
ATOM 3730 C C . MET A 1 472 ? -11.977 -15.969 -1.861 1 96.12 472 MET A C 1
ATOM 3732 O O . MET A 1 472 ? -12.25 -15.602 -0.718 1 96.12 472 MET A O 1
ATOM 3736 N N . THR A 1 473 ? -10.758 -16.141 -2.258 1 92.5 473 THR A N 1
ATOM 3737 C CA . THR A 1 473 ? -9.641 -16.078 -1.321 1 92.5 473 THR A CA 1
ATOM 3738 C C . THR A 1 473 ? -9.344 -14.625 -0.938 1 92.5 473 THR A C 1
ATOM 3740 O O . THR A 1 473 ? -9.125 -14.32 0.236 1 92.5 473 THR A O 1
ATOM 3743 N N . SER A 1 474 ? -9.398 -13.75 -1.855 1 91.44 474 SER A N 1
ATOM 3744 C CA . SER A 1 474 ? -9.039 -12.359 -1.623 1 91.44 474 SER A CA 1
ATOM 3745 C C . SER A 1 474 ? -10.117 -11.633 -0.823 1 91.44 474 SER A C 1
ATOM 3747 O O . SER A 1 474 ? -9.852 -10.609 -0.19 1 91.44 474 SER A O 1
ATOM 3749 N N . SER A 1 475 ? -11.367 -12.102 -0.863 1 93.75 475 SER A N 1
ATOM 3750 C CA . SER A 1 475 ? -12.453 -11.469 -0.126 1 93.75 475 SER A CA 1
ATOM 3751 C C . SER A 1 475 ? -12.336 -11.734 1.37 1 93.75 475 SER A C 1
ATOM 3753 O O . SER A 1 475 ? -12.773 -10.922 2.188 1 93.75 475 SER A O 1
ATOM 3755 N N . TRP A 1 476 ? -11.672 -12.766 1.724 1 90.44 476 TRP A N 1
ATOM 3756 C CA . TRP A 1 476 ? -11.609 -13.148 3.131 1 90.44 476 TRP A CA 1
ATOM 3757 C C . TRP A 1 476 ? -10.32 -12.641 3.773 1 90.44 476 TRP A C 1
ATOM 3759 O O . TRP A 1 476 ? -10.273 -12.406 4.984 1 90.44 476 TRP A O 1
ATOM 3769 N N . ILE A 1 477 ? -9.312 -12.469 2.994 1 85.94 477 ILE A N 1
ATOM 3770 C CA . ILE A 1 477 ? -8.023 -12.031 3.52 1 85.94 477 ILE A CA 1
ATOM 3771 C C . ILE A 1 477 ? -7.57 -10.766 2.789 1 85.94 477 ILE A C 1
ATOM 3773 O O . ILE A 1 477 ? -7.484 -10.75 1.56 1 85.94 477 ILE A O 1
ATOM 3777 N N . THR A 1 478 ? -7.238 -9.719 3.533 1 79.31 478 THR A N 1
ATOM 3778 C CA . THR A 1 478 ? -6.953 -8.43 2.916 1 79.31 478 THR A CA 1
ATOM 3779 C C . THR A 1 478 ? -5.457 -8.281 2.643 1 79.31 478 THR A C 1
ATOM 3781 O O . THR A 1 478 ? -5.055 -7.465 1.809 1 79.31 478 THR A O 1
ATOM 3784 N N . ASN A 1 479 ? -4.637 -9.047 3.305 1 82.06 479 ASN A N 1
ATOM 3785 C CA . ASN A 1 479 ? -3.199 -8.969 3.055 1 82.06 479 ASN A CA 1
ATOM 3786 C C . ASN A 1 479 ? -2.783 -9.883 1.904 1 82.06 479 ASN A C 1
ATOM 3788 O O . ASN A 1 479 ? -2.861 -11.109 2.018 1 82.06 479 ASN A O 1
ATOM 3792 N N . VAL A 1 480 ? -2.33 -9.305 0.873 1 82.94 480 VAL A N 1
ATOM 3793 C CA . VAL A 1 480 ? -2.027 -10.039 -0.348 1 82.94 480 VAL A CA 1
ATOM 3794 C C . VAL A 1 480 ? -0.886 -11.023 -0.088 1 82.94 480 VAL A C 1
ATOM 3796 O O . VAL A 1 480 ? -0.847 -12.109 -0.671 1 82.94 480 VAL A O 1
ATOM 3799 N N . ASP A 1 481 ? 0.039 -10.688 0.838 1 78.5 481 ASP A N 1
ATOM 3800 C CA . ASP A 1 481 ? 1.143 -11.586 1.169 1 78.5 481 ASP A CA 1
ATOM 3801 C C . ASP A 1 481 ? 0.63 -12.875 1.808 1 78.5 481 ASP A C 1
ATOM 3803 O O . ASP A 1 481 ? 1.131 -13.961 1.511 1 78.5 481 ASP A O 1
ATOM 3807 N N . ILE A 1 482 ? -0.355 -12.727 2.562 1 82.31 482 ILE A N 1
ATOM 3808 C CA . ILE A 1 482 ? -0.927 -13.883 3.232 1 82.31 482 ILE A CA 1
ATOM 3809 C C . ILE A 1 482 ? -1.763 -14.695 2.242 1 82.31 482 ILE A C 1
ATOM 3811 O O . ILE A 1 482 ? -1.776 -15.93 2.291 1 82.31 482 ILE A O 1
ATOM 3815 N N . VAL A 1 483 ? -2.424 -13.984 1.342 1 86.81 483 VAL A N 1
ATOM 3816 C CA . VAL A 1 483 ? -3.256 -14.656 0.352 1 86.81 483 VAL A CA 1
ATOM 3817 C C . VAL A 1 483 ? -2.395 -15.586 -0.501 1 86.81 483 VAL A C 1
ATOM 3819 O O . VAL A 1 483 ? -2.74 -16.75 -0.705 1 86.81 483 VAL A O 1
ATOM 3822 N N . THR A 1 484 ? -1.28 -15.117 -0.956 1 84.62 484 THR A N 1
ATOM 3823 C CA . THR A 1 484 ? -0.412 -15.922 -1.807 1 84.62 484 THR A CA 1
ATOM 3824 C C . THR A 1 484 ? 0.202 -17.078 -1.016 1 84.62 484 THR A C 1
ATOM 3826 O O . THR A 1 484 ? 0.379 -18.172 -1.545 1 84.62 484 THR A O 1
ATOM 3829 N N . ALA A 1 485 ? 0.454 -16.828 0.247 1 79.88 485 ALA A N 1
ATOM 3830 C CA . ALA A 1 485 ? 1.041 -17.875 1.093 1 79.88 485 ALA A CA 1
ATOM 3831 C C . ALA A 1 485 ? 0.065 -19.031 1.304 1 79.88 485 ALA A C 1
ATOM 3833 O O . ALA A 1 485 ? 0.48 -20.172 1.455 1 79.88 485 ALA A O 1
ATOM 3834 N N . ILE A 1 486 ? -1.153 -18.703 1.25 1 85.38 486 ILE A N 1
ATOM 3835 C CA . ILE A 1 486 ? -2.162 -19.734 1.467 1 85.38 486 ILE A CA 1
ATOM 3836 C C . ILE A 1 486 ? -2.525 -20.391 0.135 1 85.38 486 ILE A C 1
ATOM 3838 O O . ILE A 1 486 ? -2.723 -21.609 0.067 1 85.38 486 ILE A O 1
ATOM 3842 N N . MET A 1 487 ? -2.568 -19.625 -0.869 1 90.25 487 MET A N 1
ATOM 3843 C CA . MET A 1 487 ? -3.066 -20.109 -2.154 1 90.25 487 MET A CA 1
ATOM 3844 C C . MET A 1 487 ? -2.074 -21.062 -2.795 1 90.25 487 MET A C 1
ATOM 3846 O O . MET A 1 487 ? -2.477 -22.047 -3.43 1 90.25 487 MET A O 1
ATOM 3850 N N . VAL A 1 488 ? -0.854 -20.859 -2.574 1 88.5 488 VAL A N 1
ATOM 3851 C CA . VAL A 1 488 ? 0.159 -21.641 -3.268 1 88.5 488 VAL A CA 1
ATOM 3852 C C . VAL A 1 488 ? 0.087 -23.109 -2.809 1 88.5 488 VAL A C 1
ATOM 3854 O O . VAL A 1 488 ? -0.078 -24.016 -3.627 1 88.5 488 VAL A O 1
ATOM 3857 N N . PRO A 1 489 ? 0.108 -23.312 -1.494 1 86.62 489 PRO A N 1
ATOM 3858 C CA . PRO A 1 489 ? -0.043 -24.703 -1.081 1 86.62 489 PRO A CA 1
ATOM 3859 C C . PRO A 1 489 ? -1.388 -25.297 -1.494 1 86.62 489 PRO A C 1
ATOM 3861 O O . PRO A 1 489 ? -1.464 -26.484 -1.839 1 86.62 489 PRO A O 1
ATOM 3864 N N . LEU A 1 490 ? -2.377 -24.547 -1.51 1 88.38 490 LEU A N 1
ATOM 3865 C CA . LEU A 1 490 ? -3.695 -25.016 -1.911 1 88.38 490 LEU A CA 1
ATOM 3866 C C . LEU A 1 490 ? -3.725 -25.344 -3.4 1 88.38 490 LEU A C 1
ATOM 3868 O O . LEU A 1 490 ? -4.375 -26.312 -3.816 1 88.38 490 LEU A O 1
ATOM 3872 N N . ASP A 1 491 ? -3.066 -24.531 -4.148 1 91.12 491 ASP A N 1
ATOM 3873 C CA . ASP A 1 491 ? -2.979 -24.75 -5.586 1 91.12 491 ASP A CA 1
ATOM 3874 C C . ASP A 1 491 ? -2.381 -26.125 -5.891 1 91.12 491 ASP A C 1
ATOM 3876 O O . ASP A 1 491 ? -2.893 -26.859 -6.746 1 91.12 491 ASP A O 1
ATOM 3880 N N . LEU A 1 492 ? -1.366 -26.422 -5.223 1 86.38 492 LEU A N 1
ATOM 3881 C CA . LEU A 1 492 ? -0.677 -27.688 -5.48 1 86.38 492 LEU A CA 1
ATOM 3882 C C . LEU A 1 492 ? -1.544 -28.875 -5.074 1 86.38 492 LEU A C 1
ATOM 3884 O O . LEU A 1 492 ? -1.545 -29.906 -5.75 1 86.38 492 LEU A O 1
ATOM 3888 N N . LEU A 1 493 ? -2.279 -28.688 -4.035 1 85.5 493 LEU A N 1
ATOM 3889 C CA . LEU A 1 493 ? -3.201 -29.734 -3.611 1 85.5 493 LEU A CA 1
ATOM 3890 C C . LEU A 1 493 ? -4.289 -29.953 -4.656 1 85.5 493 LEU A C 1
ATOM 3892 O O . LEU A 1 493 ? -4.609 -31.094 -4.992 1 85.5 493 LEU A O 1
ATOM 3896 N N . LEU A 1 494 ? -4.727 -28.906 -5.188 1 90 494 LEU A N 1
ATOM 3897 C CA . LEU A 1 494 ? -5.777 -29.016 -6.195 1 90 494 LEU A CA 1
ATOM 3898 C C . LEU A 1 494 ? -5.219 -29.578 -7.5 1 90 494 LEU A C 1
ATOM 3900 O O . LEU A 1 494 ? -5.918 -30.281 -8.227 1 90 494 LEU A O 1
ATOM 3904 N N . LEU A 1 495 ? -4.012 -29.266 -7.738 1 88.19 495 LEU A N 1
ATOM 3905 C CA . LEU A 1 495 ? -3.352 -29.781 -8.938 1 88.19 495 LEU A CA 1
ATOM 3906 C C . LEU A 1 495 ? -3.166 -31.281 -8.859 1 88.19 495 LEU A C 1
ATOM 3908 O O . LEU A 1 495 ? -3.264 -31.984 -9.875 1 88.19 495 LEU A O 1
ATOM 3912 N N . LEU A 1 496 ? -2.916 -31.688 -7.652 1 84.94 496 LEU A N 1
ATOM 3913 C CA . LEU A 1 496 ? -2.695 -33.125 -7.434 1 84.94 496 LEU A CA 1
ATOM 3914 C C . LEU A 1 496 ? -3.939 -33.906 -7.793 1 84.94 496 LEU A C 1
ATOM 3916 O O . LEU A 1 496 ? -3.836 -35.031 -8.289 1 84.94 496 LEU A O 1
ATOM 3920 N N . MET A 1 497 ? -5.016 -33.312 -7.73 1 85.19 497 MET A N 1
ATOM 3921 C CA . MET A 1 497 ? -6.273 -34.031 -7.957 1 85.19 497 MET A CA 1
ATOM 3922 C C . MET A 1 497 ? -6.598 -34.125 -9.445 1 85.19 497 MET A C 1
ATOM 3924 O O . MET A 1 497 ? -7.539 -34.812 -9.844 1 85.19 497 MET A O 1
ATOM 3928 N N . ALA A 1 498 ? -5.73 -33.469 -10.266 1 86.62 498 ALA A N 1
ATOM 3929 C CA . ALA A 1 498 ? -5.98 -33.469 -11.703 1 86.62 498 ALA A CA 1
ATOM 3930 C C . ALA A 1 498 ? -5.535 -34.781 -12.344 1 86.62 498 ALA A C 1
ATOM 3932 O O . ALA A 1 498 ? -5.91 -35.062 -13.484 1 86.62 498 ALA A O 1
ATOM 3933 N N . GLY A 1 499 ? -4.762 -35.656 -11.703 1 78.31 499 GLY A N 1
ATOM 3934 C CA . GLY A 1 499 ? -4.441 -37 -12.18 1 78.31 499 GLY A CA 1
ATOM 3935 C C . GLY A 1 499 ? -3.096 -37.062 -12.875 1 78.31 499 GLY A C 1
ATOM 3936 O O . GLY A 1 499 ? -2.672 -38.156 -13.297 1 78.31 499 GLY A O 1
ATOM 3937 N N . VAL A 1 500 ? -2.447 -35.969 -13.062 1 78.5 500 VAL A N 1
ATOM 3938 C CA . VAL A 1 500 ? -1.157 -36 -13.742 1 78.5 500 VAL A CA 1
ATOM 3939 C C . VAL A 1 500 ? -0.071 -36.438 -12.773 1 78.5 500 VAL A C 1
ATOM 3941 O O . VAL A 1 500 ? 0.89 -37.094 -13.18 1 78.5 500 VAL A O 1
ATOM 3944 N N . PHE A 1 501 ? -0.335 -36.219 -11.5 1 77.5 501 PHE A N 1
ATOM 3945 C CA . PHE A 1 501 ? 0.696 -36.5 -10.516 1 77.5 501 PHE A CA 1
ATOM 3946 C C . PHE A 1 501 ? 0.345 -37.75 -9.711 1 77.5 501 PHE A C 1
ATOM 3948 O O . PHE A 1 501 ? 1.153 -38.219 -8.914 1 77.5 501 PHE A O 1
ATOM 3955 N N . TYR A 1 502 ? -0.844 -38.156 -9.922 1 74.75 502 TYR A N 1
ATOM 3956 C CA . TYR A 1 502 ? -1.336 -39.312 -9.203 1 74.75 502 TYR A CA 1
ATOM 3957 C C . TYR A 1 502 ? -2.27 -40.156 -10.078 1 74.75 502 TYR A C 1
ATOM 3959 O O . TYR A 1 502 ? -3.082 -39.594 -10.828 1 74.75 502 TYR A O 1
ATOM 3967 N N . ASN A 1 503 ? -1.998 -41.438 -10.016 1 75 503 ASN A N 1
ATOM 3968 C CA . ASN A 1 503 ? -2.924 -42.312 -10.734 1 75 503 ASN A CA 1
ATOM 3969 C C . ASN A 1 503 ? -4.281 -42.375 -10.039 1 75 503 ASN A C 1
ATOM 3971 O O . ASN A 1 503 ? -4.391 -42.906 -8.938 1 75 503 ASN A O 1
ATOM 3975 N N . LEU A 1 504 ? -5.281 -41.844 -10.68 1 77.81 504 LEU A N 1
ATOM 3976 C CA . LEU A 1 504 ? -6.609 -41.719 -10.094 1 77.81 504 LEU A CA 1
ATOM 3977 C C . LEU A 1 504 ? -7.27 -43.094 -9.914 1 77.81 504 LEU A C 1
ATOM 3979 O O . LEU A 1 504 ? -8.219 -43.219 -9.133 1 77.81 504 LEU A O 1
ATOM 3983 N N . ARG A 1 505 ? -6.719 -44.094 -10.594 1 76.12 505 ARG A N 1
ATOM 3984 C CA . ARG A 1 505 ? -7.293 -45.406 -10.484 1 76.12 505 ARG A CA 1
ATOM 3985 C C . ARG A 1 505 ? -6.984 -46.031 -9.133 1 76.12 505 ARG A C 1
ATOM 3987 O O . ARG A 1 505 ? -7.754 -46.844 -8.625 1 76.12 505 ARG A O 1
ATOM 3994 N N . THR A 1 506 ? -5.859 -45.625 -8.547 1 73.88 506 THR A N 1
ATOM 3995 C CA . THR A 1 506 ? -5.426 -46.219 -7.289 1 73.88 506 THR A CA 1
ATOM 3996 C C . THR A 1 506 ? -5.797 -45.312 -6.113 1 73.88 506 THR A C 1
ATOM 3998 O O . THR A 1 506 ? -5.312 -45.5 -5 1 73.88 506 THR A O 1
ATOM 4001 N N . LEU A 1 507 ? -6.598 -44.344 -6.395 1 75.69 507 LEU A N 1
ATOM 4002 C CA . LEU A 1 507 ? -6.992 -43.438 -5.336 1 75.69 507 LEU A CA 1
ATOM 4003 C C . LEU A 1 507 ? -7.918 -44.125 -4.336 1 75.69 507 LEU A C 1
ATOM 4005 O O . LEU A 1 507 ? -8.93 -44.719 -4.719 1 75.69 507 LEU A O 1
ATOM 4009 N N . PRO A 1 508 ? -7.352 -44.031 -3.125 1 76.62 508 PRO A N 1
ATOM 4010 C CA . PRO A 1 508 ? -8.25 -44.594 -2.107 1 76.62 508 PRO A CA 1
ATOM 4011 C C . PRO A 1 508 ? -9.609 -43.906 -2.074 1 76.62 508 PRO A C 1
ATOM 4013 O O . PRO A 1 508 ? -9.727 -42.75 -2.477 1 76.62 508 PRO A O 1
ATOM 4016 N N . ILE A 1 509 ? -10.609 -44.531 -1.577 1 76.88 509 ILE A N 1
ATOM 4017 C CA . ILE A 1 509 ? -12.008 -44.125 -1.619 1 76.88 509 ILE A CA 1
ATOM 4018 C C . ILE A 1 509 ? -12.172 -42.812 -0.853 1 76.88 509 ILE A C 1
ATOM 4020 O O . ILE A 1 509 ? -12.906 -41.906 -1.285 1 76.88 509 ILE A O 1
ATOM 4024 N N . TYR A 1 510 ? -11.523 -42.656 0.269 1 74.44 510 TYR A N 1
ATOM 4025 C CA . TYR A 1 510 ? -11.695 -41.469 1.088 1 74.44 510 TYR A CA 1
ATOM 4026 C C . TYR A 1 510 ? -11.172 -40.219 0.365 1 74.44 510 TYR A C 1
ATOM 4028 O O . TYR A 1 510 ? -11.586 -39.094 0.664 1 74.44 510 TYR A O 1
ATOM 4036 N N . LEU A 1 511 ? -10.32 -40.375 -0.609 1 78.75 511 LEU A N 1
ATOM 4037 C CA . LEU A 1 511 ? -9.734 -39.219 -1.306 1 78.75 511 LEU A CA 1
ATOM 4038 C C . LEU A 1 511 ? -10.461 -38.969 -2.617 1 78.75 511 LEU A C 1
ATOM 4040 O O . LEU A 1 511 ? -10.328 -37.875 -3.195 1 78.75 511 LEU A O 1
ATOM 4044 N N . THR A 1 512 ? -11.281 -39.938 -2.971 1 79.25 512 THR A N 1
ATOM 4045 C CA . THR A 1 512 ? -12.016 -39.812 -4.223 1 79.25 512 THR A CA 1
ATOM 4046 C C . THR A 1 512 ? -12.977 -38.625 -4.145 1 79.25 512 THR A C 1
ATOM 4048 O O . THR A 1 512 ? -13.164 -37.906 -5.125 1 79.25 512 THR A O 1
ATOM 4051 N N . TYR A 1 513 ? -13.422 -38.281 -2.977 1 82.56 513 TYR A N 1
ATOM 4052 C CA . TYR A 1 513 ? -14.375 -37.188 -2.84 1 82.56 513 TYR A CA 1
ATOM 4053 C C . TYR A 1 513 ? -13.664 -35.844 -2.875 1 82.56 513 TYR A C 1
ATOM 4055 O O . TYR A 1 513 ? -14.266 -34.844 -3.24 1 82.56 513 TYR A O 1
ATOM 4063 N N . PHE A 1 514 ? -12.445 -35.844 -2.703 1 84.62 514 PHE A N 1
ATOM 4064 C CA . PHE A 1 514 ? -11.695 -34.594 -2.664 1 84.62 514 PHE A CA 1
ATOM 4065 C C . PHE A 1 514 ? -11.391 -34.125 -4.074 1 84.62 514 PHE A C 1
ATOM 4067 O O . PHE A 1 514 ? -11.219 -32.906 -4.293 1 84.62 514 PHE A O 1
ATOM 4074 N N . LYS A 1 515 ? -11.383 -35.062 -4.965 1 87.31 515 LYS A N 1
ATOM 4075 C CA . LYS A 1 515 ? -11.047 -34.656 -6.324 1 87.31 515 LYS A CA 1
ATOM 4076 C C . LYS A 1 515 ? -12.148 -33.812 -6.934 1 87.31 515 LYS A C 1
ATOM 4078 O O . LYS A 1 515 ? -11.891 -33 -7.816 1 87.31 515 LYS A O 1
ATOM 4083 N N . TYR A 1 516 ? -13.414 -33.875 -6.332 1 88.81 516 TYR A N 1
ATOM 4084 C CA . TYR A 1 516 ? -14.547 -33.125 -6.879 1 88.81 516 TYR A CA 1
ATOM 4085 C C . TYR A 1 516 ? -14.516 -31.688 -6.426 1 88.81 516 TYR A C 1
ATOM 4087 O O . TYR A 1 516 ? -15.273 -30.844 -6.926 1 88.81 516 TYR A O 1
ATOM 4095 N N . MET A 1 517 ? -13.555 -31.391 -5.664 1 90.88 517 MET A N 1
ATOM 4096 C CA . MET A 1 517 ? -13.406 -30.016 -5.215 1 90.88 517 MET A CA 1
ATOM 4097 C C . MET A 1 517 ? -12.383 -29.266 -6.062 1 90.88 517 MET A C 1
ATOM 4099 O O . MET A 1 517 ? -12.203 -28.062 -5.914 1 90.88 517 MET A O 1
ATOM 4103 N N . SER A 1 518 ? -11.812 -29.984 -6.973 1 93.25 518 SER A N 1
ATOM 4104 C CA . SER A 1 518 ? -10.734 -29.375 -7.75 1 93.25 518 SER A CA 1
ATOM 4105 C C . SER A 1 518 ? -11.219 -28.953 -9.133 1 93.25 518 SER A C 1
ATOM 4107 O O . SER A 1 518 ? -11.734 -29.766 -9.898 1 93.25 518 SER A O 1
ATOM 4109 N N . MET A 1 519 ? -11.031 -27.703 -9.43 1 95.56 519 MET A N 1
ATOM 4110 C CA . MET A 1 519 ? -11.391 -27.203 -10.758 1 95.56 519 MET A CA 1
ATOM 4111 C C . MET A 1 519 ? -10.453 -27.781 -11.82 1 95.56 519 MET A C 1
ATOM 4113 O O . MET A 1 519 ? -10.836 -27.906 -12.984 1 95.56 519 MET A O 1
ATOM 4117 N N . PHE A 1 520 ? -9.273 -28.219 -11.406 1 95.19 520 PHE A N 1
ATOM 4118 C CA . PHE A 1 520 ? -8.312 -28.812 -12.328 1 95.19 520 PHE A CA 1
ATOM 4119 C C . PHE A 1 520 ? -8.781 -30.188 -12.789 1 95.19 520 PHE A C 1
ATOM 4121 O O . PHE A 1 520 ? -8.602 -30.562 -13.945 1 95.19 520 PHE A O 1
ATOM 4128 N N . TYR A 1 521 ? -9.391 -30.906 -11.875 1 94.31 521 TYR A N 1
ATOM 4129 C CA . TYR A 1 521 ? -9.898 -32.25 -12.211 1 94.31 521 TYR A CA 1
ATOM 4130 C C . TYR A 1 521 ? -10.961 -32.156 -13.297 1 94.31 521 TYR A C 1
ATOM 4132 O O . TYR A 1 521 ? -10.836 -32.812 -14.344 1 94.31 521 TYR A O 1
ATOM 4140 N N . TYR A 1 522 ? -11.953 -31.312 -13.109 1 95.88 522 TYR A N 1
ATOM 4141 C CA . TYR A 1 522 ? -13.07 -31.203 -14.047 1 95.88 522 TYR A CA 1
ATOM 4142 C C . TYR A 1 522 ? -12.594 -30.703 -15.406 1 95.88 522 TYR A C 1
ATOM 4144 O O . TYR A 1 522 ? -12.969 -31.266 -16.438 1 95.88 522 TYR A O 1
ATOM 4152 N N . SER A 1 523 ? -11.742 -29.719 -15.375 1 96.94 523 SER A N 1
ATOM 4153 C CA . SER A 1 5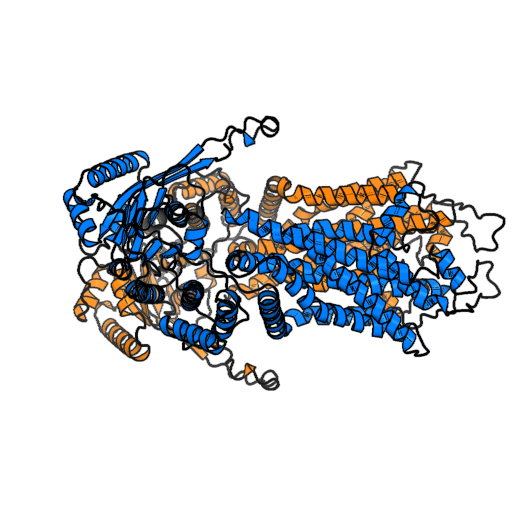23 ? -11.297 -29.094 -16.609 1 96.94 523 SER A CA 1
ATOM 4154 C C . SER A 1 523 ? -10.398 -30.047 -17.406 1 96.94 523 SER A C 1
ATOM 4156 O O . SER A 1 523 ? -10.531 -30.156 -18.625 1 96.94 523 SER A O 1
ATOM 4158 N N . THR A 1 524 ? -9.477 -30.734 -16.75 1 95.06 524 THR A N 1
ATOM 4159 C CA . THR A 1 524 ? -8.555 -31.625 -17.438 1 95.06 524 THR A CA 1
ATOM 4160 C C . THR A 1 524 ? -9.297 -32.844 -18 1 95.06 524 THR A C 1
ATOM 4162 O O . THR A 1 524 ? -9.023 -33.281 -19.125 1 95.06 524 THR A O 1
ATOM 4165 N N . GLU A 1 525 ? -10.195 -33.406 -17.25 1 95.25 525 GLU A N 1
ATOM 4166 C CA . GLU A 1 525 ? -10.977 -34.531 -17.75 1 95.25 525 GLU A CA 1
ATOM 4167 C C . GLU A 1 525 ? -11.812 -34.125 -18.953 1 95.25 525 GLU A C 1
ATOM 4169 O O . GLU A 1 525 ? -11.82 -34.844 -19.969 1 95.25 525 GLU A O 1
ATOM 4174 N N . ALA A 1 526 ? -12.469 -33 -18.875 1 96.5 526 ALA A N 1
ATOM 4175 C CA . ALA A 1 526 ? -13.305 -32.531 -19.969 1 96.5 526 ALA A CA 1
ATOM 4176 C C . ALA A 1 526 ? -12.484 -32.312 -21.234 1 96.5 526 ALA A C 1
ATOM 4178 O O . ALA A 1 526 ? -12.867 -32.781 -22.312 1 96.5 526 ALA A O 1
ATOM 4179 N N . LEU A 1 527 ? -11.383 -31.703 -21.125 1 95.44 527 LEU A N 1
ATOM 4180 C CA . LEU A 1 527 ? -10.539 -31.406 -22.281 1 95.44 527 LEU A CA 1
ATOM 4181 C C . LEU A 1 527 ? -9.945 -32.688 -22.859 1 95.44 527 LEU A C 1
ATOM 4183 O O . LEU A 1 527 ? -9.805 -32.844 -24.078 1 95.44 527 LEU A O 1
ATOM 4187 N N . SER A 1 528 ? -9.523 -33.594 -21.953 1 94.31 528 SER A N 1
ATOM 4188 C CA . SER A 1 528 ? -8.992 -34.875 -22.406 1 94.31 528 SER A CA 1
ATOM 4189 C C . SER A 1 528 ? -10.031 -35.688 -23.188 1 94.31 528 SER A C 1
ATOM 4191 O O . SER A 1 528 ? -9.703 -36.344 -24.172 1 94.31 528 SER A O 1
ATOM 4193 N N . ILE A 1 529 ? -11.266 -35.625 -22.75 1 95.31 529 ILE A N 1
ATOM 4194 C CA . ILE A 1 529 ? -12.344 -36.312 -23.438 1 95.31 529 ILE A CA 1
ATOM 4195 C C . ILE A 1 529 ? -12.523 -35.719 -24.844 1 95.31 529 ILE A C 1
ATOM 4197 O O . ILE A 1 529 ? -12.656 -36.469 -25.812 1 95.31 529 ILE A O 1
ATOM 4201 N N . ILE A 1 530 ? -12.484 -34.406 -24.953 1 94.12 530 ILE A N 1
ATOM 4202 C CA . ILE A 1 530 ? -12.664 -33.75 -26.234 1 94.12 530 ILE A CA 1
ATOM 4203 C C . ILE A 1 530 ? -11.539 -34.156 -27.188 1 94.12 530 ILE A C 1
ATOM 4205 O O . ILE A 1 530 ? -11.789 -34.438 -28.359 1 94.12 530 ILE A O 1
ATOM 4209 N N . HIS A 1 531 ? -10.344 -34.281 -26.703 1 92.62 531 HIS A N 1
ATOM 4210 C CA . HIS A 1 531 ? -9.18 -34.531 -27.547 1 92.62 531 HIS A CA 1
ATOM 4211 C C . HIS A 1 531 ? -9.102 -36 -27.922 1 92.62 531 HIS A C 1
ATOM 4213 O O . HIS A 1 531 ? -8.953 -36.344 -29.094 1 92.62 531 HIS A O 1
ATOM 4219 N N . TRP A 1 532 ? -9.242 -36.938 -26.953 1 92.19 532 TRP A N 1
ATOM 4220 C CA . TRP A 1 532 ? -8.891 -38.344 -27.156 1 92.19 532 TRP A CA 1
ATOM 4221 C C . TRP A 1 532 ? -10.086 -39.125 -27.656 1 92.19 532 TRP A C 1
ATOM 4223 O O . TRP A 1 532 ? -9.914 -40.219 -28.25 1 92.19 532 TRP A O 1
ATOM 4233 N N . SER A 1 533 ? -11.266 -38.656 -27.422 1 89.25 533 SER A N 1
ATOM 4234 C CA . SER A 1 533 ? -12.445 -39.438 -27.812 1 89.25 533 SER A CA 1
ATOM 4235 C C . SER A 1 533 ? -12.5 -39.656 -29.312 1 89.25 533 SER A C 1
ATOM 4237 O O . SER A 1 533 ? -13.055 -40.656 -29.797 1 89.25 533 SER A O 1
ATOM 4239 N N . LYS A 1 534 ? -11.805 -38.844 -30.047 1 84.69 534 LYS A N 1
ATOM 4240 C CA . LYS A 1 534 ? -11.922 -38.906 -31.5 1 84.69 534 LYS A CA 1
ATOM 4241 C C . LYS A 1 534 ? -10.742 -39.656 -32.125 1 84.69 534 LYS A C 1
ATOM 4243 O O . LYS A 1 534 ? -10.719 -39.906 -33.312 1 84.69 534 LYS A O 1
ATOM 4248 N N . ILE A 1 535 ? -9.812 -40.031 -31.297 1 87.75 535 ILE A N 1
ATOM 4249 C CA . ILE A 1 535 ? -8.633 -40.688 -31.797 1 87.75 535 ILE A CA 1
ATOM 4250 C C . ILE A 1 535 ? -8.844 -42.219 -31.75 1 87.75 535 ILE A C 1
ATOM 4252 O O . ILE A 1 535 ? -8.984 -42.781 -30.672 1 87.75 535 ILE A O 1
ATOM 4256 N N . LYS A 1 536 ? -8.852 -42.844 -32.875 1 85.25 536 LYS A N 1
ATOM 4257 C CA . LYS A 1 536 ? -9.203 -44.281 -32.969 1 85.25 536 LYS A CA 1
ATOM 4258 C C . LYS A 1 536 ? -7.961 -45.156 -33.094 1 85.25 536 LYS A C 1
ATOM 4260 O O . LYS A 1 536 ? -7.969 -46.312 -32.688 1 85.25 536 LYS A O 1
ATOM 4265 N N . ASN A 1 537 ? -6.898 -44.562 -33.656 1 84.62 537 ASN A N 1
ATOM 4266 C CA . ASN A 1 537 ? -5.73 -45.406 -33.875 1 84.62 537 ASN A CA 1
ATOM 4267 C C . ASN A 1 537 ? -4.445 -44.719 -33.406 1 84.62 537 ASN A C 1
ATOM 4269 O O . ASN A 1 537 ? -4.152 -43.625 -33.844 1 84.62 537 ASN A O 1
ATOM 4273 N N . ILE A 1 538 ? -3.799 -45.344 -32.531 1 85.38 538 ILE A N 1
ATOM 4274 C CA . ILE A 1 538 ? -2.475 -44.906 -32.094 1 85.38 538 ILE A CA 1
ATOM 4275 C C . ILE A 1 538 ? -1.438 -45.969 -32.469 1 85.38 538 ILE A C 1
ATOM 4277 O O . ILE A 1 538 ? -1.621 -47.156 -32.219 1 85.38 538 ILE A O 1
ATOM 4281 N N . ASP A 1 539 ? -0.371 -45.562 -33.156 1 81.56 539 ASP A N 1
ATOM 4282 C CA . ASP A 1 539 ? 0.648 -46.469 -33.688 1 81.56 539 ASP A CA 1
ATOM 4283 C C . ASP A 1 539 ? 1.432 -47.125 -32.562 1 81.56 539 ASP A C 1
ATOM 4285 O O . ASP A 1 539 ? 1.797 -46.5 -31.594 1 81.56 539 ASP A O 1
ATOM 4289 N N . CYS A 1 540 ? 1.452 -48.438 -32.562 1 74.94 540 CYS A N 1
ATOM 4290 C CA . CYS A 1 540 ? 2.279 -49.188 -31.641 1 74.94 540 CYS A CA 1
ATOM 4291 C C . CYS A 1 540 ? 3.531 -49.719 -32.312 1 74.94 540 CYS A C 1
ATOM 4293 O O . CYS A 1 540 ? 3.443 -50.406 -33.344 1 74.94 540 CYS A O 1
ATOM 4295 N N . PRO A 1 541 ? 4.727 -49.156 -32.156 1 60.66 541 PRO A N 1
ATOM 4296 C CA . PRO A 1 541 ? 5.922 -49.688 -32.812 1 60.66 541 PRO A CA 1
ATOM 4297 C C . PRO A 1 541 ? 6.098 -51.188 -32.625 1 60.66 541 PRO A C 1
ATOM 4299 O O . PRO A 1 541 ? 5.691 -51.75 -31.594 1 60.66 541 PRO A O 1
ATOM 4302 N N . ILE A 1 542 ? 6.363 -51.938 -33.75 1 53.75 542 ILE A N 1
ATOM 4303 C CA . ILE A 1 542 ? 6.52 -53.375 -33.875 1 53.75 542 ILE A CA 1
ATOM 4304 C C . ILE A 1 542 ? 7.414 -53.906 -32.75 1 53.75 542 ILE A C 1
ATOM 4306 O O . ILE A 1 542 ? 7.145 -54.969 -32.188 1 53.75 542 ILE A O 1
ATOM 4310 N N . ASN A 1 543 ? 8.625 -53.469 -32.75 1 46.16 543 ASN A N 1
ATOM 4311 C CA . ASN A 1 543 ? 9.641 -54.219 -32 1 46.16 543 ASN A CA 1
ATOM 4312 C C . ASN A 1 543 ? 9.344 -54.219 -30.516 1 46.16 543 ASN A C 1
ATOM 4314 O O . ASN A 1 543 ? 10.125 -54.719 -29.719 1 46.16 543 ASN A O 1
ATOM 4318 N N . ARG A 1 544 ? 8.797 -53.188 -30.016 1 49.06 544 ARG A N 1
ATOM 4319 C CA . ARG A 1 544 ? 9.031 -53.062 -28.578 1 49.06 544 ARG A CA 1
ATOM 4320 C C . ARG A 1 544 ? 7.969 -53.781 -27.766 1 49.06 544 ARG A C 1
ATOM 4322 O O . ARG A 1 544 ? 6.793 -53.812 -28.141 1 49.06 544 ARG A O 1
ATOM 4329 N N . ASP A 1 545 ? 8.312 -54.656 -27.062 1 45.53 545 ASP A N 1
ATOM 4330 C CA . ASP A 1 545 ? 7.777 -55.344 -25.891 1 45.53 545 ASP A CA 1
ATOM 4331 C C . ASP A 1 545 ? 6.965 -54.406 -25.016 1 45.53 545 ASP A C 1
ATOM 4333 O O . ASP A 1 545 ? 6.59 -54.781 -23.891 1 45.53 545 ASP A O 1
ATOM 4337 N N . LEU A 1 546 ? 6.836 -53.156 -25.328 1 49.84 546 LEU A N 1
ATOM 4338 C CA . LEU A 1 546 ? 6.25 -52.188 -24.406 1 49.84 546 LEU A CA 1
ATOM 4339 C C . LEU A 1 546 ? 4.762 -52.031 -24.688 1 49.84 546 LEU A C 1
ATOM 4341 O O . LEU A 1 546 ? 4.32 -52.125 -25.828 1 49.84 546 LEU A O 1
ATOM 4345 N N . PRO A 1 547 ? 3.84 -52.094 -23.578 1 54.81 547 PRO A N 1
ATOM 4346 C CA . PRO A 1 547 ? 2.393 -51.875 -23.672 1 54.81 547 PRO A CA 1
ATOM 4347 C C . PRO A 1 547 ? 2.02 -50.625 -24.453 1 54.81 547 PRO A C 1
ATOM 4349 O O . PRO A 1 547 ? 2.637 -49.562 -24.281 1 54.81 547 PRO A O 1
ATOM 4352 N N . CYS A 1 548 ? 1.449 -50.875 -25.672 1 70.81 548 CYS A N 1
ATOM 4353 C CA . CYS A 1 548 ? 1.073 -49.75 -26.531 1 70.81 548 CYS A CA 1
ATOM 4354 C C . CYS A 1 548 ? -0.417 -49.469 -26.422 1 70.81 548 CYS A C 1
ATOM 4356 O O . CYS A 1 548 ? -1.226 -50.375 -26.25 1 70.81 548 CYS A O 1
ATOM 4358 N N . LEU A 1 549 ? -0.856 -48.312 -26.031 1 79.88 549 LEU A N 1
ATOM 4359 C CA . LEU A 1 549 ? -2.234 -47.844 -26.109 1 79.88 549 LEU A CA 1
ATOM 4360 C C . LEU A 1 549 ? -2.664 -47.688 -27.562 1 79.88 549 LEU A C 1
ATOM 4362 O O . LEU A 1 549 ? -1.941 -47.094 -28.375 1 79.88 549 LEU A O 1
ATOM 4366 N N . SER A 1 550 ? -3.771 -48.375 -27.891 1 82.44 550 SER A N 1
ATOM 4367 C CA . SER A 1 550 ? -4.121 -48.469 -29.297 1 82.44 550 SER A CA 1
ATOM 4368 C C . SER A 1 550 ? -5.133 -47.406 -29.703 1 82.44 550 SER A C 1
ATOM 4370 O O . SER A 1 550 ? -5.246 -47.062 -30.875 1 82.44 550 SER A O 1
ATOM 4372 N N . ASN A 1 551 ? -5.934 -46.969 -28.688 1 86.75 551 ASN A N 1
ATOM 4373 C CA . ASN A 1 551 ? -6.941 -45.969 -29.031 1 86.75 551 ASN A CA 1
ATOM 4374 C C . ASN A 1 551 ? -7.105 -44.938 -27.922 1 86.75 551 ASN A C 1
ATOM 4376 O O . ASN A 1 551 ? -6.516 -45.062 -26.844 1 86.75 551 ASN A O 1
ATOM 4380 N N . GLY A 1 552 ? -7.801 -43.875 -28.266 1 89.25 552 GLY A N 1
ATOM 4381 C CA . GLY A 1 552 ? -8.016 -42.781 -27.344 1 89.25 552 GLY A CA 1
ATOM 4382 C C . GLY A 1 552 ? -8.812 -43.188 -26.109 1 89.25 552 GLY A C 1
ATOM 4383 O O . GLY A 1 552 ? -8.578 -42.656 -25.016 1 89.25 552 GLY A O 1
ATOM 4384 N N . THR A 1 553 ? -9.758 -44.094 -26.203 1 89.19 553 THR A N 1
ATOM 4385 C CA . THR A 1 553 ? -10.555 -44.562 -25.078 1 89.19 553 THR A CA 1
ATOM 4386 C C . THR A 1 553 ? -9.68 -45.281 -24.047 1 89.19 553 THR A C 1
ATOM 4388 O O . THR A 1 553 ? -9.898 -45.156 -22.844 1 89.19 553 THR A O 1
ATOM 4391 N N . GLU A 1 554 ? -8.711 -45.906 -24.562 1 86.94 554 GLU A N 1
ATOM 4392 C CA . GLU A 1 554 ? -7.785 -46.594 -23.656 1 86.94 554 GLU A CA 1
ATOM 4393 C C . GLU A 1 554 ? -6.91 -45.594 -22.906 1 86.94 554 GLU A C 1
ATOM 4395 O O . GLU A 1 554 ? -6.574 -45.812 -21.734 1 86.94 554 GLU A O 1
ATOM 4400 N N . VAL A 1 555 ? -6.613 -44.562 -23.625 1 86.88 555 VAL A N 1
ATOM 4401 C CA . VAL A 1 555 ? -5.828 -43.531 -22.984 1 86.88 555 VAL A CA 1
ATOM 4402 C C . VAL A 1 555 ? -6.625 -42.906 -21.844 1 86.88 555 VAL A C 1
ATOM 4404 O O . VAL A 1 555 ? -6.102 -42.719 -20.734 1 86.88 555 VAL A O 1
ATOM 4407 N N . LEU A 1 556 ? -7.887 -42.625 -22.062 1 90.19 556 LEU A N 1
ATOM 4408 C CA . LEU A 1 556 ? -8.75 -42 -21.047 1 90.19 556 LEU A CA 1
ATOM 4409 C C . LEU A 1 556 ? -8.922 -42.938 -19.844 1 90.19 556 LEU A C 1
ATOM 4411 O O . LEU A 1 556 ? -8.891 -42.5 -18.703 1 90.19 556 LEU A O 1
ATOM 4415 N N . THR A 1 557 ? -9.016 -44.25 -20.109 1 85.69 557 THR A N 1
ATOM 4416 C CA . THR A 1 557 ? -9.172 -45.219 -19.031 1 85.69 557 THR A CA 1
ATOM 4417 C C . THR A 1 557 ? -7.887 -45.344 -18.219 1 85.69 557 THR A C 1
ATOM 4419 O O . THR A 1 557 ? -7.926 -45.469 -17 1 85.69 557 THR A O 1
ATOM 4422 N N . GLU A 1 558 ? -6.82 -45.219 -18.969 1 80.75 558 GLU A N 1
ATOM 4423 C CA . GLU A 1 558 ? -5.531 -45.281 -18.297 1 80.75 558 GLU A CA 1
ATOM 4424 C C . GLU A 1 558 ? -5.344 -44.062 -17.359 1 80.75 558 GLU A C 1
ATOM 4426 O O . GLU A 1 558 ? -4.707 -44.188 -16.312 1 80.75 558 GLU A O 1
ATOM 4431 N N . TYR A 1 559 ? -5.949 -43 -17.766 1 83.94 559 TYR A N 1
ATOM 4432 C CA . TYR A 1 559 ? -5.832 -41.781 -16.969 1 83.94 559 TYR A CA 1
ATOM 4433 C C . TYR A 1 559 ? -6.855 -41.781 -15.844 1 83.94 559 TYR A C 1
ATOM 4435 O O . TYR A 1 559 ? -6.793 -40.938 -14.945 1 83.94 559 TYR A O 1
ATOM 4443 N N . GLY A 1 560 ? -7.746 -42.688 -15.789 1 82.19 560 GLY A N 1
ATOM 4444 C CA . GLY A 1 560 ? -8.789 -42.719 -14.781 1 82.19 560 GLY A CA 1
ATOM 4445 C C . GLY A 1 560 ? -9.977 -41.844 -15.109 1 82.19 560 GLY A C 1
ATOM 4446 O O . GLY A 1 560 ? -10.688 -41.375 -14.211 1 82.19 560 GLY A O 1
ATOM 4447 N N . TYR A 1 561 ? -10.07 -41.5 -16.453 1 88.5 561 TYR A N 1
ATOM 4448 C CA . TYR A 1 561 ? -11.172 -40.656 -16.891 1 88.5 561 TYR A CA 1
ATOM 4449 C C . TYR A 1 561 ? -12.258 -41.469 -17.578 1 88.5 561 TYR A C 1
ATOM 4451 O O . TYR A 1 561 ? -12 -42.594 -18.047 1 88.5 561 TYR A O 1
ATOM 4459 N N . ASN A 1 562 ? -13.469 -40.969 -17.453 1 89.62 562 ASN A N 1
ATOM 4460 C CA . ASN A 1 562 ? -14.602 -41.594 -18.125 1 89.62 562 ASN A CA 1
ATOM 4461 C C . ASN A 1 562 ? -15.062 -40.781 -19.328 1 89.62 562 ASN A C 1
ATOM 4463 O O . ASN A 1 562 ? -15.383 -39.594 -19.188 1 89.62 562 ASN A O 1
ATOM 4467 N N . GLU A 1 563 ? -15.109 -41.375 -20.438 1 89.81 563 GLU A N 1
ATOM 4468 C CA . GLU A 1 563 ? -15.438 -40.719 -21.703 1 89.81 563 GLU A CA 1
ATOM 4469 C C . GLU A 1 563 ? -16.812 -40.094 -21.641 1 89.81 563 GLU A C 1
ATOM 4471 O O . GLU A 1 563 ? -17.062 -39.062 -22.266 1 89.81 563 GLU A O 1
ATOM 4476 N N . GLY A 1 564 ? -17.781 -40.5 -20.844 1 88.94 564 GLY A N 1
ATOM 4477 C CA . GLY A 1 564 ? -19.141 -40 -20.781 1 88.94 564 GLY A CA 1
ATOM 4478 C C . GLY A 1 564 ? -19.312 -38.875 -19.781 1 88.94 564 GLY A C 1
ATOM 4479 O O . GLY A 1 564 ? -20.422 -38.375 -19.594 1 88.94 564 GLY A O 1
ATOM 4480 N N . ASN A 1 565 ? -18.297 -38.344 -19.234 1 93.31 565 ASN A N 1
ATOM 4481 C CA . ASN A 1 565 ? -18.406 -37.406 -18.125 1 93.31 565 ASN A CA 1
ATOM 4482 C C . ASN A 1 565 ? -18.203 -35.969 -18.562 1 93.31 565 ASN A C 1
ATOM 4484 O O . ASN A 1 565 ? -18.016 -35.062 -17.734 1 93.31 565 ASN A O 1
ATOM 4488 N N . PHE A 1 566 ? -18.281 -35.625 -19.844 1 94.94 566 PHE A N 1
ATOM 4489 C CA . PHE A 1 566 ? -18.016 -34.281 -20.297 1 94.94 566 PHE A CA 1
ATOM 4490 C C . PHE A 1 566 ? -19 -33.281 -19.672 1 94.94 566 PHE A C 1
ATOM 4492 O O . PHE A 1 566 ? -18.594 -32.312 -19.062 1 94.94 566 PHE A O 1
ATOM 4499 N N . TRP A 1 567 ? -20.297 -33.594 -19.75 1 95.38 567 TRP A N 1
ATOM 4500 C CA . TRP A 1 567 ? -21.312 -32.688 -19.25 1 95.38 567 TRP A CA 1
ATOM 4501 C C . TRP A 1 567 ? -21.344 -32.656 -17.734 1 95.38 567 TRP A C 1
ATOM 4503 O O . TRP A 1 567 ? -21.641 -31.641 -17.109 1 95.38 567 TRP A O 1
ATOM 4513 N N . TRP A 1 568 ? -21 -33.75 -17.156 1 95 568 TRP A N 1
ATOM 4514 C CA . TRP A 1 568 ? -20.891 -33.781 -15.695 1 95 568 TRP A CA 1
ATOM 4515 C C . TRP A 1 568 ? -19.75 -32.906 -15.211 1 95 568 TRP A C 1
ATOM 4517 O O . TRP A 1 568 ? -19.844 -32.281 -14.164 1 95 568 TRP A O 1
ATOM 4527 N N . ASP A 1 569 ? -18.688 -32.906 -15.992 1 96.88 569 ASP A N 1
ATOM 4528 C CA . ASP A 1 569 ? -17.547 -32.062 -15.641 1 96.88 569 ASP A CA 1
ATOM 4529 C C . ASP A 1 569 ? -17.891 -30.594 -15.781 1 96.88 569 ASP A C 1
ATOM 4531 O O . ASP A 1 569 ? -17.516 -29.781 -14.93 1 96.88 569 ASP A O 1
ATOM 4535 N N . MET A 1 570 ? -18.656 -30.25 -16.781 1 97.19 570 MET A N 1
ATOM 4536 C CA . MET A 1 570 ? -19.047 -28.859 -16.969 1 97.19 570 MET A CA 1
ATOM 4537 C C . MET A 1 570 ? -20 -28.391 -15.883 1 97.19 570 MET A C 1
ATOM 4539 O O . MET A 1 570 ? -19.891 -27.25 -15.398 1 97.19 570 MET A O 1
ATOM 4543 N N . VAL A 1 571 ? -20.844 -29.266 -15.461 1 97.06 571 VAL A N 1
ATOM 4544 C CA . VAL A 1 571 ? -21.781 -28.938 -14.383 1 97.06 571 VAL A CA 1
ATOM 4545 C C . VAL A 1 571 ? -21.016 -28.828 -13.07 1 97.06 571 VAL A C 1
ATOM 4547 O O . VAL A 1 571 ? -21.328 -27.969 -12.242 1 97.06 571 VAL A O 1
ATOM 4550 N N . GLY A 1 572 ? -20.062 -29.734 -12.93 1 96.69 572 GLY A N 1
ATOM 4551 C CA . GLY A 1 572 ? -19.219 -29.625 -11.75 1 96.69 572 GLY A CA 1
ATOM 4552 C C . GLY A 1 572 ? -18.5 -28.297 -11.664 1 96.69 572 GLY A C 1
ATOM 4553 O O . GLY A 1 572 ? -18.422 -27.688 -10.594 1 96.69 572 GLY A O 1
ATOM 4554 N N . LEU A 1 573 ? -17.969 -27.828 -12.789 1 97.62 573 LEU A N 1
ATOM 4555 C CA . LEU A 1 573 ? -17.297 -26.547 -12.836 1 97.62 573 LEU A CA 1
ATOM 4556 C C . LEU A 1 573 ? -18.266 -25.406 -12.508 1 97.62 573 LEU A C 1
ATOM 4558 O O . LEU A 1 573 ? -17.922 -24.5 -11.758 1 97.62 573 LEU A O 1
ATOM 4562 N N . LEU A 1 574 ? -19.469 -25.484 -13.039 1 97.62 574 LEU A N 1
ATOM 4563 C CA . LEU A 1 574 ? -20.469 -24.453 -12.797 1 97.62 574 LEU A CA 1
ATOM 4564 C C . LEU A 1 574 ? -20.859 -24.406 -11.328 1 97.62 574 LEU A C 1
ATOM 4566 O O . LEU A 1 574 ? -21.047 -23.328 -10.758 1 97.62 574 LEU A O 1
ATOM 4570 N N . LEU A 1 575 ? -20.984 -25.562 -10.742 1 97.88 575 LEU A N 1
ATOM 4571 C CA . LEU A 1 575 ? -21.328 -25.625 -9.328 1 97.88 575 LEU A CA 1
ATOM 4572 C C . LEU A 1 575 ? -20.219 -25.031 -8.477 1 97.88 575 LEU A C 1
ATOM 4574 O O . LEU A 1 575 ? -20.5 -24.328 -7.488 1 97.88 575 LEU A O 1
ATOM 4578 N N . LEU A 1 576 ? -19.016 -25.344 -8.852 1 97.81 576 LEU A N 1
ATOM 4579 C CA . LEU A 1 576 ? -17.891 -24.766 -8.125 1 97.81 576 LEU A CA 1
ATOM 4580 C C . LEU A 1 576 ? -17.875 -23.234 -8.273 1 97.81 576 LEU A C 1
ATOM 4582 O O . LEU A 1 576 ? -17.578 -22.531 -7.309 1 97.81 576 LEU A O 1
ATOM 4586 N N . ILE A 1 577 ? -18.203 -22.734 -9.445 1 98.25 577 ILE A N 1
ATOM 4587 C CA . ILE A 1 577 ? -18.234 -21.297 -9.703 1 98.25 577 ILE A CA 1
ATOM 4588 C C . ILE A 1 577 ? -19.266 -20.641 -8.789 1 98.25 577 ILE A C 1
ATOM 4590 O O . ILE A 1 577 ? -18.984 -19.625 -8.141 1 98.25 577 ILE A O 1
ATOM 4594 N N . ILE A 1 578 ? -20.391 -21.219 -8.672 1 98 578 ILE A N 1
ATOM 4595 C CA . ILE A 1 578 ? -21.484 -20.672 -7.875 1 98 578 ILE A CA 1
ATOM 4596 C C . ILE A 1 578 ? -21.109 -20.719 -6.395 1 98 578 ILE A C 1
ATOM 4598 O O . ILE A 1 578 ? -21.25 -19.734 -5.676 1 98 578 ILE A O 1
ATOM 4602 N N . LEU A 1 579 ? -20.594 -21.875 -6.004 1 97.81 579 LEU A N 1
ATOM 4603 C CA . LEU A 1 579 ? -20.234 -22.047 -4.598 1 97.81 579 LEU A CA 1
ATOM 4604 C C . LEU A 1 579 ? -19.141 -21.062 -4.195 1 97.81 579 LEU A C 1
ATOM 4606 O O . LEU A 1 579 ? -19.25 -20.406 -3.152 1 97.81 579 LEU A O 1
ATOM 4610 N N . MET A 1 580 ? -18.172 -20.953 -5.004 1 97.94 580 MET A N 1
ATOM 4611 C CA . MET A 1 580 ? -17.047 -20.062 -4.684 1 97.94 580 MET A CA 1
ATOM 4612 C C . MET A 1 580 ? -17.484 -18.609 -4.707 1 97.94 580 MET A C 1
ATOM 4614 O O . MET A 1 580 ? -17.016 -17.797 -3.906 1 97.94 580 MET A O 1
ATOM 4618 N N . ASN A 1 581 ? -18.375 -18.234 -5.578 1 97.88 581 ASN A N 1
ATOM 4619 C CA . ASN A 1 581 ? -18.859 -16.859 -5.629 1 97.88 581 ASN A CA 1
ATOM 4620 C C . ASN A 1 581 ? -19.75 -16.531 -4.43 1 97.88 581 ASN A C 1
ATOM 4622 O O . ASN A 1 581 ? -19.766 -15.406 -3.947 1 97.88 581 ASN A O 1
ATOM 4626 N N . VAL A 1 582 ? -20.422 -17.531 -3.932 1 97.94 582 VAL A N 1
ATOM 4627 C CA . VAL A 1 582 ? -21.25 -17.328 -2.74 1 97.94 582 VAL A CA 1
ATOM 4628 C C . VAL A 1 582 ? -20.344 -17.078 -1.532 1 97.94 582 VAL A C 1
ATOM 4630 O O . VAL A 1 582 ? -20.578 -16.156 -0.755 1 97.94 582 VAL A O 1
ATOM 4633 N N . VAL A 1 583 ? -19.328 -17.859 -1.466 1 97.25 583 VAL A N 1
ATOM 4634 C CA . VAL A 1 583 ? -18.375 -17.672 -0.372 1 97.25 583 VAL A CA 1
ATOM 4635 C C . VAL A 1 583 ? -17.703 -16.312 -0.506 1 97.25 583 VAL A C 1
ATOM 4637 O O . VAL A 1 583 ? -17.5 -15.617 0.489 1 97.25 583 VAL A O 1
ATOM 4640 N N . GLY A 1 584 ? -17.359 -16 -1.733 1 96.25 584 GLY A N 1
ATOM 4641 C CA . GLY A 1 584 ? -16.734 -14.711 -1.978 1 96.25 584 GLY A CA 1
ATOM 4642 C C . GLY A 1 584 ? -17.641 -13.547 -1.626 1 96.25 584 GLY A C 1
ATOM 4643 O O . GLY A 1 584 ? -17.188 -12.539 -1.076 1 96.25 584 GLY A O 1
ATOM 4644 N N . TYR A 1 585 ? -18.859 -13.703 -1.893 1 96.38 585 TYR A N 1
ATOM 4645 C CA . TYR A 1 585 ? -19.828 -12.672 -1.569 1 96.38 585 TYR A CA 1
ATOM 4646 C C . TYR A 1 585 ? -19.906 -12.445 -0.064 1 96.38 585 TYR A C 1
ATOM 4648 O O . TYR A 1 585 ? -19.906 -11.305 0.402 1 96.38 585 TYR A O 1
ATOM 4656 N N . PHE A 1 586 ? -19.922 -13.469 0.667 1 96.12 586 PHE A N 1
ATOM 4657 C CA . PHE A 1 586 ? -20.031 -13.344 2.117 1 96.12 586 PHE A CA 1
ATOM 4658 C C . PHE A 1 586 ? -18.75 -12.75 2.701 1 96.12 586 PHE A C 1
ATOM 4660 O O . PHE A 1 586 ? -18.797 -12.039 3.707 1 96.12 586 PHE A O 1
ATOM 4667 N N . GLY A 1 587 ? -17.688 -13.023 2.102 1 94.44 587 GLY A N 1
ATOM 4668 C CA . GLY A 1 587 ? -16.453 -12.398 2.529 1 94.44 587 GLY A CA 1
ATOM 4669 C C . GLY A 1 587 ? -16.438 -10.898 2.322 1 94.44 587 GLY A C 1
ATOM 4670 O O . GLY A 1 587 ? -15.992 -10.148 3.193 1 94.44 587 GLY A O 1
ATOM 4671 N N . THR A 1 588 ? -16.969 -10.516 1.242 1 93.88 588 THR A N 1
ATOM 4672 C CA . THR A 1 588 ? -17.016 -9.102 0.919 1 93.88 588 THR A CA 1
ATOM 4673 C C . THR A 1 588 ? -18.031 -8.375 1.817 1 93.88 588 THR A C 1
ATOM 4675 O O . THR A 1 588 ? -17.766 -7.266 2.277 1 93.88 588 THR A O 1
ATOM 4678 N N . LYS A 1 589 ? -19.109 -9.016 2.07 1 93.81 589 LYS A N 1
ATOM 4679 C CA . LYS A 1 589 ? -20.141 -8.438 2.932 1 93.81 589 LYS A CA 1
ATOM 4680 C C . LYS A 1 589 ? -19.641 -8.297 4.367 1 93.81 589 LYS A C 1
ATOM 4682 O O . LYS A 1 589 ? -19.922 -7.289 5.027 1 93.81 589 LYS A O 1
ATOM 4687 N N . ARG A 1 590 ? -18.891 -9.172 4.809 1 91.38 590 ARG A N 1
ATOM 4688 C CA . ARG A 1 590 ? -18.344 -9.164 6.164 1 91.38 590 ARG A CA 1
ATOM 4689 C C . ARG A 1 590 ? -17.406 -7.992 6.371 1 91.38 590 ARG A C 1
ATOM 4691 O O . ARG A 1 590 ? -17.312 -7.449 7.473 1 91.38 590 ARG A O 1
ATOM 4698 N N . ARG A 1 591 ? -16.766 -7.504 5.434 1 87.88 591 ARG A N 1
ATOM 4699 C CA . ARG A 1 591 ? -15.789 -6.426 5.527 1 87.88 591 ARG A CA 1
ATOM 4700 C C . ARG A 1 591 ? -16.469 -5.098 5.84 1 87.88 591 ARG A C 1
ATOM 4702 O O . ARG A 1 591 ? -15.883 -4.238 6.5 1 87.88 591 ARG A O 1
ATOM 4709 N N . ARG A 1 592 ? -17.484 -4.848 5.383 1 82.38 592 ARG A N 1
ATOM 4710 C CA . ARG A 1 592 ? -18.234 -3.627 5.664 1 82.38 592 ARG A CA 1
ATOM 4711 C C . ARG A 1 592 ? -18.781 -3.633 7.09 1 82.38 592 ARG A C 1
ATOM 4713 O O . ARG A 1 592 ? -18.875 -2.58 7.727 1 82.38 592 ARG A O 1
ATOM 4720 N N . GLU A 1 593 ? -19.062 -4.738 7.555 1 72.62 593 GLU A N 1
ATOM 4721 C CA . GLU A 1 593 ? -19.641 -4.824 8.898 1 72.62 593 GLU A CA 1
ATOM 4722 C C . GLU A 1 593 ? -18.562 -4.648 9.969 1 72.62 593 GLU A C 1
ATOM 4724 O O . GLU A 1 593 ? -18.828 -4.078 11.031 1 72.62 593 GLU A O 1
ATOM 4729 N N . SER A 1 594 ? -17.406 -5.098 9.797 1 58.25 594 SER A N 1
ATOM 4730 C CA . SER A 1 594 ? -16.328 -5.031 10.789 1 58.25 594 SER A CA 1
ATOM 4731 C C . SER A 1 594 ? -15.766 -3.621 10.891 1 58.25 594 SER A C 1
ATOM 4733 O O . SER A 1 594 ? -15.398 -3.172 11.977 1 58.25 594 SER A O 1
ATOM 4735 N N . ARG A 1 595 ? -15.461 -2.902 9.867 1 55.31 595 ARG A N 1
ATOM 4736 C CA . ARG A 1 595 ? -14.695 -1.661 9.945 1 55.31 595 ARG A CA 1
ATOM 4737 C C . ARG A 1 595 ? -15.617 -0.469 10.188 1 55.31 595 ARG A C 1
ATOM 4739 O O . ARG A 1 595 ? -15.148 0.664 10.32 1 55.31 595 ARG A O 1
ATOM 4746 N N . SER A 1 596 ? -16.938 -0.606 10.039 1 45.88 596 SER A N 1
ATOM 4747 C CA . SER A 1 596 ? -17.766 0.533 10.438 1 45.88 596 SER A CA 1
ATOM 4748 C C . SER A 1 596 ? -17.391 1.01 11.836 1 45.88 596 SER A C 1
ATOM 4750 O O . SER A 1 596 ? -17.781 2.104 12.25 1 45.88 596 SER A O 1
ATOM 4752 N N . ILE A 1 597 ? -16.688 0.21 12.656 1 37.84 597 ILE A N 1
ATOM 4753 C CA . ILE A 1 597 ? -16.484 0.668 14.023 1 37.84 597 ILE A CA 1
ATOM 4754 C C . ILE A 1 597 ? -15.242 1.546 14.094 1 37.84 597 ILE A C 1
ATOM 4756 O O . ILE A 1 597 ? -15.062 2.311 15.047 1 37.84 597 ILE A O 1
ATOM 4760 N N . ILE A 1 598 ? -14.219 1.365 13.195 1 35.5 598 ILE A N 1
ATOM 4761 C CA . ILE A 1 598 ? -13.125 2.283 13.492 1 35.5 598 ILE A CA 1
ATOM 4762 C C . ILE A 1 598 ? -13.352 3.609 12.773 1 35.5 598 ILE A C 1
ATOM 4764 O O . ILE A 1 598 ? -13.633 3.633 11.578 1 35.5 598 ILE A O 1
ATOM 4768 N N . MET B 1 1 ? 43.094 21.859 12.352 1 29.42 1 MET B N 1
ATOM 4769 C CA . MET B 1 1 ? 42.25 22.922 12.883 1 29.42 1 MET B CA 1
ATOM 4770 C C . MET B 1 1 ? 40.844 22.844 12.281 1 29.42 1 MET B C 1
ATOM 4772 O O . MET B 1 1 ? 40.688 22.922 11.062 1 29.42 1 MET B O 1
ATOM 4776 N N . THR B 1 2 ? 39.938 22.094 12.773 1 42.31 2 THR B N 1
ATOM 4777 C CA . THR B 1 2 ? 38.531 21.812 12.43 1 42.31 2 THR B CA 1
ATOM 4778 C C . THR B 1 2 ? 37.781 23.109 12.156 1 42.31 2 THR B C 1
ATOM 4780 O O . THR B 1 2 ? 37.656 23.953 13.047 1 42.31 2 THR B O 1
ATOM 4783 N N . SER B 1 3 ? 38.031 23.703 11.133 1 50.44 3 SER B N 1
ATOM 4784 C CA . SER B 1 3 ? 37.531 25.031 10.789 1 50.44 3 SER B CA 1
ATOM 4785 C C . SER B 1 3 ? 36.031 25.141 10.977 1 50.44 3 SER B C 1
ATOM 4787 O O . SER B 1 3 ? 35.281 24.219 10.602 1 50.44 3 SER B O 1
ATOM 4789 N N . GLN B 1 4 ? 35.656 25.859 11.961 1 61.34 4 GLN B N 1
ATOM 4790 C CA . GLN B 1 4 ? 34.344 26.188 12.5 1 61.34 4 GLN B CA 1
ATOM 4791 C C . GLN B 1 4 ? 33.469 26.812 11.43 1 61.34 4 GLN B C 1
ATOM 4793 O O . GLN B 1 4 ? 33.875 27.719 10.703 1 61.34 4 GLN B O 1
ATOM 4798 N N . LEU B 1 5 ? 32.531 26.125 10.891 1 63.56 5 LEU B N 1
ATOM 4799 C CA . LEU B 1 5 ? 31.484 26.688 10.031 1 63.56 5 LEU B CA 1
ATOM 4800 C C . LEU B 1 5 ? 30.922 27.969 10.641 1 63.56 5 LEU B C 1
ATOM 4802 O O . LEU B 1 5 ? 30.438 27.969 11.766 1 63.56 5 LEU B O 1
ATOM 4806 N N . SER B 1 6 ? 31.25 29.078 9.938 1 67.38 6 SER B N 1
ATOM 4807 C CA . SER B 1 6 ? 30.766 30.328 10.516 1 67.38 6 SER B CA 1
ATOM 4808 C C . SER B 1 6 ? 29.594 30.875 9.727 1 67.38 6 SER B C 1
ATOM 4810 O O . SER B 1 6 ? 28.594 31.344 10.305 1 67.38 6 SER B O 1
ATOM 4812 N N . GLN B 1 7 ? 29.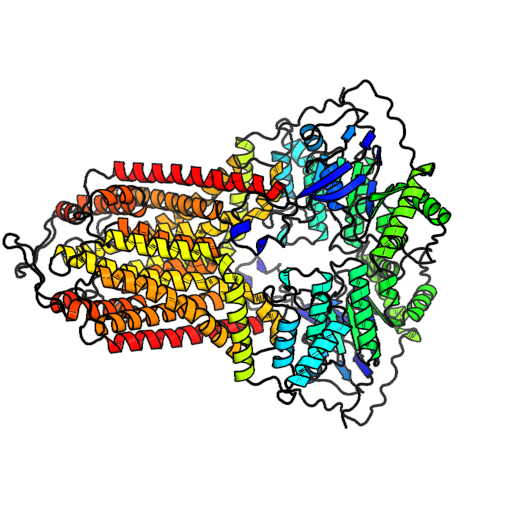734 30.75 8.344 1 83.62 7 GLN B N 1
ATOM 4813 C CA . GLN B 1 7 ? 28.688 31.391 7.551 1 83.62 7 GLN B CA 1
ATOM 4814 C C . GLN B 1 7 ? 28.375 30.594 6.297 1 83.62 7 GLN B C 1
ATOM 4816 O O . GLN B 1 7 ? 29.266 30.047 5.652 1 83.62 7 GLN B O 1
ATOM 4821 N N . LEU B 1 8 ? 27.094 30.391 6.027 1 90.06 8 LEU B N 1
ATOM 4822 C CA . LEU B 1 8 ? 26.578 29.766 4.809 1 90.06 8 LEU B CA 1
ATOM 4823 C C . LEU B 1 8 ? 25.984 30.812 3.877 1 90.06 8 LEU B C 1
ATOM 4825 O O . LEU B 1 8 ? 25.172 31.625 4.305 1 90.06 8 LEU B O 1
ATOM 4829 N N . PHE B 1 9 ? 26.5 30.875 2.611 1 90.38 9 PHE B N 1
ATOM 4830 C CA . PHE B 1 9 ? 25.984 31.812 1.616 1 90.38 9 PHE B CA 1
ATOM 4831 C C . PHE B 1 9 ? 25.438 31.078 0.403 1 90.38 9 PHE B C 1
ATOM 4833 O O . PHE B 1 9 ? 26.016 30.078 -0.029 1 90.38 9 PHE B O 1
ATOM 4840 N N . TRP B 1 10 ? 24.328 31.484 -0.046 1 91.38 10 TRP B N 1
ATOM 4841 C CA . TRP B 1 10 ? 23.797 31 -1.316 1 91.38 10 TRP B CA 1
ATOM 4842 C C . TRP B 1 10 ? 23.438 32.156 -2.244 1 91.38 10 TRP B C 1
ATOM 4844 O O . TRP B 1 10 ? 22.797 33.125 -1.824 1 91.38 10 TRP B O 1
ATOM 4854 N N . GLU B 1 11 ? 23.953 32.062 -3.457 1 89.69 11 GLU B N 1
ATOM 4855 C CA . GLU B 1 11 ? 23.797 33.156 -4.414 1 89.69 11 GLU B CA 1
ATOM 4856 C C . GLU B 1 11 ? 23.094 32.688 -5.684 1 89.69 11 GLU B C 1
ATOM 4858 O O . GLU B 1 11 ? 23.594 31.797 -6.379 1 89.69 11 GLU B O 1
ATOM 4863 N N . ASN B 1 12 ? 22 33.375 -5.914 1 89.88 12 ASN B N 1
ATOM 4864 C CA . ASN B 1 12 ? 21.25 33.219 -7.156 1 89.88 12 ASN B CA 1
ATOM 4865 C C . ASN B 1 12 ? 21 31.75 -7.477 1 89.88 12 ASN B C 1
ATOM 4867 O O . ASN B 1 12 ? 21.312 31.281 -8.57 1 89.88 12 ASN B O 1
ATOM 4871 N N . LEU B 1 13 ? 20.453 31.109 -6.547 1 91.81 13 LEU B N 1
ATOM 4872 C CA . LEU B 1 13 ? 20.094 29.719 -6.766 1 91.81 13 LEU B CA 1
ATOM 4873 C C . LEU B 1 13 ? 18.953 29.594 -7.758 1 91.81 13 LEU B C 1
ATOM 4875 O O . LEU B 1 13 ? 17.859 30.109 -7.516 1 91.81 13 LEU B O 1
ATOM 4879 N N . THR B 1 14 ? 19.172 28.984 -8.883 1 92.38 14 THR B N 1
ATOM 4880 C CA . THR B 1 14 ? 18.172 28.781 -9.93 1 92.38 14 THR B CA 1
ATOM 4881 C C . THR B 1 14 ? 18.078 27.312 -10.297 1 92.38 14 THR B C 1
ATOM 4883 O O . THR B 1 14 ? 19.094 26.625 -10.453 1 92.38 14 THR B O 1
ATOM 4886 N N . VAL B 1 15 ? 16.922 26.766 -10.234 1 91.06 15 VAL B N 1
ATOM 4887 C CA . VAL B 1 15 ? 16.672 25.375 -10.594 1 91.06 15 VAL B CA 1
ATOM 4888 C C . VAL B 1 15 ? 15.609 25.312 -11.688 1 91.06 15 VAL B C 1
ATOM 4890 O O . VAL B 1 15 ? 14.5 25.797 -11.5 1 91.06 15 VAL B O 1
ATOM 4893 N N . SER B 1 16 ? 15.93 24.734 -12.82 1 87.38 16 SER B N 1
ATOM 4894 C CA . SER B 1 16 ? 14.992 24.547 -13.922 1 87.38 16 SER B CA 1
ATOM 4895 C C . SER B 1 16 ? 14.812 23.062 -14.242 1 87.38 16 SER B C 1
ATOM 4897 O O . SER B 1 16 ? 15.773 22.297 -14.188 1 87.38 16 SER B O 1
ATOM 4899 N N . VAL B 1 17 ? 13.547 22.609 -14.25 1 78.31 17 VAL B N 1
ATOM 4900 C CA . VAL B 1 17 ? 13.258 21.203 -14.57 1 78.31 17 VAL B CA 1
ATOM 4901 C C . VAL B 1 17 ? 12.656 21.109 -15.969 1 78.31 17 VAL B C 1
ATOM 4903 O O . VAL B 1 17 ? 11.898 21.984 -16.391 1 78.31 17 VAL B O 1
ATOM 4906 N N . SER B 1 18 ? 13.039 20.062 -16.672 1 73.25 18 SER B N 1
ATOM 4907 C CA . SER B 1 18 ? 12.477 19.812 -18 1 73.25 18 SER B CA 1
ATOM 4908 C C . SER B 1 18 ? 11.164 19.031 -17.906 1 73.25 18 SER B C 1
ATOM 4910 O O . SER B 1 18 ? 11.117 17.969 -17.312 1 73.25 18 SER B O 1
ATOM 4912 N N . VAL B 1 19 ? 10.117 19.641 -17.984 1 62.25 19 VAL B N 1
ATOM 4913 C CA . VAL B 1 19 ? 8.828 18.969 -17.984 1 62.25 19 VAL B CA 1
ATOM 4914 C C . VAL B 1 19 ? 8.469 18.531 -19.406 1 62.25 19 VAL B C 1
ATOM 4916 O O . VAL B 1 19 ? 8.672 19.281 -20.359 1 62.25 19 VAL B O 1
ATOM 4919 N N . LYS B 1 20 ? 8.305 17.219 -19.578 1 55.34 20 LYS B N 1
ATOM 4920 C CA . LYS B 1 20 ? 7.82 16.703 -20.859 1 55.34 20 LYS B CA 1
ATOM 4921 C C . LYS B 1 20 ? 6.465 17.312 -21.219 1 55.34 20 LYS B C 1
ATOM 4923 O O . LYS B 1 20 ? 5.566 17.375 -20.375 1 55.34 20 LYS B O 1
ATOM 4928 N N . ASP B 1 21 ? 6.312 18.172 -22.156 1 50.09 21 ASP B N 1
ATOM 4929 C CA . ASP B 1 21 ? 5.062 18.75 -22.656 1 50.09 21 ASP B CA 1
ATOM 4930 C C . ASP B 1 21 ? 4.066 17.656 -23.031 1 50.09 21 ASP B C 1
ATOM 4932 O O . ASP B 1 21 ? 4.359 16.797 -23.875 1 50.09 21 ASP B O 1
ATOM 4936 N N . ASP B 1 22 ? 3.17 17.359 -22.156 1 48.38 22 ASP B N 1
ATOM 4937 C CA . ASP B 1 22 ? 2.107 16.375 -22.375 1 48.38 22 ASP B CA 1
ATOM 4938 C C . ASP B 1 22 ? 1.419 16.625 -23.719 1 48.38 22 ASP B C 1
ATOM 4940 O O . ASP B 1 22 ? 0.557 15.844 -24.125 1 48.38 22 ASP B O 1
ATOM 4944 N N . ALA B 1 23 ? 1.308 17.828 -24.266 1 44.03 23 ALA B N 1
ATOM 4945 C CA . ALA B 1 23 ? 0.6 18.016 -25.531 1 44.03 23 ALA B CA 1
ATOM 4946 C C . ALA B 1 23 ? 1.107 17.031 -26.594 1 44.03 23 ALA B C 1
ATOM 4948 O O . ALA B 1 23 ? 0.351 16.609 -27.469 1 44.03 23 ALA B O 1
ATOM 4949 N N . CYS B 1 24 ? 2.336 16.891 -26.547 1 42 24 CYS B N 1
ATOM 4950 C CA . CYS B 1 24 ? 2.846 16.047 -27.625 1 42 24 CYS B CA 1
ATOM 4951 C C . CYS B 1 24 ? 2.633 14.57 -27.312 1 42 24 CYS B C 1
ATOM 4953 O O . CYS B 1 24 ? 2.949 13.703 -28.125 1 42 24 CYS B O 1
ATOM 4955 N N . SER B 1 25 ? 2.373 14.32 -26.094 1 43.41 25 SER B N 1
ATOM 4956 C CA . SER B 1 25 ? 2.318 12.922 -25.672 1 43.41 25 SER B CA 1
ATOM 4957 C C . SER B 1 25 ? 1.161 12.188 -26.344 1 43.41 25 SER B C 1
ATOM 4959 O O . SER B 1 25 ? 0.994 10.984 -26.156 1 43.41 25 SER B O 1
ATOM 4961 N N . GLY B 1 26 ? 0.156 12.867 -26.688 1 42.69 26 GLY B N 1
ATOM 4962 C CA . GLY B 1 26 ? -0.875 12.094 -27.375 1 42.69 26 GLY B CA 1
ATOM 4963 C C . GLY B 1 26 ? -0.378 11.406 -28.625 1 42.69 26 GLY B C 1
ATOM 4964 O O . GLY B 1 26 ? -1.123 10.664 -29.266 1 42.69 26 GLY B O 1
ATOM 4965 N N . LYS B 1 27 ? 0.419 12.117 -29.484 1 39.66 27 LYS B N 1
ATOM 4966 C CA . LYS B 1 27 ? 0.64 11.586 -30.828 1 39.66 27 LYS B CA 1
ATOM 4967 C C . LYS B 1 27 ? 1.696 10.484 -30.812 1 39.66 27 LYS B C 1
ATOM 4969 O O . LYS B 1 27 ? 2.779 10.664 -30.25 1 39.66 27 LYS B O 1
ATOM 4974 N N . VAL B 1 28 ? 1.332 9.344 -31.047 1 43.75 28 VAL B N 1
ATOM 4975 C CA . VAL B 1 28 ? 2.109 8.117 -31.172 1 43.75 28 VAL B CA 1
ATOM 4976 C C . VAL B 1 28 ? 3.486 8.43 -31.75 1 43.75 28 VAL B C 1
ATOM 4978 O O . VAL B 1 28 ? 4.5 7.902 -31.281 1 43.75 28 VAL B O 1
ATOM 4981 N N . TRP B 1 29 ? 3.521 9.258 -32.812 1 40.34 29 TRP B N 1
ATOM 4982 C CA . TRP B 1 29 ? 4.734 9.516 -33.594 1 40.34 29 TRP B CA 1
ATOM 4983 C C . TRP B 1 29 ? 5.684 10.43 -32.812 1 40.34 29 TRP B C 1
ATOM 4985 O O . TRP B 1 29 ? 6.875 10.5 -33.125 1 40.34 29 TRP B O 1
ATOM 4995 N N . CYS B 1 30 ? 5.125 11.25 -32.156 1 42.06 30 CYS B N 1
ATOM 4996 C CA . CYS B 1 30 ? 6.027 12.164 -31.469 1 42.06 30 CYS B CA 1
ATOM 4997 C C . CYS B 1 30 ? 6.863 11.43 -30.438 1 42.06 30 CYS B C 1
ATOM 4999 O O . CYS B 1 30 ? 7.852 11.969 -29.922 1 42.06 30 CYS B O 1
ATOM 5001 N N . LYS B 1 31 ? 6.355 10.281 -29.922 1 43.22 31 LYS B N 1
ATOM 5002 C CA . LYS B 1 31 ? 7.172 9.453 -29.031 1 43.22 31 LYS B CA 1
ATOM 5003 C C . LYS B 1 31 ? 8.422 8.945 -29.766 1 43.22 31 LYS B C 1
ATOM 5005 O O . LYS B 1 31 ? 9.445 8.688 -29.125 1 43.22 31 LYS B O 1
ATOM 5010 N N . PHE B 1 32 ? 8.305 8.672 -31.016 1 41.31 32 PHE B N 1
ATOM 5011 C CA . PHE B 1 32 ? 9.469 8.258 -31.781 1 41.31 32 PHE B CA 1
ATOM 5012 C C . PHE B 1 32 ? 10.305 9.461 -32.188 1 41.31 32 PHE B C 1
ATOM 5014 O O . PHE B 1 32 ? 11.398 9.305 -32.75 1 41.31 32 PHE B O 1
ATOM 5021 N N . SER B 1 33 ? 9.75 10.547 -32.469 1 41.66 33 SER B N 1
ATOM 5022 C CA . SER B 1 33 ? 10.609 11.641 -32.906 1 41.66 33 SER B CA 1
ATOM 5023 C C . SER B 1 33 ? 11.32 12.297 -31.734 1 41.66 33 SER B C 1
ATOM 5025 O O . SER B 1 33 ? 10.766 12.359 -30.625 1 41.66 33 SER B O 1
ATOM 5027 N N . SER B 1 34 ? 12.633 12.359 -31.781 1 42.28 34 SER B N 1
ATOM 5028 C CA . SER B 1 34 ? 13.648 12.891 -30.875 1 42.28 34 SER B CA 1
ATOM 5029 C C . SER B 1 34 ? 13.203 14.211 -30.266 1 42.28 34 SER B C 1
ATOM 5031 O O . SER B 1 34 ? 13.906 14.781 -29.422 1 42.28 34 SER B O 1
ATOM 5033 N N . LYS B 1 35 ? 12.406 14.984 -31.031 1 44.22 35 LYS B N 1
ATOM 5034 C CA . LYS B 1 35 ? 12.398 16.344 -30.484 1 44.22 35 LYS B CA 1
ATOM 5035 C C . LYS B 1 35 ? 11.469 16.453 -29.281 1 44.22 35 LYS B C 1
ATOM 5037 O O . LYS B 1 35 ? 10.242 16.469 -29.438 1 44.22 35 LYS B O 1
ATOM 5042 N N . LYS B 1 36 ? 11.672 15.781 -28.25 1 47.47 36 LYS B N 1
ATOM 5043 C CA . LYS B 1 36 ? 11.016 15.984 -26.969 1 47.47 36 LYS B CA 1
ATOM 5044 C C . LYS B 1 36 ? 10.75 17.469 -26.719 1 47.47 36 LYS B C 1
ATOM 5046 O O . LYS B 1 36 ? 11.695 18.266 -26.625 1 47.47 36 LYS B O 1
ATOM 5051 N N . CYS B 1 37 ? 9.828 18.078 -27.297 1 48.56 37 CYS B N 1
ATOM 5052 C CA . CYS B 1 37 ? 9.547 19.453 -26.875 1 48.56 37 CYS B CA 1
ATOM 5053 C C . CYS B 1 37 ? 9.578 19.562 -25.359 1 48.56 37 CYS B C 1
ATOM 5055 O O . CYS B 1 37 ? 8.672 19.062 -24.672 1 48.56 37 CYS B O 1
ATOM 5057 N N . VAL B 1 38 ? 10.633 19.422 -24.844 1 56.34 38 VAL B N 1
ATOM 5058 C CA . VAL B 1 38 ? 10.867 19.594 -23.422 1 56.34 38 VAL B CA 1
ATOM 5059 C C . VAL B 1 38 ? 10.727 21.078 -23.047 1 56.34 38 VAL B C 1
ATOM 5061 O O . VAL B 1 38 ? 11.359 21.938 -23.672 1 56.34 38 VAL B O 1
ATOM 5064 N N . SER B 1 39 ? 9.547 21.594 -22.672 1 65.88 39 SER B N 1
ATOM 5065 C CA . SER B 1 39 ? 9.484 22.938 -22.109 1 65.88 39 SER B CA 1
ATOM 5066 C C . SER B 1 39 ? 10.148 22.984 -20.734 1 65.88 39 SER B C 1
ATOM 5068 O O . SER B 1 39 ? 10.023 22.031 -19.953 1 65.88 39 SER B O 1
ATOM 5070 N N . THR B 1 40 ? 11.141 23.891 -20.641 1 73.56 40 THR B N 1
ATOM 5071 C CA . THR B 1 40 ? 11.867 24.062 -19.391 1 73.56 40 THR B CA 1
ATOM 5072 C C . THR B 1 40 ? 11.07 24.938 -18.422 1 73.56 40 THR B C 1
ATOM 5074 O O . THR B 1 40 ? 10.594 26 -18.781 1 73.56 40 THR B O 1
ATOM 5077 N N . PHE B 1 41 ? 10.656 24.391 -17.359 1 80.62 41 PHE B N 1
ATOM 5078 C CA . PHE B 1 41 ? 9.969 25.109 -16.297 1 80.62 41 PHE B CA 1
ATOM 5079 C C . PHE B 1 41 ? 10.922 25.453 -15.164 1 80.62 41 PHE B C 1
ATOM 5081 O O . PHE B 1 41 ? 11.57 24.562 -14.602 1 80.62 41 PHE B O 1
ATOM 5088 N N . THR B 1 42 ? 11.094 26.859 -14.938 1 84.88 42 THR B N 1
ATOM 5089 C CA . THR B 1 42 ? 11.984 27.297 -13.875 1 84.88 42 THR B CA 1
ATOM 5090 C C . THR B 1 42 ? 11.242 27.375 -12.547 1 84.88 42 THR B C 1
ATOM 5092 O O . THR B 1 42 ? 10.297 28.141 -12.398 1 84.88 42 THR B O 1
ATOM 5095 N N . ILE B 1 43 ? 11.641 26.594 -11.562 1 87.44 43 ILE B N 1
ATOM 5096 C CA . ILE B 1 43 ? 10.984 26.547 -10.266 1 87.44 43 ILE B CA 1
ATOM 5097 C C . ILE B 1 43 ? 11.578 27.609 -9.344 1 87.44 43 ILE B C 1
ATOM 5099 O O . ILE B 1 43 ? 10.844 28.391 -8.734 1 87.44 43 ILE B O 1
ATOM 5103 N N . LEU B 1 44 ? 12.898 27.625 -9.266 1 92.06 44 LEU B N 1
ATOM 5104 C CA . LEU B 1 44 ? 13.578 28.656 -8.477 1 92.06 44 LEU B CA 1
ATOM 5105 C C . LEU B 1 44 ? 14.164 29.734 -9.383 1 92.06 44 LEU B C 1
ATOM 5107 O O . LEU B 1 44 ? 14.867 29.422 -10.352 1 92.06 44 LEU B O 1
ATOM 5111 N N . LYS B 1 45 ? 13.875 30.984 -9.125 1 91.62 45 LYS B N 1
ATOM 5112 C CA . LYS B 1 45 ? 14.258 32.094 -9.984 1 91.62 45 LYS B CA 1
ATOM 5113 C C . LYS B 1 45 ? 15.281 33 -9.289 1 91.62 45 LYS B C 1
ATOM 5115 O O . LYS B 1 45 ? 15.062 34.219 -9.156 1 91.62 45 LYS B O 1
ATOM 5120 N N . GLY B 1 46 ? 16.359 32.469 -8.859 1 89.5 46 GLY B N 1
ATOM 5121 C CA . GLY B 1 46 ? 17.469 33.25 -8.328 1 89.5 46 GLY B CA 1
ATOM 5122 C C . GLY B 1 46 ? 17.297 33.625 -6.867 1 89.5 46 GLY B C 1
ATOM 5123 O O . GLY B 1 46 ? 17.203 34.781 -6.535 1 89.5 46 GLY B O 1
ATOM 5124 N N . VAL B 1 47 ? 17.375 32.719 -5.969 1 91 47 VAL B N 1
ATOM 5125 C CA . VAL B 1 47 ? 17.203 32.938 -4.535 1 91 47 VAL B CA 1
ATOM 5126 C C . VAL B 1 47 ? 18.562 33.125 -3.877 1 91 47 VAL B C 1
ATOM 5128 O O . VAL B 1 47 ? 19.484 32.344 -4.113 1 91 47 VAL B O 1
ATOM 5131 N N . SER B 1 48 ? 18.75 34.219 -3.191 1 90.62 48 SER B N 1
ATOM 5132 C CA . SER B 1 48 ? 20 34.531 -2.516 1 90.62 48 SER B CA 1
ATOM 5133 C C . SER B 1 48 ? 19.781 34.781 -1.027 1 90.62 48 SER B C 1
ATOM 5135 O O . SER B 1 48 ? 18.672 35.094 -0.604 1 90.62 48 SER B O 1
ATOM 5137 N N . GLY B 1 49 ? 20.828 34.531 -0.22 1 90.25 49 GLY B N 1
ATOM 5138 C CA . GLY B 1 49 ? 20.75 34.75 1.216 1 90.25 49 GLY B CA 1
ATOM 5139 C C . GLY B 1 49 ? 21.984 34.25 1.953 1 90.25 49 GLY B C 1
ATOM 5140 O O . GLY B 1 49 ? 23.016 33.969 1.336 1 90.25 49 GLY B O 1
ATOM 5141 N N . TYR B 1 50 ? 21.938 34.375 3.209 1 91.06 50 TYR B N 1
ATOM 5142 C CA . TYR B 1 50 ? 23.047 33.875 4.035 1 91.06 50 TYR B CA 1
ATOM 5143 C C . TYR B 1 50 ? 22.547 33.406 5.391 1 91.06 50 TYR B C 1
ATOM 5145 O O . TYR B 1 50 ? 21.422 33.719 5.785 1 91.06 50 TYR B O 1
ATOM 5153 N N . ALA B 1 51 ? 23.266 32.562 5.992 1 92.81 51 ALA B N 1
ATOM 5154 C CA . ALA B 1 51 ? 22.969 32.031 7.32 1 92.81 51 ALA B CA 1
ATOM 5155 C C . ALA B 1 51 ? 24.219 31.953 8.18 1 92.81 51 ALA B C 1
ATOM 5157 O O . ALA B 1 51 ? 25.312 31.719 7.664 1 92.81 51 ALA B O 1
ATOM 5158 N N . GLU B 1 52 ? 24.062 32.219 9.406 1 90.69 52 GLU B N 1
ATOM 5159 C CA . GLU B 1 52 ? 25.141 32.125 10.391 1 90.69 52 GLU B CA 1
ATOM 5160 C C . GLU B 1 52 ? 24.859 30.984 11.383 1 90.69 52 GLU B C 1
ATOM 5162 O O . GLU B 1 52 ? 23.75 30.469 11.438 1 90.69 52 GLU B O 1
ATOM 5167 N N . THR B 1 53 ? 25.875 30.688 12.086 1 90.56 53 THR B N 1
ATOM 5168 C CA . THR B 1 53 ? 25.734 29.625 13.078 1 90.56 53 THR B CA 1
ATOM 5169 C C . THR B 1 53 ? 24.641 29.953 14.086 1 90.56 53 THR B C 1
ATOM 5171 O O . THR B 1 53 ? 24.5 31.109 14.492 1 90.56 53 THR B O 1
ATOM 5174 N N . SER B 1 54 ? 23.781 28.953 14.445 1 91.25 54 SER B N 1
ATOM 5175 C CA . SER B 1 54 ? 22.734 29.016 15.461 1 91.25 54 SER B CA 1
ATOM 5176 C C . SER B 1 54 ? 21.469 29.672 14.922 1 91.25 54 SER B C 1
ATOM 5178 O O . SER B 1 54 ? 20.516 29.859 15.664 1 91.25 54 SER B O 1
ATOM 5180 N N . ASN B 1 55 ? 21.531 30 13.586 1 94.06 55 ASN B N 1
ATOM 5181 C CA . ASN B 1 55 ? 20.312 30.547 12.984 1 94.06 55 ASN B CA 1
ATOM 5182 C C . ASN B 1 55 ? 19.297 29.438 12.711 1 94.06 55 ASN B C 1
ATOM 5184 O O . ASN B 1 55 ? 19.656 28.344 12.297 1 94.06 55 ASN B O 1
ATOM 5188 N N . MET B 1 56 ? 18.125 29.734 13.023 1 95.44 56 MET B N 1
ATOM 5189 C CA . MET B 1 56 ? 17 28.859 12.703 1 95.44 56 MET B CA 1
ATOM 5190 C C . MET B 1 56 ? 16.031 29.531 11.742 1 95.44 56 MET B C 1
ATOM 5192 O O . MET B 1 56 ? 15.359 30.5 12.109 1 95.44 56 MET B O 1
ATOM 5196 N N . PHE B 1 57 ? 15.992 28.984 10.547 1 95.06 57 PHE B N 1
ATOM 5197 C CA . PHE B 1 57 ? 15.203 29.609 9.484 1 95.06 57 PHE B CA 1
ATOM 5198 C C . PHE B 1 57 ? 13.875 28.891 9.312 1 95.06 57 PHE B C 1
ATOM 5200 O O . PHE B 1 57 ? 13.828 27.672 9.172 1 95.06 57 PHE B O 1
ATOM 5207 N N . ALA B 1 58 ? 12.805 29.625 9.336 1 95 58 ALA B N 1
ATOM 5208 C CA . ALA B 1 58 ? 11.5 29.125 8.898 1 95 58 ALA B CA 1
ATOM 5209 C C . ALA B 1 58 ? 11.219 29.547 7.453 1 95 58 ALA B C 1
ATOM 5211 O O . ALA B 1 58 ? 11.164 30.734 7.141 1 95 58 ALA B O 1
ATOM 5212 N N . ILE B 1 59 ? 11.148 28.594 6.605 1 95.06 59 ILE B N 1
ATOM 5213 C CA . ILE B 1 59 ? 10.812 28.875 5.211 1 95.06 59 ILE B CA 1
ATOM 5214 C C . ILE B 1 59 ? 9.305 28.781 5.016 1 95.06 59 ILE B C 1
ATOM 5216 O O . ILE B 1 59 ? 8.711 27.703 5.148 1 95.06 59 ILE B O 1
ATOM 5220 N N . LEU B 1 60 ? 8.719 29.922 4.688 1 91.75 60 LEU B N 1
ATOM 5221 C CA . LEU B 1 60 ? 7.266 30 4.555 1 91.75 60 LEU B CA 1
ATOM 5222 C C . LEU B 1 60 ? 6.875 30.453 3.148 1 91.75 60 LEU B C 1
ATOM 5224 O O . LEU B 1 60 ? 7.66 31.094 2.455 1 91.75 60 LEU B O 1
ATOM 5228 N N . GLY B 1 61 ? 5.727 30.062 2.717 1 87.75 61 GLY B N 1
ATOM 5229 C CA . GLY B 1 61 ? 5.172 30.406 1.418 1 87.75 61 GLY B CA 1
ATOM 5230 C C . GLY B 1 61 ? 3.994 29.531 1.02 1 87.75 61 GLY B C 1
ATOM 5231 O O . GLY B 1 61 ? 3.738 28.5 1.643 1 87.75 61 GLY B O 1
ATOM 5232 N N . PRO B 1 62 ? 3.348 30.016 0.048 1 82.31 62 PRO B N 1
ATOM 5233 C CA . PRO B 1 62 ? 2.217 29.219 -0.435 1 82.31 62 PRO B CA 1
ATOM 5234 C C . PRO B 1 62 ? 2.654 27.938 -1.128 1 82.31 62 PRO B C 1
ATOM 5236 O O . PRO B 1 62 ? 3.848 27.734 -1.354 1 82.31 62 PRO B O 1
ATOM 5239 N N . SER B 1 63 ? 1.695 27.078 -1.366 1 76.81 63 SER B N 1
ATOM 5240 C CA . SER B 1 63 ? 2 25.828 -2.061 1 76.81 63 SER B CA 1
ATOM 5241 C C . SER B 1 63 ? 2.543 26.094 -3.461 1 76.81 63 SER B C 1
ATOM 5243 O O . SER B 1 63 ? 2.02 26.938 -4.184 1 76.81 63 SER B O 1
ATOM 5245 N N . GLY B 1 64 ? 3.574 25.531 -3.854 1 77.94 64 GLY B N 1
ATOM 5246 C CA . GLY B 1 64 ? 4.18 25.688 -5.164 1 77.94 64 GLY B CA 1
ATOM 5247 C C . GLY B 1 64 ? 5.18 26.828 -5.219 1 77.94 64 GLY B C 1
ATOM 5248 O O . GLY B 1 64 ? 5.664 27.188 -6.293 1 77.94 64 GLY B O 1
ATOM 5249 N N . ALA B 1 65 ? 5.41 27.359 -4.066 1 85.19 65 ALA B N 1
ATOM 5250 C CA . ALA B 1 65 ? 6.332 28.5 -4.023 1 85.19 65 ALA B CA 1
ATOM 5251 C C . ALA B 1 65 ? 7.766 28.047 -4.293 1 85.19 65 ALA B C 1
ATOM 5253 O O . ALA B 1 65 ? 8.641 28.875 -4.578 1 85.19 65 ALA B O 1
ATOM 5254 N N . GLY B 1 66 ? 8.047 26.766 -4.172 1 88.19 66 GLY B N 1
ATOM 5255 C CA . GLY B 1 66 ? 9.391 26.234 -4.395 1 88.19 66 GLY B CA 1
ATOM 5256 C C . GLY B 1 66 ? 10.141 25.969 -3.107 1 88.19 66 GLY B C 1
ATOM 5257 O O . GLY B 1 66 ? 11.375 25.875 -3.111 1 88.19 66 GLY B O 1
ATOM 5258 N N . LYS B 1 67 ? 9.477 25.875 -1.971 1 90.81 67 LYS B N 1
ATOM 5259 C CA . LYS B 1 67 ? 10.109 25.703 -0.665 1 90.81 67 LYS B CA 1
ATOM 5260 C C . LYS B 1 67 ? 10.945 24.438 -0.617 1 90.81 67 LYS B C 1
ATOM 5262 O O . LYS B 1 67 ? 12.117 24.469 -0.229 1 90.81 67 LYS B O 1
ATOM 5267 N N . THR B 1 68 ? 10.367 23.328 -1.044 1 87.81 68 THR B N 1
ATOM 5268 C CA . THR B 1 68 ? 11.039 22.031 -1.004 1 87.81 68 THR B CA 1
ATOM 5269 C C . THR B 1 68 ? 12.203 22 -1.993 1 87.81 68 THR B C 1
ATOM 5271 O O . THR B 1 68 ? 13.25 21.422 -1.705 1 87.81 68 THR B O 1
ATOM 5274 N N . THR B 1 69 ? 12.016 22.625 -3.156 1 88.88 69 THR B N 1
ATOM 5275 C CA . THR B 1 69 ? 13.07 22.688 -4.16 1 88.88 69 THR B CA 1
ATOM 5276 C C . THR B 1 69 ? 14.25 23.516 -3.658 1 88.88 69 THR B C 1
ATOM 5278 O O . THR B 1 69 ? 15.406 23.188 -3.895 1 88.88 69 THR B O 1
ATOM 5281 N N . PHE B 1 70 ? 13.914 24.625 -3.004 1 93.38 70 PHE B N 1
ATOM 5282 C CA . PHE B 1 70 ? 14.961 25.453 -2.439 1 93.38 70 PHE B CA 1
ATOM 5283 C C . PHE B 1 70 ? 15.773 24.688 -1.398 1 93.38 70 PHE B C 1
ATOM 5285 O O . PHE B 1 70 ? 17 24.719 -1.419 1 93.38 70 PHE B O 1
ATOM 5292 N N . LEU B 1 71 ? 15 24.016 -0.484 1 92.94 71 LEU B N 1
ATOM 5293 C CA . LEU B 1 71 ? 15.656 23.25 0.568 1 92.94 71 LEU B CA 1
ATOM 5294 C C . LEU B 1 71 ? 16.562 22.172 -0.027 1 92.94 71 LEU B C 1
ATOM 5296 O O . LEU B 1 71 ? 17.688 22 0.418 1 92.94 71 LEU B O 1
ATOM 5300 N N . ALA B 1 72 ? 16.094 21.484 -1.002 1 89.62 72 ALA B N 1
ATOM 5301 C CA . ALA B 1 72 ? 16.875 20.438 -1.662 1 89.62 72 ALA B CA 1
ATOM 5302 C C . ALA B 1 72 ? 18.062 21.016 -2.416 1 89.62 72 ALA B C 1
ATOM 5304 O O . ALA B 1 72 ? 19.125 20.406 -2.475 1 89.62 72 ALA B O 1
ATOM 5305 N N . ALA B 1 73 ? 17.859 22.141 -3.043 1 90.75 73 ALA B N 1
ATOM 5306 C CA . ALA B 1 73 ? 18.938 22.812 -3.771 1 90.75 73 ALA B CA 1
ATOM 5307 C C . ALA B 1 73 ? 20.031 23.281 -2.824 1 90.75 73 ALA B C 1
ATOM 5309 O O . ALA B 1 73 ? 21.219 23.125 -3.127 1 90.75 73 ALA B O 1
ATOM 5310 N N . LEU B 1 74 ? 19.578 23.812 -1.763 1 92.06 74 LEU B N 1
ATOM 5311 C CA . LEU B 1 74 ? 20.531 24.281 -0.769 1 92.06 74 LEU B CA 1
ATOM 5312 C C . LEU B 1 74 ? 21.328 23.109 -0.19 1 92.06 74 LEU B C 1
ATOM 5314 O O . LEU B 1 74 ? 22.531 23.25 0.096 1 92.06 74 LEU B O 1
ATOM 5318 N N . ALA B 1 75 ? 20.688 22.016 -0.009 1 90.12 75 ALA B N 1
ATOM 5319 C CA . ALA B 1 75 ? 21.328 20.812 0.504 1 90.12 75 ALA B CA 1
ATOM 5320 C C . ALA B 1 75 ? 22.125 20.109 -0.588 1 90.12 75 ALA B C 1
ATOM 5322 O O . ALA B 1 75 ? 22.766 19.078 -0.341 1 90.12 75 ALA B O 1
ATOM 5323 N N . ARG B 1 76 ? 22.078 20.641 -1.786 1 86.62 76 ARG B N 1
ATOM 5324 C CA . ARG B 1 76 ? 22.812 20.109 -2.938 1 86.62 76 ARG B CA 1
ATOM 5325 C C . ARG B 1 76 ? 22.359 18.688 -3.271 1 86.62 76 ARG B C 1
ATOM 5327 O O . ARG B 1 76 ? 23.172 17.844 -3.633 1 86.62 76 ARG B O 1
ATOM 5334 N N . ARG B 1 77 ? 21.188 18.453 -3.01 1 81.88 77 ARG B N 1
ATOM 5335 C CA . ARG B 1 77 ? 20.594 17.172 -3.385 1 81.88 77 ARG B CA 1
ATOM 5336 C C . ARG B 1 77 ? 20.031 17.219 -4.801 1 81.88 77 ARG B C 1
ATOM 5338 O O . ARG B 1 77 ? 19.75 16.172 -5.395 1 81.88 77 ARG B O 1
ATOM 5345 N N . LEU B 1 78 ? 19.828 18.406 -5.293 1 81.56 78 LEU B N 1
ATOM 5346 C CA . LEU B 1 78 ? 19.375 18.641 -6.656 1 81.56 78 LEU B CA 1
ATOM 5347 C C . LEU B 1 78 ? 20.438 19.375 -7.469 1 81.56 78 LEU B C 1
ATOM 5349 O O . LEU B 1 78 ? 21.203 20.172 -6.922 1 81.56 78 LEU B O 1
ATOM 5353 N N . LYS B 1 79 ? 20.5 18.969 -8.758 1 82 79 LYS B N 1
ATOM 5354 C CA . LYS B 1 79 ? 21.438 19.672 -9.625 1 82 79 LYS B CA 1
ATOM 5355 C C . LYS B 1 79 ? 20.984 21.109 -9.875 1 82 79 LYS B C 1
ATOM 5357 O O . LYS B 1 79 ? 19.844 21.344 -10.297 1 82 79 LYS B O 1
ATOM 5362 N N . LEU B 1 80 ? 21.828 22.031 -9.57 1 85.31 80 LEU B N 1
ATOM 5363 C CA . LEU B 1 80 ? 21.547 23.438 -9.766 1 85.31 80 LEU B CA 1
ATOM 5364 C C . LEU B 1 80 ? 21.766 23.844 -11.211 1 85.31 80 LEU B C 1
ATOM 5366 O O . LEU B 1 80 ? 22.719 23.391 -11.859 1 85.31 80 LEU B O 1
ATOM 5370 N N . THR B 1 81 ? 20.875 24.578 -11.781 1 86.06 81 THR B N 1
ATOM 5371 C CA . THR B 1 81 ? 21.062 25.156 -13.109 1 86.06 81 THR B CA 1
ATOM 5372 C C . THR B 1 81 ? 22.047 26.328 -13.055 1 86.06 81 THR B C 1
ATOM 5374 O O . THR B 1 81 ? 22.938 26.438 -13.898 1 86.06 81 THR B O 1
ATOM 5377 N N . SER B 1 82 ? 21.828 27.188 -12.164 1 88.81 82 SER B N 1
ATOM 5378 C CA . SER B 1 82 ? 22.734 28.297 -11.914 1 88.81 82 SER B CA 1
ATOM 5379 C C . SER B 1 82 ? 22.766 28.688 -10.438 1 88.81 82 SER B C 1
ATOM 5381 O O . SER B 1 82 ? 21.859 28.312 -9.68 1 88.81 82 SER B O 1
ATOM 5383 N N . GLY B 1 83 ? 23.859 29.219 -10 1 88.88 83 GLY B N 1
ATOM 5384 C CA . GLY B 1 83 ? 24.016 29.641 -8.617 1 88.88 83 GLY B CA 1
ATOM 5385 C C . GLY B 1 83 ? 25.078 28.844 -7.867 1 88.88 83 GLY B C 1
ATOM 5386 O O . GLY B 1 83 ? 25.641 27.891 -8.398 1 88.88 83 GLY B O 1
ATOM 5387 N N . THR B 1 84 ? 25.438 29.391 -6.738 1 88.56 84 THR B N 1
ATOM 5388 C CA . THR B 1 84 ? 26.484 28.734 -5.965 1 88.56 84 THR B CA 1
ATOM 5389 C C . THR B 1 84 ? 26.172 28.781 -4.473 1 88.56 84 THR B C 1
ATOM 5391 O O . THR B 1 84 ? 25.438 29.672 -4.02 1 88.56 84 THR B O 1
ATOM 5394 N N . VAL B 1 85 ? 26.562 27.812 -3.82 1 90.19 85 VAL B N 1
ATOM 5395 C CA . VAL B 1 85 ? 26.516 27.734 -2.363 1 90.19 85 VAL B CA 1
ATOM 5396 C C . VAL B 1 85 ? 27.922 27.797 -1.785 1 90.19 85 VAL B C 1
ATOM 5398 O O . VAL B 1 85 ? 28.812 27.062 -2.211 1 90.19 85 VAL B O 1
ATOM 5401 N N . LYS B 1 86 ? 28.094 28.734 -0.938 1 87.5 86 LYS B N 1
ATOM 5402 C CA . LYS B 1 86 ? 29.438 28.953 -0.383 1 87.5 86 LYS B CA 1
ATOM 5403 C C . LYS B 1 86 ? 29.422 28.844 1.14 1 87.5 86 LYS B C 1
ATOM 5405 O O . LYS B 1 86 ? 28.453 29.25 1.786 1 87.5 86 LYS B O 1
ATOM 5410 N N . ILE B 1 87 ? 30.422 28.203 1.634 1 86.5 87 ILE B N 1
ATOM 5411 C CA . ILE B 1 87 ? 30.688 28.188 3.07 1 86.5 87 ILE B CA 1
ATOM 5412 C C . ILE B 1 87 ? 31.984 28.938 3.373 1 86.5 87 ILE B C 1
ATOM 5414 O O . ILE B 1 87 ? 33.031 28.609 2.801 1 86.5 87 ILE B O 1
ATOM 5418 N N . ASN B 1 88 ? 31.922 29.844 4.242 1 80.5 88 ASN B N 1
ATOM 5419 C CA . ASN B 1 88 ? 33.094 30.672 4.574 1 80.5 88 ASN B CA 1
ATOM 5420 C C . ASN B 1 88 ? 33.781 31.203 3.32 1 80.5 88 ASN B C 1
ATOM 5422 O O . ASN B 1 88 ? 35 31.172 3.221 1 80.5 88 ASN B O 1
ATOM 5426 N N . GLY B 1 89 ? 33 31.469 2.285 1 76.56 89 GLY B N 1
ATOM 5427 C CA . GLY B 1 89 ? 33.5 32.094 1.083 1 76.56 89 GLY B CA 1
ATOM 5428 C C . GLY B 1 89 ? 33.938 31.125 0.011 1 76.56 89 GLY B C 1
ATOM 5429 O O . GLY B 1 89 ? 34.281 31.516 -1.096 1 76.56 89 GLY B O 1
ATOM 5430 N N . HIS B 1 90 ? 33.875 29.859 0.329 1 81.31 90 HIS B N 1
ATOM 5431 C CA . HIS B 1 90 ? 34.344 28.859 -0.632 1 81.31 90 HIS B CA 1
ATOM 5432 C C . HIS B 1 90 ? 33.156 28.047 -1.16 1 81.31 90 HIS B C 1
ATOM 5434 O O . HIS B 1 90 ? 32.25 27.719 -0.411 1 81.31 90 HIS B O 1
ATOM 5440 N N . ASP B 1 91 ? 33.312 27.719 -2.387 1 83.81 91 ASP B N 1
ATOM 5441 C CA . ASP B 1 91 ? 32.312 26.875 -2.998 1 83.81 91 ASP B CA 1
ATOM 5442 C C . ASP B 1 91 ? 32.312 25.469 -2.4 1 83.81 91 ASP B C 1
ATOM 5444 O O . ASP B 1 91 ? 33.406 24.906 -2.156 1 83.81 91 ASP B O 1
ATOM 5448 N N . ILE B 1 92 ? 31.219 24.984 -2.162 1 84.12 92 ILE B N 1
ATOM 5449 C CA . ILE B 1 92 ? 31.141 23.688 -1.523 1 84.12 92 ILE B CA 1
ATOM 5450 C C . ILE B 1 92 ? 30.688 22.641 -2.543 1 84.12 92 ILE B C 1
ATOM 5452 O O . ILE B 1 92 ? 29.781 22.875 -3.332 1 84.12 92 ILE B O 1
ATOM 5456 N N . SER B 1 93 ? 31.375 21.594 -2.5 1 82.06 93 SER B N 1
ATOM 5457 C CA . SER B 1 93 ? 31.016 20.469 -3.354 1 82.06 93 SER B CA 1
ATOM 5458 C C . SER B 1 93 ? 29.828 19.688 -2.771 1 82.06 93 SER B C 1
ATOM 5460 O O . SER B 1 93 ? 29.516 19.844 -1.591 1 82.06 93 SER B O 1
ATOM 5462 N N . LYS B 1 94 ? 29.172 19.016 -3.576 1 83.69 94 LYS B N 1
ATOM 5463 C CA . LYS B 1 94 ? 28.047 18.172 -3.168 1 83.69 94 LYS B CA 1
ATOM 5464 C C . LYS B 1 94 ? 28.469 17.188 -2.08 1 83.69 94 LYS B C 1
ATOM 5466 O O . LYS B 1 94 ? 27.703 16.938 -1.138 1 83.69 94 LYS B O 1
ATOM 5471 N N . GLU B 1 95 ? 29.609 16.641 -2.18 1 78.38 95 GLU B N 1
ATOM 5472 C CA . GLU B 1 95 ? 30.109 15.648 -1.234 1 78.38 95 GLU B CA 1
ATOM 5473 C C . GLU B 1 95 ? 30.359 16.266 0.138 1 78.38 95 GLU B C 1
ATOM 5475 O O . GLU B 1 95 ? 30.016 15.68 1.163 1 78.38 95 GLU B O 1
ATOM 5480 N N . THR B 1 96 ? 30.891 17.406 0.072 1 81 96 THR B N 1
ATOM 5481 C CA . THR B 1 96 ? 31.188 18.094 1.328 1 81 96 THR B CA 1
ATOM 5482 C C . THR B 1 96 ? 29.891 18.484 2.037 1 81 96 THR B C 1
ATOM 5484 O O . THR B 1 96 ? 29.781 18.375 3.26 1 81 96 THR B O 1
ATOM 5487 N N . MET B 1 97 ? 28.953 18.891 1.285 1 86 97 MET B N 1
ATOM 5488 C CA . MET B 1 97 ? 27.672 19.266 1.872 1 86 97 MET B CA 1
ATOM 5489 C C . MET B 1 97 ? 26.969 18.062 2.488 1 86 97 MET B C 1
ATOM 5491 O O . MET B 1 97 ? 26.391 18.156 3.568 1 86 97 MET B O 1
ATOM 5495 N N . ALA B 1 98 ? 27.094 17.047 1.835 1 79.06 98 ALA B N 1
ATOM 5496 C CA . ALA B 1 98 ? 26.469 15.82 2.328 1 79.06 98 ALA B CA 1
ATOM 5497 C C . ALA B 1 98 ? 27.109 15.375 3.643 1 79.06 98 ALA B C 1
ATOM 5499 O O . ALA B 1 98 ? 26.422 14.797 4.496 1 79.06 98 ALA B O 1
ATOM 5500 N N . GLU B 1 99 ? 28.312 15.703 3.781 1 78.94 99 GLU B N 1
ATOM 5501 C CA . GLU B 1 99 ? 29.047 15.281 4.977 1 78.94 99 GLU B CA 1
ATOM 5502 C C . GLU B 1 99 ? 28.734 16.188 6.16 1 78.94 99 GLU B C 1
ATOM 5504 O O . GLU B 1 99 ? 28.719 15.742 7.309 1 78.94 99 GLU B O 1
ATOM 5509 N N . ILE B 1 100 ? 28.453 17.359 5.867 1 85.5 100 ILE B N 1
ATOM 5510 C CA . ILE B 1 100 ? 28.344 18.297 6.969 1 85.5 100 ILE B CA 1
ATOM 5511 C C . ILE B 1 100 ? 26.859 18.547 7.285 1 85.5 100 ILE B C 1
ATOM 5513 O O . ILE B 1 100 ? 26.531 19.109 8.328 1 85.5 100 ILE B O 1
ATOM 5517 N N . SER B 1 101 ? 26.047 18.109 6.422 1 89.19 101 SER B N 1
ATOM 5518 C CA . SER B 1 101 ? 24.625 18.406 6.609 1 89.19 101 SER B CA 1
ATOM 5519 C C . SER B 1 101 ? 23.797 17.125 6.703 1 89.19 101 SER B C 1
ATOM 5521 O O . SER B 1 101 ? 24.297 16.031 6.395 1 89.19 101 SER B O 1
ATOM 5523 N N . SER B 1 102 ? 22.672 17.266 7.309 1 88.69 102 SER B N 1
ATOM 5524 C CA . SER B 1 102 ? 21.672 16.203 7.359 1 88.69 102 SER B CA 1
ATOM 5525 C C . SER B 1 102 ? 20.344 16.688 6.785 1 88.69 102 SER B C 1
ATOM 5527 O O . SER B 1 102 ? 20 17.859 6.895 1 88.69 102 SER B O 1
ATOM 5529 N N . TYR B 1 103 ? 19.719 15.812 6.051 1 88.5 103 TYR B N 1
ATOM 5530 C CA . TYR B 1 103 ? 18.453 16.125 5.406 1 88.5 103 TYR B CA 1
ATOM 5531 C C . TYR B 1 103 ? 17.344 15.203 5.898 1 88.5 103 TYR B C 1
ATOM 5533 O O . TYR B 1 103 ? 17.453 13.977 5.812 1 88.5 103 TYR B O 1
ATOM 5541 N N . MET B 1 104 ? 16.328 15.789 6.449 1 87.25 104 MET B N 1
ATOM 5542 C CA . MET B 1 104 ? 15.148 15.039 6.855 1 87.25 104 MET B CA 1
ATOM 5543 C C . MET B 1 104 ? 13.984 15.305 5.898 1 87.25 104 MET B C 1
ATOM 5545 O O . MET B 1 104 ? 13.43 16.406 5.883 1 87.25 104 MET B O 1
ATOM 5549 N N . PRO B 1 105 ? 13.578 14.32 5.137 1 83.56 105 PRO B N 1
ATOM 5550 C CA . PRO B 1 105 ? 12.469 14.508 4.199 1 83.56 105 PRO B CA 1
ATOM 5551 C C . PRO B 1 105 ? 11.109 14.531 4.895 1 83.56 105 PRO B C 1
ATOM 5553 O O . PRO B 1 105 ? 11.023 14.312 6.105 1 83.56 105 PRO B O 1
ATOM 5556 N N . GLN B 1 106 ? 10.141 14.844 4.113 1 76.56 106 GLN B N 1
ATOM 5557 C CA . GLN B 1 106 ? 8.773 14.992 4.617 1 76.56 106 GLN B CA 1
ATOM 5558 C C . GLN B 1 106 ? 8.203 13.648 5.059 1 76.56 106 GLN B C 1
ATOM 5560 O O . GLN B 1 106 ? 7.531 13.562 6.09 1 76.56 106 GLN B O 1
ATOM 5565 N N . PHE B 1 107 ? 8.461 12.609 4.25 1 70.25 107 PHE B N 1
ATOM 5566 C CA . PHE B 1 107 ? 7.906 11.305 4.582 1 70.25 107 PHE B CA 1
ATOM 5567 C C . PHE B 1 107 ? 8.805 10.562 5.566 1 70.25 107 PHE B C 1
ATOM 5569 O O . PHE B 1 107 ? 10.031 10.641 5.473 1 70.25 107 PHE B O 1
ATOM 5576 N N . ASP B 1 108 ? 8.156 10.078 6.664 1 72.81 108 ASP B N 1
ATOM 5577 C CA . ASP B 1 108 ? 8.922 9.359 7.676 1 72.81 108 ASP B CA 1
ATOM 5578 C C . ASP B 1 108 ? 8.672 7.855 7.586 1 72.81 108 ASP B C 1
ATOM 5580 O O . ASP B 1 108 ? 7.562 7.422 7.273 1 72.81 108 ASP B O 1
ATOM 5584 N N . ALA B 1 109 ? 9.773 7.184 7.453 1 84.94 109 ALA B N 1
ATOM 5585 C CA . ALA B 1 109 ? 9.703 5.727 7.535 1 84.94 109 ALA B CA 1
ATOM 5586 C C . ALA B 1 109 ? 10.602 5.191 8.641 1 84.94 109 ALA B C 1
ATOM 5588 O O . ALA B 1 109 ? 11.805 5.453 8.656 1 84.94 109 ALA B O 1
ATOM 5589 N N . LEU B 1 110 ? 10.047 4.617 9.656 1 91.81 110 LEU B N 1
ATOM 5590 C CA . LEU B 1 110 ? 10.773 4.023 10.773 1 91.81 110 LEU B CA 1
ATOM 5591 C C . LEU B 1 110 ? 10.469 2.531 10.883 1 91.81 110 LEU B C 1
ATOM 5593 O O . LEU B 1 110 ? 9.391 2.08 10.492 1 91.81 110 LEU B O 1
ATOM 5597 N N . PRO B 1 111 ? 11.5 1.835 11.297 1 92.56 111 PRO B N 1
ATOM 5598 C CA . PRO B 1 111 ? 11.234 0.412 11.516 1 92.56 111 PRO B CA 1
ATOM 5599 C C . PRO B 1 111 ? 10.266 0.165 12.672 1 92.56 111 PRO B C 1
ATOM 5601 O O . PRO B 1 111 ? 10.633 0.343 13.836 1 92.56 111 PRO B O 1
ATOM 5604 N N . SER B 1 112 ? 9.18 -0.322 12.453 1 90.44 112 SER B N 1
ATOM 5605 C CA . SER B 1 112 ? 8.07 -0.433 13.398 1 90.44 112 SER B CA 1
ATOM 5606 C C . SER B 1 112 ? 8.344 -1.499 14.453 1 90.44 112 SER B C 1
ATOM 5608 O O . SER B 1 112 ? 7.836 -1.417 15.57 1 90.44 112 SER B O 1
ATOM 5610 N N . ALA B 1 113 ? 9.211 -2.469 14.18 1 92.38 113 ALA B N 1
ATOM 5611 C CA . ALA B 1 113 ? 9.398 -3.617 15.062 1 92.38 113 ALA B CA 1
ATOM 5612 C C . ALA B 1 113 ? 10.5 -3.352 16.094 1 92.38 113 ALA B C 1
ATOM 5614 O O . ALA B 1 113 ? 10.703 -4.145 17.016 1 92.38 113 ALA B O 1
ATOM 5615 N N . LEU B 1 114 ? 11.172 -2.256 15.93 1 95.38 114 LEU B N 1
ATOM 5616 C CA . LEU B 1 114 ? 12.258 -1.938 16.859 1 95.38 114 LEU B CA 1
ATOM 5617 C C . LEU B 1 114 ? 11.797 -0.938 17.906 1 95.38 114 LEU B C 1
ATOM 5619 O O . LEU B 1 114 ? 10.719 -0.344 17.781 1 95.38 114 LEU B O 1
ATOM 5623 N N . THR B 1 115 ? 12.586 -0.863 18.953 1 95.88 115 THR B N 1
ATOM 5624 C CA . THR B 1 115 ? 12.43 0.192 19.953 1 95.88 115 THR B CA 1
ATOM 5625 C C . THR B 1 115 ? 13.344 1.37 19.641 1 95.88 115 THR B C 1
ATOM 5627 O O . THR B 1 115 ? 14.32 1.226 18.906 1 95.88 115 THR B O 1
ATOM 5630 N N . PRO B 1 116 ? 12.984 2.529 20.172 1 95.88 116 PRO B N 1
ATOM 5631 C CA . PRO B 1 116 ? 13.867 3.676 19.938 1 95.88 116 PRO B CA 1
ATOM 5632 C C . PRO B 1 116 ? 15.305 3.406 20.375 1 95.88 116 PRO B C 1
ATOM 5634 O O . PRO B 1 116 ? 16.25 3.807 19.688 1 95.88 116 PRO B O 1
ATOM 5637 N N . ARG B 1 117 ? 15.492 2.711 21.422 1 94.62 117 ARG B N 1
ATOM 5638 C CA . ARG B 1 117 ? 16.828 2.377 21.922 1 94.62 117 ARG B CA 1
ATOM 5639 C C . ARG B 1 117 ? 17.578 1.502 20.922 1 94.62 117 ARG B C 1
ATOM 5641 O O . ARG B 1 117 ? 18.734 1.774 20.594 1 94.62 117 ARG B O 1
ATOM 5648 N N . GLU B 1 118 ? 16.922 0.474 20.484 1 94.5 118 GLU B N 1
ATOM 5649 C CA . GLU B 1 118 ? 17.531 -0.444 19.531 1 94.5 118 GLU B CA 1
ATOM 5650 C C . GLU B 1 118 ? 17.828 0.26 18.203 1 94.5 118 GLU B C 1
ATOM 5652 O O . GLU B 1 118 ? 18.891 0.074 17.625 1 94.5 118 GLU B O 1
ATOM 5657 N N . TYR B 1 119 ? 16.891 1.025 17.812 1 94.81 119 TYR B N 1
ATOM 5658 C CA . TYR B 1 119 ? 17.031 1.716 16.531 1 94.81 119 TYR B CA 1
ATOM 5659 C C . TYR B 1 119 ? 18.188 2.711 16.578 1 94.81 119 TYR B C 1
ATOM 5661 O O . TYR B 1 119 ? 18.984 2.801 15.641 1 94.81 119 TYR B O 1
ATOM 5669 N N . MET B 1 120 ? 18.281 3.457 17.672 1 93.88 120 MET B N 1
ATOM 5670 C CA . MET B 1 120 ? 19.375 4.422 17.812 1 93.88 120 MET B CA 1
ATOM 5671 C C . MET B 1 120 ? 20.719 3.713 17.906 1 93.88 120 MET B C 1
ATOM 5673 O O . MET B 1 120 ? 21.719 4.219 17.391 1 93.88 120 MET B O 1
ATOM 5677 N N . SER B 1 121 ? 20.719 2.57 18.547 1 91.81 121 SER B N 1
ATOM 5678 C CA . SER B 1 121 ? 21.953 1.798 18.594 1 91.81 121 SER B CA 1
ATOM 5679 C C . SER B 1 121 ? 22.375 1.332 17.203 1 91.81 121 SER B C 1
ATOM 5681 O O . SER B 1 121 ? 23.562 1.351 16.875 1 91.81 121 SER B O 1
ATOM 5683 N N . PHE B 1 122 ? 21.453 0.952 16.438 1 93.19 122 PHE B N 1
ATOM 5684 C CA . PHE B 1 122 ? 21.688 0.532 15.062 1 93.19 122 PHE B CA 1
ATOM 5685 C C . PHE B 1 122 ? 22.234 1.685 14.227 1 93.19 122 PHE B C 1
ATOM 5687 O O . PHE B 1 122 ? 23.234 1.534 13.539 1 93.19 122 PHE B O 1
ATOM 5694 N N . VAL B 1 123 ? 21.578 2.83 14.375 1 92 123 VAL B N 1
ATOM 5695 C CA . VAL B 1 123 ? 21.953 3.988 13.578 1 92 123 VAL B CA 1
ATOM 5696 C C . VAL B 1 123 ? 23.328 4.496 14.016 1 92 123 VAL B C 1
ATOM 5698 O O . VAL B 1 123 ? 24.172 4.832 13.18 1 92 123 VAL B O 1
ATOM 5701 N N . CYS B 1 124 ? 23.562 4.551 15.312 1 90.44 124 CYS B N 1
ATOM 5702 C CA . CYS B 1 124 ? 24.844 5.008 15.836 1 90.44 124 CYS B CA 1
ATOM 5703 C C . CYS B 1 124 ? 25.969 4.09 15.391 1 90.44 124 CYS B C 1
ATOM 5705 O O . CYS B 1 124 ? 27.062 4.551 15.086 1 90.44 124 CYS B O 1
ATOM 5707 N N . ALA B 1 125 ? 25.672 2.824 15.305 1 89.12 125 ALA B N 1
ATOM 5708 C CA . ALA B 1 125 ? 26.688 1.853 14.906 1 89.12 125 ALA B CA 1
ATOM 5709 C C . ALA B 1 125 ? 27.047 2.02 13.43 1 89.12 125 ALA B C 1
ATOM 5711 O O . ALA B 1 125 ? 28.188 1.774 13.039 1 89.12 125 ALA B O 1
ATOM 5712 N N . LEU B 1 126 ? 26.125 2.482 12.672 1 90.19 126 LEU B N 1
ATOM 5713 C CA . LEU B 1 126 ? 26.344 2.535 11.234 1 90.19 126 LEU B CA 1
ATOM 5714 C C . LEU B 1 126 ? 26.828 3.918 10.805 1 90.19 126 LEU B C 1
ATOM 5716 O O . LEU B 1 126 ? 27.578 4.047 9.836 1 90.19 126 LEU B O 1
ATOM 5720 N N . LYS B 1 127 ? 26.344 4.926 11.477 1 84.62 127 LYS B N 1
ATOM 5721 C CA . LYS B 1 127 ? 26.672 6.285 11.047 1 84.62 127 LYS B CA 1
ATOM 5722 C C . LYS B 1 127 ? 27.938 6.785 11.719 1 84.62 127 LYS B C 1
ATOM 5724 O O . LYS B 1 127 ? 28.609 7.684 11.211 1 84.62 127 LYS B O 1
ATOM 5729 N N . MET B 1 128 ? 28.172 6.254 12.891 1 79.31 128 MET B N 1
ATOM 5730 C CA . MET B 1 128 ? 29.328 6.766 13.617 1 79.31 128 MET B CA 1
ATOM 5731 C C . MET B 1 128 ? 30.594 6.051 13.18 1 79.31 128 MET B C 1
ATOM 5733 O O . MET B 1 128 ? 30.547 4.906 12.727 1 79.31 128 MET B O 1
ATOM 5737 N N . GLU B 1 129 ? 31.594 6.828 13.281 1 68.12 129 GLU B N 1
ATOM 5738 C CA . GLU B 1 129 ? 32.906 6.336 12.875 1 68.12 129 GLU B CA 1
ATOM 5739 C C . GLU B 1 129 ? 33.281 5.086 13.664 1 68.12 129 GLU B C 1
ATOM 5741 O O . GLU B 1 129 ? 32.844 4.891 14.797 1 68.12 129 GLU B O 1
ATOM 5746 N N . SER B 1 130 ? 33.906 4.207 12.961 1 63.47 130 SER B N 1
ATOM 5747 C CA . SER B 1 130 ? 34.344 2.93 13.492 1 63.47 130 SER B CA 1
ATOM 5748 C C . SER B 1 130 ? 35.188 3.121 14.758 1 63.47 130 SER B C 1
ATOM 5750 O O . SER B 1 130 ? 35.25 2.227 15.609 1 63.47 130 SER B O 1
ATOM 5752 N N . ASN B 1 131 ? 35.656 4.359 14.961 1 64.12 131 ASN B N 1
ATOM 5753 C CA . ASN B 1 131 ? 36.562 4.543 16.062 1 64.12 131 ASN B CA 1
ATOM 5754 C C . ASN B 1 131 ? 35.844 4.859 17.359 1 64.12 131 ASN B C 1
ATOM 5756 O O . ASN B 1 131 ? 36.469 4.957 18.422 1 64.12 131 ASN B O 1
ATOM 5760 N N . CYS B 1 132 ? 34.594 5.039 17.188 1 67.5 132 CYS B N 1
ATOM 5761 C CA . CYS B 1 132 ? 33.844 5.328 18.406 1 67.5 132 CYS B CA 1
ATOM 5762 C C . CYS B 1 132 ? 33.562 4.051 19.188 1 67.5 132 CYS B C 1
ATOM 5764 O O . CYS B 1 132 ? 33.219 3.027 18.609 1 67.5 132 CYS B O 1
ATOM 5766 N N . SER B 1 133 ? 34 4.062 20.5 1 78.75 133 SER B N 1
ATOM 5767 C CA . SER B 1 133 ? 33.781 2.93 21.391 1 78.75 133 SER B CA 1
ATOM 5768 C C . SER B 1 133 ? 32.281 2.619 21.5 1 78.75 133 SER B C 1
ATOM 5770 O O . SER B 1 133 ? 31.438 3.486 21.25 1 78.75 133 SER B O 1
ATOM 5772 N N . ALA B 1 134 ? 32 1.406 21.719 1 81.12 134 ALA B N 1
ATOM 5773 C CA . ALA B 1 134 ? 30.625 0.954 21.922 1 81.12 134 ALA B CA 1
ATOM 5774 C C . ALA B 1 134 ? 29.953 1.757 23.031 1 81.12 134 ALA B C 1
ATOM 5776 O O . ALA B 1 134 ? 28.766 2.092 22.922 1 81.12 134 ALA B O 1
ATOM 5777 N N . LEU B 1 135 ? 30.703 2.102 24.031 1 83.44 135 LEU B N 1
ATOM 5778 C CA . LEU B 1 135 ? 30.156 2.867 25.141 1 83.44 135 LEU B CA 1
ATOM 5779 C C . LEU B 1 135 ? 29.844 4.297 24.719 1 83.44 135 LEU B C 1
ATOM 5781 O O . LEU B 1 135 ? 28.828 4.867 25.156 1 83.44 135 LEU B O 1
ATOM 5785 N N . GLY B 1 136 ? 30.641 4.785 23.875 1 83 136 GLY B N 1
ATOM 5786 C CA . GLY B 1 136 ? 30.375 6.117 23.344 1 83 136 GLY B CA 1
ATOM 5787 C C . GLY B 1 136 ? 29.125 6.199 22.5 1 83 136 GLY B C 1
ATOM 5788 O O . GLY B 1 136 ? 28.344 7.145 22.625 1 83 136 GLY B O 1
ATOM 5789 N N . ARG B 1 137 ? 28.969 5.199 21.812 1 85 137 ARG B N 1
ATOM 5790 C CA . ARG B 1 137 ? 27.797 5.137 20.953 1 85 137 ARG B CA 1
ATOM 5791 C C . ARG B 1 137 ? 26.516 5.039 21.781 1 85 137 ARG B C 1
ATOM 5793 O O . ARG B 1 137 ? 25.531 5.711 21.5 1 85 137 ARG B O 1
ATOM 5800 N N . LYS B 1 138 ? 26.656 4.215 22.766 1 87.25 138 LYS B N 1
ATOM 5801 C CA . LYS B 1 138 ? 25.5 4.031 23.641 1 87.25 138 LYS B CA 1
ATOM 5802 C C . LYS B 1 138 ? 25.172 5.32 24.391 1 87.25 138 LYS B C 1
ATOM 5804 O O . LYS B 1 138 ? 24 5.676 24.547 1 87.25 138 LYS B O 1
ATOM 5809 N N . SER B 1 139 ? 26.141 5.973 24.812 1 88.5 139 SER B N 1
ATOM 5810 C CA . SER B 1 139 ? 25.953 7.215 25.547 1 88.5 139 SER B CA 1
ATOM 5811 C C . SER B 1 139 ? 25.344 8.297 24.656 1 88.5 139 SER B C 1
ATOM 5813 O O . SER B 1 139 ? 24.453 9.031 25.094 1 88.5 139 SER B O 1
ATOM 5815 N N . LEU B 1 140 ? 25.812 8.352 23.5 1 87.44 140 LEU B N 1
ATOM 5816 C CA . LEU B 1 140 ? 25.281 9.344 22.562 1 87.44 140 LEU B CA 1
ATOM 5817 C C . LEU B 1 140 ? 23.812 9.055 22.25 1 87.44 140 LEU B C 1
ATOM 5819 O O . LEU B 1 140 ? 23 9.977 22.188 1 87.44 140 LEU B O 1
ATOM 5823 N N . ALA B 1 141 ? 23.578 7.84 22 1 89.81 141 ALA B N 1
ATOM 5824 C CA . ALA B 1 141 ? 22.203 7.441 21.688 1 89.81 141 ALA B CA 1
ATOM 5825 C C . ALA B 1 141 ? 21.25 7.816 22.828 1 89.81 141 ALA B C 1
ATOM 5827 O O . ALA B 1 141 ? 20.188 8.391 22.578 1 89.81 141 ALA B O 1
ATOM 5828 N N . GLU B 1 142 ? 21.672 7.562 24 1 90 142 GLU B N 1
ATOM 5829 C CA . GLU B 1 142 ? 20.844 7.852 25.156 1 90 142 GLU B CA 1
ATOM 5830 C C . GLU B 1 142 ? 20.703 9.352 25.375 1 90 142 GLU B C 1
ATOM 5832 O O . GLU B 1 142 ? 19.625 9.836 25.766 1 90 142 GLU B O 1
ATOM 5837 N N . GLN B 1 143 ? 21.703 9.992 25.141 1 88.12 143 GLN B N 1
ATOM 5838 C CA . GLN B 1 143 ? 21.672 11.445 25.281 1 88.12 143 GLN B CA 1
ATOM 5839 C C . GLN B 1 143 ? 20.703 12.07 24.297 1 88.12 143 GLN B C 1
ATOM 5841 O O . GLN B 1 143 ? 19.922 12.953 24.656 1 88.12 143 GLN B O 1
ATOM 5846 N N . LEU B 1 144 ? 20.812 11.664 23.078 1 88.69 144 LEU B N 1
ATOM 5847 C CA . LEU B 1 144 ? 19.938 12.211 22.047 1 88.69 144 LEU B CA 1
ATOM 5848 C C . LEU B 1 144 ? 18.469 11.906 22.344 1 88.69 144 LEU B C 1
ATOM 5850 O O . LEU B 1 144 ? 17.594 12.758 22.141 1 88.69 144 LEU B O 1
ATOM 5854 N N . LEU B 1 145 ? 18.234 10.719 22.859 1 92.56 145 LEU B N 1
ATOM 5855 C CA . LEU B 1 145 ? 16.875 10.344 23.219 1 92.56 145 LEU B CA 1
ATOM 5856 C C . LEU B 1 145 ? 16.359 11.188 24.375 1 92.56 145 LEU B C 1
ATOM 5858 O O . LEU B 1 145 ? 15.195 11.578 24.406 1 92.56 145 LEU B O 1
ATOM 5862 N N . ARG B 1 146 ? 17.203 11.5 25.203 1 86.44 146 ARG B N 1
ATOM 5863 C CA . ARG B 1 146 ? 16.844 12.352 26.344 1 86.44 146 ARG B CA 1
ATOM 5864 C C . ARG B 1 146 ? 16.594 13.789 25.875 1 86.44 146 ARG B C 1
ATOM 5866 O O . ARG B 1 146 ? 15.609 14.406 26.281 1 86.44 146 ARG B O 1
ATOM 5873 N N . ASP B 1 147 ? 17.438 14.227 25.047 1 82.75 147 ASP B N 1
ATOM 5874 C CA . ASP B 1 147 ? 17.344 15.594 24.562 1 82.75 147 ASP B CA 1
ATOM 5875 C C . ASP B 1 147 ? 16.047 15.812 23.781 1 82.75 147 ASP B C 1
ATOM 5877 O O . ASP B 1 147 ? 15.492 16.922 23.781 1 82.75 147 ASP B O 1
ATOM 5881 N N . LEU B 1 148 ? 15.609 14.75 23.203 1 86.81 148 LEU B N 1
ATOM 5882 C CA . LEU B 1 148 ? 14.398 14.883 22.406 1 86.81 148 LEU B CA 1
ATOM 5883 C C . LEU B 1 148 ? 13.188 14.359 23.156 1 86.81 148 LEU B C 1
ATOM 5885 O O . LEU B 1 148 ? 12.156 14.055 22.547 1 86.81 148 LEU B O 1
ATOM 5889 N N . ALA B 1 149 ? 13.273 14.148 24.422 1 83 149 ALA B N 1
ATOM 5890 C CA . ALA B 1 149 ? 12.188 13.805 25.328 1 83 149 ALA B CA 1
ATOM 5891 C C . ALA B 1 149 ? 11.57 12.461 24.953 1 83 149 ALA B C 1
ATOM 5893 O O . ALA B 1 149 ? 10.344 12.336 24.891 1 83 149 ALA B O 1
ATOM 5894 N N . LEU B 1 150 ? 12.406 11.531 24.625 1 90.06 150 LEU B N 1
ATOM 5895 C CA . LEU B 1 150 ? 11.93 10.195 24.281 1 90.06 150 LEU B CA 1
ATOM 5896 C C . LEU B 1 150 ? 12.312 9.188 25.359 1 90.06 150 LEU B C 1
ATOM 5898 O O . LEU B 1 150 ? 12.242 7.973 25.141 1 90.06 150 LEU B O 1
ATOM 5902 N N . ASN B 1 151 ? 12.633 9.656 26.484 1 87.56 151 ASN B N 1
ATOM 5903 C CA . ASN B 1 151 ? 13.117 8.805 27.578 1 87.56 151 ASN B CA 1
ATOM 5904 C C . ASN B 1 151 ? 12.016 7.887 28.094 1 87.56 151 ASN B C 1
ATOM 5906 O O . ASN B 1 151 ? 12.281 6.758 28.516 1 87.56 151 ASN B O 1
ATOM 5910 N N . GLU B 1 152 ? 10.805 8.312 28 1 86 152 GLU B N 1
ATOM 5911 C CA . GLU B 1 152 ? 9.695 7.547 28.562 1 86 152 GLU B CA 1
ATOM 5912 C C . GLU B 1 152 ? 9.289 6.406 27.641 1 86 152 GLU B C 1
ATOM 5914 O O . GLU B 1 152 ? 8.703 5.418 28.078 1 86 152 GLU B O 1
ATOM 5919 N N . CYS B 1 153 ? 9.625 6.539 26.359 1 90.38 153 CYS B N 1
ATOM 5920 C CA . CYS B 1 153 ? 9.172 5.531 25.406 1 90.38 153 CYS B CA 1
ATOM 5921 C C . CYS B 1 153 ? 10.352 4.805 24.766 1 90.38 153 CYS B C 1
ATOM 5923 O O . CYS B 1 153 ? 10.258 4.305 23.656 1 90.38 153 CYS B O 1
ATOM 5925 N N . ILE B 1 154 ? 11.445 4.691 25.516 1 92.38 154 ILE B N 1
ATOM 5926 C CA . ILE B 1 154 ? 12.695 4.164 24.969 1 92.38 154 ILE B CA 1
ATOM 5927 C C . ILE B 1 154 ? 12.547 2.674 24.688 1 92.38 154 ILE B C 1
ATOM 5929 O O . ILE B 1 154 ? 13.164 2.146 23.766 1 92.38 154 ILE B O 1
ATOM 5933 N N . ASP B 1 155 ? 11.695 1.951 25.438 1 92.62 155 ASP B N 1
ATOM 5934 C CA . ASP B 1 155 ? 11.57 0.504 25.297 1 92.62 155 ASP B CA 1
ATOM 5935 C C . ASP B 1 155 ? 10.219 0.135 24.688 1 92.62 155 ASP B C 1
ATOM 5937 O O . ASP B 1 155 ? 9.852 -1.041 24.641 1 92.62 155 ASP B O 1
ATOM 5941 N N . THR B 1 156 ? 9.586 1.13 24.266 1 93.06 156 THR B N 1
ATOM 5942 C CA . THR B 1 156 ? 8.32 0.9 23.578 1 93.06 156 THR B CA 1
ATOM 5943 C C . THR B 1 156 ? 8.539 0.659 22.094 1 93.06 156 THR B C 1
ATOM 5945 O O . THR B 1 156 ? 9.461 1.223 21.5 1 93.06 156 THR B O 1
ATOM 5948 N N . LEU B 1 157 ? 7.793 -0.236 21.562 1 94 157 LEU B N 1
ATOM 5949 C CA . LEU B 1 157 ? 7.898 -0.486 20.125 1 94 157 LEU B CA 1
ATOM 5950 C C . LEU B 1 157 ? 7.555 0.77 19.328 1 94 157 LEU B C 1
ATOM 5952 O O . LEU B 1 157 ? 6.625 1.497 19.688 1 94 157 LEU B O 1
ATOM 5956 N N . ILE B 1 158 ? 8.25 1.035 18.266 1 94.25 158 ILE B N 1
ATOM 5957 C CA . ILE B 1 158 ? 8.078 2.223 17.438 1 94.25 158 ILE B CA 1
ATOM 5958 C C . ILE B 1 158 ? 6.672 2.23 16.828 1 94.25 158 ILE B C 1
ATOM 5960 O O . ILE B 1 158 ? 6.078 3.293 16.641 1 94.25 158 ILE B O 1
ATOM 5964 N N . SER B 1 159 ? 6.141 1.071 16.641 1 90.25 159 SER B N 1
ATOM 5965 C CA . SER B 1 159 ? 4.789 0.968 16.094 1 90.25 159 SER B CA 1
ATOM 5966 C C . SER B 1 159 ? 3.766 1.572 17.047 1 90.25 159 SER B C 1
ATOM 5968 O O . SER B 1 159 ? 2.697 2.018 16.625 1 90.25 159 SER B O 1
ATOM 5970 N N . LYS B 1 160 ? 4.047 1.676 18.312 1 89.06 160 LYS B N 1
ATOM 5971 C CA . LYS B 1 160 ? 3.113 2.139 19.328 1 89.06 160 LYS B CA 1
ATOM 5972 C C . LYS B 1 160 ? 3.373 3.598 19.688 1 89.06 160 LYS B C 1
ATOM 5974 O O . LYS B 1 160 ? 2.664 4.172 20.516 1 89.06 160 LYS B O 1
ATOM 5979 N N . LEU B 1 161 ? 4.32 4.172 19 1 89.25 161 LEU B N 1
ATOM 5980 C CA . LEU B 1 161 ? 4.656 5.562 19.281 1 89.25 161 LEU B CA 1
ATOM 5981 C C . LEU B 1 161 ? 3.645 6.508 18.656 1 89.25 161 LEU B C 1
ATOM 5983 O O . LEU B 1 161 ? 3.025 6.176 17.641 1 89.25 161 LEU B O 1
ATOM 5987 N N . SER B 1 162 ? 3.486 7.598 19.328 1 78.69 162 SER B N 1
ATOM 5988 C CA . SER B 1 162 ? 2.648 8.648 18.766 1 78.69 162 SER B CA 1
ATOM 5989 C C . SER B 1 162 ? 3.332 9.32 17.578 1 78.69 162 SER B C 1
ATOM 5991 O O . SER B 1 162 ? 4.523 9.109 17.344 1 78.69 162 SER B O 1
ATOM 5993 N N . GLY B 1 163 ? 2.623 10.047 16.766 1 78.44 163 GLY B N 1
ATOM 5994 C CA . GLY B 1 163 ? 3.186 10.766 15.625 1 78.44 163 GLY B CA 1
ATOM 5995 C C . GLY B 1 163 ? 4.305 11.711 16.016 1 78.44 163 GLY B C 1
ATOM 5996 O O . GLY B 1 163 ? 5.328 11.781 15.328 1 78.44 163 GLY B O 1
ATOM 5997 N N . GLY B 1 164 ? 4.074 12.367 17.062 1 81 164 GLY B N 1
ATOM 5998 C CA . GLY B 1 164 ? 5.094 13.289 17.547 1 81 164 GLY B CA 1
ATOM 5999 C C . GLY B 1 164 ? 6.355 12.594 18.016 1 81 164 GLY B C 1
ATOM 6000 O O . GLY B 1 164 ? 7.465 13.078 17.781 1 81 164 GLY B O 1
ATOM 6001 N N . GLU B 1 165 ? 6.156 11.5 18.688 1 85.81 165 GLU B N 1
ATOM 6002 C CA . GLU B 1 165 ? 7.305 10.727 19.141 1 85.81 165 GLU B CA 1
ATOM 6003 C C . GLU B 1 165 ? 8.094 10.156 17.969 1 85.81 165 GLU B C 1
ATOM 6005 O O . GLU B 1 165 ? 9.328 10.133 18 1 85.81 165 GLU B O 1
ATOM 6010 N N . LYS B 1 166 ? 7.398 9.758 17 1 89.94 166 LYS B N 1
ATOM 6011 C CA . LYS B 1 166 ? 8.062 9.227 15.805 1 89.94 166 LYS B CA 1
ATOM 6012 C C . LYS B 1 166 ? 8.883 10.305 15.109 1 89.94 166 LYS B C 1
ATOM 6014 O O . LYS B 1 166 ? 10 10.047 14.656 1 89.94 166 LYS B O 1
ATOM 6019 N N . LYS B 1 167 ? 8.328 11.438 15.047 1 86.62 167 LYS B N 1
ATOM 6020 C CA . LYS B 1 167 ? 9.047 12.539 14.406 1 86.62 167 LYS B CA 1
ATOM 6021 C C . LYS B 1 167 ? 10.305 12.906 15.195 1 86.62 167 LYS B C 1
ATOM 6023 O O . LYS B 1 167 ? 11.359 13.164 14.609 1 86.62 167 LYS B O 1
ATOM 6028 N N . ARG B 1 168 ? 10.156 12.977 16.484 1 88.31 168 ARG B N 1
ATOM 6029 C CA . ARG B 1 168 ? 11.305 13.289 17.312 1 88.31 168 ARG B CA 1
ATOM 6030 C C . ARG B 1 168 ? 12.367 12.203 17.219 1 88.31 168 ARG B C 1
ATOM 6032 O O . ARG B 1 168 ? 13.57 12.492 17.266 1 88.31 168 ARG B O 1
ATOM 6039 N N . LEU B 1 169 ? 11.891 11.008 17.062 1 92.12 169 LEU B N 1
ATOM 6040 C CA . LEU B 1 169 ? 12.836 9.914 16.859 1 92.12 169 LEU B CA 1
ATOM 6041 C C . LEU B 1 169 ? 13.562 10.062 15.523 1 92.12 169 LEU B C 1
ATOM 6043 O O . LEU B 1 169 ? 14.766 9.836 15.445 1 92.12 169 LEU B O 1
ATOM 6047 N N . SER B 1 170 ? 12.828 10.398 14.523 1 90.12 170 SER B N 1
ATOM 6048 C CA . SER B 1 170 ? 13.438 10.641 13.227 1 90.12 170 SER B CA 1
ATOM 6049 C C . SER B 1 170 ? 14.484 11.75 13.297 1 90.12 170 SER B C 1
ATOM 6051 O O . SER B 1 170 ? 15.531 11.664 12.648 1 90.12 170 SER B O 1
ATOM 6053 N N . LEU B 1 171 ? 14.219 12.711 14.078 1 87.56 171 LEU B N 1
ATOM 6054 C CA . LEU B 1 171 ? 15.164 13.805 14.289 1 87.56 171 LEU B CA 1
ATOM 6055 C C . LEU B 1 171 ? 16.422 13.305 14.992 1 87.56 171 LEU B C 1
ATOM 6057 O O . LEU B 1 171 ? 17.531 13.695 14.633 1 87.56 171 LEU B O 1
ATOM 6061 N N . ALA B 1 172 ? 16.172 12.492 15.938 1 89.25 172 ALA B N 1
ATOM 6062 C CA . ALA B 1 172 ? 17.297 11.953 16.703 1 89.25 172 ALA B CA 1
ATOM 6063 C C . ALA B 1 172 ? 18.25 11.195 15.797 1 89.25 172 ALA B C 1
ATOM 6065 O O . ALA B 1 172 ? 19.469 11.297 15.953 1 89.25 172 ALA B O 1
ATOM 6066 N N . THR B 1 173 ? 17.703 10.484 14.883 1 89.81 173 THR B N 1
ATOM 6067 C CA . THR B 1 173 ? 18.531 9.688 13.984 1 89.81 173 THR B CA 1
ATOM 6068 C C . THR B 1 173 ? 19.375 10.586 13.086 1 89.81 173 THR B C 1
ATOM 6070 O O . THR B 1 173 ? 20.516 10.25 12.758 1 89.81 173 THR B O 1
ATOM 6073 N N . GLU B 1 174 ? 18.844 11.695 12.766 1 84.81 174 GLU B N 1
ATOM 6074 C CA . GLU B 1 174 ? 19.562 12.617 11.891 1 84.81 174 GLU B CA 1
ATOM 6075 C C . GLU B 1 174 ? 20.641 13.375 12.656 1 84.81 174 GLU B C 1
ATOM 6077 O O . GLU B 1 174 ? 21.625 13.844 12.062 1 84.81 174 GLU B O 1
ATOM 6082 N N . LEU B 1 175 ? 20.484 13.398 13.922 1 86.81 175 LEU B N 1
ATOM 6083 C CA . LEU B 1 175 ? 21.406 14.18 14.742 1 86.81 175 LEU B CA 1
ATOM 6084 C C . LEU B 1 175 ? 22.609 13.344 15.172 1 86.81 175 LEU B C 1
ATOM 6086 O O . LEU B 1 175 ? 23.562 13.867 15.742 1 86.81 175 LEU B O 1
ATOM 6090 N N . VAL B 1 176 ? 22.516 12.125 14.859 1 86.38 176 VAL B N 1
ATOM 6091 C CA . VAL B 1 176 ? 23.594 11.219 15.258 1 86.38 176 VAL B CA 1
ATOM 6092 C C . VAL B 1 176 ? 24.906 11.672 14.656 1 86.38 176 VAL B C 1
ATOM 6094 O O . VAL B 1 176 ? 25.969 11.562 15.297 1 86.38 176 VAL B O 1
ATOM 6097 N N . THR B 1 177 ? 24.859 12.211 13.453 1 81.06 177 THR B N 1
ATOM 6098 C CA . THR B 1 177 ? 26.078 12.641 12.766 1 81.06 177 THR B CA 1
ATOM 6099 C C . THR B 1 177 ? 26.516 14.031 13.242 1 81.06 177 THR B C 1
ATOM 6101 O O . THR B 1 177 ? 27.562 14.531 12.836 1 81.06 177 THR B O 1
ATOM 6104 N N . GLN B 1 178 ? 25.734 14.625 14.078 1 81.75 178 GLN B N 1
ATOM 6105 C CA . GLN B 1 178 ? 26.016 15.969 14.578 1 81.75 178 GLN B CA 1
ATOM 6106 C C . GLN B 1 178 ? 26.281 16.938 13.43 1 81.75 178 GLN B C 1
ATOM 6108 O O . GLN B 1 178 ? 27.359 17.531 13.352 1 81.75 178 GLN B O 1
ATOM 6113 N N . PRO B 1 179 ? 25.297 17.094 12.633 1 87.25 179 PRO B N 1
ATOM 6114 C CA . PRO B 1 179 ? 25.469 17.969 11.469 1 87.25 179 PRO B CA 1
ATOM 6115 C C . PRO B 1 179 ? 25.594 19.438 11.844 1 87.25 179 PRO B C 1
ATOM 6117 O O . PRO B 1 179 ? 25.062 19.859 12.875 1 87.25 179 PRO B O 1
ATOM 6120 N N . LYS B 1 180 ? 26.312 20.156 10.992 1 90.38 180 LYS B N 1
ATOM 6121 C CA . LYS B 1 180 ? 26.438 21.594 11.188 1 90.38 180 LYS B CA 1
ATOM 6122 C C . LYS B 1 180 ? 25.266 22.344 10.562 1 90.38 180 LYS B C 1
ATOM 6124 O O . LYS B 1 180 ? 24.938 23.453 10.977 1 90.38 180 LYS B O 1
ATOM 6129 N N . ILE B 1 181 ? 24.734 21.703 9.602 1 93.25 181 ILE B N 1
ATOM 6130 C CA . ILE B 1 181 ? 23.562 22.25 8.945 1 93.25 181 ILE B CA 1
ATOM 6131 C C . ILE B 1 181 ? 22.453 21.203 8.906 1 93.25 181 ILE B C 1
ATOM 6133 O O . ILE B 1 181 ? 22.703 20.047 8.547 1 93.25 181 ILE B O 1
ATOM 6137 N N . PHE B 1 182 ? 21.344 21.578 9.312 1 93.62 182 PHE B N 1
ATOM 6138 C CA . PHE B 1 182 ? 20.219 20.641 9.375 1 93.62 182 PHE B CA 1
ATOM 6139 C C . PHE B 1 182 ? 19.062 21.141 8.5 1 93.62 182 PHE B C 1
ATOM 6141 O O . PHE B 1 182 ? 18.562 22.234 8.695 1 93.62 182 PHE B O 1
ATOM 6148 N N . PHE B 1 183 ? 18.75 20.375 7.426 1 94.19 183 PHE B N 1
ATOM 6149 C CA . PHE B 1 183 ? 17.625 20.688 6.535 1 94.19 183 PHE B CA 1
ATOM 6150 C C . PHE B 1 183 ? 16.422 19.828 6.871 1 94.19 183 PHE B C 1
ATOM 6152 O O . PHE B 1 183 ? 16.484 18.594 6.812 1 94.19 183 PHE B O 1
ATOM 6159 N N . LEU B 1 184 ? 15.305 20.438 7.227 1 93.69 184 LEU B N 1
ATOM 6160 C CA . LEU B 1 184 ? 14.094 19.703 7.598 1 93.69 184 LEU B CA 1
ATOM 6161 C C . LEU B 1 184 ? 12.93 20.094 6.695 1 93.69 184 LEU B C 1
ATOM 6163 O O . LEU B 1 184 ? 12.555 21.281 6.633 1 93.69 184 LEU B O 1
ATOM 6167 N N . ASP B 1 185 ? 12.383 19.125 6.039 1 90.19 185 ASP B N 1
ATOM 6168 C CA . ASP B 1 185 ? 11.227 19.359 5.18 1 90.19 185 ASP B CA 1
ATOM 6169 C C . ASP B 1 185 ? 9.93 19.047 5.91 1 90.19 185 ASP B C 1
ATOM 6171 O O . ASP B 1 185 ? 9.547 17.875 6.031 1 90.19 185 ASP B O 1
ATOM 6175 N N . GLU B 1 186 ? 9.242 20 6.371 1 87.25 186 GLU B N 1
ATOM 6176 C CA . GLU B 1 186 ? 7.941 19.938 7.027 1 87.25 186 GLU B CA 1
ATOM 6177 C C . GLU B 1 186 ? 7.965 18.984 8.219 1 87.25 186 GLU B C 1
ATOM 6179 O O . GLU B 1 186 ? 7.141 18.078 8.312 1 87.25 186 GLU B O 1
ATOM 6184 N N . PRO B 1 187 ? 8.742 19.281 9.195 1 87.19 187 PRO B N 1
ATOM 6185 C CA . PRO B 1 187 ? 8.883 18.391 10.352 1 87.19 187 PRO B CA 1
ATOM 6186 C C . PRO B 1 187 ? 7.656 18.406 11.266 1 87.19 187 PRO B C 1
ATOM 6188 O O . PRO B 1 187 ? 7.484 17.516 12.094 1 87.19 187 PRO B O 1
ATOM 6191 N N . THR B 1 188 ? 6.809 19.453 11.125 1 82.38 188 THR B N 1
ATOM 6192 C CA . THR B 1 188 ? 5.691 19.578 12.055 1 82.38 188 THR B CA 1
ATOM 6193 C C . THR B 1 188 ? 4.375 19.219 11.375 1 82.38 188 THR B C 1
ATOM 6195 O O . THR B 1 188 ? 3.309 19.312 11.984 1 82.38 188 THR B O 1
ATOM 6198 N N . THR B 1 189 ? 4.449 18.828 10.195 1 76.44 189 THR B N 1
ATOM 6199 C CA . THR B 1 189 ? 3.227 18.516 9.469 1 76.44 189 THR B CA 1
ATOM 6200 C C . THR B 1 189 ? 2.537 17.297 10.078 1 76.44 189 THR B C 1
ATOM 6202 O O . THR B 1 189 ? 3.195 16.328 10.445 1 76.44 189 THR B O 1
ATOM 6205 N N . GLY B 1 190 ? 1.259 17.391 10.281 1 69.44 190 GLY B N 1
ATOM 6206 C CA . GLY B 1 190 ? 0.484 16.266 10.797 1 69.44 190 GLY B CA 1
ATOM 6207 C C . GLY B 1 190 ? 0.539 16.156 12.312 1 69.44 190 GLY B C 1
ATOM 6208 O O . GLY B 1 190 ? -0.007 15.211 12.883 1 69.44 190 GLY B O 1
ATOM 6209 N N . LEU B 1 191 ? 1.25 17.078 12.93 1 74.12 191 LEU B N 1
ATOM 6210 C CA . LEU B 1 191 ? 1.371 17.062 14.383 1 74.12 191 LEU B CA 1
ATOM 6211 C C . LEU B 1 191 ? 0.429 18.078 15.016 1 74.12 191 LEU B C 1
ATOM 6213 O O . LEU B 1 191 ? 0.105 19.094 14.398 1 74.12 191 LEU B O 1
ATOM 6217 N N . ASP B 1 192 ? 0.023 17.734 16.219 1 71.69 192 ASP B N 1
ATOM 6218 C CA . ASP B 1 192 ? -0.724 18.734 16.969 1 71.69 192 ASP B CA 1
ATOM 6219 C C . ASP B 1 192 ? 0.204 19.828 17.516 1 71.69 192 ASP B C 1
ATOM 6221 O O . ASP B 1 192 ? 1.428 19.703 17.422 1 71.69 192 ASP B O 1
ATOM 6225 N N . THR B 1 193 ? -0.327 20.812 17.984 1 70.94 193 THR B N 1
ATOM 6226 C CA . THR B 1 193 ? 0.415 21.984 18.406 1 70.94 193 THR B CA 1
ATOM 6227 C C . THR B 1 193 ? 1.434 21.625 19.484 1 70.94 193 THR B C 1
ATOM 6229 O O . THR B 1 193 ? 2.559 22.125 19.484 1 70.94 193 THR B O 1
ATOM 6232 N N . PHE B 1 194 ? 0.998 20.781 20.344 1 71.38 194 PHE B N 1
ATOM 6233 C CA . PHE B 1 194 ? 1.904 20.422 21.438 1 71.38 194 PHE B CA 1
ATOM 6234 C C . PHE B 1 194 ? 3.1 19.625 20.906 1 71.38 194 PHE B C 1
ATOM 6236 O O . PHE B 1 194 ? 4.246 19.938 21.234 1 71.38 194 PHE B O 1
ATOM 6243 N N . ALA B 1 195 ? 2.75 18.625 20.172 1 77.06 195 ALA B N 1
ATOM 6244 C CA . ALA B 1 195 ? 3.818 17.812 19.594 1 77.06 195 ALA B CA 1
ATOM 6245 C C . ALA B 1 195 ? 4.727 18.656 18.688 1 77.06 195 ALA B C 1
ATOM 6247 O O . ALA B 1 195 ? 5.945 18.484 18.703 1 77.06 195 ALA B O 1
ATOM 6248 N N . ALA B 1 196 ? 4.141 19.547 17.984 1 82.31 196 ALA B N 1
ATOM 6249 C CA . ALA B 1 196 ? 4.91 20.438 17.109 1 82.31 196 ALA B CA 1
ATOM 6250 C C . ALA B 1 196 ? 5.828 21.344 17.938 1 82.31 196 ALA B C 1
ATOM 6252 O O . ALA B 1 196 ? 6.984 21.562 17.562 1 82.31 196 ALA B O 1
ATOM 6253 N N . THR B 1 197 ? 5.297 21.859 19 1 81.81 197 THR B N 1
ATOM 6254 C CA . THR B 1 197 ? 6.086 22.734 19.844 1 81.81 197 THR B CA 1
ATOM 6255 C C . THR B 1 197 ? 7.262 21.969 20.469 1 81.81 197 THR B C 1
ATOM 6257 O O . THR B 1 197 ? 8.359 22.516 20.594 1 81.81 197 THR B O 1
ATOM 6260 N N . CYS B 1 198 ? 6.977 20.719 20.766 1 81.38 198 CYS B N 1
ATOM 6261 C CA . CYS B 1 198 ? 8.047 19.906 21.328 1 81.38 198 CYS B CA 1
ATOM 6262 C C . CYS B 1 198 ? 9.156 19.688 20.312 1 81.38 198 CYS B C 1
ATOM 6264 O O . CYS B 1 198 ? 10.336 19.719 20.656 1 81.38 198 CYS B O 1
ATOM 6266 N N . VAL B 1 199 ? 8.797 19.469 19.172 1 86.56 199 VAL B N 1
ATOM 6267 C CA . VAL B 1 199 ? 9.766 19.25 18.109 1 86.56 199 VAL B CA 1
ATOM 6268 C C . VAL B 1 199 ? 10.578 20.531 17.891 1 86.56 199 VAL B C 1
ATOM 6270 O O . VAL B 1 199 ? 11.812 20.469 17.812 1 86.56 199 VAL B O 1
ATOM 6273 N N . VAL B 1 200 ? 9.961 21.641 17.875 1 89.69 200 VAL B N 1
ATOM 6274 C CA . VAL B 1 200 ? 10.625 22.906 17.594 1 89.69 200 VAL B CA 1
ATOM 6275 C C . VAL B 1 200 ? 11.523 23.297 18.766 1 89.69 200 VAL B C 1
ATOM 6277 O O . VAL B 1 200 ? 12.594 23.875 18.578 1 89.69 200 VAL B O 1
ATOM 6280 N N . GLN B 1 201 ? 11.062 22.984 19.922 1 87.25 201 GLN B N 1
ATOM 6281 C CA . GLN B 1 201 ? 11.898 23.25 21.078 1 87.25 201 GLN B CA 1
ATOM 6282 C C . GLN B 1 201 ? 13.18 22.422 21.047 1 87.25 201 GLN B C 1
ATOM 6284 O O . GLN B 1 201 ? 14.242 22.906 21.438 1 87.25 201 GLN B O 1
ATOM 6289 N N . SER B 1 202 ? 13 21.234 20.609 1 87.12 202 SER B N 1
ATOM 6290 C CA . SER B 1 202 ? 14.172 20.391 20.438 1 87.12 202 SER B CA 1
ATOM 6291 C C . SER B 1 202 ? 15.117 20.969 19.391 1 87.12 202 SER B C 1
ATOM 6293 O O . SER B 1 202 ? 16.344 20.938 19.562 1 87.12 202 SER B O 1
ATOM 6295 N N . LEU B 1 203 ? 14.594 21.469 18.359 1 90 203 LEU B N 1
ATOM 6296 C CA . LEU B 1 203 ? 15.391 22.078 17.312 1 90 203 LEU B CA 1
ATOM 6297 C C . LEU B 1 203 ? 16.109 23.328 17.812 1 90 203 LEU B C 1
ATOM 6299 O O . LEU B 1 203 ? 17.25 23.594 17.438 1 90 203 LEU B O 1
ATOM 6303 N N . LYS B 1 204 ? 15.414 24.062 18.641 1 91.44 204 LYS B N 1
ATOM 6304 C CA . LYS B 1 204 ? 16.016 25.266 19.219 1 91.44 204 LYS B CA 1
ATOM 6305 C C . LYS B 1 204 ? 17.234 24.906 20.062 1 91.44 204 LYS B C 1
ATOM 6307 O O . LYS B 1 204 ? 18.234 25.625 20.047 1 91.44 204 LYS B O 1
ATOM 6312 N N . LEU B 1 205 ? 17.078 23.844 20.75 1 86.44 205 LEU B N 1
ATOM 6313 C CA . LEU B 1 205 ? 18.203 23.375 21.547 1 86.44 205 LEU B CA 1
ATOM 6314 C C . LEU B 1 205 ? 19.391 22.984 20.656 1 86.44 205 LEU B C 1
ATOM 6316 O O . LEU B 1 205 ? 20.531 23.297 20.969 1 86.44 205 LEU B O 1
ATOM 6320 N N . ILE B 1 206 ? 19.172 22.375 19.609 1 86.56 206 ILE B N 1
ATOM 6321 C CA . ILE B 1 206 ? 20.203 21.969 18.656 1 86.56 206 ILE B CA 1
ATOM 6322 C C . ILE B 1 206 ? 20.844 23.188 18.031 1 86.56 206 ILE B C 1
ATOM 6324 O O . ILE B 1 206 ? 22.062 23.25 17.859 1 86.56 206 ILE B O 1
ATOM 6328 N N . ALA B 1 207 ? 20.031 24.109 17.656 1 91.31 207 ALA B N 1
ATOM 6329 C CA . ALA B 1 207 ? 20.531 25.344 17.062 1 91.31 207 ALA B CA 1
ATOM 6330 C C . ALA B 1 207 ? 21.438 26.109 18.047 1 91.31 207 ALA B C 1
ATOM 6332 O O . ALA B 1 207 ? 22.438 26.703 17.641 1 91.31 207 ALA B O 1
ATOM 6333 N N . SER B 1 208 ? 21.094 26.062 19.266 1 89.56 208 SER B N 1
ATOM 6334 C CA . SER B 1 208 ? 21.859 26.766 20.281 1 89.56 208 SER B CA 1
ATOM 6335 C C . SER B 1 208 ? 23.281 26.203 20.406 1 89.56 208 SER B C 1
ATOM 6337 O O . SER B 1 208 ? 24.188 26.875 20.875 1 89.56 208 SER B O 1
ATOM 6339 N N . ARG B 1 209 ? 23.391 24.984 19.906 1 84.88 209 ARG B N 1
ATOM 6340 C CA . ARG B 1 209 ? 24.688 24.344 19.953 1 84.88 209 ARG B CA 1
ATOM 6341 C C . ARG B 1 209 ? 25.516 24.656 18.703 1 84.88 209 ARG B C 1
ATOM 6343 O O . ARG B 1 209 ? 26.578 24.094 18.5 1 84.88 209 ARG B O 1
ATOM 6350 N N . GLY B 1 210 ? 25.016 25.484 17.891 1 88.19 210 GLY B N 1
ATOM 6351 C CA . GLY B 1 210 ? 25.812 25.969 16.766 1 88.19 210 GLY B CA 1
ATOM 6352 C C . GLY B 1 210 ? 25.359 25.422 15.438 1 88.19 210 GLY B C 1
ATOM 6353 O O . GLY B 1 210 ? 26.016 25.641 14.414 1 88.19 210 GLY B O 1
ATOM 6354 N N . THR B 1 211 ? 24.359 24.719 15.391 1 91.5 211 THR B N 1
ATOM 6355 C CA . THR B 1 211 ? 23.859 24.125 14.148 1 91.5 211 THR B CA 1
ATOM 6356 C C . THR B 1 211 ? 22.922 25.094 13.43 1 91.5 211 THR B C 1
ATOM 6358 O O . THR B 1 211 ? 22.109 25.766 14.062 1 91.5 211 THR B O 1
ATOM 6361 N N . ILE B 1 212 ? 23.078 25.25 12.078 1 94.69 212 ILE B N 1
ATOM 6362 C CA . ILE B 1 212 ? 22.156 26.031 11.266 1 94.69 212 ILE B CA 1
ATOM 6363 C C . ILE B 1 212 ? 20.953 25.156 10.875 1 94.69 212 ILE B C 1
ATOM 6365 O O . ILE B 1 212 ? 21.141 24.016 10.422 1 94.69 212 ILE B O 1
ATOM 6369 N N . ILE B 1 213 ? 19.797 25.641 11.109 1 95.31 213 ILE B N 1
ATOM 6370 C CA . ILE B 1 213 ? 18.625 24.828 10.844 1 95.31 213 ILE B CA 1
ATOM 6371 C C . ILE B 1 213 ? 17.734 25.516 9.82 1 95.31 213 ILE B C 1
ATOM 6373 O O . ILE B 1 213 ? 17.453 26.719 9.938 1 95.31 213 ILE B O 1
ATOM 6377 N N . PHE B 1 214 ? 17.375 24.859 8.766 1 95.62 214 PHE B N 1
ATOM 6378 C CA . PHE B 1 214 ? 16.375 25.281 7.797 1 95.62 214 PHE B CA 1
ATOM 6379 C C . PHE B 1 214 ? 15.133 24.406 7.867 1 95.62 214 PHE B C 1
ATOM 6381 O O . PHE B 1 214 ? 15.227 23.188 7.707 1 95.62 214 PHE B O 1
ATOM 6388 N N . CYS B 1 215 ? 14.016 24.984 8.102 1 94.19 215 CYS B N 1
ATOM 6389 C CA . CYS B 1 215 ? 12.773 24.234 8.227 1 94.19 215 CYS B CA 1
ATOM 6390 C C . CYS B 1 215 ? 11.688 24.797 7.324 1 94.19 215 CYS B C 1
ATOM 6392 O O . CYS B 1 215 ? 11.43 26 7.34 1 94.19 215 CYS B O 1
ATOM 6394 N N . THR B 1 216 ? 11.156 23.938 6.477 1 92.44 216 THR B N 1
ATOM 6395 C CA . THR B 1 216 ? 9.953 24.359 5.766 1 92.44 216 THR B CA 1
ATOM 6396 C C . THR B 1 216 ? 8.711 24.109 6.609 1 92.44 216 THR B C 1
ATOM 6398 O O . THR B 1 216 ? 8.555 23.031 7.188 1 92.44 216 THR B O 1
ATOM 6401 N N . ILE B 1 217 ? 7.906 25.109 6.77 1 85.69 217 ILE B N 1
ATOM 6402 C CA . ILE B 1 217 ? 6.695 24.984 7.574 1 85.69 217 ILE B CA 1
ATOM 6403 C C . ILE B 1 217 ? 5.5 25.531 6.793 1 85.69 217 ILE B C 1
ATOM 6405 O O . ILE B 1 217 ? 5.582 26.594 6.188 1 85.69 217 ILE B O 1
ATOM 6409 N N . HIS B 1 218 ? 4.492 24.875 6.758 1 73.62 218 HIS B N 1
ATOM 6410 C CA . HIS B 1 218 ? 3.299 25.328 6.059 1 73.62 218 HIS B CA 1
ATOM 6411 C C . HIS B 1 218 ? 2.488 26.297 6.922 1 73.62 218 HIS B C 1
ATOM 6413 O O . HIS B 1 218 ? 2.121 27.375 6.473 1 73.62 218 HIS B O 1
ATOM 6419 N N . GLN B 1 219 ? 2.051 25.844 8.039 1 71.44 219 GLN B N 1
ATOM 6420 C CA . GLN B 1 219 ? 1.267 26.688 8.938 1 71.44 219 GLN B CA 1
ATOM 6421 C C . GLN B 1 219 ? 1.758 26.562 10.375 1 71.44 219 GLN B C 1
ATOM 6423 O O . GLN B 1 219 ? 1.19 25.812 11.172 1 71.44 219 GLN B O 1
ATOM 6428 N N . PRO B 1 220 ? 2.686 27.344 10.75 1 66.94 220 PRO B N 1
ATOM 6429 C CA . PRO B 1 220 ? 3.307 27.125 12.055 1 66.94 220 PRO B CA 1
ATOM 6430 C C . PRO B 1 220 ? 2.453 27.641 13.211 1 66.94 220 PRO B C 1
ATOM 6432 O O . PRO B 1 220 ? 2.375 27 14.266 1 66.94 220 PRO B O 1
ATOM 6435 N N . GLY B 1 221 ? 1.672 28.562 13.094 1 74.56 221 GLY B N 1
ATOM 6436 C CA . GLY B 1 221 ? 1.131 29.266 14.242 1 74.56 221 GLY B CA 1
ATOM 6437 C C . GLY B 1 221 ? 2.123 30.219 14.883 1 74.56 221 GLY B C 1
ATOM 6438 O O . GLY B 1 221 ? 3.318 30.172 14.586 1 74.56 221 GLY B O 1
ATOM 6439 N N . MET B 1 222 ? 1.769 31.031 15.781 1 78.81 222 MET B N 1
ATOM 6440 C CA . MET B 1 222 ? 2.627 32.062 16.328 1 78.81 222 MET B CA 1
ATOM 6441 C C . MET B 1 222 ? 3.639 31.484 17.312 1 78.81 222 MET B C 1
ATOM 6443 O O . MET B 1 222 ? 4.773 31.969 17.391 1 78.81 222 MET B O 1
ATOM 6447 N N . THR B 1 223 ? 3.207 30.484 18.016 1 78.88 223 THR B N 1
ATOM 6448 C CA . THR B 1 223 ? 4.113 29.891 18.984 1 78.88 223 THR B CA 1
ATOM 6449 C C . THR B 1 223 ? 5.316 29.266 18.281 1 78.88 223 THR B C 1
ATOM 6451 O O . THR B 1 223 ? 6.453 29.438 18.734 1 78.88 223 THR B O 1
ATOM 6454 N N . ILE B 1 224 ? 5.066 28.609 17.281 1 85.5 224 ILE B N 1
ATOM 6455 C CA . ILE B 1 224 ? 6.121 27.969 16.516 1 85.5 224 ILE B CA 1
ATOM 6456 C C . ILE B 1 224 ? 6.922 29 15.742 1 85.5 224 ILE B C 1
ATOM 6458 O O . ILE B 1 224 ? 8.156 28.953 15.711 1 85.5 224 ILE B O 1
ATOM 6462 N N . TYR B 1 225 ? 6.234 29.984 15.211 1 88.56 225 TYR B N 1
ATOM 6463 C CA . TYR B 1 225 ? 6.875 31.047 14.445 1 88.56 225 TYR B CA 1
ATOM 6464 C C . TYR B 1 225 ? 7.875 31.812 15.297 1 88.56 225 TYR B C 1
ATOM 6466 O O . TYR B 1 225 ? 8.984 32.125 14.852 1 88.56 225 TYR B O 1
ATOM 6474 N N . ASN B 1 226 ? 7.516 32 16.5 1 87.75 226 ASN B N 1
ATOM 6475 C CA . ASN B 1 226 ? 8.344 32.812 17.391 1 87.75 226 ASN B CA 1
ATOM 6476 C C . ASN B 1 226 ? 9.586 32.062 17.844 1 87.75 226 ASN B C 1
ATOM 6478 O O . ASN B 1 226 ? 10.531 32.656 18.359 1 87.75 226 ASN B O 1
ATOM 6482 N N . ALA B 1 227 ? 9.547 30.812 17.656 1 89.94 227 ALA B N 1
ATOM 6483 C CA . ALA B 1 227 ? 10.695 30 18.062 1 89.94 227 ALA B CA 1
ATOM 6484 C C . ALA B 1 227 ? 11.852 30.156 17.078 1 89.94 227 ALA B C 1
ATOM 6486 O O . ALA B 1 227 ? 13 29.875 17.406 1 89.94 227 ALA B O 1
ATOM 6487 N N . PHE B 1 228 ? 11.578 30.641 15.938 1 94.38 228 PHE B N 1
ATOM 6488 C CA . PHE B 1 228 ? 12.594 30.797 14.906 1 94.38 228 PHE B CA 1
ATOM 6489 C C . PHE B 1 228 ? 13.273 32.156 15.023 1 94.38 228 PHE B C 1
ATOM 6491 O O . PHE B 1 228 ? 12.688 33.094 15.539 1 94.38 228 PHE B O 1
ATOM 6498 N N . SER B 1 229 ? 14.461 32.188 14.578 1 94.44 229 SER B N 1
ATOM 6499 C CA . SER B 1 229 ? 15.211 33.438 14.594 1 94.44 229 SER B CA 1
ATOM 6500 C C . SER B 1 229 ? 15.062 34.188 13.273 1 94.44 229 SER B C 1
ATOM 6502 O O . SER B 1 229 ? 15.062 35.438 13.258 1 94.44 229 SER B O 1
ATOM 6504 N N . HIS B 1 230 ? 14.977 33.469 12.227 1 94.94 230 HIS B N 1
ATOM 6505 C CA . HIS B 1 230 ? 14.914 34.031 10.883 1 94.94 230 HIS B CA 1
ATOM 6506 C C . HIS B 1 230 ? 13.75 33.438 10.094 1 94.94 230 HIS B C 1
ATOM 6508 O O . HIS B 1 230 ? 13.234 32.375 10.438 1 94.94 230 HIS B O 1
ATOM 6514 N N . VAL B 1 231 ? 13.344 34.188 9.117 1 95 231 VAL B N 1
ATOM 6515 C CA . VAL B 1 231 ? 12.258 33.719 8.258 1 95 231 VAL B CA 1
ATOM 6516 C C . VAL B 1 231 ? 12.586 34 6.801 1 95 231 VAL B C 1
ATOM 6518 O O . VAL B 1 231 ? 13.195 35.031 6.484 1 95 231 VAL B O 1
ATOM 6521 N N . LEU B 1 232 ? 12.375 33.062 6 1 95.12 232 LEU B N 1
ATOM 6522 C CA . LEU B 1 232 ? 12.469 33.188 4.551 1 95.12 232 LEU B CA 1
ATOM 6523 C C . LEU B 1 232 ? 11.094 33.031 3.906 1 95.12 232 LEU B C 1
ATOM 6525 O O . LEU B 1 232 ? 10.461 31.984 4 1 95.12 232 LEU B O 1
ATOM 6529 N N . LEU B 1 233 ? 10.617 34.125 3.334 1 94.75 233 LEU B N 1
ATOM 6530 C CA . LEU B 1 233 ? 9.328 34.094 2.658 1 94.75 233 LEU B CA 1
ATOM 6531 C C . LEU B 1 233 ? 9.5 33.906 1.154 1 94.75 233 LEU B C 1
ATOM 6533 O O . LEU B 1 233 ? 10.148 34.75 0.5 1 94.75 233 LEU B O 1
ATOM 6537 N N . MET B 1 234 ? 8.93 32.812 0.696 1 93.19 234 MET B N 1
ATOM 6538 C CA . MET B 1 234 ? 9.094 32.5 -0.718 1 93.19 234 MET B CA 1
ATOM 6539 C C . MET B 1 234 ? 7.754 32.562 -1.447 1 93.19 234 MET B C 1
ATOM 6541 O O . MET B 1 234 ? 6.727 32.156 -0.895 1 93.19 234 MET B O 1
ATOM 6545 N N . ALA B 1 235 ? 7.797 33.062 -2.643 1 90.81 235 ALA B N 1
ATOM 6546 C CA . ALA B 1 235 ? 6.645 33.062 -3.537 1 90.81 235 ALA B CA 1
ATOM 6547 C C . ALA B 1 235 ? 7.082 32.969 -4.996 1 90.81 235 ALA B C 1
ATOM 6549 O O . ALA B 1 235 ? 8.055 33.625 -5.398 1 90.81 235 ALA B O 1
ATOM 6550 N N . ASP B 1 236 ? 6.496 32.188 -5.773 1 88.44 236 ASP B N 1
ATOM 6551 C CA . ASP B 1 236 ? 6.73 32.062 -7.207 1 88.44 236 ASP B CA 1
ATOM 6552 C C . ASP B 1 236 ? 8.203 31.766 -7.496 1 88.44 236 ASP B C 1
ATOM 6554 O O . ASP B 1 236 ? 8.773 32.344 -8.422 1 88.44 236 ASP B O 1
ATOM 6558 N N . GLY B 1 237 ? 8.805 31.078 -6.617 1 91 237 GLY B N 1
ATOM 6559 C CA . GLY B 1 237 ? 10.188 30.672 -6.832 1 91 237 GLY B CA 1
ATOM 6560 C C . GLY B 1 237 ? 11.18 31.734 -6.438 1 91 237 GLY B C 1
ATOM 6561 O O . GLY B 1 237 ? 12.375 31.609 -6.715 1 91 237 GLY B O 1
ATOM 6562 N N . ARG B 1 238 ? 10.719 32.812 -5.84 1 92 238 ARG B N 1
ATOM 6563 C CA . ARG B 1 238 ? 11.578 33.938 -5.445 1 92 238 ARG B CA 1
ATOM 6564 C C . ARG B 1 238 ? 11.531 34.156 -3.936 1 92 238 ARG B C 1
ATOM 6566 O O . ARG B 1 238 ? 10.555 33.781 -3.277 1 92 238 ARG B O 1
ATOM 6573 N N . SER B 1 239 ? 12.602 34.688 -3.451 1 92.75 239 SER B N 1
ATOM 6574 C CA . SER B 1 239 ? 12.625 35.094 -2.047 1 92.75 239 SER B CA 1
ATOM 6575 C C . SER B 1 239 ? 12.094 36.5 -1.861 1 92.75 239 SER B C 1
ATOM 6577 O O . SER B 1 239 ? 12.789 37.5 -2.141 1 92.75 239 SER B O 1
ATOM 6579 N N . ILE B 1 240 ? 11.008 36.625 -1.342 1 93.38 240 ILE B N 1
ATOM 6580 C CA . ILE B 1 240 ? 10.352 37.906 -1.165 1 93.38 240 ILE B CA 1
ATOM 6581 C C . ILE B 1 240 ? 10.961 38.625 0.027 1 93.38 240 ILE B C 1
ATOM 6583 O O . ILE B 1 240 ? 11.031 39.875 0.04 1 93.38 240 ILE B O 1
ATOM 6587 N N . TYR B 1 241 ? 11.289 37.844 0.986 1 93.5 241 TYR B N 1
ATOM 6588 C CA . TYR B 1 241 ? 11.945 38.375 2.17 1 93.5 241 TYR B CA 1
ATOM 6589 C C . TYR B 1 241 ? 12.898 37.344 2.785 1 93.5 241 TYR B C 1
ATOM 6591 O O . TYR B 1 241 ? 12.641 36.156 2.723 1 93.5 241 TYR B O 1
ATOM 6599 N N . PHE B 1 242 ? 13.93 37.906 3.268 1 92.56 242 PHE B N 1
ATOM 6600 C CA . PHE B 1 242 ? 14.898 37.094 3.996 1 92.56 242 PHE B CA 1
ATOM 6601 C C . PHE B 1 242 ? 15.508 37.875 5.148 1 92.56 242 PHE B C 1
ATOM 6603 O O . PHE B 1 242 ? 15.992 39 4.957 1 92.56 242 PHE B O 1
ATOM 6610 N N . GLY B 1 243 ? 15.383 37.344 6.359 1 92.81 243 GLY B N 1
ATOM 6611 C CA . GLY B 1 243 ? 15.977 38.031 7.492 1 92.81 243 GLY B CA 1
ATOM 6612 C C . GLY B 1 243 ? 15.344 37.656 8.82 1 92.81 243 GLY B C 1
ATOM 6613 O O . GLY B 1 243 ? 14.789 36.562 8.961 1 92.81 243 GLY B O 1
ATOM 6614 N N . THR B 1 244 ? 15.516 38.469 9.812 1 94.06 244 THR B N 1
ATOM 6615 C CA . THR B 1 244 ? 14.992 38.188 11.148 1 94.06 244 THR B CA 1
ATOM 6616 C C . THR B 1 244 ? 13.484 38.438 11.195 1 94.06 244 THR B C 1
ATOM 6618 O O . THR B 1 244 ? 12.93 39.094 10.312 1 94.06 244 THR B O 1
ATOM 6621 N N . LEU B 1 245 ? 12.852 37.875 12.164 1 93.12 245 LEU B N 1
ATOM 6622 C CA . LEU B 1 245 ? 11.406 38 12.312 1 93.12 245 LEU B CA 1
ATOM 6623 C C . LEU B 1 245 ? 11.016 39.469 12.539 1 93.12 245 LEU B C 1
ATOM 6625 O O . LEU B 1 245 ? 10.023 39.938 11.969 1 93.12 245 LEU B O 1
ATOM 6629 N N . GLU B 1 246 ? 11.812 40.156 13.32 1 91.75 246 GLU B N 1
ATOM 6630 C CA . GLU B 1 246 ? 11.539 41.531 13.625 1 91.75 246 GLU B CA 1
ATOM 6631 C C . GLU B 1 246 ? 11.641 42.406 12.375 1 91.75 246 GLU B C 1
ATOM 6633 O O . GLU B 1 246 ? 10.797 43.281 12.148 1 91.75 246 GLU B O 1
ATOM 6638 N N . ASN B 1 247 ? 12.664 42.156 11.609 1 93.19 247 ASN B N 1
ATOM 6639 C CA . ASN B 1 247 ? 12.859 42.906 10.383 1 93.19 247 ASN B CA 1
ATOM 6640 C C . ASN B 1 247 ? 11.766 42.625 9.359 1 93.19 247 ASN B C 1
ATOM 6642 O O . ASN B 1 247 ? 11.453 43.5 8.531 1 93.19 247 ASN B O 1
ATOM 6646 N N . ALA B 1 248 ? 11.242 41.469 9.445 1 92.94 248 ALA B N 1
ATOM 6647 C CA . ALA B 1 248 ? 10.133 41.156 8.547 1 92.94 248 ALA B CA 1
ATOM 6648 C C . ALA B 1 248 ? 8.922 42.031 8.836 1 92.94 248 ALA B C 1
ATOM 6650 O O . ALA B 1 248 ? 8.281 42.531 7.91 1 92.94 248 ALA B O 1
ATOM 6651 N N . THR B 1 249 ? 8.617 42.188 10.109 1 90.75 249 THR B N 1
ATOM 6652 C CA . THR B 1 249 ? 7.496 43.031 10.516 1 90.75 249 THR B CA 1
ATOM 6653 C C . THR B 1 249 ? 7.699 44.469 10.031 1 90.75 249 THR B C 1
ATOM 6655 O O . THR B 1 249 ? 6.773 45.062 9.5 1 90.75 249 THR B O 1
ATOM 6658 N N . ASP B 1 250 ? 8.93 44.906 10.148 1 91.44 250 ASP B N 1
ATOM 6659 C CA . ASP B 1 250 ? 9.258 46.281 9.75 1 91.44 250 ASP B CA 1
ATOM 6660 C C . ASP B 1 250 ? 9.172 46.438 8.227 1 91.44 250 ASP B C 1
ATOM 6662 O O . ASP B 1 250 ? 8.695 47.469 7.734 1 91.44 250 ASP B O 1
ATOM 6666 N N . PHE B 1 251 ? 9.672 45.5 7.547 1 93.12 251 PHE B N 1
ATOM 6667 C CA . PHE B 1 251 ? 9.664 45.562 6.09 1 93.12 251 PHE B CA 1
ATOM 6668 C C . PHE B 1 251 ? 8.234 45.625 5.559 1 93.12 251 PHE B C 1
ATOM 6670 O O . PHE B 1 251 ? 7.91 46.469 4.738 1 93.12 251 PHE B O 1
ATOM 6677 N N . PHE B 1 252 ? 7.375 44.781 6.004 1 92.38 252 PHE B N 1
ATOM 6678 C CA . PHE B 1 252 ? 6.012 44.75 5.5 1 92.38 252 PHE B CA 1
ATOM 6679 C C . PHE B 1 252 ? 5.23 45.969 5.938 1 92.38 252 PHE B C 1
ATOM 6681 O O . PHE B 1 252 ? 4.383 46.469 5.195 1 92.38 252 PHE B O 1
ATOM 6688 N N . LYS B 1 253 ? 5.531 46.406 7.117 1 91 253 LYS B N 1
ATOM 6689 C CA . LYS B 1 253 ? 4.93 47.688 7.551 1 91 253 LYS B CA 1
ATOM 6690 C C . LYS B 1 253 ? 5.316 48.812 6.621 1 91 253 LYS B C 1
ATOM 6692 O O . LYS B 1 253 ? 4.492 49.688 6.312 1 91 253 LYS B O 1
ATOM 6697 N N . SER B 1 254 ? 6.566 48.812 6.18 1 91.62 254 SER B N 1
ATOM 6698 C CA . SER B 1 254 ? 7.066 49.844 5.285 1 91.62 254 SER B CA 1
ATOM 6699 C C . SER B 1 254 ? 6.383 49.781 3.922 1 91.62 254 SER B C 1
ATOM 6701 O O . SER B 1 254 ? 6.301 50.781 3.209 1 91.62 254 SER B O 1
ATOM 6703 N N . GLN B 1 255 ? 5.949 48.656 3.576 1 91.62 255 GLN B N 1
ATOM 6704 C CA . GLN B 1 255 ? 5.262 48.469 2.303 1 91.62 255 GLN B CA 1
ATOM 6705 C C . GLN B 1 255 ? 3.752 48.625 2.465 1 91.62 255 GLN B C 1
ATOM 6707 O O . GLN B 1 255 ? 2.984 48.219 1.588 1 91.62 255 GLN B O 1
ATOM 6712 N N . ASP B 1 256 ? 3.244 49 3.609 1 90.5 256 ASP B N 1
ATOM 6713 C CA . ASP B 1 256 ? 1.854 49.344 3.902 1 90.5 256 ASP B CA 1
ATOM 6714 C C . ASP B 1 256 ? 1.023 48.094 4.148 1 90.5 256 ASP B C 1
ATOM 6716 O O . ASP B 1 256 ? -0.16 48.031 3.805 1 90.5 256 ASP B O 1
ATOM 6720 N N . TYR B 1 257 ? 1.708 47.094 4.512 1 90.31 257 TYR B N 1
ATOM 6721 C CA . TYR B 1 257 ? 0.992 45.875 4.953 1 90.31 257 TYR B CA 1
ATOM 6722 C C . TYR B 1 257 ? 1.005 45.781 6.473 1 90.31 257 TYR B C 1
ATOM 6724 O O . TYR B 1 257 ? 2.049 45.5 7.07 1 90.31 257 TYR B O 1
ATOM 6732 N N . HIS B 1 258 ? -0.155 45.969 7.047 1 87.81 258 HIS B N 1
ATOM 6733 C CA . HIS B 1 258 ? -0.278 45.906 8.5 1 87.81 258 HIS B CA 1
ATOM 6734 C C . HIS B 1 258 ? -1.079 44.688 8.938 1 87.81 258 HIS B C 1
ATOM 6736 O O . HIS B 1 258 ? -2.246 44.531 8.57 1 87.81 258 HIS B O 1
ATOM 6742 N N . CYS B 1 259 ? -0.407 43.875 9.656 1 83.44 259 CYS B N 1
ATOM 6743 C CA . CYS B 1 259 ? -1.078 42.688 10.18 1 83.44 259 CYS B CA 1
ATOM 6744 C C . CYS B 1 259 ? -2.178 43.062 11.164 1 83.44 259 CYS B C 1
ATOM 6746 O O . CYS B 1 259 ? -1.94 43.844 12.094 1 83.44 259 CYS B O 1
ATOM 6748 N N . PRO B 1 260 ? -3.375 42.594 10.914 1 78 260 PRO B N 1
ATOM 6749 C CA . PRO B 1 260 ? -4.461 42.938 11.844 1 78 260 PRO B CA 1
ATOM 6750 C C . PRO B 1 260 ? -4.191 42.406 13.258 1 78 260 PRO B C 1
ATOM 6752 O O . PRO B 1 260 ? -3.385 41.5 13.445 1 78 260 PRO B O 1
ATOM 6755 N N . ILE B 1 261 ? -4.922 42.969 14.18 1 73.19 261 ILE B N 1
ATOM 6756 C CA . ILE B 1 261 ? -4.777 42.594 15.586 1 73.19 261 ILE B CA 1
ATOM 6757 C C . ILE B 1 261 ? -5.32 41.188 15.789 1 73.19 261 ILE B C 1
ATOM 6759 O O . ILE B 1 261 ? -6.363 40.812 15.242 1 73.19 261 ILE B O 1
ATOM 6763 N N . ASN B 1 262 ? -4.57 40.25 16.453 1 70.25 262 ASN B N 1
ATOM 6764 C CA . ASN B 1 262 ? -4.973 38.906 16.812 1 70.25 262 ASN B CA 1
ATOM 6765 C C . ASN B 1 262 ? -4.773 37.938 15.641 1 70.25 262 ASN B C 1
ATOM 6767 O O . ASN B 1 262 ? -5.422 36.875 15.578 1 70.25 262 ASN B O 1
ATOM 6771 N N . TYR B 1 263 ? -4.039 38.531 14.68 1 74.69 263 TYR B N 1
ATOM 6772 C CA . TYR B 1 263 ? -3.74 37.688 13.539 1 74.69 263 TYR B CA 1
ATOM 6773 C C . TYR B 1 263 ? -2.316 37.156 13.625 1 74.69 263 TYR B C 1
ATOM 6775 O O . TYR B 1 263 ? -1.411 37.844 14.094 1 74.69 263 TYR B O 1
ATOM 6783 N N . ASP B 1 264 ? -2.195 35.969 13.281 1 79.69 264 ASP B N 1
ATOM 6784 C CA . ASP B 1 264 ? -0.878 35.344 13.188 1 79.69 264 ASP B CA 1
ATOM 6785 C C . ASP B 1 264 ? -0.063 35.938 12.047 1 79.69 264 ASP B C 1
ATOM 6787 O O . ASP B 1 264 ? -0.472 35.875 10.883 1 79.69 264 ASP B O 1
ATOM 6791 N N . GLU B 1 265 ? 1.049 36.531 12.391 1 82.12 265 GLU B N 1
ATOM 6792 C CA . GLU B 1 265 ? 1.884 37.219 11.398 1 82.12 265 GLU B CA 1
ATOM 6793 C C . GLU B 1 265 ? 2.316 36.25 10.297 1 82.12 265 GLU B C 1
ATOM 6795 O O . GLU B 1 265 ? 2.391 36.625 9.125 1 82.12 265 GLU B O 1
ATOM 6800 N N . SER B 1 266 ? 2.678 35.094 10.719 1 83.94 266 SER B N 1
ATOM 6801 C CA . SER B 1 266 ? 3.119 34.125 9.727 1 83.94 266 SER B CA 1
ATOM 6802 C C . SER B 1 266 ? 2.012 33.812 8.727 1 83.94 266 SER B C 1
ATOM 6804 O O . SER B 1 266 ? 2.27 33.688 7.527 1 83.94 266 SER B O 1
ATOM 6806 N N . GLU B 1 267 ? 0.844 33.656 9.219 1 79.56 267 GLU B N 1
ATOM 6807 C CA . GLU B 1 267 ? -0.294 33.406 8.336 1 79.56 267 GLU B CA 1
ATOM 6808 C C . GLU B 1 267 ? -0.586 34.625 7.457 1 79.56 267 GLU B C 1
ATOM 6810 O O . GLU B 1 267 ? -0.969 34.469 6.293 1 79.56 267 GLU B O 1
ATOM 6815 N N . TYR B 1 268 ? -0.459 35.719 8.07 1 82.5 268 TYR B N 1
ATOM 6816 C CA . TYR B 1 268 ? -0.699 36.969 7.344 1 82.5 268 TYR B CA 1
ATOM 6817 C C . TYR B 1 268 ? 0.232 37.062 6.141 1 82.5 268 TYR B C 1
ATOM 6819 O O . TYR B 1 268 ? -0.204 37.438 5.043 1 82.5 268 TYR B O 1
ATOM 6827 N N . TYR B 1 269 ? 1.509 36.781 6.324 1 87.19 269 TYR B N 1
ATOM 6828 C CA . TYR B 1 269 ? 2.488 36.875 5.246 1 87.19 269 TYR B CA 1
ATOM 6829 C C . TYR B 1 269 ? 2.16 35.875 4.133 1 87.19 269 TYR B C 1
ATOM 6831 O O . TYR B 1 269 ? 2.221 36.219 2.949 1 87.19 269 TYR B O 1
ATOM 6839 N N . VAL B 1 270 ? 1.84 34.719 4.523 1 83.56 270 VAL B N 1
ATOM 6840 C CA . VAL B 1 270 ? 1.557 33.688 3.537 1 83.56 270 VAL B CA 1
ATOM 6841 C C . VAL B 1 270 ? 0.305 34.031 2.742 1 83.56 270 VAL B C 1
ATOM 6843 O O . VAL B 1 270 ? 0.226 33.781 1.54 1 83.56 270 VAL B O 1
ATOM 6846 N N . ASN B 1 271 ? -0.645 34.625 3.416 1 80.38 271 ASN B N 1
ATOM 6847 C CA . ASN B 1 271 ? -1.873 35.031 2.746 1 80.38 271 ASN B CA 1
ATOM 6848 C C . ASN B 1 271 ? -1.609 36.125 1.722 1 80.38 271 ASN B C 1
ATOM 6850 O O . ASN B 1 271 ? -2.238 36.156 0.662 1 80.38 271 ASN B O 1
ATOM 6854 N N . ILE B 1 272 ? -0.759 36.969 2.092 1 83.5 272 ILE B N 1
ATOM 6855 C CA . ILE B 1 272 ? -0.398 38.062 1.187 1 83.5 272 ILE B CA 1
ATOM 6856 C C . ILE B 1 272 ? 0.262 37.469 -0.066 1 83.5 272 ILE B C 1
ATOM 6858 O O . ILE B 1 272 ? 0.035 37.969 -1.175 1 83.5 272 ILE B O 1
ATOM 6862 N N . LEU B 1 273 ? 1.006 36.438 0.133 1 85.88 273 LEU B N 1
ATOM 6863 C CA . LEU B 1 273 ? 1.802 35.875 -0.953 1 85.88 273 LEU B CA 1
ATOM 6864 C C . LEU B 1 273 ? 0.983 34.875 -1.769 1 85.88 273 LEU B C 1
ATOM 6866 O O . LEU B 1 273 ? 1.373 34.5 -2.879 1 85.88 273 LEU B O 1
ATOM 6870 N N . SER B 1 274 ? -0.058 34.344 -1.149 1 78.88 274 SER B N 1
ATOM 6871 C CA . SER B 1 274 ? -0.848 33.281 -1.778 1 78.88 274 SER B CA 1
ATOM 6872 C C . SER B 1 274 ? -1.791 33.844 -2.832 1 78.88 274 SER B C 1
ATOM 6874 O O . SER B 1 274 ? -2.213 35 -2.734 1 78.88 274 SER B O 1
ATOM 6876 N N . ARG B 1 275 ? -1.965 33 -3.998 1 62.25 275 ARG B N 1
ATOM 6877 C CA . ARG B 1 275 ? -2.59 33.281 -5.285 1 62.25 275 ARG B CA 1
ATOM 6878 C C . ARG B 1 275 ? -4.105 33.375 -5.148 1 62.25 275 ARG B C 1
ATOM 6880 O O . ARG B 1 275 ? -4.781 32.375 -4.977 1 62.25 275 ARG B O 1
ATOM 6887 N N . ARG B 1 276 ? -4.793 34.469 -4.707 1 57 276 ARG B N 1
ATOM 6888 C CA . ARG B 1 276 ? -6.234 34.531 -4.93 1 57 276 ARG B CA 1
ATOM 6889 C C . ARG B 1 276 ? -6.559 34.562 -6.418 1 57 276 ARG B C 1
ATOM 6891 O O . ARG B 1 276 ? -7.363 33.781 -6.906 1 57 276 ARG B O 1
ATOM 6898 N N . ASN B 1 277 ? -6.012 35.625 -7.012 1 56.44 277 ASN B N 1
ATOM 6899 C CA . ASN B 1 277 ? -6.051 35.875 -8.445 1 56.44 277 ASN B CA 1
ATOM 6900 C C . ASN B 1 277 ? -4.652 35.875 -9.055 1 56.44 277 ASN B C 1
ATOM 6902 O O . ASN B 1 277 ? -3.801 36.656 -8.68 1 56.44 277 ASN B O 1
ATOM 6906 N N . ARG B 1 278 ? -4.254 34.719 -9.93 1 62.09 278 ARG B N 1
ATOM 6907 C CA . ARG B 1 278 ? -2.924 34.406 -10.438 1 62.09 278 ARG B CA 1
ATOM 6908 C C . ARG B 1 278 ? -2.209 35.656 -10.93 1 62.09 278 ARG B C 1
ATOM 6910 O O . ARG B 1 278 ? -1.062 35.906 -10.555 1 62.09 278 ARG B O 1
ATOM 6917 N N . SER B 1 279 ? -2.906 36.469 -11.68 1 65.19 279 SER B N 1
ATOM 6918 C CA . SER B 1 279 ? -2.207 37.562 -12.32 1 65.19 279 SER B CA 1
ATOM 6919 C C . SER B 1 279 ? -1.905 38.688 -11.328 1 65.19 279 SER B C 1
ATOM 6921 O O . SER B 1 279 ? -0.779 39.188 -11.273 1 65.19 279 SER B O 1
ATOM 6923 N N . GLU B 1 280 ? -2.869 39.031 -10.539 1 69.19 280 GLU B N 1
ATOM 6924 C CA . GLU B 1 280 ? -2.699 40.125 -9.594 1 69.19 280 GLU B CA 1
ATOM 6925 C C . GLU B 1 280 ? -1.718 39.75 -8.484 1 69.19 280 GLU B C 1
ATOM 6927 O O . GLU B 1 280 ? -0.913 40.594 -8.062 1 69.19 280 GLU B O 1
ATOM 6932 N N . THR B 1 281 ? -1.727 38.594 -8.195 1 74.25 281 THR B N 1
ATOM 6933 C CA . THR B 1 281 ? -0.861 38.156 -7.105 1 74.25 281 THR B CA 1
ATOM 6934 C C . THR B 1 281 ? 0.59 38.094 -7.57 1 74.25 281 THR B C 1
ATOM 6936 O O . THR B 1 281 ? 1.509 38.406 -6.812 1 74.25 281 THR B O 1
ATOM 6939 N N . THR B 1 282 ? 0.713 37.75 -8.773 1 76.69 282 THR B N 1
ATOM 6940 C CA . THR B 1 282 ? 2.072 37.688 -9.289 1 76.69 282 THR B CA 1
ATOM 6941 C C . THR B 1 282 ? 2.711 39.062 -9.359 1 76.69 282 THR B C 1
ATOM 6943 O O . THR B 1 282 ? 3.883 39.219 -9.016 1 76.69 282 THR B O 1
ATOM 6946 N N . ASP B 1 283 ? 1.895 39.969 -9.742 1 79.25 283 ASP B N 1
ATOM 6947 C CA . ASP B 1 283 ? 2.41 41.344 -9.828 1 79.25 283 ASP B CA 1
ATOM 6948 C C . ASP B 1 283 ? 2.77 41.875 -8.438 1 79.25 283 ASP B C 1
ATOM 6950 O O . ASP B 1 283 ? 3.799 42.531 -8.273 1 79.25 283 ASP B O 1
ATOM 6954 N N . ARG B 1 284 ? 2.006 41.562 -7.5 1 86.5 284 ARG B N 1
ATOM 6955 C CA . ARG B 1 284 ? 2.256 42 -6.129 1 86.5 284 ARG B CA 1
ATOM 6956 C C . ARG B 1 284 ? 3.523 41.375 -5.578 1 86.5 284 ARG B C 1
ATOM 6958 O O . ARG B 1 284 ? 4.32 42.031 -4.906 1 86.5 284 ARG B O 1
ATOM 6965 N N . ASN B 1 285 ? 3.686 40.219 -5.824 1 89.38 285 ASN B N 1
ATOM 6966 C CA . ASN B 1 285 ? 4.859 39.5 -5.34 1 89.38 285 ASN B CA 1
ATOM 6967 C C . ASN B 1 285 ? 6.145 40.031 -5.957 1 89.38 285 ASN B C 1
ATOM 6969 O O . ASN B 1 285 ? 7.176 40.125 -5.285 1 89.38 285 ASN B O 1
ATOM 6973 N N . ILE B 1 286 ? 6.039 40.375 -7.215 1 88.88 286 ILE B N 1
ATOM 6974 C CA . ILE B 1 286 ? 7.199 40.938 -7.898 1 88.88 286 ILE B CA 1
ATOM 6975 C C . ILE B 1 286 ? 7.531 42.312 -7.32 1 88.88 286 ILE B C 1
ATOM 6977 O O . ILE B 1 286 ? 8.703 42.656 -7.16 1 88.88 286 ILE B O 1
ATOM 6981 N N . GLU B 1 287 ? 6.508 43.031 -7.023 1 90.62 287 GLU B N 1
ATOM 6982 C CA . GLU B 1 287 ? 6.707 44.344 -6.414 1 90.62 287 GLU B CA 1
ATOM 6983 C C . GLU B 1 287 ? 7.355 44.219 -5.035 1 90.62 287 GLU B C 1
ATOM 6985 O O . GLU B 1 287 ? 8.242 44.969 -4.691 1 90.62 287 GLU B O 1
ATOM 6990 N N . LEU B 1 288 ? 6.898 43.344 -4.262 1 91.75 288 LEU B N 1
ATOM 6991 C CA . LEU B 1 288 ? 7.461 43.125 -2.934 1 91.75 288 LEU B CA 1
ATOM 6992 C C . LEU B 1 288 ? 8.898 42.625 -3.031 1 91.75 288 LEU B C 1
ATOM 6994 O O . LEU B 1 288 ? 9.742 43 -2.215 1 91.75 288 LEU B O 1
ATOM 6998 N N . TYR B 1 289 ? 9.094 41.812 -4.004 1 91.19 289 TYR B N 1
ATOM 6999 C CA . TYR B 1 289 ? 10.438 41.312 -4.254 1 91.19 289 TYR B CA 1
ATOM 7000 C C . TYR B 1 289 ? 11.406 42.438 -4.574 1 91.19 289 TYR B C 1
ATOM 7002 O O . TYR B 1 289 ? 12.5 42.5 -4.008 1 91.19 289 TYR B O 1
ATOM 7010 N N . ARG B 1 290 ? 11.031 43.312 -5.43 1 91 290 ARG B N 1
ATOM 7011 C CA . ARG B 1 290 ? 11.867 44.438 -5.82 1 91 290 ARG B CA 1
ATOM 7012 C C . ARG B 1 290 ? 12.094 45.375 -4.648 1 91 290 ARG B C 1
ATOM 7014 O O . ARG B 1 290 ? 13.195 45.875 -4.457 1 91 290 ARG B O 1
ATOM 7021 N N . ALA B 1 291 ? 11.055 45.531 -3.943 1 91.75 291 ALA B N 1
ATOM 7022 C CA . ALA B 1 291 ? 11.141 46.438 -2.791 1 91.75 291 ALA B CA 1
ATOM 7023 C C . ALA B 1 291 ? 12.141 45.906 -1.765 1 91.75 291 ALA B C 1
ATOM 7025 O O . ALA B 1 291 ? 12.883 46.688 -1.164 1 91.75 291 ALA B O 1
ATOM 7026 N N . PHE B 1 292 ? 12.148 44.688 -1.555 1 91.31 292 PHE B N 1
ATOM 7027 C CA . PHE B 1 292 ? 13.047 44.094 -0.568 1 91.31 292 PHE B CA 1
ATOM 7028 C C . PHE B 1 292 ? 14.5 44.219 -1.024 1 91.31 292 PHE B C 1
ATOM 7030 O O . PHE B 1 292 ? 15.375 44.594 -0.25 1 91.31 292 PHE B O 1
ATOM 7037 N N . TRP B 1 293 ? 14.734 43.844 -2.23 1 87.75 293 TRP B N 1
ATOM 7038 C CA . TRP B 1 293 ? 16.109 43.781 -2.717 1 87.75 293 TRP B CA 1
ATOM 7039 C C . TRP B 1 293 ? 16.672 45.188 -2.939 1 87.75 293 TRP B C 1
ATOM 7041 O O . TRP B 1 293 ? 17.891 45.344 -3.033 1 87.75 293 TRP B O 1
ATOM 7051 N N . GLN B 1 294 ? 15.82 46.156 -2.871 1 87.69 294 GLN B N 1
ATOM 7052 C CA . GLN B 1 294 ? 16.266 47.562 -2.936 1 87.69 294 GLN B CA 1
ATOM 7053 C C . GLN B 1 294 ? 16.422 48.156 -1.538 1 87.69 294 GLN B C 1
ATOM 7055 O O . GLN B 1 294 ? 17.094 49.156 -1.363 1 87.69 294 GLN B O 1
ATOM 7060 N N . SER B 1 295 ? 15.969 47.438 -0.619 1 88.06 295 SER B N 1
ATOM 7061 C CA . SER B 1 295 ? 16.016 47.906 0.754 1 88.06 295 SER B CA 1
ATOM 7062 C C . SER B 1 295 ? 17.359 47.594 1.41 1 88.06 295 SER B C 1
ATOM 7064 O O . SER B 1 295 ? 18.109 46.75 0.91 1 88.06 295 SER B O 1
ATOM 7066 N N . SER B 1 296 ? 17.703 48.219 2.506 1 82.75 296 SER B N 1
ATOM 7067 C CA . SER B 1 296 ? 18.938 48 3.25 1 82.75 296 SER B CA 1
ATOM 7068 C C . SER B 1 296 ? 18.922 46.688 3.998 1 82.75 296 SER B C 1
ATOM 7070 O O . SER B 1 296 ? 19.969 46.156 4.383 1 82.75 296 SER B O 1
ATOM 7072 N N . LEU B 1 297 ? 17.781 46.094 4.098 1 82.81 297 LEU B N 1
ATOM 7073 C CA . LEU B 1 297 ? 17.625 44.844 4.84 1 82.81 297 LEU B CA 1
ATOM 7074 C C . LEU B 1 297 ? 18.188 43.688 4.047 1 82.81 297 LEU B C 1
ATOM 7076 O O . LEU B 1 297 ? 18.453 42.625 4.613 1 82.81 297 LEU B O 1
ATOM 7080 N N . SER B 1 298 ? 18.328 43.906 2.746 1 79.38 298 SER B N 1
ATOM 7081 C CA . SER B 1 298 ? 18.75 42.812 1.868 1 79.38 298 SER B CA 1
ATOM 7082 C C . SER B 1 298 ? 20.266 42.719 1.788 1 79.38 298 SER B C 1
ATOM 7084 O O . SER B 1 298 ? 20.797 41.781 1.176 1 79.38 298 SER B O 1
ATOM 7086 N N . LYS B 1 299 ? 20.984 43.531 2.404 1 77.38 299 LYS B N 1
ATOM 7087 C CA . LYS B 1 299 ? 22.438 43.562 2.264 1 77.38 299 LYS B CA 1
ATOM 7088 C C . LYS B 1 299 ? 23.078 42.312 2.902 1 77.38 299 LYS B C 1
ATOM 7090 O O . LYS B 1 299 ? 22.891 42.062 4.094 1 77.38 299 LYS B O 1
ATOM 7095 N N . ILE B 1 300 ? 23.578 41.5 2.143 1 74.69 300 ILE B N 1
ATOM 7096 C CA . ILE B 1 300 ? 24.328 40.312 2.551 1 74.69 300 ILE B CA 1
ATOM 7097 C C . ILE B 1 300 ? 25.734 40.688 2.977 1 74.69 300 ILE B C 1
ATOM 7099 O O . ILE B 1 300 ? 26.438 41.406 2.254 1 74.69 300 ILE B O 1
ATOM 7103 N N . PRO B 1 301 ? 26 40.406 4.242 1 73.19 301 PRO B N 1
ATOM 7104 C CA . PRO B 1 301 ? 27.344 40.781 4.695 1 73.19 301 PRO B CA 1
ATOM 7105 C C . PRO B 1 301 ? 28.438 40.219 3.781 1 73.19 301 PRO B C 1
ATOM 7107 O O . PRO B 1 301 ? 28.297 39.125 3.221 1 73.19 301 PRO B O 1
ATOM 7110 N N . THR B 1 302 ? 29.328 41.094 3.314 1 63 302 THR B N 1
ATOM 7111 C CA . THR B 1 302 ? 30.438 40.688 2.471 1 63 302 THR B CA 1
ATOM 7112 C C . THR B 1 302 ? 31.312 39.656 3.176 1 63 302 THR B C 1
ATOM 7114 O O . THR B 1 302 ? 31.609 39.781 4.363 1 63 302 THR B O 1
ATOM 7117 N N . VAL B 1 303 ? 31.359 38.438 2.656 1 60.44 303 VAL B N 1
ATOM 7118 C CA . VAL B 1 303 ? 32.156 37.344 3.158 1 60.44 303 VAL B CA 1
ATOM 7119 C C . VAL B 1 303 ? 33.625 37.719 3.248 1 60.44 303 VAL B C 1
ATOM 7121 O O . VAL B 1 303 ? 34.219 38.156 2.258 1 60.44 303 VAL B O 1
ATOM 7124 N N . GLU B 1 304 ? 34.125 38.062 4.363 1 54.66 304 GLU B N 1
ATOM 7125 C CA . GLU B 1 304 ? 35.594 38.125 4.398 1 54.66 304 GLU B CA 1
ATOM 7126 C C . GLU B 1 304 ? 36.188 36.75 4.062 1 54.66 304 GLU B C 1
ATOM 7128 O O . GLU B 1 304 ? 35.812 35.75 4.645 1 54.66 304 GLU B O 1
ATOM 7133 N N . ASN B 1 305 ? 36.562 36.562 2.799 1 55.34 305 ASN B N 1
ATOM 7134 C CA . ASN B 1 305 ? 37.312 35.375 2.439 1 55.34 305 ASN B CA 1
ATOM 7135 C C . ASN B 1 305 ? 38.188 34.875 3.59 1 55.34 305 ASN B C 1
ATOM 7137 O O . ASN B 1 305 ? 39.188 35.531 3.93 1 55.34 305 ASN B O 1
ATOM 7141 N N . THR B 1 306 ? 37.625 34.312 4.531 1 56.69 306 THR B N 1
ATOM 7142 C CA . THR B 1 306 ? 38.531 33.781 5.543 1 56.69 306 THR B CA 1
ATOM 7143 C C . THR B 1 306 ? 39.438 32.719 4.934 1 56.69 306 THR B C 1
ATOM 7145 O O . THR B 1 306 ? 39.031 31.938 4.062 1 56.69 306 THR B O 1
ATOM 7148 N N . LYS B 1 307 ? 40.781 32.781 4.977 1 53.62 307 LYS B N 1
ATOM 7149 C CA . LYS B 1 307 ? 41.875 31.922 4.512 1 53.62 307 LYS B CA 1
ATOM 7150 C C . LYS B 1 307 ? 41.625 30.469 4.863 1 53.62 307 LYS B C 1
ATOM 7152 O O . LYS B 1 307 ? 42.344 29.578 4.379 1 53.62 307 LYS B O 1
ATOM 7157 N N . THR B 1 308 ? 40.812 30.078 5.781 1 54.41 308 THR B N 1
ATOM 7158 C CA . THR B 1 308 ? 40.812 28.672 6.156 1 54.41 308 THR B CA 1
ATOM 7159 C C . THR B 1 308 ? 39.75 27.906 5.391 1 54.41 308 THR B C 1
ATOM 7161 O O . THR B 1 308 ? 38.562 28.25 5.449 1 54.41 308 THR B O 1
ATOM 7164 N N . ILE B 1 309 ? 40.156 27.234 4.375 1 54.34 309 ILE B N 1
ATOM 7165 C CA . ILE B 1 309 ? 39.344 26.297 3.602 1 54.34 309 ILE B CA 1
ATOM 7166 C C . ILE B 1 309 ? 38.656 25.297 4.539 1 54.34 309 ILE B C 1
ATOM 7168 O O . ILE B 1 309 ? 39.312 24.688 5.387 1 54.34 309 ILE B O 1
ATOM 7172 N N . PHE B 1 310 ? 37.375 25.438 4.625 1 58.97 310 PHE B N 1
ATOM 7173 C CA . PHE B 1 310 ? 36.594 24.469 5.395 1 58.97 310 PHE B CA 1
ATOM 7174 C C . PHE B 1 310 ? 36.938 23.047 4.965 1 58.97 310 PHE B C 1
ATOM 7176 O O . PHE B 1 310 ? 36.75 22.688 3.803 1 58.97 310 PHE B O 1
ATOM 7183 N N . ARG B 1 311 ? 38.062 22.422 5.562 1 55.94 311 ARG B N 1
ATOM 7184 C CA . ARG B 1 311 ? 38.375 21.031 5.254 1 55.94 311 ARG B CA 1
ATOM 7185 C C . ARG B 1 311 ? 37.656 20.094 6.203 1 55.94 311 ARG B C 1
ATOM 7187 O O . ARG B 1 311 ? 37.75 20.219 7.422 1 55.94 311 ARG B O 1
ATOM 7194 N N . ILE B 1 312 ? 36.5 19.516 5.793 1 58.12 312 ILE B N 1
ATOM 7195 C CA . ILE B 1 312 ? 35.844 18.516 6.637 1 58.12 312 ILE B CA 1
ATOM 7196 C C . ILE B 1 312 ? 36.438 17.141 6.328 1 58.12 312 ILE B C 1
ATOM 7198 O O . ILE B 1 312 ? 36.625 16.781 5.16 1 58.12 312 ILE B O 1
ATOM 7202 N N . VAL B 1 313 ? 37.062 16.562 7.363 1 55.09 313 VAL B N 1
ATOM 7203 C CA . VAL B 1 313 ? 37.438 15.156 7.23 1 55.09 313 VAL B CA 1
ATOM 7204 C C . VAL B 1 313 ? 36.219 14.305 6.953 1 55.09 313 VAL B C 1
ATOM 7206 O O . VAL B 1 313 ? 35.25 14.336 7.723 1 55.09 313 VAL B O 1
ATOM 7209 N N . PRO B 1 314 ? 36.156 13.82 5.812 1 58.5 314 PRO B N 1
ATOM 7210 C CA . PRO B 1 314 ? 35 12.977 5.523 1 58.5 314 PRO B CA 1
ATOM 7211 C C . PRO B 1 314 ? 34.781 11.898 6.582 1 58.5 314 PRO B C 1
ATOM 7213 O O . PRO B 1 314 ? 35.719 11.25 7.023 1 58.5 314 PRO B O 1
ATOM 7216 N N . ARG B 1 315 ? 33.719 11.953 7.25 1 59.44 315 ARG B N 1
ATOM 7217 C CA . ARG B 1 315 ? 33.375 10.883 8.188 1 59.44 315 ARG B CA 1
ATOM 7218 C C . ARG B 1 315 ? 33.25 9.547 7.469 1 59.44 315 ARG B C 1
ATOM 7220 O O . ARG B 1 315 ? 32.5 9.438 6.492 1 59.44 315 ARG B O 1
ATOM 7227 N N . LYS B 1 316 ? 34.156 8.719 7.832 1 62 316 LYS B N 1
ATOM 7228 C CA . LYS B 1 316 ? 34.125 7.406 7.203 1 62 316 LYS B CA 1
ATOM 7229 C C . LYS B 1 316 ? 32.906 6.594 7.668 1 62 316 LYS B C 1
ATOM 7231 O O . LYS B 1 316 ? 32.656 6.484 8.867 1 62 316 LYS B O 1
ATOM 7236 N N . LYS B 1 317 ? 32.031 6.199 6.742 1 71.62 317 LYS B N 1
ATOM 7237 C CA . LYS B 1 317 ? 30.938 5.293 7.051 1 71.62 317 LYS B CA 1
ATOM 7238 C C . LYS B 1 317 ? 31.453 3.957 7.574 1 71.62 317 LYS B C 1
ATOM 7240 O O . LYS B 1 317 ? 32.625 3.639 7.426 1 71.62 317 LYS B O 1
ATOM 7245 N N . SER B 1 318 ? 30.719 3.246 8.367 1 81.38 318 SER B N 1
ATOM 7246 C CA . SER B 1 318 ? 31.078 1.942 8.914 1 81.38 318 SER B CA 1
ATOM 7247 C C . SER B 1 318 ? 31.438 0.958 7.812 1 81.38 318 SER B C 1
ATOM 7249 O O . SER B 1 318 ? 31.031 1.125 6.66 1 81.38 318 SER B O 1
ATOM 7251 N N . GLY B 1 319 ? 32.281 -0.005 8.094 1 85.56 319 GLY B N 1
ATOM 7252 C CA . GLY B 1 319 ? 32.719 -1.022 7.16 1 85.56 319 GLY B CA 1
ATOM 7253 C C . GLY B 1 319 ? 31.609 -1.936 6.688 1 85.56 319 GLY B C 1
ATOM 7254 O O . GLY B 1 319 ? 30.516 -1.951 7.27 1 85.56 319 GLY B O 1
ATOM 7255 N N . TRP B 1 320 ? 31.891 -2.629 5.672 1 91.31 320 TRP B N 1
ATOM 7256 C CA . TRP B 1 320 ? 30.922 -3.514 5.031 1 91.31 320 TRP B CA 1
ATOM 7257 C C . TRP B 1 320 ? 30.406 -4.566 6.012 1 91.31 320 TRP B C 1
ATOM 7259 O O . TRP B 1 320 ? 29.203 -4.805 6.105 1 91.31 320 TRP B O 1
ATOM 7269 N N . PHE B 1 321 ? 31.25 -5.176 6.812 1 92.94 321 PHE B N 1
ATOM 7270 C CA . PHE B 1 321 ? 30.891 -6.277 7.699 1 92.94 321 PHE B CA 1
ATOM 7271 C C . PHE B 1 321 ? 30.094 -5.777 8.891 1 92.94 321 PHE B C 1
ATOM 7273 O O . PHE B 1 321 ? 29.203 -6.48 9.398 1 92.94 321 PHE B O 1
ATOM 7280 N N . VAL B 1 322 ? 30.359 -4.562 9.336 1 91.62 322 VAL B N 1
ATOM 7281 C CA . VAL B 1 322 ? 29.609 -3.982 10.438 1 91.62 322 VAL B CA 1
ATOM 7282 C C . VAL B 1 322 ? 28.172 -3.691 9.984 1 91.62 322 VAL B C 1
ATOM 7284 O O . VAL B 1 322 ? 27.219 -3.994 10.703 1 91.62 322 VAL B O 1
ATOM 7287 N N . GLN B 1 323 ? 28.156 -3.152 8.781 1 94.06 323 GLN B N 1
ATOM 7288 C CA . GLN B 1 323 ? 26.828 -2.896 8.227 1 94.06 323 GLN B CA 1
ATOM 7289 C C . GLN B 1 323 ? 26.031 -4.191 8.078 1 94.06 323 GLN B C 1
ATOM 7291 O O . GLN B 1 323 ? 24.859 -4.254 8.445 1 94.06 323 GLN B O 1
ATOM 7296 N N . PHE B 1 324 ? 26.781 -5.203 7.543 1 95.12 324 PHE B N 1
ATOM 7297 C CA . PHE B 1 324 ? 26.172 -6.504 7.332 1 95.12 324 PHE B CA 1
ATOM 7298 C C . PHE B 1 324 ? 25.672 -7.086 8.648 1 95.12 324 PHE B C 1
ATOM 7300 O O . PHE B 1 324 ? 24.547 -7.578 8.734 1 95.12 324 PHE B O 1
ATOM 7307 N N . TYR B 1 325 ? 26.406 -7 9.625 1 94.81 325 TYR B N 1
ATOM 7308 C CA . TYR B 1 325 ? 26.078 -7.586 10.922 1 94.81 325 TYR B CA 1
ATOM 7309 C C . TYR B 1 325 ? 24.844 -6.91 11.523 1 94.81 325 TYR B C 1
ATOM 7311 O O . TYR B 1 325 ? 23.922 -7.582 11.992 1 94.81 325 TYR B O 1
ATOM 7319 N N . TRP B 1 326 ? 24.766 -5.602 11.562 1 93.94 326 TRP B N 1
ATOM 7320 C CA . TRP B 1 326 ? 23.672 -4.871 12.203 1 93.94 326 TRP B CA 1
ATOM 7321 C C . TRP B 1 326 ? 22.391 -4.996 11.391 1 93.94 326 TRP B C 1
ATOM 7323 O O . TRP B 1 326 ? 21.281 -5.02 11.953 1 93.94 326 TRP B O 1
ATOM 7333 N N . LEU B 1 327 ? 22.609 -5.062 10.141 1 96.25 327 LEU B N 1
ATOM 7334 C CA . LEU B 1 327 ? 21.438 -5.285 9.305 1 96.25 327 LEU B CA 1
ATOM 7335 C C . LEU B 1 327 ? 20.844 -6.672 9.547 1 96.25 327 LEU B C 1
ATOM 7337 O O . LEU B 1 327 ? 19.625 -6.832 9.633 1 96.25 327 LEU B O 1
ATOM 7341 N N . LEU B 1 328 ? 21.719 -7.672 9.609 1 96.69 328 LEU B N 1
ATOM 7342 C CA . LEU B 1 328 ? 21.281 -9.031 9.898 1 96.69 328 LEU B CA 1
ATOM 7343 C C . LEU B 1 328 ? 20.609 -9.109 11.266 1 96.69 328 LEU B C 1
ATOM 7345 O O . LEU B 1 328 ? 19.578 -9.766 11.43 1 96.69 328 LEU B O 1
ATOM 7349 N N . TRP B 1 329 ? 21.25 -8.406 12.156 1 95.81 329 TRP B N 1
ATOM 7350 C CA . TRP B 1 329 ? 20.688 -8.352 13.508 1 95.81 329 TRP B CA 1
ATOM 7351 C C . TRP B 1 329 ? 19.266 -7.781 13.484 1 95.81 329 TRP B C 1
ATOM 7353 O O . TRP B 1 329 ? 18.359 -8.32 14.125 1 95.81 329 TRP B O 1
ATOM 7363 N N . ARG B 1 330 ? 19.047 -6.77 12.75 1 95 330 ARG B N 1
ATOM 7364 C CA . ARG B 1 330 ? 17.734 -6.125 12.664 1 95 330 ARG B CA 1
ATOM 7365 C C . ARG B 1 330 ? 16.703 -7.055 12.023 1 95 330 ARG B C 1
ATOM 7367 O O . ARG B 1 330 ? 15.57 -7.148 12.5 1 95 330 ARG B O 1
ATOM 7374 N N . ILE B 1 331 ? 17.156 -7.723 11.023 1 94.31 331 ILE B N 1
ATOM 7375 C CA . ILE B 1 331 ? 16.25 -8.609 10.297 1 94.31 331 ILE B CA 1
ATOM 7376 C C . ILE B 1 331 ? 15.836 -9.766 11.203 1 94.31 331 ILE B C 1
ATOM 7378 O O . ILE B 1 331 ? 14.648 -10.109 11.273 1 94.31 331 ILE B O 1
ATOM 7382 N N . PHE B 1 332 ? 16.766 -10.297 11.922 1 94.44 332 PHE B N 1
ATOM 7383 C CA . PHE B 1 332 ? 16.453 -11.414 12.805 1 94.44 332 PHE B CA 1
ATOM 7384 C C . PHE B 1 332 ? 15.555 -10.961 13.953 1 94.44 332 PHE B C 1
ATOM 7386 O O . PHE B 1 332 ? 14.633 -11.68 14.336 1 94.44 332 PHE B O 1
ATOM 7393 N N . LEU B 1 333 ? 15.773 -9.758 14.469 1 93.81 333 LEU B N 1
ATOM 7394 C CA . LEU B 1 333 ? 14.961 -9.227 15.555 1 93.81 333 LEU B CA 1
ATOM 7395 C C . LEU B 1 333 ? 13.531 -8.969 15.078 1 93.81 333 LEU B C 1
ATOM 7397 O O . LEU B 1 333 ? 12.57 -9.297 15.781 1 93.81 333 LEU B O 1
ATOM 7401 N N . GLN B 1 334 ? 13.43 -8.414 13.977 1 91.19 334 GLN B N 1
ATOM 7402 C CA . GLN B 1 334 ? 12.109 -8.156 13.398 1 91.19 334 GLN B CA 1
ATOM 7403 C C . GLN B 1 334 ? 11.359 -9.453 13.141 1 91.19 334 GLN B C 1
ATOM 7405 O O . GLN B 1 334 ? 10.156 -9.547 13.398 1 91.19 334 GLN B O 1
ATOM 7410 N N . ASP B 1 335 ? 12.07 -10.445 12.656 1 88.44 335 ASP B N 1
ATOM 7411 C CA . ASP B 1 335 ? 11.461 -11.734 12.336 1 88.44 335 ASP B CA 1
ATOM 7412 C C . ASP B 1 335 ? 10.93 -12.414 13.594 1 88.44 335 ASP B C 1
ATOM 7414 O O . ASP B 1 335 ? 9.852 -13.008 13.578 1 88.44 335 ASP B O 1
ATOM 7418 N N . ILE B 1 336 ? 11.641 -12.352 14.609 1 89.31 336 ILE B N 1
ATOM 7419 C CA . ILE B 1 336 ? 11.273 -13.008 15.859 1 89.31 336 ILE B CA 1
ATOM 7420 C C . ILE B 1 336 ? 10.039 -12.328 16.453 1 89.31 336 ILE B C 1
ATOM 7422 O O . ILE B 1 336 ? 9.156 -12.992 16.984 1 89.31 336 ILE B O 1
ATOM 7426 N N . ARG B 1 337 ? 9.906 -11 16.297 1 87.81 337 ARG B N 1
ATOM 7427 C CA . ARG B 1 337 ? 8.812 -10.242 16.906 1 87.81 337 ARG B CA 1
ATOM 7428 C C . ARG B 1 337 ? 7.547 -10.344 16.047 1 87.81 337 ARG B C 1
ATOM 7430 O O . ARG B 1 337 ? 6.438 -10.227 16.578 1 87.81 337 ARG B O 1
ATOM 7437 N N . THR B 1 338 ? 7.715 -10.609 14.758 1 81.06 338 THR B N 1
ATOM 7438 C CA . THR B 1 338 ? 6.547 -10.672 13.891 1 81.06 338 THR B CA 1
ATOM 7439 C C . THR B 1 338 ? 6.211 -12.117 13.531 1 81.06 338 THR B C 1
ATOM 7441 O O . THR B 1 338 ? 5.449 -12.367 12.594 1 81.06 338 THR B O 1
ATOM 7444 N N . VAL B 1 339 ? 6.715 -13.039 14.266 1 77.88 339 VAL B N 1
ATOM 7445 C CA . VAL B 1 339 ? 6.527 -14.453 13.977 1 77.88 339 VAL B CA 1
ATOM 7446 C C . VAL B 1 339 ? 5.051 -14.82 14.125 1 77.88 339 VAL B C 1
ATOM 7448 O O . VAL B 1 339 ? 4.531 -15.641 13.367 1 77.88 339 VAL B O 1
ATOM 7451 N N . SER B 1 340 ? 4.379 -14.164 14.969 1 73.75 340 SER B N 1
ATOM 7452 C CA . SER B 1 340 ? 2.984 -14.492 15.242 1 73.75 340 SER B CA 1
ATOM 7453 C C . SER B 1 340 ? 2.068 -13.984 14.141 1 73.75 340 SER B C 1
ATOM 7455 O O . SER B 1 340 ? 0.999 -14.547 13.898 1 73.75 340 SER B O 1
ATOM 7457 N N . ASP B 1 341 ? 2.572 -13.031 13.43 1 68.94 341 ASP B N 1
ATOM 7458 C CA . ASP B 1 341 ? 1.73 -12.438 12.398 1 68.94 341 ASP B CA 1
ATOM 7459 C C . ASP B 1 341 ? 1.612 -13.359 11.18 1 68.94 341 ASP B C 1
ATOM 7461 O O . ASP B 1 341 ? 0.61 -13.32 10.469 1 68.94 341 ASP B O 1
ATOM 7465 N N . ASN B 1 342 ? 2.58 -14.344 11.078 1 73.19 342 ASN B N 1
ATOM 7466 C CA . ASN B 1 342 ? 2.594 -15.188 9.891 1 73.19 342 ASN B CA 1
ATOM 7467 C C . ASN B 1 342 ? 2.186 -16.625 10.219 1 73.19 342 ASN B C 1
ATOM 7469 O O . ASN B 1 342 ? 2.537 -17.562 9.5 1 73.19 342 ASN B O 1
ATOM 7473 N N . TRP B 1 343 ? 1.402 -16.766 11.234 1 77.44 343 TRP B N 1
ATOM 7474 C CA . TRP B 1 343 ? 1.065 -18.125 11.688 1 77.44 343 TRP B CA 1
ATOM 7475 C C . TRP B 1 343 ? 0.151 -18.812 10.688 1 77.44 343 TRP B C 1
ATOM 7477 O O . TRP B 1 343 ? 0.219 -20.031 10.523 1 77.44 343 TRP B O 1
ATOM 7487 N N . ILE B 1 344 ? -0.57 -18.062 10.016 1 75.44 344 ILE B N 1
ATOM 7488 C CA . ILE B 1 344 ? -1.5 -18.641 9.047 1 75.44 344 ILE B CA 1
ATOM 7489 C C . ILE B 1 344 ? -0.722 -19.25 7.883 1 75.44 344 ILE B C 1
ATOM 7491 O O . ILE B 1 344 ? -1.098 -20.297 7.355 1 75.44 344 ILE B O 1
ATOM 7495 N N . ALA B 1 345 ? 0.339 -18.609 7.594 1 76.38 345 ALA B N 1
ATOM 7496 C CA . ALA B 1 345 ? 1.177 -19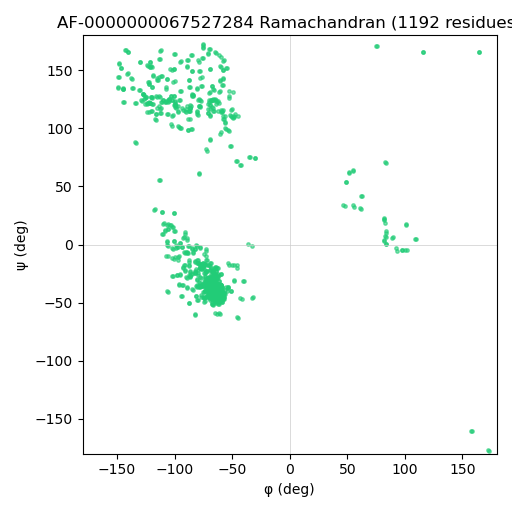.141 6.52 1 76.38 345 ALA B CA 1
ATOM 7497 C C . ALA B 1 345 ? 1.816 -20.469 6.918 1 76.38 345 ALA B C 1
ATOM 7499 O O . ALA B 1 345 ? 1.848 -21.406 6.121 1 76.38 345 ALA B O 1
ATOM 7500 N N . TRP B 1 346 ? 2.172 -20.609 8.133 1 80.75 346 TRP B N 1
ATOM 7501 C CA . TRP B 1 346 ? 2.771 -21.844 8.641 1 80.75 346 TRP B CA 1
ATOM 7502 C C . TRP B 1 346 ? 1.733 -22.953 8.727 1 80.75 346 TRP B C 1
ATOM 7504 O O . TRP B 1 346 ? 2.027 -24.109 8.414 1 80.75 346 TRP B O 1
ATOM 7514 N N . PHE B 1 347 ? 0.654 -22.531 9.023 1 83.12 347 PHE B N 1
ATOM 7515 C CA . PHE B 1 347 ? -0.427 -23.5 9.125 1 83.12 347 PHE B CA 1
ATOM 7516 C C . PHE B 1 347 ? -0.788 -24.047 7.75 1 83.12 347 PHE B C 1
ATOM 7518 O O . PHE B 1 347 ? -0.956 -25.266 7.59 1 83.12 347 PHE B O 1
ATOM 7525 N N . SER B 1 348 ? -0.862 -23.125 6.875 1 80.69 348 SER B N 1
ATOM 7526 C CA . SER B 1 348 ? -1.217 -23.547 5.523 1 80.69 348 SER B CA 1
ATOM 7527 C C . SER B 1 348 ? -0.149 -24.469 4.93 1 80.69 348 SER B C 1
ATOM 7529 O O . SER B 1 348 ? -0.468 -25.438 4.254 1 80.69 348 SER B O 1
ATOM 7531 N N . PHE B 1 349 ? 1.028 -24.25 5.234 1 82.44 349 PHE B N 1
ATOM 7532 C CA . PHE B 1 349 ? 2.133 -25.062 4.738 1 82.44 349 PHE B CA 1
ATOM 7533 C C . PHE B 1 349 ? 2.111 -26.453 5.371 1 82.44 349 PHE B C 1
ATOM 7535 O O . PHE B 1 349 ? 2.279 -27.469 4.68 1 82.44 349 PHE B O 1
ATOM 7542 N N . SER B 1 350 ? 1.864 -26.469 6.641 1 84.94 350 SER B N 1
ATOM 7543 C CA . SER B 1 350 ? 1.793 -27.734 7.352 1 84.94 350 SER B CA 1
ATOM 7544 C C . SER B 1 350 ? 0.602 -28.562 6.883 1 84.94 350 SER B C 1
ATOM 7546 O O . SER B 1 350 ? 0.713 -29.781 6.723 1 84.94 350 SER B O 1
ATOM 7548 N N . LEU B 1 351 ? -0.351 -27.844 6.602 1 83.12 351 LEU B N 1
ATOM 7549 C CA . LEU B 1 351 ? -1.546 -28.531 6.121 1 83.12 351 LEU B CA 1
ATOM 7550 C C . LEU B 1 351 ? -1.31 -29.125 4.738 1 83.12 351 LEU B C 1
ATOM 7552 O O . LEU B 1 351 ? -1.746 -30.25 4.461 1 83.12 351 LEU B O 1
ATOM 7556 N N . SER B 1 352 ? -0.641 -28.391 3.951 1 85.88 352 SER B N 1
ATOM 7557 C CA . SER B 1 352 ? -0.335 -28.891 2.617 1 85.88 352 SER B CA 1
ATOM 7558 C C . SER B 1 352 ? 0.578 -30.109 2.684 1 85.88 352 SER B C 1
ATOM 7560 O O . SER B 1 352 ? 0.383 -31.078 1.948 1 85.88 352 SER B O 1
ATOM 7562 N N . ALA B 1 353 ? 1.497 -30.094 3.586 1 85 353 ALA B N 1
ATOM 7563 C CA . ALA B 1 353 ? 2.416 -31.219 3.746 1 85 353 ALA B CA 1
ATOM 7564 C C . ALA B 1 353 ? 1.677 -32.469 4.215 1 85 353 ALA B C 1
ATOM 7566 O O . ALA B 1 353 ? 1.925 -33.562 3.715 1 85 353 ALA B O 1
ATOM 7567 N N . ILE B 1 354 ? 0.724 -32.25 5.008 1 83.81 354 ILE B N 1
ATOM 7568 C CA . ILE B 1 354 ? -0.049 -33.375 5.543 1 83.81 354 ILE B CA 1
ATOM 7569 C C . ILE B 1 354 ? -0.964 -33.938 4.461 1 83.81 354 ILE B C 1
ATOM 7571 O O . ILE B 1 354 ? -1.052 -35.156 4.285 1 83.81 354 ILE B O 1
ATOM 7575 N N . PHE B 1 355 ? -1.49 -33.125 3.746 1 82.5 355 PHE B N 1
ATOM 7576 C CA . PHE B 1 355 ? -2.43 -33.562 2.723 1 82.5 355 PHE B CA 1
ATOM 7577 C C . PHE B 1 355 ? -1.703 -34.312 1.598 1 82.5 355 PHE B C 1
ATOM 7579 O O . PHE B 1 355 ? -2.162 -35.344 1.125 1 82.5 355 PHE B O 1
ATOM 7586 N N . VAL B 1 356 ? -0.628 -33.75 1.176 1 82.12 356 VAL B N 1
ATOM 7587 C CA . VAL B 1 356 ? 0.166 -34.438 0.159 1 82.12 356 VAL B CA 1
ATOM 7588 C C . VAL B 1 356 ? 0.636 -35.781 0.69 1 82.12 356 VAL B C 1
ATOM 7590 O O . VAL B 1 356 ? 0.634 -36.781 -0.039 1 82.12 356 VAL B O 1
ATOM 7593 N N . GLY B 1 357 ? 0.913 -35.812 2.016 1 81.81 357 GLY B N 1
ATOM 7594 C CA . GLY B 1 357 ? 1.312 -37.062 2.643 1 81.81 357 GLY B CA 1
ATOM 7595 C C . GLY B 1 357 ? 0.211 -38.094 2.645 1 81.81 357 GLY B C 1
ATOM 7596 O O . GLY B 1 357 ? 0.46 -39.281 2.355 1 81.81 357 GLY B O 1
ATOM 7597 N N . ILE B 1 358 ? -0.93 -37.656 2.795 1 82.81 358 ILE B N 1
ATOM 7598 C CA . ILE B 1 358 ? -2.068 -38.562 2.855 1 82.81 358 ILE B CA 1
ATOM 7599 C C . ILE B 1 358 ? -2.336 -39.156 1.472 1 82.81 358 ILE B C 1
ATOM 7601 O O . ILE B 1 358 ? -2.688 -40.312 1.346 1 82.81 358 ILE B O 1
ATOM 7605 N N . PHE B 1 359 ? -2.094 -38.438 0.474 1 82.12 359 PHE B N 1
ATOM 7606 C CA . PHE B 1 359 ? -2.354 -38.875 -0.893 1 82.12 359 PHE B CA 1
ATOM 7607 C C . PHE B 1 359 ? -1.364 -39.969 -1.313 1 82.12 359 PHE B C 1
ATOM 7609 O O . PHE B 1 359 ? -1.701 -40.844 -2.102 1 82.12 359 PHE B O 1
ATOM 7616 N N . TYR B 1 360 ? -0.258 -39.906 -0.751 1 84.56 360 TYR B N 1
ATOM 7617 C CA . TYR B 1 360 ? 0.765 -40.812 -1.258 1 84.56 360 TYR B CA 1
ATOM 7618 C C . TYR B 1 360 ? 1.042 -41.938 -0.261 1 84.56 360 TYR B C 1
ATOM 7620 O O . TYR B 1 360 ? 2.023 -42.656 -0.399 1 84.56 360 TYR B O 1
ATOM 7628 N N . ILE B 1 361 ? 0.105 -41.969 0.706 1 82.75 361 ILE B N 1
ATOM 7629 C CA . ILE B 1 361 ? 0.221 -43.125 1.618 1 82.75 361 ILE B CA 1
ATOM 7630 C C . ILE B 1 361 ? 0.017 -44.406 0.85 1 82.75 361 ILE B C 1
ATOM 7632 O O . ILE B 1 361 ? -0.948 -44.562 0.095 1 82.75 361 ILE B O 1
ATOM 7636 N N . GLY B 1 362 ? 0.992 -45.344 0.877 1 75.88 362 GLY B N 1
ATOM 7637 C CA . GLY B 1 362 ? 0.857 -46.656 0.221 1 75.88 362 GLY B CA 1
ATOM 7638 C C . GLY B 1 362 ? 1.564 -46.719 -1.12 1 75.88 362 GLY B C 1
ATOM 7639 O O . GLY B 1 362 ? 1.491 -47.719 -1.818 1 75.88 362 GLY B O 1
ATOM 7640 N N . ALA B 1 363 ? 2.092 -45.531 -1.511 1 77.19 363 ALA B N 1
ATOM 7641 C CA . ALA B 1 363 ? 2.879 -45.562 -2.742 1 77.19 363 ALA B CA 1
ATOM 7642 C C . ALA B 1 363 ? 4.066 -46.5 -2.621 1 77.19 363 ALA B C 1
ATOM 7644 O O . ALA B 1 363 ? 4.832 -46.438 -1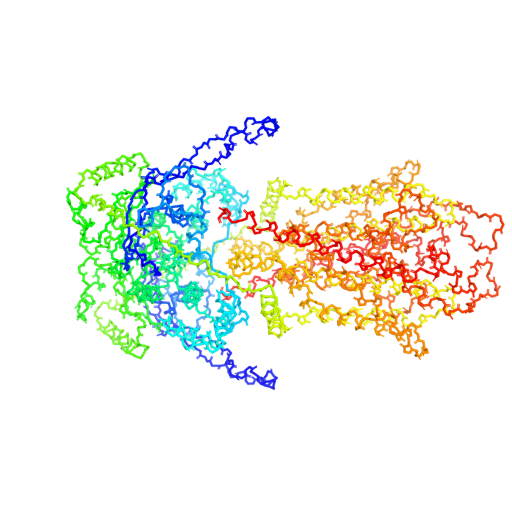.659 1 77.19 363 ALA B O 1
ATOM 7645 N N . ASN B 1 364 ? 4.004 -47.531 -3.432 1 77.94 364 ASN B N 1
ATOM 7646 C CA . ASN B 1 364 ? 5.062 -48.531 -3.4 1 77.94 364 ASN B CA 1
ATOM 7647 C C . ASN B 1 364 ? 5.961 -48.438 -4.633 1 77.94 364 ASN B C 1
ATOM 7649 O O . ASN B 1 364 ? 5.492 -48.625 -5.762 1 77.94 364 ASN B O 1
ATOM 7653 N N . SER B 1 365 ? 7.254 -48.25 -4.453 1 77.69 365 SER B N 1
ATOM 7654 C CA . SER B 1 365 ? 8.227 -48.094 -5.523 1 77.69 365 SER B CA 1
ATOM 7655 C C . SER B 1 365 ? 8.5 -49.406 -6.242 1 77.69 365 SER B C 1
ATOM 7657 O O . SER B 1 365 ? 9.102 -49.406 -7.32 1 77.69 365 SER B O 1
ATOM 7659 N N . SER B 1 366 ? 7.934 -50.469 -5.754 1 80.31 366 SER B N 1
ATOM 7660 C CA . SER B 1 366 ? 8.258 -51.75 -6.316 1 80.31 366 SER B CA 1
ATOM 7661 C C . SER B 1 366 ? 7.195 -52.219 -7.316 1 80.31 366 SER B C 1
ATOM 7663 O O . SER B 1 366 ? 7.324 -53.281 -7.938 1 80.31 366 SER B O 1
ATOM 7665 N N . THR B 1 367 ? 6.164 -51.344 -7.461 1 78.81 367 THR B N 1
ATOM 7666 C CA . THR B 1 367 ? 5.113 -51.688 -8.414 1 78.81 367 THR B CA 1
ATOM 7667 C C . THR B 1 367 ? 5.113 -50.719 -9.586 1 78.81 367 THR B C 1
ATOM 7669 O O . THR B 1 367 ? 5.656 -49.625 -9.484 1 78.81 367 THR B O 1
ATOM 7672 N N . GLN B 1 368 ? 4.539 -51.125 -10.672 1 78.06 368 GLN B N 1
ATOM 7673 C CA . GLN B 1 368 ? 4.492 -50.281 -11.867 1 78.06 368 GLN B CA 1
ATOM 7674 C C . GLN B 1 368 ? 3.621 -49.062 -11.648 1 78.06 368 GLN B C 1
ATOM 7676 O O . GLN B 1 368 ? 3.973 -47.938 -12.078 1 78.06 368 GLN B O 1
ATOM 7681 N N . GLU B 1 369 ? 2.508 -49.25 -10.977 1 74.62 369 GLU B N 1
ATOM 7682 C CA . GLU B 1 369 ? 1.625 -48.125 -10.68 1 74.62 369 GLU B CA 1
ATOM 7683 C C . GLU B 1 369 ? 2.27 -47.156 -9.688 1 74.62 369 GLU B C 1
ATOM 7685 O O . GLU B 1 369 ? 2.012 -45.938 -9.727 1 74.62 369 GLU B O 1
ATOM 7690 N N . GLY B 1 370 ? 3.111 -47.719 -8.953 1 80.69 370 GLY B N 1
ATOM 7691 C CA . GLY B 1 370 ? 3.779 -46.906 -7.945 1 80.69 370 GLY B CA 1
ATOM 7692 C C . GLY B 1 370 ? 4.828 -45.969 -8.516 1 80.69 370 GLY B C 1
ATOM 7693 O O . GLY B 1 370 ? 5.176 -44.969 -7.902 1 80.69 370 GLY B O 1
ATOM 7694 N N . ILE B 1 371 ? 5.297 -46.312 -9.734 1 83.88 371 ILE B N 1
ATOM 7695 C CA . ILE B 1 371 ? 6.32 -45.469 -10.375 1 83.88 371 ILE B CA 1
ATOM 7696 C C . ILE B 1 371 ? 5.766 -44.062 -10.633 1 83.88 371 ILE B C 1
ATOM 7698 O O . ILE B 1 371 ? 6.414 -43.062 -10.32 1 83.88 371 ILE B O 1
ATOM 7702 N N . GLN B 1 372 ? 4.57 -43.969 -11.078 1 80.06 372 GLN B N 1
ATOM 7703 C CA . GLN B 1 372 ? 3.963 -42.688 -11.336 1 80.06 372 GLN B CA 1
ATOM 7704 C C . GLN B 1 372 ? 3.703 -41.906 -10.039 1 80.06 372 GLN B C 1
ATOM 7706 O O . GLN B 1 372 ? 3.902 -40.688 -9.969 1 80.06 372 GLN B O 1
ATOM 7711 N N . SER B 1 373 ? 3.234 -42.625 -9.047 1 84.31 373 SER B N 1
ATOM 7712 C CA . SER B 1 373 ? 2.93 -42 -7.77 1 84.31 373 SER B CA 1
ATOM 7713 C C . SER B 1 373 ? 4.188 -41.438 -7.113 1 84.31 373 SER B C 1
ATOM 7715 O O . SER B 1 373 ? 4.172 -40.312 -6.574 1 84.31 373 SER B O 1
ATOM 7717 N N . VAL B 1 374 ? 5.281 -42.219 -7.219 1 89 374 VAL B N 1
ATOM 7718 C CA . VAL B 1 374 ? 6.527 -41.75 -6.605 1 89 374 VAL B CA 1
ATOM 7719 C C . VAL B 1 374 ? 7.082 -40.562 -7.387 1 89 374 VAL B C 1
ATOM 7721 O O . VAL B 1 374 ? 7.559 -39.594 -6.793 1 89 374 VAL B O 1
ATOM 7724 N N . ARG B 1 375 ? 7.004 -40.656 -8.719 1 88.12 375 ARG B N 1
ATOM 7725 C CA . ARG B 1 375 ? 7.43 -39.531 -9.547 1 88.12 375 ARG B CA 1
ATOM 7726 C C . ARG B 1 375 ? 6.637 -38.25 -9.203 1 88.12 375 ARG B C 1
ATOM 7728 O O . ARG B 1 375 ? 7.207 -37.188 -9.078 1 88.12 375 ARG B O 1
ATOM 7735 N N . GLY B 1 376 ? 5.34 -38.438 -9.047 1 86.81 376 GLY B N 1
ATOM 7736 C CA . GLY B 1 376 ? 4.48 -37.344 -8.688 1 86.81 376 GLY B CA 1
ATOM 7737 C C . GLY B 1 376 ? 4.781 -36.781 -7.312 1 86.81 376 GLY B C 1
ATOM 7738 O O . GLY B 1 376 ? 4.77 -35.562 -7.125 1 86.81 376 GLY B O 1
ATOM 7739 N N . ALA B 1 377 ? 5.062 -37.594 -6.391 1 89.06 377 ALA B N 1
ATOM 7740 C CA . ALA B 1 377 ? 5.355 -37.156 -5.031 1 89.06 377 ALA B CA 1
ATOM 7741 C C . ALA B 1 377 ? 6.641 -36.344 -4.988 1 89.06 377 ALA B C 1
ATOM 7743 O O . ALA B 1 377 ? 6.695 -35.281 -4.332 1 89.06 377 ALA B O 1
ATOM 7744 N N . LEU B 1 378 ? 7.672 -36.812 -5.699 1 91.5 378 LEU B N 1
ATOM 7745 C CA . LEU B 1 378 ? 8.945 -36.094 -5.719 1 91.5 378 LEU B CA 1
ATOM 7746 C C . LEU B 1 378 ? 8.797 -34.75 -6.41 1 91.5 378 LEU B C 1
ATOM 7748 O O . LEU B 1 378 ? 9.32 -33.75 -5.926 1 91.5 378 LEU B O 1
ATOM 7752 N N . TYR B 1 379 ? 8.055 -34.781 -7.434 1 90.75 379 TYR B N 1
ATOM 7753 C CA . TYR B 1 379 ? 7.832 -33.562 -8.18 1 90.75 379 TYR B CA 1
ATOM 7754 C C . TYR B 1 379 ? 7.035 -32.562 -7.348 1 90.75 379 TYR B C 1
ATOM 7756 O O . TYR B 1 379 ? 7.344 -31.359 -7.34 1 90.75 379 TYR B O 1
ATOM 7764 N N . LEU B 1 380 ? 6.047 -33 -6.727 1 90 380 LEU B N 1
ATOM 7765 C CA . LEU B 1 380 ? 5.195 -32.125 -5.93 1 90 380 LEU B CA 1
ATOM 7766 C C . LEU B 1 380 ? 5.969 -31.547 -4.746 1 90 380 LEU B C 1
ATOM 7768 O O . LEU B 1 380 ? 5.758 -30.391 -4.367 1 90 380 LEU B O 1
ATOM 7772 N N . MET B 1 381 ? 6.773 -32.344 -4.176 1 91.69 381 MET B N 1
ATOM 7773 C CA . MET B 1 381 ? 7.594 -31.875 -3.068 1 91.69 381 MET B CA 1
ATOM 7774 C C . MET B 1 381 ? 8.492 -30.719 -3.516 1 91.69 381 MET B C 1
ATOM 7776 O O . MET B 1 381 ? 8.531 -29.672 -2.875 1 91.69 381 MET B O 1
ATOM 7780 N N . ILE B 1 382 ? 9.141 -30.875 -4.648 1 94.56 382 ILE B N 1
ATOM 7781 C CA . ILE B 1 382 ? 10.055 -29.859 -5.16 1 94.56 382 ILE B CA 1
ATOM 7782 C C . ILE B 1 382 ? 9.266 -28.609 -5.539 1 94.56 382 ILE B C 1
ATOM 7784 O O . ILE B 1 382 ? 9.664 -27.484 -5.203 1 94.56 382 ILE B O 1
ATOM 7788 N N . SER B 1 383 ? 8.188 -28.828 -6.211 1 92.19 383 SER B N 1
ATOM 7789 C CA . SER B 1 383 ? 7.363 -27.703 -6.641 1 92.19 383 SER B CA 1
ATOM 7790 C C . SER B 1 383 ? 6.812 -26.922 -5.445 1 92.19 383 SER B C 1
ATOM 7792 O O . SER B 1 383 ? 6.816 -25.688 -5.441 1 92.19 383 SER B O 1
ATOM 7794 N N . GLU B 1 384 ? 6.402 -27.656 -4.453 1 91.62 384 GLU B N 1
ATOM 7795 C CA . GLU B 1 384 ? 5.867 -27.016 -3.254 1 91.62 384 GLU B CA 1
ATOM 7796 C C . GLU B 1 384 ? 6.934 -26.172 -2.551 1 91.62 384 GLU B C 1
ATOM 7798 O O . GLU B 1 384 ? 6.676 -25.047 -2.145 1 91.62 384 GLU B O 1
ATOM 7803 N N . ILE B 1 385 ? 8.039 -26.75 -2.42 1 93.75 385 ILE B N 1
ATOM 7804 C CA . ILE B 1 385 ? 9.125 -26.078 -1.716 1 93.75 385 ILE B CA 1
ATOM 7805 C C . ILE B 1 385 ? 9.523 -24.812 -2.48 1 93.75 385 ILE B C 1
ATOM 7807 O O . ILE B 1 385 ? 9.633 -23.734 -1.894 1 93.75 385 ILE B O 1
ATOM 7811 N N . ILE B 1 386 ? 9.664 -24.891 -3.773 1 95.44 386 ILE B N 1
ATOM 7812 C CA . ILE B 1 386 ? 10.109 -23.766 -4.574 1 95.44 386 ILE B CA 1
ATOM 7813 C C . ILE B 1 386 ? 9.031 -22.672 -4.562 1 95.44 386 ILE B C 1
ATOM 7815 O O . ILE B 1 386 ? 9.328 -21.5 -4.297 1 95.44 386 ILE B O 1
ATOM 7819 N N . PHE B 1 387 ? 7.812 -23.062 -4.73 1 93.06 387 PHE B N 1
ATOM 7820 C CA . PHE B 1 387 ? 6.746 -22.078 -4.871 1 93.06 387 PHE B CA 1
ATOM 7821 C C . PHE B 1 387 ? 6.441 -21.406 -3.535 1 93.06 387 PHE B C 1
ATOM 7823 O O . PHE B 1 387 ? 6.293 -20.188 -3.461 1 93.06 387 PHE B O 1
ATOM 7830 N N . THR B 1 388 ? 6.348 -22.156 -2.535 1 90.56 388 THR B N 1
ATOM 7831 C CA . THR B 1 388 ? 6.027 -21.594 -1.231 1 90.56 388 THR B CA 1
ATOM 7832 C C . THR B 1 388 ? 7.109 -20.609 -0.789 1 90.56 388 THR B C 1
ATOM 7834 O O . THR B 1 388 ? 6.805 -19.547 -0.26 1 90.56 388 THR B O 1
ATOM 7837 N N . VAL B 1 389 ? 8.336 -20.984 -1.061 1 92.75 389 VAL B N 1
ATOM 7838 C CA . VAL B 1 389 ? 9.43 -20.125 -0.64 1 92.75 389 VAL B CA 1
ATOM 7839 C C . VAL B 1 389 ? 9.516 -18.906 -1.559 1 92.75 389 VAL B C 1
ATOM 7841 O O . VAL B 1 389 ? 9.625 -17.766 -1.088 1 92.75 389 VAL B O 1
ATOM 7844 N N . ALA B 1 390 ? 9.422 -19.125 -2.812 1 94.25 390 ALA B N 1
ATOM 7845 C CA . ALA B 1 390 ? 9.555 -18.031 -3.777 1 94.25 390 ALA B CA 1
ATOM 7846 C C . ALA B 1 390 ? 8.469 -16.984 -3.572 1 94.25 390 ALA B C 1
ATOM 7848 O O . ALA B 1 390 ? 8.75 -15.781 -3.555 1 94.25 390 ALA B O 1
ATOM 7849 N N . TYR B 1 391 ? 7.242 -17.375 -3.34 1 91 391 TYR B N 1
ATOM 7850 C CA . TYR B 1 391 ? 6.125 -16.438 -3.25 1 91 391 TYR B CA 1
ATOM 7851 C C . TYR B 1 391 ? 6.047 -15.812 -1.863 1 91 391 TYR B C 1
ATOM 7853 O O . TYR B 1 391 ? 5.375 -14.797 -1.67 1 91 391 TYR B O 1
ATOM 7861 N N . SER B 1 392 ? 6.742 -16.375 -0.906 1 87.69 392 SER B N 1
ATOM 7862 C CA . SER B 1 392 ? 6.789 -15.781 0.426 1 87.69 392 SER B CA 1
ATOM 7863 C C . SER B 1 392 ? 7.746 -14.594 0.468 1 87.69 392 SER B C 1
ATOM 7865 O O . SER B 1 392 ? 7.641 -13.734 1.347 1 87.69 392 SER B O 1
ATOM 7867 N N . VAL B 1 393 ? 8.641 -14.523 -0.488 1 91.75 393 VAL B N 1
ATOM 7868 C CA . VAL B 1 393 ? 9.688 -13.516 -0.382 1 91.75 393 VAL B CA 1
ATOM 7869 C C . VAL B 1 393 ? 9.414 -12.383 -1.373 1 91.75 393 VAL B C 1
ATOM 7871 O O . VAL B 1 393 ? 10.109 -11.367 -1.375 1 91.75 393 VAL B O 1
ATOM 7874 N N . ILE B 1 394 ? 8.344 -12.477 -2.16 1 90.38 394 ILE B N 1
ATOM 7875 C CA . ILE B 1 394 ? 8.086 -11.5 -3.221 1 90.38 394 ILE B CA 1
ATOM 7876 C C . ILE B 1 394 ? 7.777 -10.141 -2.609 1 90.38 394 ILE B C 1
ATOM 7878 O O . ILE B 1 394 ? 8.008 -9.102 -3.238 1 90.38 394 ILE B O 1
ATOM 7882 N N . TYR B 1 395 ? 7.305 -10.094 -1.356 1 87.81 395 TYR B N 1
ATOM 7883 C CA . TYR B 1 395 ? 6.914 -8.836 -0.735 1 87.81 395 TYR B CA 1
ATOM 7884 C C . TYR B 1 395 ? 8.055 -8.266 0.097 1 87.81 395 TYR B C 1
ATOM 7886 O O . TYR B 1 395 ? 7.945 -7.156 0.634 1 87.81 395 TYR B O 1
ATOM 7894 N N . GLU B 1 396 ? 9.164 -8.922 0.125 1 89.5 396 GLU B N 1
ATOM 7895 C CA . GLU B 1 396 ? 10.242 -8.523 1.026 1 89.5 396 GLU B CA 1
ATOM 7896 C C . GLU B 1 396 ? 10.836 -7.18 0.616 1 89.5 396 GLU B C 1
ATOM 7898 O O . GLU B 1 396 ? 10.984 -6.281 1.447 1 89.5 396 GLU B O 1
ATOM 7903 N N . ILE B 1 397 ? 11.133 -6.98 -0.618 1 91 397 ILE B N 1
ATOM 7904 C CA . ILE B 1 397 ? 11.781 -5.754 -1.06 1 91 397 ILE B CA 1
ATOM 7905 C C . ILE B 1 397 ? 10.742 -4.645 -1.218 1 91 397 ILE B C 1
ATOM 7907 O O . ILE B 1 397 ? 10.914 -3.549 -0.677 1 91 397 ILE B O 1
ATOM 7911 N N . PRO B 1 398 ? 9.594 -4.926 -1.818 1 87.81 398 PRO B N 1
ATOM 7912 C CA . PRO B 1 398 ? 8.586 -3.873 -1.945 1 87.81 398 PRO B CA 1
ATOM 7913 C C . PRO B 1 398 ? 8.047 -3.408 -0.594 1 87.81 398 PRO B C 1
ATOM 7915 O O . PRO B 1 398 ? 7.742 -2.227 -0.42 1 87.81 398 PRO B O 1
ATOM 7918 N N . GLY B 1 399 ? 7.957 -4.227 0.3 1 85.94 399 GLY B N 1
ATOM 7919 C CA . GLY B 1 399 ? 7.445 -3.871 1.614 1 85.94 399 GLY B CA 1
ATOM 7920 C C . GLY B 1 399 ? 8.398 -2.992 2.404 1 85.94 399 GLY B C 1
ATOM 7921 O O . GLY B 1 399 ? 7.965 -2.176 3.221 1 85.94 399 GLY B O 1
ATOM 7922 N N . GLY B 1 400 ? 9.68 -3.186 2.139 1 88.25 400 GLY B N 1
ATOM 7923 C CA . GLY B 1 400 ? 10.68 -2.404 2.854 1 88.25 400 GLY B CA 1
ATOM 7924 C C . GLY B 1 400 ? 11.312 -1.323 1.999 1 88.25 400 GLY B C 1
ATOM 7925 O O . GLY B 1 400 ? 12.336 -0.746 2.377 1 88.25 400 GLY B O 1
ATOM 7926 N N . LEU B 1 401 ? 10.734 -1.068 0.903 1 87.62 401 LEU B N 1
ATOM 7927 C CA . LEU B 1 401 ? 11.367 -0.166 -0.055 1 87.62 401 LEU B CA 1
ATOM 7928 C C . LEU B 1 401 ? 11.453 1.249 0.509 1 87.62 401 LEU B C 1
ATOM 7930 O O . LEU B 1 401 ? 12.484 1.917 0.358 1 87.62 401 LEU B O 1
ATOM 7934 N N . VAL B 1 402 ? 10.453 1.693 1.18 1 86.44 402 VAL B N 1
ATOM 7935 C CA . VAL B 1 402 ? 10.422 3.051 1.712 1 86.44 402 VAL B CA 1
ATOM 7936 C C . VAL B 1 402 ? 11.523 3.227 2.754 1 86.44 402 VAL B C 1
ATOM 7938 O O . VAL B 1 402 ? 12.258 4.215 2.729 1 86.44 402 VAL B O 1
ATOM 7941 N N . LEU B 1 403 ? 11.617 2.305 3.58 1 89.69 403 LEU B N 1
ATOM 7942 C CA . LEU B 1 403 ? 12.664 2.344 4.594 1 89.69 403 LEU B CA 1
ATOM 7943 C C . LEU B 1 403 ? 14.039 2.238 3.955 1 89.69 403 LEU B C 1
ATOM 7945 O O . LEU B 1 403 ? 14.984 2.908 4.387 1 89.69 403 LEU B O 1
ATOM 7949 N N . TYR B 1 404 ? 14.219 1.398 2.943 1 91.75 404 TYR B N 1
ATOM 7950 C CA . TYR B 1 404 ? 15.469 1.211 2.211 1 91.75 404 TYR B CA 1
ATOM 7951 C C . TYR B 1 404 ? 15.914 2.512 1.56 1 91.75 404 TYR B C 1
ATOM 7953 O O . TYR B 1 404 ? 17.109 2.842 1.572 1 91.75 404 TYR B O 1
ATOM 7961 N N . LEU B 1 405 ? 14.984 3.289 1.119 1 85.75 405 LEU B N 1
ATOM 7962 C CA . LEU B 1 405 ? 15.305 4.551 0.459 1 85.75 405 LEU B CA 1
ATOM 7963 C C . LEU B 1 405 ? 15.602 5.641 1.484 1 85.75 405 LEU B C 1
ATOM 7965 O O . LEU B 1 405 ? 16.5 6.469 1.272 1 85.75 405 LEU B O 1
ATOM 7969 N N . ARG B 1 406 ? 14.875 5.555 2.551 1 84.19 406 ARG B N 1
ATOM 7970 C CA . ARG B 1 406 ? 15.086 6.535 3.611 1 84.19 406 ARG B CA 1
ATOM 7971 C C . ARG B 1 406 ? 16.469 6.363 4.246 1 84.19 406 ARG B C 1
ATOM 7973 O O . ARG B 1 406 ? 17.094 7.348 4.645 1 84.19 406 ARG B O 1
ATOM 7980 N N . GLU B 1 407 ? 16.922 5.125 4.223 1 87.44 407 GLU B N 1
ATOM 7981 C CA . GLU B 1 407 ? 18.188 4.828 4.867 1 87.44 407 GLU B CA 1
ATOM 7982 C C . GLU B 1 407 ? 19.312 4.734 3.84 1 87.44 407 GLU B C 1
ATOM 7984 O O . GLU B 1 407 ? 20.312 4.031 4.059 1 87.44 407 GLU B O 1
ATOM 7989 N N . SER B 1 408 ? 19.172 5.375 2.814 1 82.12 408 SER B N 1
ATOM 7990 C CA . SER B 1 408 ? 20.141 5.281 1.733 1 82.12 408 SER B CA 1
ATOM 7991 C C . SER B 1 408 ? 21.516 5.797 2.172 1 82.12 408 SER B C 1
ATOM 7993 O O . SER B 1 408 ? 22.547 5.336 1.68 1 82.12 408 SER B O 1
ATOM 7995 N N . THR B 1 409 ? 21.531 6.723 3.172 1 77.5 409 THR B N 1
ATOM 7996 C CA . THR B 1 409 ? 22.797 7.312 3.598 1 77.5 409 THR B CA 1
ATOM 7997 C C . THR B 1 409 ? 23.375 6.539 4.773 1 77.5 409 THR B C 1
ATOM 7999 O O . THR B 1 409 ? 24.5 6.816 5.207 1 77.5 409 THR B O 1
ATOM 8002 N N . VAL B 1 410 ? 22.688 5.562 5.223 1 84.31 410 VAL B N 1
ATOM 8003 C CA . VAL B 1 410 ? 23.109 4.863 6.434 1 84.31 410 VAL B CA 1
ATOM 8004 C C . VAL B 1 410 ? 23.953 3.646 6.062 1 84.31 410 VAL B C 1
ATOM 8006 O O . VAL B 1 410 ? 24.984 3.385 6.688 1 84.31 410 VAL B O 1
ATOM 8009 N N . TYR B 1 411 ? 23.5 2.9 5.062 1 90.38 411 TYR B N 1
ATOM 8010 C CA . TYR B 1 411 ? 24.219 1.704 4.641 1 90.38 411 TYR B CA 1
ATOM 8011 C C . TYR B 1 411 ? 24.219 1.575 3.123 1 90.38 411 TYR B C 1
ATOM 8013 O O . TYR B 1 411 ? 23.469 2.281 2.434 1 90.38 411 TYR B O 1
ATOM 8021 N N . ALA B 1 412 ? 25.094 0.689 2.686 1 91.44 412 ALA B N 1
ATOM 8022 C CA . ALA B 1 412 ? 25.203 0.421 1.255 1 91.44 412 ALA B CA 1
ATOM 8023 C C . ALA B 1 412 ? 24.25 -0.688 0.825 1 91.44 412 ALA B C 1
ATOM 8025 O O . ALA B 1 412 ? 23.781 -1.466 1.657 1 91.44 412 ALA B O 1
ATOM 8026 N N . PRO B 1 413 ? 23.906 -0.761 -0.452 1 93.94 413 PRO B N 1
ATOM 8027 C CA . PRO B 1 413 ? 22.969 -1.782 -0.932 1 93.94 413 PRO B CA 1
ATOM 8028 C C . PRO B 1 413 ? 23.531 -3.195 -0.834 1 93.94 413 PRO B C 1
ATOM 8030 O O . PRO B 1 413 ? 22.781 -4.16 -0.69 1 93.94 413 PRO B O 1
ATOM 8033 N N . GLY B 1 414 ? 24.812 -3.387 -0.901 1 94.75 414 GLY B N 1
ATOM 8034 C CA . GLY B 1 414 ? 25.438 -4.699 -0.852 1 94.75 414 GLY B CA 1
ATOM 8035 C C . GLY B 1 414 ? 25.172 -5.441 0.443 1 94.75 414 GLY B C 1
ATOM 8036 O O . GLY B 1 414 ? 24.531 -6.496 0.438 1 94.75 414 GLY B O 1
ATOM 8037 N N . PRO B 1 415 ? 25.578 -4.82 1.527 1 95.5 415 PRO B N 1
ATOM 8038 C CA . PRO B 1 415 ? 25.312 -5.477 2.811 1 95.5 415 PRO B CA 1
ATOM 8039 C C . PRO B 1 415 ? 23.828 -5.664 3.086 1 95.5 415 PRO B C 1
ATOM 8041 O O . PRO B 1 415 ? 23.438 -6.645 3.717 1 95.5 415 PRO B O 1
ATOM 8044 N N . TYR B 1 416 ? 23.109 -4.777 2.592 1 95.75 416 TYR B N 1
ATOM 8045 C CA . TYR B 1 416 ? 21.672 -4.887 2.797 1 95.75 416 TYR B CA 1
ATOM 8046 C C . TYR B 1 416 ? 21.109 -6.121 2.092 1 95.75 416 TYR B C 1
ATOM 8048 O O . TYR B 1 416 ? 20.375 -6.902 2.691 1 95.75 416 TYR B O 1
ATOM 8056 N N . TYR B 1 417 ? 21.453 -6.312 0.84 1 96.81 417 TYR B N 1
ATOM 8057 C CA . TYR B 1 417 ? 20.938 -7.422 0.048 1 96.81 417 TYR B CA 1
ATOM 8058 C C . TYR B 1 417 ? 21.391 -8.758 0.628 1 96.81 417 TYR B C 1
ATOM 8060 O O . TYR B 1 417 ? 20.578 -9.68 0.788 1 96.81 417 TYR B O 1
ATOM 8068 N N . VAL B 1 418 ? 22.625 -8.891 0.957 1 96.88 418 VAL B N 1
ATOM 8069 C CA . VAL B 1 418 ? 23.172 -10.148 1.468 1 96.88 418 VAL B CA 1
ATOM 8070 C C . VAL B 1 418 ? 22.547 -10.461 2.832 1 96.88 418 VAL B C 1
ATOM 8072 O O . VAL B 1 418 ? 22.219 -11.609 3.123 1 96.88 418 VAL B O 1
ATOM 8075 N N . ALA B 1 419 ? 22.375 -9.414 3.641 1 96.75 419 ALA B N 1
ATOM 8076 C CA . ALA B 1 419 ? 21.75 -9.617 4.945 1 96.75 419 ALA B CA 1
ATOM 8077 C C . ALA B 1 419 ? 20.297 -10.07 4.793 1 96.75 419 ALA B C 1
ATOM 8079 O O . ALA B 1 419 ? 19.828 -10.93 5.543 1 96.75 419 ALA B O 1
ATOM 8080 N N . THR B 1 420 ? 19.672 -9.516 3.838 1 96.12 420 THR B N 1
ATOM 8081 C CA . THR B 1 420 ? 18.281 -9.875 3.605 1 96.12 420 THR B CA 1
ATOM 8082 C C . THR B 1 420 ? 18.156 -11.328 3.158 1 96.12 420 THR B C 1
ATOM 8084 O O . THR B 1 420 ? 17.312 -12.07 3.656 1 96.12 420 THR B O 1
ATOM 8087 N N . ILE B 1 421 ? 19.016 -11.766 2.27 1 96.62 421 ILE B N 1
ATOM 8088 C CA . ILE B 1 421 ? 19 -13.141 1.781 1 96.62 421 ILE B CA 1
ATOM 8089 C C . ILE B 1 421 ? 19.281 -14.102 2.932 1 96.62 421 ILE B C 1
ATOM 8091 O O . ILE B 1 421 ? 18.578 -15.094 3.117 1 96.62 421 ILE B O 1
ATOM 8095 N N . LEU B 1 422 ? 20.25 -13.789 3.67 1 96.25 422 LEU B N 1
ATOM 8096 C CA . LEU B 1 422 ? 20.656 -14.672 4.766 1 96.25 422 LEU B CA 1
ATOM 8097 C C . LEU B 1 422 ? 19.578 -14.719 5.84 1 96.25 422 LEU B C 1
ATOM 8099 O O . LEU B 1 422 ? 19.406 -15.742 6.516 1 96.25 422 LEU B O 1
ATOM 8103 N N . GLY B 1 423 ? 18.891 -13.594 6.008 1 95.06 423 GLY B N 1
ATOM 8104 C CA . GLY B 1 423 ? 17.812 -13.555 6.98 1 95.06 423 GLY B CA 1
ATOM 8105 C C . GLY B 1 423 ? 16.625 -14.43 6.594 1 95.06 423 GLY B C 1
ATOM 8106 O O . GLY B 1 423 ? 15.898 -14.906 7.457 1 95.06 423 GLY B O 1
ATOM 8107 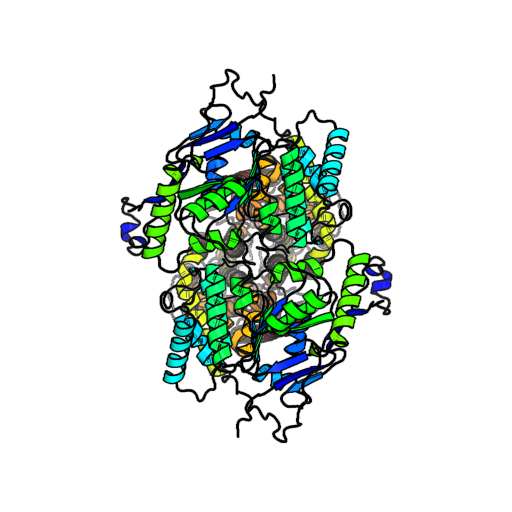N N . LEU B 1 424 ? 16.531 -14.711 5.316 1 94.38 424 LEU B N 1
ATOM 8108 C CA . LEU B 1 424 ? 15.391 -15.469 4.812 1 94.38 424 LEU B CA 1
ATOM 8109 C C . LEU B 1 424 ? 15.703 -16.969 4.801 1 94.38 424 LEU B C 1
ATOM 8111 O O . LEU B 1 424 ? 14.789 -17.797 4.75 1 94.38 424 LEU B O 1
ATOM 8115 N N . ILE B 1 425 ? 16.953 -17.375 4.867 1 96.44 425 ILE B N 1
ATOM 8116 C CA . ILE B 1 425 ? 17.406 -18.734 4.641 1 96.44 425 ILE B CA 1
ATOM 8117 C C . ILE B 1 425 ? 16.891 -19.641 5.762 1 96.44 425 ILE B C 1
ATOM 8119 O O . ILE B 1 425 ? 16.375 -20.734 5.5 1 96.44 425 ILE B O 1
ATOM 8123 N N . PRO B 1 426 ? 16.891 -19.219 7.004 1 93.75 426 PRO B N 1
ATOM 8124 C CA . PRO B 1 426 ? 16.453 -20.125 8.07 1 93.75 426 PRO B CA 1
ATOM 8125 C C . PRO B 1 426 ? 14.984 -20.516 7.926 1 93.75 426 PRO B C 1
ATOM 8127 O O . PRO B 1 426 ? 14.641 -21.688 8.102 1 93.75 426 PRO B O 1
ATOM 8130 N N . LYS B 1 427 ? 14.148 -19.625 7.621 1 90.38 427 LYS B N 1
ATOM 8131 C CA . LYS B 1 427 ? 12.734 -19.953 7.441 1 90.38 427 LYS B CA 1
ATOM 8132 C C . LYS B 1 427 ? 12.523 -20.875 6.242 1 90.38 427 LYS B C 1
ATOM 8134 O O . LYS B 1 427 ? 11.719 -21.812 6.305 1 90.38 427 LYS B O 1
ATOM 8139 N N . ALA B 1 428 ? 13.242 -20.625 5.207 1 93.38 428 ALA B N 1
ATOM 8140 C CA . ALA B 1 428 ? 13.133 -21.453 3.998 1 93.38 428 ALA B CA 1
ATOM 8141 C C . ALA B 1 428 ? 13.633 -22.859 4.246 1 93.38 428 ALA B C 1
ATOM 8143 O O . ALA B 1 428 ? 13.008 -23.844 3.807 1 93.38 428 ALA B O 1
ATOM 8144 N N . ILE B 1 429 ? 14.742 -22.984 4.945 1 95.44 429 ILE B N 1
ATOM 8145 C CA . ILE B 1 429 ? 15.32 -24.281 5.246 1 95.44 429 ILE B CA 1
ATOM 8146 C C . ILE B 1 429 ? 14.375 -25.062 6.16 1 95.44 429 ILE B C 1
ATOM 8148 O O . ILE B 1 429 ? 14.188 -26.266 5.984 1 95.44 429 ILE B O 1
ATOM 8152 N N . PHE B 1 430 ? 13.805 -24.406 7.008 1 92.31 430 PHE B N 1
ATOM 8153 C CA . PHE B 1 430 ? 12.875 -25.062 7.918 1 92.31 430 PHE B CA 1
ATOM 8154 C C . PHE B 1 430 ? 11.672 -25.609 7.156 1 92.31 430 PHE B C 1
ATOM 8156 O O . PHE B 1 430 ? 11.25 -26.75 7.395 1 92.31 430 PHE B O 1
ATOM 8163 N N . LYS B 1 431 ? 11.133 -24.859 6.27 1 90 431 LYS B N 1
ATOM 8164 C CA . LYS B 1 431 ? 10.008 -25.328 5.453 1 90 431 LYS B CA 1
ATOM 8165 C C . LYS B 1 431 ? 10.406 -26.516 4.594 1 90 431 LYS B C 1
ATOM 8167 O O . LYS B 1 431 ? 9.648 -27.484 4.488 1 90 431 LYS B O 1
ATOM 8172 N N . ALA B 1 432 ? 11.578 -26.391 3.996 1 94.62 432 ALA B N 1
ATOM 8173 C CA . ALA B 1 432 ? 12.07 -27.469 3.146 1 94.62 432 ALA B CA 1
ATOM 8174 C C . ALA B 1 432 ? 12.273 -28.75 3.949 1 94.62 432 ALA B C 1
ATOM 8176 O O . ALA B 1 432 ? 11.883 -29.844 3.51 1 94.62 432 ALA B O 1
ATOM 8177 N N . LEU B 1 433 ? 12.812 -28.625 5.141 1 94.38 433 LEU B N 1
ATOM 8178 C CA . LEU B 1 433 ? 13.078 -29.797 5.98 1 94.38 433 LEU B CA 1
ATOM 8179 C C . LEU B 1 433 ? 11.773 -30.453 6.426 1 94.38 433 LEU B C 1
ATOM 8181 O O . LEU B 1 433 ? 11.656 -31.672 6.41 1 94.38 433 LEU B O 1
ATOM 8185 N N . LEU B 1 434 ? 10.859 -29.672 6.797 1 91 434 LEU B N 1
ATOM 8186 C CA . LEU B 1 434 ? 9.578 -30.188 7.246 1 91 434 LEU B CA 1
ATOM 8187 C C . LEU B 1 434 ? 8.906 -31 6.145 1 91 434 LEU B C 1
ATOM 8189 O O . LEU B 1 434 ? 8.461 -32.125 6.379 1 91 434 LEU B O 1
ATOM 8193 N N . PHE B 1 435 ? 8.883 -30.516 4.98 1 92.31 435 PHE B N 1
ATOM 8194 C CA . PHE B 1 435 ? 8.242 -31.203 3.865 1 92.31 435 PHE B CA 1
ATOM 8195 C C . PHE B 1 435 ? 9.039 -32.438 3.473 1 92.31 435 PHE B C 1
ATOM 8197 O O . PHE B 1 435 ? 8.453 -33.5 3.189 1 92.31 435 PHE B O 1
ATOM 8204 N N . THR B 1 436 ? 10.352 -32.344 3.484 1 94.12 436 THR B N 1
ATOM 8205 C CA . THR B 1 436 ? 11.227 -33.438 3.086 1 94.12 436 THR B CA 1
ATOM 8206 C C . THR B 1 436 ? 11.086 -34.625 4.047 1 94.12 436 THR B C 1
ATOM 8208 O O . THR B 1 436 ? 11.031 -35.75 3.619 1 94.12 436 THR B O 1
ATOM 8211 N N . ILE B 1 437 ? 10.977 -34.312 5.285 1 92.44 437 ILE B N 1
ATOM 8212 C CA . ILE B 1 437 ? 10.883 -35.344 6.293 1 92.44 437 ILE B CA 1
ATOM 8213 C C . ILE B 1 437 ? 9.562 -36.125 6.125 1 92.44 437 ILE B C 1
ATOM 8215 O O . ILE B 1 437 ? 9.539 -37.344 6.168 1 92.44 437 ILE B O 1
ATOM 8219 N N . VAL B 1 438 ? 8.539 -35.438 5.844 1 90.56 438 VAL B N 1
ATOM 8220 C CA . VAL B 1 438 ? 7.23 -36.062 5.688 1 90.56 438 VAL B CA 1
ATOM 8221 C C . VAL B 1 438 ? 7.238 -36.969 4.461 1 90.56 438 VAL B C 1
ATOM 8223 O O . VAL B 1 438 ? 6.844 -38.125 4.547 1 90.56 438 VAL B O 1
ATOM 8226 N N . ILE B 1 439 ? 7.766 -36.531 3.332 1 90.38 439 ILE B N 1
ATOM 8227 C CA . ILE B 1 439 ? 7.73 -37.281 2.086 1 90.38 439 ILE B CA 1
ATOM 8228 C C . ILE B 1 439 ? 8.727 -38.438 2.152 1 90.38 439 ILE B C 1
ATOM 8230 O O . ILE B 1 439 ? 8.453 -39.531 1.642 1 90.38 439 ILE B O 1
ATOM 8234 N N . TYR B 1 440 ? 9.875 -38.219 2.818 1 91.75 440 TYR B N 1
ATOM 8235 C CA . TYR B 1 440 ? 10.875 -39.25 2.934 1 91.75 440 TYR B CA 1
ATOM 8236 C C . TYR B 1 440 ? 10.32 -40.469 3.682 1 91.75 440 TYR B C 1
ATOM 8238 O O . TYR B 1 440 ? 10.469 -41.594 3.234 1 91.75 440 TYR B O 1
ATOM 8246 N N . PHE B 1 441 ? 9.633 -40.25 4.766 1 90.12 441 PHE B N 1
ATOM 8247 C CA . PHE B 1 441 ? 9.133 -41.344 5.586 1 90.12 441 PHE B CA 1
ATOM 8248 C C . PHE B 1 441 ? 7.938 -42.031 4.914 1 90.12 441 PHE B C 1
ATOM 8250 O O . PHE B 1 441 ? 7.641 -43.188 5.188 1 90.12 441 PHE B O 1
ATOM 8257 N N . LEU B 1 442 ? 7.41 -41.375 4.016 1 87.75 442 LEU B N 1
ATOM 8258 C CA . LEU B 1 442 ? 6.293 -41.969 3.279 1 87.75 442 LEU B CA 1
ATOM 8259 C C . LEU B 1 442 ? 6.797 -42.844 2.154 1 87.75 442 LEU B C 1
ATOM 8261 O O . LEU B 1 442 ? 6.203 -43.906 1.874 1 87.75 442 LEU B O 1
ATOM 8265 N N . LEU B 1 443 ? 7.832 -42.469 1.495 1 87.38 443 LEU B N 1
ATOM 8266 C CA . LEU B 1 443 ? 8.32 -43.156 0.319 1 87.38 443 LEU B CA 1
ATOM 8267 C C . LEU B 1 443 ? 9.273 -44.281 0.718 1 87.38 443 LEU B C 1
ATOM 8269 O O . LEU B 1 443 ? 9.477 -45.25 -0.044 1 87.38 443 LEU B O 1
ATOM 8273 N N . HIS B 1 444 ? 9.906 -44.094 1.895 1 85.75 444 HIS B N 1
ATOM 8274 C CA . HIS B 1 444 ? 10.898 -45.062 2.318 1 85.75 444 HIS B CA 1
ATOM 8275 C C . HIS B 1 444 ? 10.438 -45.781 3.578 1 85.75 444 HIS B C 1
ATOM 8277 O O . HIS B 1 444 ? 10.242 -45.188 4.625 1 85.75 444 HIS B O 1
ATOM 8283 N N . LEU B 1 445 ? 10.281 -47.094 3.393 1 77.19 445 LEU B N 1
ATOM 8284 C CA . LEU B 1 445 ? 9.914 -47.906 4.547 1 77.19 445 LEU B CA 1
ATOM 8285 C C . LEU B 1 445 ? 11.125 -48.188 5.434 1 77.19 445 LEU B C 1
ATOM 8287 O O . LEU B 1 445 ? 10.992 -48.312 6.652 1 77.19 445 LEU B O 1
ATOM 8291 N N . GLU B 1 446 ? 12.266 -48.281 4.781 1 83.75 446 GLU B N 1
ATOM 8292 C CA . GLU B 1 446 ? 13.5 -48.469 5.531 1 83.75 446 GLU B CA 1
ATOM 8293 C C . GLU B 1 446 ? 14.266 -47.156 5.699 1 83.75 446 GLU B C 1
ATOM 8295 O O . GLU B 1 446 ? 14.539 -46.469 4.719 1 83.75 446 GLU B O 1
ATOM 8300 N N . PHE B 1 447 ? 14.484 -46.875 6.941 1 87.12 447 PHE B N 1
ATOM 8301 C CA . PHE B 1 447 ? 15.156 -45.625 7.273 1 87.12 447 PHE B CA 1
ATOM 8302 C C . PHE B 1 447 ? 16.656 -45.75 7.059 1 87.12 447 PHE B C 1
ATOM 8304 O O . PHE B 1 447 ? 17.297 -46.656 7.59 1 87.12 447 PHE B O 1
ATOM 8311 N N . ARG B 1 448 ? 17.203 -44.969 6.211 1 90.38 448 ARG B N 1
ATOM 8312 C CA . ARG B 1 448 ? 18.641 -44.812 6.016 1 90.38 448 ARG B CA 1
ATOM 8313 C C . ARG B 1 448 ? 19.062 -43.344 6.168 1 90.38 448 ARG B C 1
ATOM 8315 O O . ARG B 1 448 ? 18.672 -42.5 5.375 1 90.38 448 ARG B O 1
ATOM 8322 N N . LEU B 1 449 ? 19.906 -43.062 7.043 1 91.94 449 LEU B N 1
ATOM 8323 C CA . LEU B 1 449 ? 20.281 -41.688 7.414 1 91.94 449 LEU B CA 1
ATOM 8324 C C . LEU B 1 449 ? 20.969 -41 6.25 1 91.94 449 LEU B C 1
ATOM 8326 O O . LEU B 1 449 ? 20.75 -39.781 6.016 1 91.94 449 LEU B O 1
ATOM 8330 N N . ILE B 1 450 ? 21.812 -41.656 5.508 1 92.44 450 ILE B N 1
ATOM 8331 C CA . ILE B 1 450 ? 22.578 -41.062 4.422 1 92.44 450 ILE B CA 1
ATOM 8332 C C . ILE B 1 450 ? 21.625 -40.562 3.326 1 92.44 450 ILE B C 1
ATOM 8334 O O . ILE B 1 450 ? 21.812 -39.5 2.744 1 92.44 450 ILE B O 1
ATOM 8338 N N . ASP B 1 451 ? 20.641 -41.406 3.023 1 92.38 451 ASP B N 1
ATOM 8339 C CA . ASP B 1 451 ? 19.656 -41.031 2.012 1 92.38 451 ASP B CA 1
ATOM 8340 C C . ASP B 1 451 ? 18.859 -39.812 2.451 1 92.38 451 ASP B C 1
ATOM 8342 O O . ASP B 1 451 ? 18.609 -38.906 1.653 1 92.38 451 ASP B O 1
ATOM 8346 N N . LEU B 1 452 ? 18.547 -39.844 3.709 1 95.12 452 LEU B N 1
ATOM 8347 C CA . LEU B 1 452 ? 17.812 -38.688 4.238 1 95.12 452 LEU B CA 1
ATOM 8348 C C . LEU B 1 452 ? 18.641 -37.406 4.145 1 95.12 452 LEU B C 1
ATOM 8350 O O . LEU B 1 452 ? 18.109 -36.344 3.805 1 95.12 452 LEU B O 1
ATOM 8354 N N . CYS B 1 453 ? 19.875 -37.469 4.406 1 95.75 453 CYS B N 1
ATOM 8355 C CA . CYS B 1 453 ? 20.75 -36.312 4.344 1 95.75 453 CYS B CA 1
ATOM 8356 C C . CYS B 1 453 ? 20.859 -35.781 2.916 1 95.75 453 CYS B C 1
ATOM 8358 O O . CYS B 1 453 ? 20.891 -34.562 2.697 1 95.75 453 CYS B O 1
ATOM 8360 N N . PHE B 1 454 ? 20.875 -36.688 1.962 1 95.31 454 PHE B N 1
ATOM 8361 C CA . PHE B 1 454 ? 20.953 -36.281 0.568 1 95.31 454 PHE B CA 1
ATOM 8362 C C . PHE B 1 454 ? 19.656 -35.625 0.127 1 95.31 454 PHE B C 1
ATOM 8364 O O . PHE B 1 454 ? 19.656 -34.625 -0.616 1 95.31 454 PHE B O 1
ATOM 8371 N N . TYR B 1 455 ? 18.516 -36.219 0.598 1 96.38 455 TYR B N 1
ATOM 8372 C CA . TYR B 1 455 ? 17.234 -35.594 0.326 1 96.38 455 TYR B CA 1
ATOM 8373 C C . TYR B 1 455 ? 17.188 -34.188 0.859 1 96.38 455 TYR B C 1
ATOM 8375 O O . TYR B 1 455 ? 16.828 -33.25 0.138 1 96.38 455 TYR B O 1
ATOM 8383 N N . CYS B 1 456 ? 17.625 -34.031 2.076 1 96.88 456 CYS B N 1
ATOM 8384 C CA . CYS B 1 456 ? 17.594 -32.75 2.744 1 96.88 456 CYS B CA 1
ATOM 8385 C C . CYS B 1 456 ? 18.531 -31.75 2.068 1 96.88 456 CYS B C 1
ATOM 8387 O O . CYS B 1 456 ? 18.203 -30.578 1.885 1 96.88 456 CYS B O 1
ATOM 8389 N N . PHE B 1 457 ? 19.672 -32.219 1.726 1 97.12 457 PHE B N 1
ATOM 8390 C CA . PHE B 1 457 ? 20.656 -31.375 1.058 1 97.12 457 PHE B CA 1
ATOM 8391 C C . PHE B 1 457 ? 20.109 -30.828 -0.25 1 97.12 457 PHE B C 1
ATOM 8393 O O . PHE B 1 457 ? 20.219 -29.625 -0.528 1 97.12 457 PHE B O 1
ATOM 8400 N N . CYS B 1 458 ? 19.453 -31.672 -0.993 1 97.12 458 CYS B N 1
ATOM 8401 C CA . CYS B 1 458 ? 18.891 -31.266 -2.273 1 97.12 458 CYS B CA 1
ATOM 8402 C C . CYS B 1 458 ? 17.75 -30.281 -2.076 1 97.12 458 CYS B C 1
ATOM 8404 O O . CYS B 1 458 ? 17.719 -29.219 -2.707 1 97.12 458 CYS B O 1
ATOM 8406 N N . THR B 1 459 ? 16.875 -30.594 -1.153 1 97.5 459 THR B N 1
ATOM 8407 C CA . THR B 1 459 ? 15.695 -29.766 -0.97 1 97.5 459 THR B CA 1
ATOM 8408 C C . THR B 1 459 ? 16.062 -28.438 -0.328 1 97.5 459 THR B C 1
ATOM 8410 O O . THR B 1 459 ? 15.453 -27.406 -0.619 1 97.5 459 THR B O 1
ATOM 8413 N N . MET B 1 460 ? 17.016 -28.438 0.534 1 97.94 460 MET B N 1
ATOM 8414 C CA . MET B 1 460 ? 17.469 -27.188 1.136 1 97.94 460 MET B CA 1
ATOM 8415 C C . MET B 1 460 ? 18.094 -26.266 0.084 1 97.94 460 MET B C 1
ATOM 8417 O O . MET B 1 460 ? 17.828 -25.062 0.076 1 97.94 460 MET B O 1
ATOM 8421 N N . THR B 1 461 ? 18.891 -26.844 -0.764 1 98.06 461 THR B N 1
ATOM 8422 C CA . THR B 1 461 ? 19.484 -26.062 -1.84 1 98.06 461 THR B CA 1
ATOM 8423 C C . THR B 1 461 ? 18.406 -25.516 -2.775 1 98.06 461 THR B C 1
ATOM 8425 O O . THR B 1 461 ? 18.484 -24.375 -3.242 1 98.06 461 THR B O 1
ATOM 8428 N N . THR B 1 462 ? 17.438 -26.344 -2.982 1 98 462 THR B N 1
ATOM 8429 C CA . THR B 1 462 ? 16.312 -25.938 -3.822 1 98 462 THR B CA 1
ATOM 8430 C C . THR B 1 462 ? 15.539 -24.797 -3.178 1 98 462 THR B C 1
ATOM 8432 O O . THR B 1 462 ? 15.125 -23.859 -3.863 1 98 462 THR B O 1
ATOM 8435 N N . ALA B 1 463 ? 15.383 -24.875 -1.931 1 97.88 463 ALA B N 1
ATOM 8436 C CA . ALA B 1 463 ? 14.688 -23.812 -1.209 1 97.88 463 ALA B CA 1
ATOM 8437 C C . ALA B 1 463 ? 15.453 -22.484 -1.309 1 97.88 463 ALA B C 1
ATOM 8439 O O . ALA B 1 463 ? 14.859 -21.438 -1.517 1 97.88 463 ALA B O 1
ATOM 8440 N N . ILE B 1 464 ? 16.719 -22.578 -1.206 1 98.19 464 ILE B N 1
ATOM 8441 C CA . ILE B 1 464 ? 17.562 -21.391 -1.308 1 98.19 464 ILE B CA 1
ATOM 8442 C C . ILE B 1 464 ? 17.469 -20.812 -2.717 1 98.19 464 ILE B C 1
ATOM 8444 O O . ILE B 1 464 ? 17.469 -19.594 -2.895 1 98.19 464 ILE B O 1
ATOM 8448 N N . CYS B 1 465 ? 17.375 -21.703 -3.643 1 98.06 465 CYS B N 1
ATOM 8449 C CA . CYS B 1 465 ? 17.188 -21.25 -5.016 1 98.06 465 CYS B CA 1
ATOM 8450 C C . CYS B 1 465 ? 15.852 -20.547 -5.188 1 98.06 465 CYS B C 1
ATOM 8452 O O . CYS B 1 465 ? 15.742 -19.578 -5.938 1 98.06 465 CYS B O 1
ATOM 8454 N N . GLY B 1 466 ? 14.898 -21.078 -4.492 1 97.12 466 GLY B N 1
ATOM 8455 C CA . GLY B 1 466 ? 13.602 -20.406 -4.5 1 97.12 466 GLY B CA 1
ATOM 8456 C C . GLY B 1 466 ? 13.648 -19 -3.959 1 97.12 466 GLY B C 1
ATOM 8457 O O . GLY B 1 466 ? 13 -18.094 -4.5 1 97.12 466 GLY B O 1
ATOM 8458 N N . ILE B 1 467 ? 14.406 -18.766 -2.961 1 97.44 467 ILE B N 1
ATOM 8459 C CA . ILE B 1 467 ? 14.586 -17.438 -2.406 1 97.44 467 ILE B CA 1
ATOM 8460 C C . ILE B 1 467 ? 15.18 -16.516 -3.465 1 97.44 467 ILE B C 1
ATOM 8462 O O . ILE B 1 467 ? 14.688 -15.398 -3.682 1 97.44 467 ILE B O 1
ATOM 8466 N N . ALA B 1 468 ? 16.203 -17.047 -4.098 1 98.06 468 ALA B N 1
ATOM 8467 C CA . ALA B 1 468 ? 16.891 -16.25 -5.109 1 98.06 468 ALA B CA 1
ATOM 8468 C C . ALA B 1 468 ? 15.953 -15.891 -6.262 1 98.06 468 ALA B C 1
ATOM 8470 O O . ALA B 1 468 ? 15.969 -14.766 -6.766 1 98.06 468 ALA B O 1
ATOM 8471 N N . TYR B 1 469 ? 15.141 -16.828 -6.602 1 96.94 469 TYR B N 1
ATOM 8472 C CA . TYR B 1 469 ? 14.188 -16.641 -7.688 1 96.94 469 TYR B CA 1
ATOM 8473 C C . TYR B 1 469 ? 13.172 -15.562 -7.336 1 96.94 469 TYR B C 1
ATOM 8475 O O . TYR B 1 469 ? 12.922 -14.656 -8.133 1 96.94 469 TYR B O 1
ATOM 8483 N N . GLY B 1 470 ? 12.641 -15.617 -6.168 1 94.94 470 GLY B N 1
ATOM 8484 C CA . GLY B 1 470 ? 11.688 -14.617 -5.715 1 94.94 470 GLY B CA 1
ATOM 8485 C C . GLY B 1 470 ? 12.297 -13.234 -5.555 1 94.94 470 GLY B C 1
ATOM 8486 O O . GLY B 1 470 ? 11.703 -12.234 -5.965 1 94.94 470 GLY B O 1
ATOM 8487 N N . MET B 1 471 ? 13.477 -13.203 -5.035 1 95.75 471 MET B N 1
ATOM 8488 C CA . MET B 1 471 ? 14.156 -11.938 -4.793 1 95.75 471 MET B CA 1
ATOM 8489 C C . MET B 1 471 ? 14.555 -11.273 -6.105 1 95.75 471 MET B C 1
ATOM 8491 O O . MET B 1 471 ? 14.516 -10.047 -6.227 1 95.75 471 MET B O 1
ATOM 8495 N N . MET B 1 472 ? 14.953 -12.047 -7.004 1 96.12 472 MET B N 1
ATOM 8496 C CA . MET B 1 472 ? 15.344 -11.523 -8.312 1 96.12 472 MET B CA 1
ATOM 8497 C C . MET B 1 472 ? 14.172 -10.805 -8.977 1 96.12 472 MET B C 1
ATOM 8499 O O . MET B 1 472 ? 14.328 -9.695 -9.484 1 96.12 472 MET B O 1
ATOM 8503 N N . THR B 1 473 ? 13.008 -11.383 -8.906 1 92.5 473 THR B N 1
ATOM 8504 C CA . THR B 1 473 ? 11.844 -10.812 -9.562 1 92.5 473 THR B CA 1
ATOM 8505 C C . THR B 1 473 ? 11.336 -9.594 -8.805 1 92.5 473 THR B C 1
ATOM 8507 O O . THR B 1 473 ? 11.008 -8.57 -9.406 1 92.5 473 THR B O 1
ATOM 8510 N N . SER B 1 474 ? 11.312 -9.648 -7.535 1 91.44 474 SER B N 1
ATOM 8511 C CA . SER B 1 474 ? 10.758 -8.586 -6.711 1 91.44 474 SER B CA 1
ATOM 8512 C C . SER B 1 474 ? 11.688 -7.371 -6.676 1 91.44 474 SER B C 1
ATOM 8514 O O . SER B 1 474 ? 11.242 -6.258 -6.387 1 91.44 474 SER B O 1
ATOM 8516 N N . SER B 1 475 ? 12.984 -7.547 -6.91 1 93.75 475 SER B N 1
ATOM 8517 C CA . SER B 1 475 ? 13.93 -6.441 -6.898 1 93.75 475 SER B CA 1
ATOM 8518 C C . SER B 1 475 ? 13.766 -5.555 -8.133 1 93.75 475 SER B C 1
ATOM 8520 O O . SER B 1 475 ? 14.039 -4.355 -8.078 1 93.75 475 SER B O 1
ATOM 8522 N N . TRP B 1 476 ? 13.219 -6.082 -9.164 1 90.38 476 TRP B N 1
ATOM 8523 C CA . TRP B 1 476 ? 13.125 -5.332 -10.414 1 90.38 476 TRP B CA 1
ATOM 8524 C C . TRP B 1 476 ? 11.742 -4.695 -10.562 1 90.38 476 TRP B C 1
ATOM 8526 O O . TRP B 1 476 ? 11.594 -3.67 -11.234 1 90.38 476 TRP B O 1
ATOM 8536 N N . ILE B 1 477 ? 10.773 -5.277 -9.953 1 85.94 477 ILE B N 1
ATOM 8537 C CA . ILE B 1 477 ? 9.406 -4.777 -10.078 1 85.94 477 ILE B CA 1
ATOM 8538 C C . ILE B 1 477 ? 8.828 -4.512 -8.688 1 85.94 477 ILE B C 1
ATOM 8540 O O . ILE B 1 477 ? 8.812 -5.402 -7.836 1 85.94 477 ILE B O 1
ATOM 8544 N N . THR B 1 478 ? 8.32 -3.303 -8.461 1 79.31 478 THR B N 1
ATOM 8545 C CA . THR B 1 478 ? 7.902 -2.914 -7.117 1 79.31 478 THR B CA 1
ATOM 8546 C C . THR B 1 478 ? 6.422 -3.209 -6.91 1 79.31 478 THR B C 1
ATOM 8548 O O . THR B 1 478 ? 5.957 -3.312 -5.77 1 79.31 478 THR B O 1
ATOM 8551 N N . ASN B 1 479 ? 5.676 -3.375 -7.965 1 82.06 479 ASN B N 1
ATOM 8552 C CA . ASN B 1 479 ? 4.258 -3.699 -7.824 1 82.06 479 ASN B CA 1
ATOM 8553 C C . ASN B 1 479 ? 4.035 -5.207 -7.723 1 82.06 479 ASN B C 1
ATOM 8555 O O . ASN B 1 479 ? 4.273 -5.941 -8.68 1 82.06 479 ASN B O 1
ATOM 8559 N N . VAL B 1 480 ? 3.568 -5.621 -6.613 1 82.88 480 VAL B N 1
ATOM 8560 C CA . VAL B 1 480 ? 3.441 -7.047 -6.332 1 82.88 480 VAL B CA 1
ATOM 8561 C C . VAL B 1 480 ? 2.426 -7.676 -7.285 1 82.88 480 VAL B C 1
ATOM 8563 O O . VAL B 1 480 ? 2.568 -8.836 -7.676 1 82.88 480 VAL B O 1
ATOM 8566 N N . ASP B 1 481 ? 1.418 -6.898 -7.73 1 78.38 481 ASP B N 1
ATOM 8567 C CA . ASP B 1 481 ? 0.427 -7.414 -8.672 1 78.38 481 ASP B CA 1
ATOM 8568 C C . ASP B 1 481 ? 1.069 -7.754 -10.008 1 78.38 481 ASP B C 1
ATOM 8570 O O . ASP B 1 481 ? 0.737 -8.773 -10.625 1 78.38 481 ASP B O 1
ATOM 8574 N N . ILE B 1 482 ? 1.975 -6.973 -10.375 1 82.38 482 ILE B N 1
ATOM 8575 C CA . ILE B 1 482 ? 2.658 -7.199 -11.641 1 82.38 482 ILE B CA 1
ATOM 8576 C C . ILE B 1 482 ? 3.652 -8.352 -11.5 1 82.38 482 ILE B C 1
ATOM 8578 O O . ILE B 1 482 ? 3.828 -9.141 -12.422 1 82.38 482 ILE B O 1
ATOM 8582 N N . VAL B 1 483 ? 4.266 -8.43 -10.32 1 86.88 483 VAL B N 1
ATOM 8583 C CA . VAL B 1 483 ? 5.238 -9.492 -10.078 1 86.88 483 VAL B CA 1
ATOM 8584 C C . VAL B 1 483 ? 4.559 -10.852 -10.211 1 86.88 483 VAL B C 1
ATOM 8586 O O . VAL B 1 483 ? 5.07 -11.742 -10.898 1 86.88 483 VAL B O 1
ATOM 8589 N N . THR B 1 484 ? 3.424 -11.008 -9.633 1 84.44 484 THR B N 1
ATOM 8590 C CA . THR B 1 484 ? 2.723 -12.289 -9.68 1 84.44 484 THR B CA 1
ATOM 8591 C C . THR B 1 484 ? 2.225 -12.578 -11.094 1 84.44 484 THR B C 1
ATOM 8593 O O . THR B 1 484 ? 2.23 -13.727 -11.531 1 84.44 484 THR B O 1
ATOM 8596 N N . ALA B 1 485 ? 1.87 -11.539 -11.797 1 79.69 485 ALA B N 1
ATOM 8597 C CA . ALA B 1 485 ? 1.379 -11.711 -13.156 1 79.69 485 ALA B CA 1
ATOM 8598 C C . ALA B 1 485 ? 2.488 -12.203 -14.086 1 79.69 485 ALA B C 1
ATOM 8600 O O . ALA B 1 485 ? 2.225 -12.93 -15.047 1 79.69 485 ALA B O 1
ATOM 8601 N N . ILE B 1 486 ? 3.652 -11.859 -13.75 1 85.31 486 ILE B N 1
ATOM 8602 C CA . ILE B 1 486 ? 4.777 -12.266 -14.586 1 85.31 486 ILE B CA 1
ATOM 8603 C C . ILE B 1 486 ? 5.301 -13.625 -14.125 1 85.31 486 ILE B C 1
ATOM 8605 O O . ILE B 1 486 ? 5.668 -14.469 -14.945 1 85.31 486 ILE B O 1
ATOM 8609 N N . MET B 1 487 ? 5.285 -13.828 -12.875 1 90.25 487 MET B N 1
ATOM 8610 C CA . MET B 1 487 ? 5.918 -15.023 -12.312 1 90.25 487 MET B CA 1
ATOM 8611 C C . MET B 1 487 ? 5.105 -16.266 -12.625 1 90.25 487 MET B C 1
ATOM 8613 O O . MET B 1 487 ? 5.672 -17.344 -12.875 1 90.25 487 MET B O 1
ATOM 8617 N N . VAL B 1 488 ? 3.861 -16.125 -12.703 1 88.5 488 VAL B N 1
ATOM 8618 C CA . VAL B 1 488 ? 3.006 -17.297 -12.859 1 88.5 488 VAL B CA 1
ATOM 8619 C C . VAL B 1 488 ? 3.25 -17.953 -14.219 1 88.5 488 VAL B C 1
ATOM 8621 O O . VAL B 1 488 ? 3.588 -19.125 -14.305 1 88.5 488 VAL B O 1
ATOM 8624 N N . PRO B 1 489 ? 3.178 -17.141 -15.281 1 86.69 489 PRO B N 1
ATOM 8625 C CA . PRO B 1 489 ? 3.494 -17.766 -16.562 1 86.69 489 PRO B CA 1
ATOM 8626 C C . PRO B 1 489 ? 4.93 -18.297 -16.625 1 86.69 489 PRO B C 1
ATOM 8628 O O . PRO B 1 489 ? 5.188 -19.328 -17.234 1 86.69 489 PRO B O 1
ATOM 8631 N N . LEU B 1 490 ? 5.809 -17.641 -16.016 1 88.38 490 LEU B N 1
ATOM 8632 C CA . LEU B 1 490 ? 7.199 -18.078 -16 1 88.38 490 LEU B CA 1
ATOM 8633 C C . LEU B 1 490 ? 7.359 -19.375 -15.211 1 88.38 490 LEU B C 1
ATOM 8635 O O . LEU B 1 490 ? 8.156 -20.25 -15.578 1 88.38 490 LEU B O 1
ATOM 8639 N N . ASP B 1 491 ? 6.633 -19.453 -14.141 1 91.19 491 ASP B N 1
ATOM 8640 C CA . ASP B 1 491 ? 6.66 -20.656 -13.32 1 91.19 491 ASP B CA 1
ATOM 8641 C C . ASP B 1 491 ? 6.273 -21.891 -14.133 1 91.19 491 ASP B C 1
ATOM 8643 O O . ASP B 1 491 ? 6.922 -22.938 -14.039 1 91.19 491 ASP B O 1
ATOM 8647 N N . LEU B 1 492 ? 5.277 -21.75 -14.875 1 86.44 492 LEU B N 1
ATOM 8648 C CA . LEU B 1 492 ? 4.781 -22.875 -15.648 1 86.44 492 LEU B CA 1
ATOM 8649 C C . LEU B 1 492 ? 5.777 -23.266 -16.734 1 86.44 492 LEU B C 1
ATOM 8651 O O . LEU B 1 492 ? 5.953 -24.453 -17.016 1 86.44 492 LEU B O 1
ATOM 8655 N N . LEU B 1 493 ? 6.414 -22.281 -17.266 1 85.62 493 LEU B N 1
ATOM 8656 C CA . LEU B 1 493 ? 7.445 -22.562 -18.266 1 85.62 493 LEU B CA 1
ATOM 8657 C C . LEU B 1 493 ? 8.609 -23.328 -17.641 1 85.62 493 LEU B C 1
ATOM 8659 O O . LEU B 1 493 ? 9.102 -24.297 -18.203 1 85.62 493 LEU B O 1
ATOM 8663 N N . LEU B 1 494 ? 8.945 -22.953 -16.5 1 90.06 494 LEU B N 1
ATOM 8664 C CA . LEU B 1 494 ? 10.047 -23.609 -15.82 1 90.06 494 LEU B CA 1
ATOM 8665 C C . LEU B 1 494 ? 9.648 -25.016 -15.352 1 90.06 494 LEU B C 1
ATOM 8667 O O . LEU B 1 494 ? 10.477 -25.922 -15.32 1 90.06 494 LEU B O 1
ATOM 8671 N N . LEU B 1 495 ? 8.414 -25.125 -15.039 1 88.44 495 LEU B N 1
ATOM 8672 C CA . LEU B 1 495 ? 7.895 -26.438 -14.625 1 88.44 495 LEU B CA 1
ATOM 8673 C C . LEU B 1 495 ? 7.91 -27.422 -15.781 1 88.44 495 LEU B C 1
ATOM 8675 O O . LEU B 1 495 ? 8.156 -28.609 -15.586 1 88.44 495 LEU B O 1
ATOM 8679 N N . LEU B 1 496 ? 7.648 -26.859 -16.906 1 85.06 496 LEU B N 1
ATOM 8680 C CA . LEU B 1 496 ? 7.613 -27.688 -18.109 1 85.06 496 LEU B CA 1
ATOM 8681 C C . LEU B 1 496 ? 8.977 -28.328 -18.359 1 85.06 496 LEU B C 1
ATOM 8683 O O . LEU B 1 496 ? 9.047 -29.453 -18.844 1 85.06 496 LEU B O 1
ATOM 8687 N N . MET B 1 497 ? 9.945 -27.734 -17.906 1 85.56 497 MET B N 1
ATOM 8688 C CA . MET B 1 497 ? 11.305 -28.219 -18.188 1 85.56 497 MET B CA 1
ATOM 8689 C C . MET B 1 497 ? 11.719 -29.297 -17.203 1 85.56 497 MET B C 1
ATOM 8691 O O . MET B 1 497 ? 12.766 -29.922 -17.375 1 85.56 497 MET B O 1
ATOM 8695 N N . ALA B 1 498 ? 10.82 -29.578 -16.234 1 86.88 498 ALA B N 1
ATOM 8696 C CA . ALA B 1 498 ? 11.141 -30.578 -15.219 1 86.88 498 ALA B CA 1
ATOM 8697 C C . ALA B 1 498 ? 10.914 -31.984 -15.75 1 86.88 498 ALA B C 1
ATOM 8699 O O . ALA B 1 498 ? 11.391 -32.969 -15.164 1 86.88 498 ALA B O 1
ATOM 8700 N N . GLY B 1 499 ? 10.234 -32.219 -16.875 1 78.56 499 GLY B N 1
ATOM 8701 C CA . GLY B 1 499 ? 10.125 -33.5 -17.531 1 78.56 499 GLY B CA 1
ATOM 8702 C C . GLY B 1 499 ? 8.844 -34.25 -17.203 1 78.56 499 GLY B C 1
ATOM 8703 O O . GLY B 1 499 ? 8.594 -35.344 -17.719 1 78.56 499 GLY B O 1
ATOM 8704 N N . VAL B 1 500 ? 8.055 -33.719 -16.312 1 78.69 500 VAL B N 1
ATOM 8705 C CA . VAL B 1 500 ? 6.82 -34.406 -15.938 1 78.69 500 VAL B CA 1
ATOM 8706 C C . VAL B 1 500 ? 5.75 -34.156 -17 1 78.69 500 VAL B C 1
ATOM 8708 O O . VAL B 1 500 ? 4.902 -35 -17.25 1 78.69 500 VAL B O 1
ATOM 8711 N N . PHE B 1 501 ? 5.918 -33.031 -17.672 1 77.56 501 PHE B N 1
ATOM 8712 C CA . PHE B 1 501 ? 4.883 -32.625 -18.625 1 77.56 501 PHE B CA 1
ATOM 8713 C C . PHE B 1 501 ? 5.352 -32.844 -20.047 1 77.56 501 PHE B C 1
ATOM 8715 O O . PHE B 1 501 ? 4.57 -32.719 -21 1 77.56 501 PHE B O 1
ATOM 8722 N N . TYR B 1 502 ? 6.582 -33.125 -20.125 1 75.06 502 TYR B N 1
ATOM 8723 C CA . TYR B 1 502 ? 7.184 -33.312 -21.438 1 75.06 502 TYR B CA 1
ATOM 8724 C C . TYR B 1 502 ? 8.266 -34.406 -21.375 1 75.06 502 TYR B C 1
ATOM 8726 O O . TYR B 1 502 ? 9.039 -34.438 -20.422 1 75.06 502 TYR B O 1
ATOM 8734 N N . ASN B 1 503 ? 8.172 -35.281 -22.375 1 75.31 503 ASN B N 1
ATOM 8735 C CA . ASN B 1 503 ? 9.242 -36.25 -22.453 1 75.31 503 ASN B CA 1
ATOM 8736 C C . ASN B 1 503 ? 10.555 -35.625 -22.906 1 75.31 503 ASN B C 1
ATOM 8738 O O . ASN B 1 503 ? 10.68 -35.188 -24.047 1 75.31 503 ASN B O 1
ATOM 8742 N N . LEU B 1 504 ? 11.516 -35.594 -22.031 1 78.44 504 LEU B N 1
ATOM 8743 C CA . LEU B 1 504 ? 12.781 -34.906 -22.25 1 78.44 504 LEU B CA 1
ATOM 8744 C C . LEU B 1 504 ? 13.609 -35.625 -23.328 1 78.44 504 LEU B C 1
ATOM 8746 O O . LEU B 1 504 ? 14.523 -35.031 -23.906 1 78.44 504 LEU B O 1
ATOM 8750 N N . ARG B 1 505 ? 13.227 -36.844 -23.609 1 76.44 505 ARG B N 1
ATOM 8751 C CA . ARG B 1 505 ? 13.969 -37.594 -24.625 1 76.44 505 ARG B CA 1
ATOM 8752 C C . ARG B 1 505 ? 13.672 -37.094 -26.031 1 76.44 505 ARG B C 1
ATOM 8754 O O . ARG B 1 505 ? 14.516 -37.156 -26.922 1 76.44 505 ARG B O 1
ATOM 8761 N N . THR B 1 506 ? 12.469 -36.531 -26.188 1 74.12 506 THR B N 1
ATOM 8762 C CA . THR B 1 506 ? 12.047 -36.094 -27.516 1 74.12 506 THR B CA 1
ATOM 8763 C C . THR B 1 506 ? 12.234 -34.562 -27.656 1 74.12 506 THR B C 1
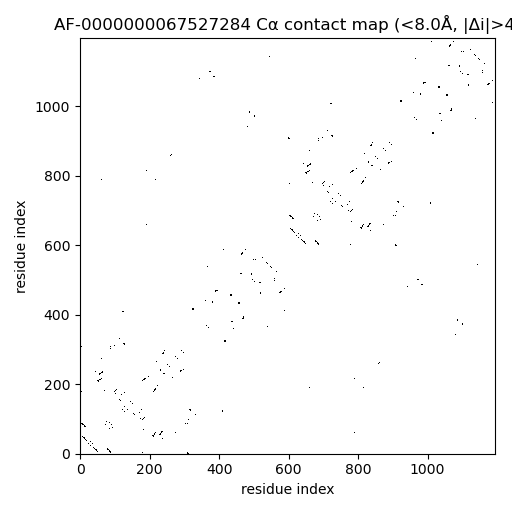ATOM 8765 O O . THR B 1 506 ? 11.727 -33.969 -28.594 1 74.12 506 THR B O 1
ATOM 8768 N N . LEU B 1 507 ? 12.914 -34.031 -26.719 1 75.94 507 LEU B N 1
ATOM 8769 C CA . LEU B 1 507 ? 13.125 -32.594 -26.75 1 75.94 507 LEU B CA 1
ATOM 8770 C C . LEU B 1 507 ? 14.086 -32.188 -27.875 1 75.94 507 LEU B C 1
ATOM 8772 O O . LEU B 1 507 ? 15.18 -32.75 -27.969 1 75.94 507 LEU B O 1
ATOM 8776 N N . PRO B 1 508 ? 13.461 -31.344 -28.688 1 76.69 508 PRO B N 1
ATOM 8777 C CA . PRO B 1 508 ? 14.375 -30.875 -29.734 1 76.69 508 PRO B CA 1
ATOM 8778 C C . PRO B 1 508 ? 15.625 -30.203 -29.156 1 76.69 508 PRO B C 1
ATOM 8780 O O . PRO B 1 508 ? 15.594 -29.688 -28.031 1 76.69 508 PRO B O 1
ATOM 8783 N N . ILE B 1 509 ? 16.672 -30.125 -29.891 1 76.81 509 ILE B N 1
ATOM 8784 C CA . ILE B 1 509 ? 18 -29.688 -29.469 1 76.81 509 ILE B CA 1
ATOM 8785 C C . ILE B 1 509 ? 17.938 -28.219 -29.031 1 76.81 509 ILE B C 1
ATOM 8787 O O . ILE B 1 509 ? 18.562 -27.844 -28.047 1 76.81 509 ILE B O 1
ATOM 8791 N N . TYR B 1 510 ? 17.219 -27.406 -29.75 1 74.44 510 TYR B N 1
ATOM 8792 C CA . TYR B 1 510 ? 17.172 -25.969 -29.438 1 74.44 510 TYR B CA 1
ATOM 8793 C C . TYR B 1 510 ? 16.516 -25.734 -28.078 1 74.44 510 TYR B C 1
ATOM 8795 O O . TYR B 1 510 ? 16.766 -24.719 -27.438 1 74.44 510 TYR B O 1
ATOM 8803 N N . LEU B 1 511 ? 15.742 -26.641 -27.578 1 78.69 511 LEU B N 1
ATOM 8804 C CA . LEU B 1 511 ? 15.031 -26.469 -26.328 1 78.69 511 LEU B CA 1
ATOM 8805 C C . LEU B 1 511 ? 15.789 -27.125 -25.172 1 78.69 511 LEU B C 1
ATOM 8807 O O . LEU B 1 511 ? 15.547 -26.828 -24 1 78.69 511 LEU B O 1
ATOM 8811 N N . THR B 1 512 ? 16.766 -27.938 -25.594 1 79.5 512 THR B N 1
ATOM 8812 C CA . THR B 1 512 ? 17.531 -28.641 -24.578 1 79.5 512 THR B CA 1
ATOM 8813 C C . THR B 1 512 ? 18.328 -27.656 -23.734 1 79.5 512 THR B C 1
ATOM 8815 O O . THR B 1 512 ? 18.469 -27.844 -22.516 1 79.5 512 THR B O 1
ATOM 8818 N N . TYR B 1 513 ? 18.672 -26.547 -24.281 1 82.62 513 TYR B N 1
ATOM 8819 C CA . TYR B 1 513 ? 19.453 -25.578 -23.531 1 82.62 513 TYR B CA 1
ATOM 8820 C C . TYR B 1 513 ? 18.578 -24.781 -22.578 1 82.62 513 TYR B C 1
ATOM 8822 O O . TYR B 1 513 ? 19.062 -24.281 -21.562 1 82.62 513 TYR B O 1
ATOM 8830 N N . PHE B 1 514 ? 17.359 -24.828 -22.766 1 84.81 514 PHE B N 1
ATOM 8831 C CA . PHE B 1 514 ? 16.438 -24.047 -21.938 1 84.81 514 PHE B CA 1
ATOM 8832 C C . PHE B 1 514 ? 16.156 -24.766 -20.625 1 84.81 514 PHE B C 1
ATOM 8834 O O . PHE B 1 514 ? 15.844 -24.141 -19.609 1 84.81 514 PHE B O 1
ATOM 8841 N N . LYS B 1 515 ? 16.328 -26.062 -20.703 1 87.56 515 LYS B N 1
ATOM 8842 C CA . LYS B 1 515 ? 16.016 -26.828 -19.5 1 87.56 515 LYS B CA 1
ATOM 8843 C C . LYS B 1 515 ? 17.031 -26.531 -18.391 1 87.56 515 LYS B C 1
ATOM 8845 O O . LYS B 1 515 ? 16.719 -26.641 -17.203 1 87.56 515 LYS B O 1
ATOM 8850 N N . TYR B 1 516 ? 18.25 -25.984 -18.781 1 88.94 516 TYR B N 1
ATOM 8851 C CA . TYR B 1 516 ? 19.297 -25.719 -17.797 1 88.94 516 TYR B CA 1
ATOM 8852 C C . TYR B 1 516 ? 19.047 -24.406 -17.062 1 88.94 516 TYR B C 1
ATOM 8854 O O . TYR B 1 516 ? 19.719 -24.109 -16.078 1 88.94 516 TYR B O 1
ATOM 8862 N N . MET B 1 517 ? 18.016 -23.781 -17.438 1 90.94 517 MET B N 1
ATOM 8863 C CA . MET B 1 517 ? 17.656 -22.547 -16.75 1 90.94 517 MET B CA 1
ATOM 8864 C C . MET B 1 517 ? 16.594 -22.797 -15.688 1 90.94 517 MET B C 1
ATOM 8866 O O . MET B 1 517 ? 16.234 -21.891 -14.93 1 90.94 517 MET B O 1
ATOM 8870 N N . SER B 1 518 ? 16.172 -24.016 -15.602 1 93.31 518 SER B N 1
ATOM 8871 C CA . SER B 1 518 ? 15.078 -24.312 -14.695 1 93.31 518 SER B CA 1
ATOM 8872 C C . SER B 1 518 ? 15.578 -24.953 -13.406 1 93.31 518 SER B C 1
ATOM 8874 O O . SER B 1 518 ? 16.234 -25.984 -13.445 1 93.31 518 SER B O 1
ATOM 8876 N N . MET B 1 519 ? 15.234 -24.359 -12.32 1 95.69 519 MET B N 1
ATOM 8877 C CA . MET B 1 519 ? 15.594 -24.922 -11.023 1 95.69 519 MET B CA 1
ATOM 8878 C C . MET B 1 519 ? 14.805 -26.203 -10.758 1 95.69 519 MET B C 1
ATOM 8880 O O . MET B 1 519 ? 15.273 -27.078 -10.023 1 95.69 519 MET B O 1
ATOM 8884 N N . PHE B 1 520 ? 13.688 -26.359 -11.43 1 95.38 520 PHE B N 1
ATOM 8885 C CA . PHE B 1 520 ? 12.875 -27.562 -11.281 1 95.38 520 PHE B CA 1
ATOM 8886 C C . PHE B 1 520 ? 13.555 -28.766 -11.938 1 95.38 520 PHE B C 1
ATOM 8888 O O . PHE B 1 520 ? 13.484 -29.875 -11.422 1 95.38 520 PHE B O 1
ATOM 8895 N N . TYR B 1 521 ? 14.195 -28.516 -13.055 1 94.44 521 TYR B N 1
ATOM 8896 C CA . TYR B 1 521 ? 14.883 -29.578 -13.758 1 94.44 521 TYR B CA 1
ATOM 8897 C C . TYR B 1 521 ? 15.992 -30.172 -12.891 1 94.44 521 TYR B C 1
ATOM 8899 O O . TYR B 1 521 ? 16.016 -31.391 -12.648 1 94.44 521 TYR B O 1
ATOM 8907 N N . TYR B 1 522 ? 16.859 -29.344 -12.344 1 96 522 TYR B N 1
ATOM 8908 C CA . TYR B 1 522 ? 18 -29.781 -11.555 1 96 522 TYR B CA 1
ATOM 8909 C C . TYR B 1 522 ? 17.531 -30.5 -10.289 1 96 522 TYR B C 1
ATOM 8911 O O . TYR B 1 522 ? 18.031 -31.578 -9.953 1 96 522 TYR B O 1
ATOM 8919 N N . SER B 1 523 ? 16.547 -29.922 -9.648 1 97.06 523 SER B N 1
ATOM 8920 C CA . SER B 1 523 ? 16.094 -30.469 -8.367 1 97.06 523 SER B CA 1
ATOM 8921 C C . SER B 1 523 ? 15.383 -31.797 -8.562 1 97.06 523 SER B C 1
ATOM 8923 O O . SER B 1 523 ? 15.594 -32.75 -7.797 1 97.06 523 SER B O 1
ATOM 8925 N N . THR B 1 524 ? 14.523 -31.906 -9.57 1 95.19 524 THR B N 1
ATOM 8926 C CA . THR B 1 524 ? 13.773 -33.125 -9.797 1 95.19 524 THR B CA 1
ATOM 8927 C C . THR B 1 524 ? 14.703 -34.25 -10.242 1 95.19 524 THR B C 1
ATOM 8929 O O . THR B 1 524 ? 14.555 -35.406 -9.797 1 95.19 524 THR B O 1
ATOM 8932 N N . GLU B 1 525 ? 15.617 -33.969 -11.117 1 95.38 525 GLU B N 1
ATOM 8933 C CA . GLU B 1 525 ? 16.578 -35 -11.547 1 95.38 525 GLU B CA 1
ATOM 8934 C C . GLU B 1 525 ? 17.406 -35.5 -10.367 1 95.38 525 GLU B C 1
ATOM 8936 O O . GLU B 1 525 ? 17.578 -36.688 -10.18 1 95.38 525 GLU B O 1
ATOM 8941 N N . ALA B 1 526 ? 17.906 -34.562 -9.578 1 96.62 526 ALA B N 1
ATOM 8942 C CA . ALA B 1 526 ? 18.734 -34.938 -8.438 1 96.62 526 ALA B CA 1
ATOM 8943 C C . ALA B 1 526 ? 17.969 -35.812 -7.461 1 96.62 526 ALA B C 1
ATOM 8945 O O . ALA B 1 526 ? 18.469 -36.844 -7.023 1 96.62 526 ALA B O 1
ATOM 8946 N N . LEU B 1 527 ? 16.797 -35.469 -7.141 1 95.5 527 LEU B N 1
ATOM 8947 C CA . LEU B 1 527 ? 15.992 -36.25 -6.191 1 95.5 527 LEU B CA 1
ATOM 8948 C C . LEU B 1 527 ? 15.609 -37.594 -6.762 1 95.5 527 LEU B C 1
ATOM 8950 O O . LEU B 1 527 ? 15.562 -38.594 -6.031 1 95.5 527 LEU B O 1
ATOM 8954 N N . SER B 1 528 ? 15.266 -37.625 -8.055 1 94.38 528 SER B N 1
ATOM 8955 C CA . SER B 1 528 ? 14.93 -38.875 -8.703 1 94.38 528 SER B CA 1
ATOM 8956 C C . SER B 1 528 ? 16.109 -39.844 -8.688 1 94.38 528 SER B C 1
ATOM 8958 O O . SER B 1 528 ? 15.938 -41.062 -8.516 1 94.38 528 SER B O 1
ATOM 8960 N N . ILE B 1 529 ? 17.297 -39.312 -8.867 1 95.38 529 ILE B N 1
ATOM 8961 C CA . ILE B 1 529 ? 18.5 -40.125 -8.836 1 95.38 529 ILE B CA 1
ATOM 8962 C C . ILE B 1 529 ? 18.688 -40.75 -7.445 1 95.38 529 ILE B C 1
ATOM 8964 O O . ILE B 1 529 ? 18.969 -41.938 -7.309 1 95.38 529 ILE B O 1
ATOM 8968 N N . ILE B 1 530 ? 18.469 -39.938 -6.406 1 94.12 530 ILE B N 1
ATOM 8969 C CA . ILE B 1 530 ? 18.641 -40.375 -5.035 1 94.12 530 ILE B CA 1
ATOM 8970 C C . ILE B 1 530 ? 17.641 -41.5 -4.742 1 94.12 530 ILE B C 1
ATOM 8972 O O . ILE B 1 530 ? 17.984 -42.5 -4.121 1 94.12 530 ILE B O 1
ATOM 8976 N N . HIS B 1 531 ? 16.438 -41.406 -5.238 1 92.69 531 HIS B N 1
ATOM 8977 C CA . HIS B 1 531 ? 15.383 -42.344 -4.918 1 92.69 531 HIS B CA 1
ATOM 8978 C C . HIS B 1 531 ? 15.516 -43.625 -5.734 1 92.69 531 HIS B C 1
ATOM 8980 O O . HIS B 1 531 ? 15.484 -44.719 -5.18 1 92.69 531 HIS B O 1
ATOM 8986 N N . TRP B 1 532 ? 15.727 -43.531 -7.055 1 92.25 532 TRP B N 1
ATOM 8987 C CA . TRP B 1 532 ? 15.578 -44.656 -7.957 1 92.25 532 TRP B CA 1
ATOM 8988 C C . TRP B 1 532 ? 16.906 -45.406 -8.125 1 92.25 532 TRP B C 1
ATOM 8990 O O . TRP B 1 532 ? 16.922 -46.594 -8.492 1 92.25 532 TRP B O 1
ATOM 9000 N N . SER B 1 533 ? 17.984 -44.781 -7.871 1 89.31 533 SER B N 1
ATOM 9001 C CA . SER B 1 533 ? 19.281 -45.406 -8.102 1 89.31 533 SER B CA 1
ATOM 9002 C C . SER B 1 533 ? 19.453 -46.625 -7.215 1 89.31 533 SER B C 1
ATOM 9004 O O . SER B 1 533 ? 20.156 -47.562 -7.582 1 89.31 533 SER B O 1
ATOM 9006 N N . LYS B 1 534 ? 18.703 -46.719 -6.156 1 84.81 534 LYS B N 1
ATOM 9007 C CA . LYS B 1 534 ? 18.922 -47.812 -5.207 1 84.81 534 LYS B CA 1
ATOM 9008 C C . LYS B 1 534 ? 17.891 -48.906 -5.391 1 84.81 534 LYS B C 1
ATOM 9010 O O . LYS B 1 534 ? 17.969 -49.969 -4.754 1 84.81 534 LYS B O 1
ATOM 9015 N N . ILE B 1 535 ? 16.969 -48.688 -6.281 1 87.88 535 ILE B N 1
ATOM 9016 C CA . ILE B 1 535 ? 15.922 -49.688 -6.488 1 87.88 535 ILE B CA 1
ATOM 9017 C C . ILE B 1 535 ? 16.328 -50.625 -7.605 1 87.88 535 ILE B C 1
ATOM 9019 O O . ILE B 1 535 ? 16.484 -50.219 -8.758 1 87.88 535 ILE B O 1
ATOM 9023 N N . LYS B 1 536 ? 16.484 -51.906 -7.297 1 85.44 536 LYS B N 1
ATOM 9024 C CA . LYS B 1 536 ? 17.031 -52.875 -8.25 1 85.44 536 LYS B CA 1
ATOM 9025 C C . LYS B 1 536 ? 15.922 -53.719 -8.867 1 85.44 536 LYS B C 1
ATOM 9027 O O . LYS B 1 536 ? 16.062 -54.188 -9.992 1 85.44 536 LYS B O 1
ATOM 9032 N N . ASN B 1 537 ? 14.82 -53.875 -8.133 1 84.75 537 ASN B N 1
ATOM 9033 C CA . ASN B 1 537 ? 13.797 -54.75 -8.664 1 84.75 537 ASN B CA 1
ATOM 9034 C C . ASN B 1 537 ? 12.406 -54.125 -8.555 1 84.75 537 ASN B C 1
ATOM 9036 O O . ASN B 1 537 ? 11.992 -53.688 -7.477 1 84.75 537 ASN B O 1
ATOM 9040 N N . ILE B 1 538 ? 11.797 -54 -9.641 1 85.44 538 ILE B N 1
ATOM 9041 C CA . ILE B 1 538 ? 10.398 -53.562 -9.711 1 85.44 538 ILE B CA 1
ATOM 9042 C C . ILE B 1 538 ? 9.539 -54.688 -10.266 1 85.44 538 ILE B C 1
ATOM 9044 O O . ILE B 1 538 ? 9.867 -55.281 -11.305 1 85.44 538 ILE B O 1
ATOM 9048 N N . ASP B 1 539 ? 8.477 -55.062 -9.578 1 81.69 539 ASP B N 1
ATOM 9049 C CA . ASP B 1 539 ? 7.617 -56.188 -9.938 1 81.69 539 ASP B CA 1
ATOM 9050 C C . ASP B 1 539 ? 6.871 -55.906 -11.242 1 81.69 539 ASP B C 1
ATOM 9052 O O . ASP B 1 539 ? 6.367 -54.812 -11.461 1 81.69 539 ASP B O 1
ATOM 9056 N N . CYS B 1 540 ? 7.02 -56.812 -12.188 1 75.12 540 CYS B N 1
ATOM 9057 C CA . CYS B 1 540 ? 6.25 -56.75 -13.422 1 75.12 540 CYS B CA 1
ATOM 9058 C C . CYS B 1 540 ? 5.117 -57.75 -13.414 1 75.12 540 CYS B C 1
ATOM 9060 O O . CYS B 1 540 ? 5.352 -58.938 -13.203 1 75.12 540 CYS B O 1
ATOM 9062 N N . PRO B 1 541 ? 3.848 -57.406 -13.211 1 60.59 541 PRO B N 1
ATOM 9063 C CA . PRO B 1 541 ? 2.773 -58.406 -13.203 1 60.59 541 PRO B CA 1
ATOM 9064 C C . PRO B 1 541 ? 2.785 -59.281 -14.445 1 60.59 541 PRO B C 1
ATOM 9066 O O . PRO B 1 541 ? 3.201 -58.844 -15.516 1 60.59 541 PRO B O 1
ATOM 9069 N N . ILE B 1 542 ? 2.678 -60.656 -14.25 1 53.81 542 ILE B N 1
ATOM 9070 C CA . ILE B 1 542 ? 2.723 -61.75 -15.219 1 53.81 542 ILE B CA 1
ATOM 9071 C C . ILE B 1 542 ? 1.837 -61.406 -16.422 1 53.81 542 ILE B C 1
ATOM 9073 O O . ILE B 1 542 ? 2.209 -61.656 -17.562 1 53.81 542 ILE B O 1
ATOM 9077 N N . ASN B 1 543 ? 0.569 -61.25 -16.188 1 46.66 543 ASN B N 1
ATOM 9078 C CA . ASN B 1 543 ? -0.384 -61.312 -17.281 1 46.66 543 ASN B CA 1
ATOM 9079 C C . ASN B 1 543 ? -0.193 -60.156 -18.266 1 46.66 543 ASN B C 1
ATOM 9081 O O . ASN B 1 543 ? -0.957 -60.031 -19.234 1 46.66 543 ASN B O 1
ATOM 9085 N N . ARG B 1 544 ? 0.224 -59.094 -17.859 1 49.62 544 ARG B N 1
ATOM 9086 C CA . ARG B 1 544 ? -0.091 -57.969 -18.734 1 49.62 544 ARG B CA 1
ATOM 9087 C C . ARG B 1 544 ? 1.005 -57.75 -19.781 1 49.62 544 ARG B C 1
ATOM 9089 O O . ARG B 1 544 ? 2.191 -57.875 -19.469 1 49.62 544 ARG B O 1
ATOM 9096 N N . ASP B 1 545 ? 0.749 -57.875 -20.906 1 46 545 ASP B N 1
ATOM 9097 C CA . ASP B 1 545 ? 1.318 -57.469 -22.172 1 46 545 ASP B CA 1
ATOM 9098 C C . ASP B 1 545 ? 1.94 -56.062 -22.062 1 46 545 ASP B C 1
ATOM 9100 O O . ASP B 1 545 ? 2.307 -55.469 -23.078 1 46 545 ASP B O 1
ATOM 9104 N N . LEU B 1 546 ? 1.906 -55.438 -20.938 1 49.97 546 LEU B N 1
ATOM 9105 C CA . LEU B 1 546 ? 2.312 -54.031 -20.844 1 49.97 546 LEU B CA 1
ATOM 9106 C C . LEU B 1 546 ? 3.773 -53.938 -20.422 1 49.97 546 LEU B C 1
ATOM 9108 O O . LEU B 1 546 ? 4.277 -54.781 -19.688 1 49.97 546 LEU B O 1
ATOM 9112 N N . PRO B 1 547 ? 4.656 -53.062 -21.172 1 54.72 547 PRO B N 1
ATOM 9113 C CA . PRO B 1 547 ? 6.062 -52.812 -20.859 1 54.72 547 PRO B CA 1
ATOM 9114 C C . PRO B 1 547 ? 6.297 -52.469 -19.391 1 54.72 547 PRO B C 1
ATOM 9116 O O . PRO B 1 547 ? 5.531 -51.719 -18.797 1 54.72 547 PRO B O 1
ATOM 9119 N N . CYS B 1 548 ? 6.965 -53.469 -18.703 1 71.06 548 CYS B N 1
ATOM 9120 C CA . CYS B 1 548 ? 7.23 -53.281 -17.281 1 71.06 548 CYS B CA 1
ATOM 9121 C C . CYS B 1 548 ? 8.664 -52.812 -17.047 1 71.06 548 CYS B C 1
ATOM 9123 O O . CYS B 1 548 ? 9.578 -53.188 -17.766 1 71.06 548 CYS B O 1
ATOM 9125 N N . LEU B 1 549 ? 8.914 -51.688 -16.453 1 79.94 549 LEU B N 1
ATOM 9126 C CA . LEU B 1 549 ? 10.219 -51.25 -15.969 1 79.94 549 LEU B CA 1
ATOM 9127 C C . LEU B 1 549 ? 10.711 -52.125 -14.828 1 79.94 549 LEU B C 1
ATOM 9129 O O . LEU B 1 549 ? 9.961 -52.406 -13.883 1 79.94 549 LEU B O 1
ATOM 9133 N N . SER B 1 550 ? 11.922 -52.688 -15.039 1 82.5 550 SER B N 1
ATOM 9134 C CA . SER B 1 550 ? 12.367 -53.719 -14.117 1 82.5 550 SER B CA 1
ATOM 9135 C C . SER B 1 550 ? 13.242 -53.156 -13.016 1 82.5 550 SER B C 1
ATOM 9137 O O . SER B 1 550 ? 13.383 -53.75 -11.945 1 82.5 550 SER B O 1
ATOM 9139 N N . ASN B 1 551 ? 13.914 -52 -13.32 1 86.88 551 ASN B N 1
ATOM 9140 C CA . ASN B 1 551 ? 14.805 -51.438 -12.305 1 86.88 551 ASN B CA 1
ATOM 9141 C C . ASN B 1 551 ? 14.758 -49.938 -12.297 1 86.88 551 ASN B C 1
ATOM 9143 O O . ASN B 1 551 ? 14.125 -49.312 -13.164 1 86.88 551 ASN B O 1
ATOM 9147 N N . GLY B 1 552 ? 15.32 -49.375 -11.273 1 89.31 552 GLY B N 1
ATOM 9148 C CA . GLY B 1 552 ? 15.336 -47.938 -11.094 1 89.31 552 GLY B CA 1
ATOM 9149 C C . GLY B 1 552 ? 16.094 -47.219 -12.18 1 89.31 552 GLY B C 1
ATOM 9150 O O . GLY B 1 552 ? 15.727 -46.094 -12.562 1 89.31 552 GLY B O 1
ATOM 9151 N N . THR B 1 553 ? 17.172 -47.75 -12.719 1 89.31 553 THR B N 1
ATOM 9152 C CA . THR B 1 553 ? 17.953 -47.156 -13.789 1 89.31 553 THR B CA 1
ATOM 9153 C C . THR B 1 553 ? 17.125 -47 -15.055 1 89.31 553 THR B C 1
ATOM 9155 O O . THR B 1 553 ? 17.25 -46 -15.781 1 89.31 553 THR B O 1
ATOM 9158 N N . GLU B 1 554 ? 16.281 -47.938 -15.242 1 87.06 554 GLU B N 1
ATOM 9159 C CA . GLU B 1 554 ? 15.398 -47.875 -16.406 1 87.06 554 GLU B CA 1
ATOM 9160 C C . GLU B 1 554 ? 14.359 -46.781 -16.25 1 87.06 554 GLU B C 1
ATOM 9162 O O . GLU B 1 554 ? 13.984 -46.125 -17.219 1 87.06 554 GLU B O 1
ATOM 9167 N N . VAL B 1 555 ? 13.969 -46.625 -15.031 1 87.06 555 VAL B N 1
ATOM 9168 C CA . VAL B 1 555 ? 13.008 -45.562 -14.75 1 87.06 555 VAL B CA 1
ATOM 9169 C C . VAL B 1 555 ? 13.648 -44.219 -15.039 1 87.06 555 VAL B C 1
ATOM 9171 O O . VAL B 1 555 ? 13.039 -43.375 -15.688 1 87.06 555 VAL B O 1
ATOM 9174 N N . LEU B 1 556 ? 14.875 -44 -14.625 1 90.25 556 LEU B N 1
ATOM 9175 C CA . LEU B 1 556 ? 15.578 -42.75 -14.828 1 90.25 556 LEU B CA 1
ATOM 9176 C C . LEU B 1 556 ? 15.812 -42.5 -16.312 1 90.25 556 LEU B C 1
ATOM 9178 O O . LEU B 1 556 ? 15.656 -41.344 -16.766 1 90.25 556 LEU B O 1
ATOM 9182 N N . THR B 1 557 ? 16.094 -43.531 -17.078 1 85.81 557 THR B N 1
ATOM 9183 C CA . THR B 1 557 ? 16.312 -43.375 -18.5 1 85.81 557 THR B CA 1
ATOM 9184 C C . THR B 1 557 ? 15.016 -43.062 -19.219 1 85.81 557 THR B C 1
ATOM 9186 O O . THR B 1 557 ? 15 -42.25 -20.156 1 85.81 557 THR B O 1
ATOM 9189 N N . GLU B 1 558 ? 13.992 -43.656 -18.688 1 80.75 558 GLU B N 1
ATOM 9190 C CA . GLU B 1 558 ? 12.68 -43.375 -19.266 1 80.75 558 GLU B CA 1
ATOM 9191 C C . GLU B 1 558 ? 12.281 -41.938 -19.047 1 80.75 558 GLU B C 1
ATOM 9193 O O . GLU B 1 558 ? 11.602 -41.344 -19.891 1 80.75 558 GLU B O 1
ATOM 9198 N N . TYR B 1 559 ? 12.75 -41.406 -17.953 1 84.06 559 TYR B N 1
ATOM 9199 C CA . TYR B 1 559 ? 12.43 -40.031 -17.641 1 84.06 559 TYR B CA 1
ATOM 9200 C C . TYR B 1 559 ? 13.375 -39.062 -18.344 1 84.06 559 TYR B C 1
ATOM 9202 O O . TYR B 1 559 ? 13.156 -37.875 -18.344 1 84.06 559 TYR B O 1
ATOM 9210 N N . GLY B 1 560 ? 14.367 -39.531 -18.984 1 82.44 560 GLY B N 1
ATOM 9211 C CA . GLY B 1 560 ? 15.352 -38.688 -19.641 1 82.44 560 GLY B CA 1
ATOM 9212 C C . GLY B 1 560 ? 16.422 -38.156 -18.703 1 82.44 560 GLY B C 1
ATOM 9213 O O . GLY B 1 560 ? 17.016 -37.094 -18.953 1 82.44 560 GLY B O 1
ATOM 9214 N N . TYR B 1 561 ? 16.562 -38.906 -17.547 1 88.69 561 TYR B N 1
ATOM 9215 C CA . TYR B 1 561 ? 17.547 -38.5 -16.562 1 88.69 561 TYR B CA 1
ATOM 9216 C C . TYR B 1 561 ? 18.781 -39.406 -16.625 1 88.69 561 TYR B C 1
ATOM 9218 O O . TYR B 1 561 ? 18.703 -40.531 -17.125 1 88.69 561 TYR B O 1
ATOM 9226 N N . ASN B 1 562 ? 19.891 -38.812 -16.266 1 89.81 562 ASN B N 1
ATOM 9227 C CA . ASN B 1 562 ? 21.141 -39.562 -16.203 1 89.81 562 ASN B CA 1
ATOM 9228 C C . ASN B 1 562 ? 21.562 -39.812 -14.75 1 89.81 562 ASN B C 1
ATOM 9230 O O . ASN B 1 562 ? 21.703 -38.875 -13.977 1 89.81 562 ASN B O 1
ATOM 9234 N N . GLU B 1 563 ? 21.75 -41.031 -14.406 1 90 563 GLU B N 1
ATOM 9235 C CA . GLU B 1 563 ? 22.047 -41.438 -13.039 1 90 563 GLU B CA 1
ATOM 9236 C C . GLU B 1 563 ? 23.328 -40.781 -12.539 1 90 563 GLU B C 1
ATOM 9238 O O . GLU B 1 563 ? 23.469 -40.5 -11.352 1 90 563 GLU B O 1
ATOM 9243 N N . GLY B 1 564 ? 24.281 -40.375 -13.336 1 89.25 564 GLY B N 1
ATOM 9244 C CA . GLY B 1 564 ? 25.562 -39.812 -12.938 1 89.25 564 GLY B CA 1
ATOM 9245 C C . GLY B 1 564 ? 25.531 -38.281 -12.805 1 89.25 564 GLY B C 1
ATOM 9246 O O . GLY B 1 564 ? 26.547 -37.656 -12.5 1 89.25 564 GLY B O 1
ATOM 9247 N N . ASN B 1 565 ? 24.422 -37.688 -12.844 1 93.44 565 ASN B N 1
ATOM 9248 C CA . ASN B 1 565 ? 24.344 -36.219 -12.938 1 93.44 565 ASN B CA 1
ATOM 9249 C C . ASN B 1 565 ? 23.969 -35.594 -11.594 1 93.44 565 ASN B C 1
ATOM 9251 O O . ASN B 1 565 ? 23.625 -34.406 -11.523 1 93.44 565 ASN B O 1
ATOM 9255 N N . PHE B 1 566 ? 24.078 -36.281 -10.469 1 95.12 566 PHE B N 1
ATOM 9256 C CA . PHE B 1 566 ? 23.656 -35.719 -9.188 1 95.12 566 PHE B CA 1
ATOM 9257 C C . PHE B 1 566 ? 24.453 -34.469 -8.844 1 95.12 566 PHE B C 1
ATOM 9259 O O . PHE B 1 566 ? 23.891 -33.438 -8.578 1 95.12 566 PHE B O 1
ATOM 9266 N N . TRP B 1 567 ? 25.781 -34.562 -8.938 1 95.44 567 TRP B N 1
ATOM 9267 C CA . TRP B 1 567 ? 26.625 -33.438 -8.555 1 95.44 567 TRP B CA 1
ATOM 9268 C C . TRP B 1 567 ? 26.562 -32.344 -9.594 1 95.44 567 TRP B C 1
ATOM 9270 O O . TRP B 1 567 ? 26.703 -31.156 -9.25 1 95.44 567 TRP B O 1
ATOM 9280 N N . TRP B 1 568 ? 26.344 -32.688 -10.797 1 95.06 568 TRP B N 1
ATOM 9281 C CA . TRP B 1 568 ? 26.172 -31.672 -11.828 1 95.06 568 TRP B CA 1
ATOM 9282 C C . TRP B 1 568 ? 24.875 -30.875 -11.594 1 95.06 568 TRP B C 1
ATOM 9284 O O . TRP B 1 568 ? 24.828 -29.672 -11.844 1 95.06 568 TRP B O 1
ATOM 9294 N N . ASP B 1 569 ? 23.875 -31.594 -11.109 1 96.94 569 ASP B N 1
ATOM 9295 C CA . ASP B 1 569 ? 22.609 -30.922 -10.812 1 96.94 569 ASP B CA 1
ATOM 9296 C C . ASP B 1 569 ? 22.766 -29.984 -9.625 1 96.94 569 ASP B C 1
ATOM 9298 O O . ASP B 1 569 ? 22.25 -28.859 -9.648 1 96.94 569 ASP B O 1
ATOM 9302 N N . MET B 1 570 ? 23.547 -30.359 -8.656 1 97.19 570 MET B N 1
ATOM 9303 C CA . MET B 1 570 ? 23.75 -29.516 -7.484 1 97.19 570 MET B CA 1
ATOM 9304 C C . MET B 1 570 ? 24.562 -28.281 -7.848 1 97.19 570 MET B C 1
ATOM 9306 O O . MET B 1 570 ? 24.281 -27.188 -7.363 1 97.19 570 MET B O 1
ATOM 9310 N N . VAL B 1 571 ? 25.5 -28.469 -8.727 1 97.12 571 VAL B N 1
ATOM 9311 C CA . VAL B 1 571 ? 26.312 -27.344 -9.172 1 97.12 571 VAL B CA 1
ATOM 9312 C C . VAL B 1 571 ? 25.469 -26.406 -10.031 1 97.12 571 VAL B C 1
ATOM 9314 O O . VAL B 1 571 ? 25.609 -25.188 -9.969 1 97.12 571 VAL B O 1
ATOM 9317 N N . GLY B 1 572 ? 24.641 -27.047 -10.852 1 96.75 572 GLY B N 1
ATOM 9318 C CA . GLY B 1 572 ? 23.719 -26.234 -11.625 1 96.75 572 GLY B CA 1
ATOM 9319 C C . GLY B 1 572 ? 22.812 -25.375 -10.766 1 96.75 572 GLY B C 1
ATOM 9320 O O . GLY B 1 572 ? 22.609 -24.188 -11.07 1 96.75 572 GLY B O 1
ATOM 9321 N N . LEU B 1 573 ? 22.312 -25.938 -9.695 1 97.62 573 LEU B N 1
ATOM 9322 C CA . LEU B 1 573 ? 21.469 -25.188 -8.773 1 97.62 573 LEU B CA 1
ATOM 9323 C C . LEU B 1 573 ? 22.25 -24.047 -8.117 1 97.62 573 LEU B C 1
ATOM 9325 O O . LEU B 1 573 ? 21.75 -22.938 -7.992 1 97.62 573 LEU B O 1
ATOM 9329 N N . LEU B 1 574 ? 23.484 -24.328 -7.73 1 97.69 574 LEU B N 1
ATOM 9330 C CA . LEU B 1 574 ? 24.328 -23.328 -7.094 1 97.69 574 LEU B CA 1
ATOM 9331 C C . LEU B 1 574 ? 24.609 -22.172 -8.055 1 97.69 574 LEU B C 1
ATOM 9333 O O . LEU B 1 574 ? 24.609 -21 -7.652 1 97.69 574 LEU B O 1
ATOM 9337 N N . LEU B 1 575 ? 24.859 -22.516 -9.281 1 97.88 575 LEU B N 1
ATOM 9338 C CA . LEU B 1 575 ? 25.125 -21.5 -10.281 1 97.88 575 LEU B CA 1
ATOM 9339 C C . LEU B 1 575 ? 23.906 -20.625 -10.5 1 97.88 575 LEU B C 1
ATOM 9341 O O . LEU B 1 575 ? 24.016 -19.406 -10.656 1 97.88 575 LEU B O 1
ATOM 9345 N N . LEU B 1 576 ? 22.781 -21.266 -10.531 1 97.88 576 LEU B N 1
ATOM 9346 C CA . LEU B 1 576 ? 21.547 -20.5 -10.68 1 97.88 576 LEU B CA 1
ATOM 9347 C C . LEU B 1 576 ? 21.328 -19.578 -9.492 1 97.88 576 LEU B C 1
ATOM 9349 O O . LEU B 1 576 ? 20.891 -18.438 -9.648 1 97.88 576 LEU B O 1
ATOM 9353 N N . ILE B 1 577 ? 21.641 -20.031 -8.289 1 98.31 577 ILE B N 1
ATOM 9354 C CA . ILE B 1 577 ? 21.516 -19.234 -7.07 1 98.31 577 ILE B CA 1
ATOM 9355 C C . ILE B 1 577 ? 22.391 -18 -7.16 1 98.31 577 ILE B C 1
ATOM 9357 O O . ILE B 1 577 ? 21.938 -16.875 -6.895 1 98.31 577 ILE B O 1
ATOM 9361 N N . ILE B 1 578 ? 23.578 -18.172 -7.594 1 98 578 ILE B N 1
ATOM 9362 C CA . ILE B 1 578 ? 24.531 -17.062 -7.684 1 98 578 ILE B CA 1
ATOM 9363 C C . ILE B 1 578 ? 24.094 -16.078 -8.766 1 98 578 ILE B C 1
ATOM 9365 O O . ILE B 1 578 ? 24.047 -14.875 -8.531 1 98 578 ILE B O 1
ATOM 9369 N N . LEU B 1 579 ? 23.703 -16.641 -9.891 1 97.81 579 LEU B N 1
ATOM 9370 C CA . LEU B 1 579 ? 23.297 -15.797 -11 1 97.81 579 LEU B CA 1
ATOM 9371 C C . LEU B 1 579 ? 22.062 -14.984 -10.633 1 97.81 579 LEU B C 1
ATOM 9373 O O . LEU B 1 579 ? 22.016 -13.773 -10.875 1 97.81 579 LEU B O 1
ATOM 9377 N N . MET B 1 580 ? 21.125 -15.625 -10.055 1 97.94 580 MET B N 1
ATOM 9378 C CA . MET B 1 580 ? 19.891 -14.938 -9.695 1 9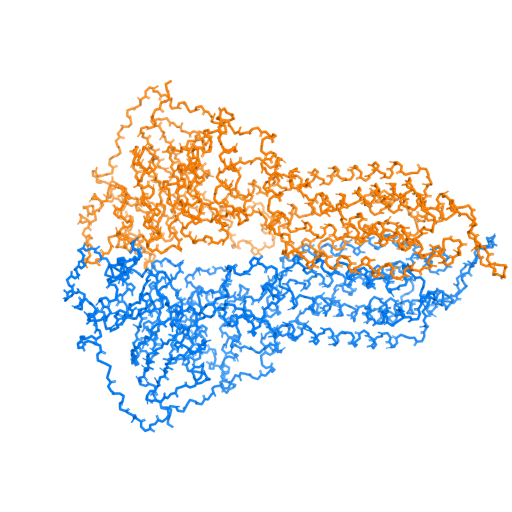7.94 580 MET B CA 1
ATOM 9379 C C . MET B 1 580 ? 20.125 -13.914 -8.602 1 97.94 580 MET B C 1
ATOM 9381 O O . MET B 1 580 ? 19.5 -12.844 -8.594 1 97.94 580 MET B O 1
ATOM 9385 N N . ASN B 1 581 ? 21 -14.172 -7.68 1 97.88 581 ASN B N 1
ATOM 9386 C CA . ASN B 1 581 ? 21.297 -13.211 -6.625 1 97.88 581 ASN B CA 1
ATOM 9387 C C . ASN B 1 581 ? 22.078 -12.008 -7.164 1 97.88 581 ASN B C 1
ATOM 9389 O O . ASN B 1 581 ? 21.906 -10.891 -6.676 1 97.88 581 ASN B O 1
ATOM 9393 N N . VAL B 1 582 ? 22.844 -12.234 -8.188 1 97.88 582 VAL B N 1
ATOM 9394 C CA . VAL B 1 582 ? 23.562 -11.125 -8.812 1 97.88 582 VAL B CA 1
ATOM 9395 C C . VAL B 1 582 ? 22.562 -10.203 -9.516 1 97.88 582 VAL B C 1
ATOM 9397 O O . VAL B 1 582 ? 22.625 -8.984 -9.359 1 97.88 582 VAL B O 1
ATOM 9400 N N . VAL B 1 583 ? 21.656 -10.82 -10.188 1 97.25 583 VAL B N 1
ATOM 9401 C CA . VAL B 1 583 ? 20.641 -10.031 -10.859 1 97.25 583 VAL B CA 1
ATOM 9402 C C . VAL B 1 583 ? 19.781 -9.297 -9.82 1 97.25 583 VAL B C 1
ATOM 9404 O O . VAL B 1 583 ? 19.438 -8.133 -10.016 1 97.25 583 VAL B O 1
ATOM 9407 N N . GLY B 1 584 ? 19.484 -10.031 -8.781 1 96.25 584 GLY B N 1
ATOM 9408 C CA . GLY B 1 584 ? 18.719 -9.414 -7.707 1 96.25 584 GLY B CA 1
ATOM 9409 C C . GLY B 1 584 ? 19.438 -8.25 -7.055 1 96.25 584 GLY B C 1
ATOM 9410 O O . GLY B 1 584 ? 18.812 -7.23 -6.734 1 96.25 584 GLY B O 1
ATOM 9411 N N . TYR B 1 585 ? 20.656 -8.391 -6.922 1 96.44 585 TYR B N 1
ATOM 9412 C CA . TYR B 1 585 ? 21.469 -7.324 -6.34 1 96.44 585 TYR B CA 1
ATOM 9413 C C . TYR B 1 585 ? 21.438 -6.074 -7.211 1 96.44 585 TYR B C 1
ATOM 9415 O O . TYR B 1 585 ? 21.25 -4.961 -6.707 1 96.44 585 TYR B O 1
ATOM 9423 N N . PHE B 1 586 ? 21.547 -6.227 -8.453 1 96.12 586 PHE B N 1
ATOM 9424 C CA . PHE B 1 586 ? 21.547 -5.082 -9.352 1 96.12 586 PHE B CA 1
ATOM 9425 C C . PHE B 1 586 ? 20.172 -4.43 -9.406 1 96.12 586 PHE B C 1
ATOM 9427 O O . PHE B 1 586 ? 20.062 -3.215 -9.578 1 96.12 586 PHE B O 1
ATOM 9434 N N . GLY B 1 587 ? 19.188 -5.195 -9.25 1 94.44 587 GLY B N 1
ATOM 9435 C CA . GLY B 1 587 ? 17.859 -4.625 -9.164 1 94.44 587 GLY B CA 1
ATOM 9436 C C . GLY B 1 587 ? 17.656 -3.758 -7.934 1 94.44 587 GLY B C 1
ATOM 9437 O O . GLY B 1 587 ? 17.062 -2.682 -8.016 1 94.44 587 GLY B O 1
ATOM 9438 N N . THR B 1 588 ? 18.188 -4.211 -6.891 1 93.88 588 THR B N 1
ATOM 9439 C CA . THR B 1 588 ? 18.062 -3.473 -5.637 1 93.88 588 THR B CA 1
ATOM 9440 C C . THR B 1 588 ? 18.906 -2.201 -5.676 1 93.88 588 THR B C 1
ATOM 9442 O O . THR B 1 588 ? 18.484 -1.148 -5.203 1 93.88 588 THR B O 1
ATOM 9445 N N . LYS B 1 589 ? 20.062 -2.303 -6.246 1 93.88 589 LYS B N 1
ATOM 9446 C CA . LYS B 1 589 ? 20.953 -1.151 -6.359 1 93.88 589 LYS B CA 1
ATOM 9447 C C . LYS B 1 589 ? 20.359 -0.087 -7.277 1 93.88 589 LYS B C 1
ATOM 9449 O O . LYS B 1 589 ? 20.453 1.108 -6.992 1 93.88 589 LYS B O 1
ATOM 9454 N N . ARG B 1 590 ? 19.703 -0.458 -8.266 1 91.38 590 ARG B N 1
ATOM 9455 C CA . ARG B 1 590 ? 19.094 0.449 -9.227 1 91.38 590 ARG B CA 1
ATOM 9456 C C . ARG B 1 590 ? 17.984 1.269 -8.578 1 91.38 590 ARG B C 1
ATOM 9458 O O . ARG B 1 590 ? 17.75 2.42 -8.953 1 91.38 590 ARG B O 1
ATOM 9465 N N . ARG B 1 591 ? 17.344 0.824 -7.625 1 87.81 591 ARG B N 1
ATOM 9466 C CA . ARG B 1 591 ? 16.219 1.49 -6.969 1 87.81 591 ARG B CA 1
ATOM 9467 C C . ARG B 1 591 ? 16.688 2.709 -6.18 1 87.81 591 ARG B C 1
ATOM 9469 O O . ARG B 1 591 ? 15.961 3.691 -6.047 1 87.81 591 ARG B O 1
ATOM 9476 N N . ARG B 1 592 ? 17.703 2.684 -5.621 1 82.25 592 ARG B N 1
ATOM 9477 C CA . ARG B 1 592 ? 18.266 3.814 -4.887 1 82.25 592 ARG B CA 1
ATOM 9478 C C . ARG B 1 592 ? 18.719 4.918 -5.84 1 82.25 592 ARG B C 1
ATOM 9480 O O . ARG B 1 592 ? 18.625 6.102 -5.508 1 82.25 592 ARG B O 1
ATOM 9487 N N . GLU B 1 593 ? 19.109 4.535 -6.953 1 72.5 593 GLU B N 1
ATOM 9488 C CA . GLU B 1 593 ? 19.609 5.523 -7.902 1 72.5 593 GLU B CA 1
ATOM 9489 C C . GLU B 1 593 ? 18.469 6.273 -8.578 1 72.5 593 GLU B C 1
ATOM 9491 O O . GLU B 1 593 ? 18.578 7.461 -8.875 1 72.5 593 GLU B O 1
ATOM 9496 N N . SER B 1 594 ? 17.391 5.688 -8.859 1 58 594 SER B N 1
ATOM 9497 C CA . SER B 1 594 ? 16.266 6.301 -9.555 1 58 594 SER B CA 1
ATOM 9498 C C . SER B 1 594 ? 15.5 7.254 -8.641 1 58 594 SER B C 1
ATOM 9500 O O . SER B 1 594 ? 15.016 8.297 -9.094 1 58 594 SER B O 1
ATOM 9502 N N . ARG B 1 595 ? 15.172 6.941 -7.434 1 55.41 595 ARG B N 1
ATOM 9503 C CA . ARG B 1 595 ? 14.242 7.738 -6.633 1 55.41 595 ARG B CA 1
ATOM 9504 C C . ARG B 1 595 ? 14.977 8.852 -5.887 1 55.41 595 ARG B C 1
ATOM 9506 O O . ARG B 1 595 ? 14.352 9.648 -5.188 1 55.41 595 ARG B O 1
ATOM 9513 N N . SER B 1 596 ? 16.328 8.812 -5.781 1 45.88 596 SER B N 1
ATOM 9514 C CA . SER B 1 596 ? 16.953 9.984 -5.188 1 45.88 596 SER B CA 1
ATOM 9515 C C . SER B 1 596 ? 16.438 11.273 -5.824 1 45.88 596 SER B C 1
ATOM 9517 O O . SER B 1 596 ? 16.641 12.367 -5.285 1 45.88 596 SER B O 1
ATOM 9519 N N . ILE B 1 597 ? 15.805 11.219 -7.016 1 38.31 597 ILE B N 1
ATOM 9520 C CA . ILE B 1 597 ? 15.445 12.492 -7.633 1 38.31 597 ILE B CA 1
ATOM 9521 C C . ILE B 1 597 ? 14.078 12.953 -7.117 1 38.31 597 ILE B C 1
ATOM 9523 O O . ILE B 1 597 ? 13.734 14.125 -7.23 1 38.31 597 ILE B O 1
ATOM 9527 N N . ILE B 1 598 ? 13.141 12.047 -6.688 1 35.25 598 ILE B N 1
ATOM 9528 C CA . ILE B 1 598 ? 11.914 12.727 -6.285 1 35.25 598 ILE B CA 1
ATOM 9529 C C . ILE B 1 598 ? 12.008 13.141 -4.82 1 35.25 598 ILE B C 1
ATOM 9531 O O . ILE B 1 598 ? 12.359 12.328 -3.961 1 35.25 598 ILE B O 1
#

InterPro domains:
  IPR003439 ABC transporter-like, ATP-binding domain [PF00005] (44-189)
  IPR003439 ABC transporter-like, ATP-binding domain [PS50893] (28-261)
  IPR003593 AAA+ ATPase domain [SM00382] (53-238)
  IPR013525 ABC-2 type transporter, transmembrane domain [PF01061] (323-530)
  IPR017871 ABC transporter-like, conserved site [PS00211] (161-175)
  IPR027417 P-loop containing nucleoside triphosphate hydrolase [G3DSA:3.40.50.300] (22-260)
  IPR027417 P-loop containing nucleoside triphosphate hydrolase [SSF52540] (38-260)
  IPR050352 ATP-binding cassette subfamily G transporters [PTHR48041] (7-578)